Protein AF-0000000065805276 (afdb_homodimer)

Organism: Staphylococcus aureus (strain NCTC 8325 / PS 47) (NCBI:txid93061)

Foldseek 3Di:
DPPLVVVLVCCLVPPDDPPDPSVVVNVDDDFAWDFWFFQWTATPVGFIFREQCCLPQFAAGTGPDVVLVVLLVVLVVPPFADFPVVDADDLLVLLQVVCCVQDFVQWDGKDKDFAQLVLLVLVLLLLLLLQCLVPVVQQVQQREEEAEAQAARDQPQARLLRGRDVVSCVVCVVRHDHYHYFYDLADLPDPDPDSVVSLVVRLVVVLVCLVPPVSNHSAYEGAAQFRAQQFGRGHDPCSLVSVLVSCVVSVHFYEYEQANPACCQQLGRTSCVSNSHDGQKYKYWRNLLNNDHGMIMITGGPSSVVSQDDPDPPRSHDPDDDGRTSGSSSSSSSSVSSVVCVVVVLSVQLVVLQVLLQVLLVVCVPPQQFQDWDGGRQKIKTAGAPGNVVRHGDQQVLQVQLQVQLVVVRHHWDANRRITIGSGHSNDHSVSSVVSSVSSVVSCCVRPVPPD/DDPLVVVLVCCLVPPDDPPDPSVVVNVDDDFAWDFWFFQWTATPVGFIFREQCCLPQFAAGTGPDPVLVVLLVVLVVPPFADFPVVDADDLLVLLQVVCCVQDFVQWDDKDKDFAQLVLQVLVLLLLLLLQCLVPVVQLVQQREEEAEAQAARDQPQARLLRGRDVVSCVVCVVRHDHYHYFYDLADLPDPDPDSVVSLVVRLVVVLVCLVPPVSNHSAYEGAAQFRAQQFGRGHDPCSLVSVLVSCVVSVHFYEYEQANPACCQQLGRTSCVSNSHDGQKYKYWRNLLNNDHGMIMITGGPSSVVSQDDPDPVRSHDPDDDGRTNGSSSSSSSSVSSVVCVVVVLSVQLVVLQVLLQVLLVVCVPPQQFQDWDGGRQKIKTAGAPGNVVRHGDQQVLQVQLQVQLVVVRHHWDDNRRITIGSGHSNDHSVSSVVNSVSSVVSCCVRPVPPD

Secondary structure (DSSP, 8-state):
--HHHHHHHHHHHHB--TT--HHHHTTS---EEEEEEBTEEEETT--EEEETTHHHHT-SS-BT-HHHHHHHHHHHTT-S---SSS-EEHHHHHHHHHHHHHS-TTEEEEEEESSHHHHHHHHHHHHHHHHHHH-TTTTTT--EEEEETT----SSHHHHHT---HHHHHHTTTTS---EEE----STTS--SSHHHHHHHHHHHHHHHHHHSGGGEEEEEE-SSEE-TTT-EEPPTTHHHHHHHHHHHTT-EEEEE-TTTTTTTTSSSSGGGGGT---SEEEE-GGGGTSSS--EEEEEEHHHHHTT--SSTTSS------TTTT-HHHHHHHHHHHHHHHHTTHHHHHHHHHHHHHHHHHGGGGSTTEEEEEEETTEEEEEEEEETTTTEEPPHHHHHHHHHHHHHTTEE-EEETTEEEE---TT--HHHHHHHHHHHHHHHIIIIIS--/--HHHHHHHHHHHHB--TT--HHHHTTS---EEEEEEBTEEEETT--EEEETTHHHHT-SS-BT-HHHHHHHHHHHTT-S---SSS-EEHHHHHHHHHHHHHS-TTEEEEEEESSHHHHHHHHHHHHHHHHHHH-TTTTTT--EEEEETT----SSHHHHHT---HHHHHHTTTTSPP-EEE----STTS--SSHHHHHHHHHHHHHHHHHHSGGGEEEEEE-SSEE-TTT-EEPPTTHHHHHHHHHHHTT-EEEEE-TTTTTTTTSSSSGGGGGT---SEEEE-GGGGTSSS--EEEEEEHHHHHTT--SSTTSS------TTTT-HHHHHHHHHHHHHHHHTTHHHHHHHHHHHHHHHHHGGGGSTTEEEEEEETTEEEEEEEEETTTTEEPPHHHHHHHHHHHHHTTEE-EEETTEEEE---TT--HHHHHHHHHHHHHHHIIIIIS--

Solvent-accessible surface area (backbone atoms only — not comparable to full-atom values): 43911 Å² total; per-residue (Å²): 127,58,71,59,57,52,47,53,52,43,30,66,58,17,47,50,52,38,64,41,28,57,48,46,50,67,75,45,87,75,47,38,43,62,33,31,48,45,52,30,38,25,32,73,84,69,50,59,25,40,35,31,27,13,53,75,55,12,27,32,72,28,31,48,38,66,69,58,48,50,51,38,53,56,37,42,75,29,26,30,50,56,30,37,64,88,30,41,41,60,34,36,34,56,29,28,50,51,51,41,68,74,44,53,80,60,30,44,34,32,32,55,31,49,32,43,28,51,11,38,32,50,49,52,50,50,43,40,46,38,42,38,52,72,35,50,76,87,32,63,54,24,67,26,34,38,20,32,42,46,28,75,39,48,56,39,41,45,11,41,27,56,29,29,42,63,71,63,44,62,77,42,53,78,56,37,40,73,54,43,76,39,78,52,63,37,58,89,84,45,93,54,93,41,64,68,57,42,51,52,53,47,51,50,50,50,49,51,47,50,68,75,43,41,68,31,37,31,28,38,43,44,48,50,58,39,31,60,83,66,48,34,42,46,45,56,89,62,50,68,39,52,49,52,52,52,24,62,73,64,72,29,42,36,32,36,42,31,30,74,34,24,75,36,30,43,40,41,60,35,45,44,63,80,59,73,43,71,54,48,29,38,24,31,12,49,39,50,28,30,31,46,54,67,40,16,30,27,31,24,22,57,72,60,53,56,43,29,48,31,88,42,70,86,43,54,36,59,78,40,65,60,73,54,24,49,23,34,39,53,26,42,32,19,40,50,40,58,52,43,38,63,78,61,44,39,52,63,52,28,48,54,38,18,51,51,49,51,54,59,55,54,64,44,56,77,41,65,39,35,56,46,69,42,60,42,36,49,37,34,22,41,31,32,14,70,32,57,87,76,54,42,65,30,58,57,69,61,45,52,48,33,42,48,46,20,41,77,69,28,31,40,53,51,62,41,74,40,19,42,41,42,25,39,24,55,58,49,47,60,68,54,52,51,48,54,50,49,44,45,52,48,23,48,47,62,64,71,61,49,80,129,126,57,72,60,56,50,49,51,53,44,29,66,58,17,46,49,52,38,64,41,28,57,48,48,52,67,75,46,86,75,47,38,42,61,33,30,48,46,51,30,38,26,32,72,84,68,50,58,24,40,34,31,26,12,51,74,55,12,27,32,72,28,31,48,39,66,68,58,47,50,52,38,54,55,36,41,73,30,26,30,49,56,29,35,65,88,30,40,41,62,34,35,35,54,30,27,49,51,52,40,67,75,44,54,82,61,30,46,34,33,32,54,34,48,32,44,27,50,11,38,31,48,49,52,51,50,42,39,47,38,42,38,50,72,35,52,75,85,30,62,55,24,67,27,34,39,21,31,41,45,27,73,40,48,56,39,42,47,11,42,25,57,29,29,43,60,72,64,45,61,76,42,54,79,56,38,41,72,55,44,77,39,77,53,62,36,58,90,85,43,92,53,93,42,63,67,57,42,52,51,53,48,52,50,50,51,48,50,47,50,68,75,44,41,68,30,38,30,27,38,43,44,46,49,61,40,31,60,83,68,49,34,40,44,46,56,90,62,50,69,38,54,50,52,51,52,25,62,74,63,72,28,41,37,32,36,42,31,29,75,35,24,72,35,31,44,39,40,60,36,44,42,63,79,59,72,43,73,54,47,29,38,23,30,14,51,39,51,28,30,31,46,54,66,40,14,30,28,31,25,22,58,73,60,55,56,43,29,48,32,88,43,68,88,42,54,36,59,79,41,65,57,73,56,21,50,24,34,40,53,27,41,33,20,40,51,39,57,52,44,39,64,77,62,44,39,55,63,51,28,50,53,38,18,51,51,50,52,56,60,53,54,65,44,56,76,41,66,40,34,56,46,71,42,60,44,37,47,36,36,22,41,31,32,14,70,32,57,88,77,55,41,65,32,58,57,68,60,45,51,48,33,43,49,46,20,41,78,68,28,31,40,53,50,60,42,74,40,19,42,41,41,26,38,25,54,58,50,48,60,68,54,51,51,49,56,52,49,45,46,53,50,25,48,46,62,65,71,61,48,80,126

pLDDT: mean 96.79, std 4.72, range [42.28, 98.94]

Structure (mmCIF, N/CA/C/O backbone):
data_AF-0000000065805276-model_v1
#
loop_
_entity.id
_entity.type
_entity.pdbx_description
1 polymer 'Adenosylmethionine-8-amino-7-oxononanoate aminotransferase'
#
loop_
_atom_site.group_PDB
_atom_site.id
_atom_site.type_symbol
_atom_site.label_atom_id
_atom_site.label_alt_id
_atom_site.label_comp_id
_atom_site.label_asym_id
_atom_site.label_entity_id
_atom_site.label_seq_id
_atom_site.pdbx_PDB_ins_code
_atom_site.Cartn_x
_atom_site.Cartn_y
_atom_site.Cartn_z
_atom_site.occupancy
_atom_site.B_iso_or_equiv
_atom_site.auth_seq_id
_atom_site.auth_comp_id
_atom_site.auth_asym_id
_atom_site.auth_atom_id
_atom_site.pdbx_PDB_model_num
ATOM 1 N N . MET A 1 1 ? -32.656 13.883 -12.336 1 72.12 1 MET A N 1
ATOM 2 C CA . MET A 1 1 ? -31.547 14.117 -11.438 1 72.12 1 MET A CA 1
ATOM 3 C C . MET A 1 1 ? -30.312 14.594 -12.203 1 72.12 1 MET A C 1
ATOM 5 O O . MET A 1 1 ? -29.969 14.031 -13.242 1 72.12 1 MET A O 1
ATOM 9 N N . ASN A 1 2 ? -29.812 15.82 -11.875 1 89.25 2 ASN A N 1
ATOM 10 C CA . ASN A 1 2 ? -28.641 16.328 -12.586 1 89.25 2 ASN A CA 1
ATOM 11 C C . ASN A 1 2 ? -27.422 15.43 -12.359 1 89.25 2 ASN A C 1
ATOM 13 O O . ASN A 1 2 ? -27.453 14.539 -11.508 1 89.25 2 ASN A O 1
ATOM 17 N N . TYR A 1 3 ? -26.547 15.438 -13.258 1 92.25 3 TYR A N 1
ATOM 18 C CA . TYR A 1 3 ? -25.375 14.578 -13.297 1 92.25 3 TYR A CA 1
ATOM 19 C C . TYR A 1 3 ? -24.672 14.562 -11.945 1 92.25 3 TYR A C 1
ATOM 21 O O . TYR A 1 3 ? -24.297 13.492 -11.445 1 92.25 3 TYR A O 1
ATOM 29 N N . THR A 1 4 ? -24.547 15.648 -11.312 1 94.06 4 THR A N 1
ATOM 30 C CA . THR A 1 4 ? -23.891 15.773 -10.023 1 94.06 4 THR A CA 1
ATOM 31 C C . THR A 1 4 ? -24.672 15.031 -8.945 1 94.06 4 THR A C 1
ATOM 33 O O . THR A 1 4 ? -24.078 14.352 -8.102 1 94.06 4 THR A O 1
ATOM 36 N N . GLN A 1 5 ? -25.953 15.141 -8.961 1 94.12 5 GLN A N 1
ATOM 37 C CA . GLN A 1 5 ? -26.797 14.469 -7.98 1 94.12 5 GLN A CA 1
ATOM 38 C C . GLN A 1 5 ? -26.719 12.953 -8.133 1 94.12 5 GLN A C 1
ATOM 40 O O . GLN A 1 5 ? -26.719 12.227 -7.137 1 94.12 5 GLN A O 1
ATOM 45 N N . GLN A 1 6 ? -26.656 12.539 -9.383 1 96.25 6 GLN A N 1
ATOM 46 C CA . GLN A 1 6 ? -26.5 11.109 -9.633 1 96.25 6 GLN A CA 1
ATOM 47 C C . GLN A 1 6 ? -25.188 10.586 -9.07 1 96.25 6 GLN A C 1
ATOM 49 O O . GLN A 1 6 ? -25.141 9.516 -8.453 1 96.25 6 GLN A O 1
ATOM 54 N N . LEU A 1 7 ? -24.141 11.344 -9.258 1 97.06 7 LEU A N 1
ATOM 55 C CA . LEU A 1 7 ? -22.828 10.969 -8.75 1 97.06 7 LEU A CA 1
ATOM 56 C C . LEU A 1 7 ? -22.828 10.922 -7.227 1 97.06 7 LEU A C 1
ATOM 58 O O . LEU A 1 7 ? -22.234 10.016 -6.633 1 97.06 7 LEU A O 1
ATOM 62 N N . LYS A 1 8 ? -23.469 11.891 -6.613 1 95.44 8 LYS A N 1
ATOM 63 C CA . LYS A 1 8 ? -23.531 11.938 -5.156 1 95.44 8 LYS A CA 1
ATOM 64 C C . LYS A 1 8 ? -24.25 10.719 -4.598 1 95.44 8 LYS A C 1
ATOM 66 O O . LYS A 1 8 ? -23.844 10.164 -3.578 1 95.44 8 LYS A O 1
ATOM 71 N N . GLN A 1 9 ? -25.312 10.352 -5.258 1 95.5 9 GLN A N 1
ATOM 72 C CA . GLN A 1 9 ? -26.062 9.164 -4.844 1 95.5 9 GLN A CA 1
ATOM 73 C C . GLN A 1 9 ? -25.203 7.906 -4.969 1 95.5 9 GLN A C 1
ATOM 75 O O . GLN A 1 9 ? -25.188 7.07 -4.062 1 95.5 9 GLN A O 1
ATOM 80 N N . LYS A 1 10 ? -24.531 7.797 -6.07 1 97.31 10 LYS A N 1
ATOM 81 C CA . LYS A 1 10 ? -23.672 6.645 -6.293 1 97.31 10 LYS A CA 1
ATOM 82 C C . LYS A 1 10 ? -22.516 6.629 -5.301 1 97.31 10 LYS A C 1
ATOM 84 O O . LYS A 1 10 ? -22.125 5.566 -4.805 1 97.31 10 LYS A O 1
ATOM 89 N N . ASP A 1 11 ? -21.984 7.793 -5.082 1 97.38 11 ASP A N 1
ATOM 90 C CA . ASP A 1 11 ? -20.891 7.906 -4.109 1 97.38 11 ASP A CA 1
ATOM 91 C C . ASP A 1 11 ? -21.328 7.379 -2.744 1 97.38 11 ASP A C 1
ATOM 93 O O . ASP A 1 11 ? -20.625 6.559 -2.143 1 97.38 11 ASP A O 1
ATOM 97 N N . SER A 1 12 ? -22.469 7.844 -2.26 1 95.44 12 SER A N 1
ATOM 98 C CA . SER A 1 12 ? -23 7.426 -0.97 1 95.44 12 SER A CA 1
ATOM 99 C C . SER A 1 12 ? -23.328 5.938 -0.965 1 95.44 12 SER A C 1
ATOM 101 O O . SER A 1 12 ? -23.172 5.262 0.056 1 95.44 12 SER A O 1
ATOM 103 N N . GLU A 1 13 ? -23.719 5.449 -2.084 1 96.31 13 GLU A N 1
ATOM 104 C CA . GLU A 1 13 ? -24.188 4.07 -2.176 1 96.31 13 GLU A CA 1
ATOM 105 C C . GLU A 1 13 ? -23.016 3.092 -2.244 1 96.31 13 GLU A C 1
ATOM 107 O O . GLU A 1 13 ? -23.078 2.01 -1.655 1 96.31 13 GLU A O 1
ATOM 112 N N . TYR A 1 14 ? -21.922 3.49 -2.902 1 98.25 14 TYR A N 1
ATOM 113 C CA . TYR A 1 14 ? -20.969 2.449 -3.268 1 98.25 14 TYR A CA 1
ATOM 114 C C . TYR A 1 14 ? -19.609 2.691 -2.605 1 98.25 14 TYR A C 1
ATOM 116 O O . TYR A 1 14 ? -18.859 1.75 -2.365 1 98.25 14 TYR A O 1
ATOM 124 N N . VAL A 1 15 ? -19.266 3.934 -2.375 1 98.44 15 VAL A N 1
ATOM 125 C CA . VAL A 1 15 ? -17.906 4.254 -1.963 1 98.44 15 VAL A CA 1
ATOM 126 C C . VAL A 1 15 ? -17.844 4.387 -0.443 1 98.44 15 VAL A C 1
ATOM 128 O O . VAL A 1 15 ? -18.672 5.074 0.16 1 98.44 15 VAL A O 1
ATOM 131 N N . TRP A 1 16 ? -17.016 3.699 0.278 1 98.56 16 TRP A N 1
ATOM 132 C CA . TRP A 1 16 ? -16.641 3.912 1.672 1 98.56 16 TRP A CA 1
ATOM 133 C C . TRP A 1 16 ? -15.359 4.734 1.773 1 98.56 16 TRP A C 1
ATOM 135 O O . TRP A 1 16 ? -14.273 4.234 1.493 1 98.56 16 TRP A O 1
ATOM 145 N N . HIS A 1 17 ? -15.461 6.016 2.143 1 97.81 17 HIS A N 1
ATOM 146 C CA . HIS A 1 17 ? -14.367 6.984 2.135 1 97.81 17 HIS A CA 1
ATOM 147 C C . HIS A 1 17 ? -13.406 6.734 3.287 1 97.81 17 HIS A C 1
ATOM 149 O O . HIS A 1 17 ? -13.82 6.367 4.387 1 97.81 17 HIS A O 1
ATOM 155 N N . PRO A 1 18 ? -12.133 6.965 3.066 1 97.19 18 PRO A N 1
ATOM 156 C CA . PRO A 1 18 ? -11.133 6.805 4.125 1 97.19 18 PRO A CA 1
ATOM 157 C C . PRO A 1 18 ? -11.297 7.824 5.25 1 97.19 18 PRO A C 1
ATOM 159 O O . PRO A 1 18 ? -11.602 8.992 4.988 1 97.19 18 PRO A O 1
ATOM 162 N N . PHE A 1 19 ? -11.133 7.395 6.516 1 94.81 19 PHE A N 1
ATOM 163 C CA . PHE A 1 19 ? -11.148 8.242 7.699 1 94.81 19 PHE A CA 1
ATOM 164 C C . PHE A 1 19 ? -12.43 9.07 7.762 1 94.81 19 PHE A C 1
ATOM 166 O O . PHE A 1 19 ? -12.398 10.242 8.125 1 94.81 19 PHE A O 1
ATOM 173 N N . THR A 1 20 ? -13.5 8.5 7.312 1 95.06 20 THR A N 1
ATOM 174 C CA . THR A 1 20 ? -14.742 9.242 7.195 1 95.06 20 THR A CA 1
ATOM 175 C C . THR A 1 20 ? -15.883 8.5 7.895 1 95.06 20 THR A C 1
ATOM 177 O O . THR A 1 20 ? -16.094 7.316 7.648 1 95.06 20 THR A O 1
ATOM 180 N N . GLN A 1 21 ? -16.531 9.164 8.852 1 94.75 21 GLN A N 1
ATOM 181 C CA . GLN A 1 21 ? -17.797 8.641 9.367 1 94.75 21 GLN A CA 1
ATOM 182 C C . GLN A 1 21 ? -18.922 8.828 8.352 1 94.75 21 GLN A C 1
ATOM 184 O O . GLN A 1 21 ? -19.516 9.906 8.258 1 94.75 21 GLN A O 1
ATOM 189 N N . MET A 1 22 ? -19.234 7.785 7.695 1 95.44 22 MET A N 1
ATOM 190 C CA . MET A 1 22 ? -20.141 7.844 6.547 1 95.44 22 MET A CA 1
ATOM 191 C C . MET A 1 22 ? -21.547 8.227 6.98 1 95.44 22 MET A C 1
ATOM 193 O O . MET A 1 22 ? -22.328 8.742 6.18 1 95.44 22 MET A O 1
ATOM 197 N N . GLY A 1 23 ? -21.922 7.945 8.289 1 93.62 23 GLY A N 1
ATOM 198 C CA . GLY A 1 23 ? -23.188 8.414 8.812 1 93.62 23 GLY A CA 1
ATOM 199 C C . GLY A 1 23 ? -23.312 9.922 8.828 1 93.62 23 GLY A C 1
ATOM 200 O O . GLY A 1 23 ? -24.406 10.469 8.672 1 93.62 23 GLY A O 1
ATOM 201 N N . VAL A 1 24 ? -22.203 10.586 8.992 1 90.62 24 VAL A N 1
ATOM 202 C CA . VAL A 1 24 ? -22.141 12.047 8.984 1 90.62 24 VAL A CA 1
ATOM 203 C C . VAL A 1 24 ? -21.969 12.547 7.555 1 90.62 24 VAL A C 1
ATOM 205 O O . VAL A 1 24 ? -22.656 13.469 7.125 1 90.62 24 VAL A O 1
ATOM 208 N N . TYR A 1 25 ? -21.156 11.914 6.82 1 90.38 25 TYR A N 1
ATOM 209 C CA . TYR A 1 25 ? -20.797 12.289 5.457 1 90.38 25 TYR A CA 1
ATOM 210 C C . TYR A 1 25 ? -22.016 12.266 4.543 1 90.38 25 TYR A C 1
ATOM 212 O O . TYR A 1 25 ? -22.172 13.133 3.682 1 90.38 25 TYR A O 1
ATOM 220 N N . SER A 1 26 ? -22.875 11.328 4.758 1 87.75 26 SER A N 1
ATOM 221 C CA . SER A 1 26 ? -24.016 11.125 3.871 1 87.75 26 SER A CA 1
ATOM 222 C C . SER A 1 26 ? -25.062 12.219 4.047 1 87.75 26 SER A C 1
ATOM 224 O O . SER A 1 26 ? -25.938 12.398 3.193 1 87.75 26 SER A O 1
ATOM 226 N N . LYS A 1 27 ? -24.938 12.938 5.117 1 86.06 27 LYS A N 1
ATOM 227 C CA . LYS A 1 27 ? -25.891 14 5.402 1 86.06 27 LYS A CA 1
ATOM 228 C C . LYS A 1 27 ? -25.406 15.336 4.844 1 86.06 27 LYS A C 1
ATOM 230 O O . LYS A 1 27 ? -26.172 16.297 4.773 1 86.06 27 LYS A O 1
ATOM 235 N N . GLU A 1 28 ? -24.172 15.352 4.48 1 82.12 28 GLU A N 1
ATOM 236 C CA . GLU A 1 28 ? -23.578 16.578 3.965 1 82.12 28 GLU A CA 1
ATOM 237 C C . GLU A 1 28 ? -23.5 16.562 2.441 1 82.12 28 GLU A C 1
ATOM 239 O O . GLU A 1 28 ? -23.656 15.508 1.82 1 82.12 28 GLU A O 1
ATOM 244 N N . GLU A 1 29 ? -23.422 17.719 1.948 1 80.19 29 GLU A N 1
ATOM 245 C CA . GLU A 1 29 ? -23.203 17.797 0.507 1 80.19 29 GLU A CA 1
ATOM 246 C C . GLU A 1 29 ? -21.75 17.484 0.148 1 80.19 29 GLU A C 1
ATOM 248 O O . GLU A 1 29 ? -20.875 18.328 0.35 1 80.19 29 GLU A O 1
ATOM 253 N N . ALA A 1 30 ? -21.609 16.359 -0.383 1 84.5 30 ALA A N 1
ATOM 254 C CA . ALA A 1 30 ? -20.281 15.906 -0.749 1 84.5 30 ALA A CA 1
ATOM 255 C C . ALA A 1 30 ? -19.734 16.703 -1.938 1 84.5 30 ALA A C 1
ATOM 257 O O . ALA A 1 30 ? -20.469 16.984 -2.889 1 84.5 30 ALA A O 1
ATOM 258 N N . ILE A 1 31 ? -18.547 17.156 -1.872 1 95 31 ILE A N 1
ATOM 259 C CA . ILE A 1 31 ? -17.875 17.781 -3.002 1 95 31 ILE A CA 1
ATOM 260 C C . ILE A 1 31 ? -17.25 16.719 -3.902 1 95 31 ILE A C 1
ATOM 262 O O . ILE A 1 31 ? -16.594 15.797 -3.422 1 95 31 ILE A O 1
ATOM 266 N N . ILE A 1 32 ? -17.547 16.734 -5.164 1 98.12 32 ILE A N 1
ATOM 267 C CA . ILE A 1 32 ? -16.969 15.836 -6.148 1 98.12 32 ILE A CA 1
ATOM 268 C C . ILE A 1 32 ? -16.047 16.609 -7.082 1 98.12 32 ILE A C 1
ATOM 270 O O . ILE A 1 32 ? -16.5 17.422 -7.879 1 98.12 32 ILE A O 1
ATOM 274 N N . ILE A 1 33 ? -14.75 16.375 -7.012 1 98.62 33 ILE A N 1
ATOM 275 C CA . ILE A 1 33 ? -13.758 17.078 -7.805 1 98.62 33 ILE A CA 1
ATOM 276 C C . ILE A 1 33 ? -13.719 16.516 -9.219 1 98.62 33 ILE A C 1
ATOM 278 O O . ILE A 1 33 ? -13.641 15.297 -9.398 1 98.62 33 ILE A O 1
ATOM 282 N N . GLU A 1 34 ? -13.688 17.359 -10.18 1 98.25 34 GLU A N 1
ATOM 283 C CA . GLU A 1 34 ? -13.742 16.969 -11.586 1 98.25 34 GLU A CA 1
ATOM 284 C C . GLU A 1 34 ? -12.414 17.234 -12.281 1 98.25 34 GLU A C 1
ATOM 286 O O . GLU A 1 34 ? -11.977 16.453 -13.133 1 98.25 34 GLU A O 1
ATOM 291 N N . LYS A 1 35 ? -11.82 18.328 -11.977 1 98.44 35 LYS A N 1
ATOM 292 C CA . LYS A 1 35 ? -10.57 18.703 -12.641 1 98.44 35 LYS A CA 1
ATOM 293 C C . LYS A 1 35 ? -9.711 19.578 -11.734 1 98.44 35 LYS A C 1
ATOM 295 O O . LYS A 1 35 ? -10.156 20 -10.664 1 98.44 35 LYS A O 1
ATOM 300 N N . GLY A 1 36 ? -8.477 19.75 -12.055 1 98.62 36 GLY A N 1
ATOM 301 C CA . GLY A 1 36 ? -7.535 20.641 -11.383 1 98.62 36 GLY A CA 1
ATOM 302 C C . GLY A 1 36 ? -6.625 21.375 -12.344 1 98.62 36 GLY A C 1
ATOM 303 O O . GLY A 1 36 ? -6.371 20.906 -13.453 1 98.62 36 GLY A O 1
ATOM 304 N N . LYS A 1 37 ? -6.184 22.516 -12 1 98.56 37 LYS A N 1
ATOM 305 C CA . LYS A 1 37 ? -5.25 23.344 -12.773 1 98.56 37 LYS A CA 1
ATOM 306 C C . LYS A 1 37 ? -4.434 24.25 -11.859 1 98.56 37 LYS A C 1
ATOM 308 O O . LYS A 1 37 ? -4.996 25.031 -11.086 1 98.56 37 LYS A O 1
ATOM 313 N N . GLY A 1 38 ? -3.139 24.188 -12.047 1 98.38 38 GLY A N 1
ATOM 314 C CA . GLY A 1 38 ? -2.328 24.969 -11.125 1 98.38 38 GLY A CA 1
ATOM 315 C C . GLY A 1 38 ? -2.609 24.656 -9.664 1 98.38 38 GLY A C 1
ATOM 316 O O . GLY A 1 38 ? -2.607 23.5 -9.266 1 98.38 38 GLY A O 1
ATOM 317 N N . SER A 1 39 ? -2.877 25.688 -8.898 1 98.81 39 SER A N 1
ATOM 318 C CA . SER A 1 39 ? -3.131 25.484 -7.477 1 98.81 39 SER A CA 1
ATOM 319 C C . SER A 1 39 ? -4.621 25.328 -7.199 1 98.81 39 SER A C 1
ATOM 321 O O . SER A 1 39 ? -5.059 25.453 -6.051 1 98.81 39 SER A O 1
ATOM 323 N N . TYR A 1 40 ? -5.43 25 -8.242 1 98.88 40 TYR A N 1
ATOM 324 C CA . TYR A 1 40 ? -6.875 25.062 -8.047 1 98.88 40 TYR A CA 1
ATOM 325 C C . TYR A 1 40 ? -7.523 23.719 -8.375 1 98.88 40 TYR A C 1
ATOM 327 O O . TYR A 1 40 ? -7.07 23.016 -9.266 1 98.88 40 TYR A O 1
ATOM 335 N N . LEU A 1 41 ? -8.578 23.422 -7.66 1 98.75 41 LEU A N 1
ATOM 336 C CA . LEU A 1 41 ? -9.492 22.312 -7.898 1 98.75 41 LEU A CA 1
ATOM 337 C C . LEU A 1 41 ? -10.852 22.828 -8.352 1 98.75 41 LEU A C 1
ATOM 339 O O . LEU A 1 41 ? -11.281 23.906 -7.953 1 98.75 41 LEU A O 1
ATOM 343 N N . TYR A 1 42 ? -11.516 22.078 -9.141 1 98.69 42 TYR A N 1
ATOM 344 C CA . TYR A 1 42 ? -12.852 22.375 -9.641 1 98.69 42 TYR A CA 1
ATOM 345 C C . TYR A 1 42 ? -13.797 21.203 -9.414 1 98.69 42 TYR A C 1
ATOM 347 O O . TYR A 1 42 ? -13.469 20.062 -9.727 1 98.69 42 TYR A O 1
ATOM 355 N N . ASP A 1 43 ? -14.977 21.484 -8.844 1 98 43 ASP A N 1
ATOM 356 C CA . ASP A 1 43 ? -15.922 20.406 -8.586 1 98 43 ASP A CA 1
ATOM 357 C C . ASP A 1 43 ? -16.938 20.281 -9.719 1 98 43 ASP A C 1
ATOM 359 O O . ASP A 1 43 ? -16.859 21.016 -10.703 1 98 43 ASP A O 1
ATOM 363 N N . THR A 1 44 ? -17.812 19.375 -9.633 1 97.5 44 THR A N 1
ATOM 364 C CA . THR A 1 44 ? -18.766 19.031 -10.695 1 97.5 44 THR A CA 1
ATOM 365 C C . THR A 1 44 ? -19.844 20.109 -10.82 1 97.5 44 THR A C 1
ATOM 367 O O . THR A 1 44 ? -20.594 20.125 -11.797 1 97.5 44 THR A O 1
ATOM 370 N N . ASN A 1 45 ? -19.922 21.078 -9.898 1 95.62 45 ASN A N 1
ATOM 371 C CA . ASN A 1 45 ? -20.859 22.203 -9.969 1 95.62 45 ASN A CA 1
ATOM 372 C C . ASN A 1 45 ? -20.188 23.438 -10.555 1 95.62 45 ASN A C 1
ATOM 374 O O . ASN A 1 45 ? -20.828 24.484 -10.688 1 95.62 45 ASN A O 1
ATOM 378 N N . GLY A 1 46 ? -18.891 23.375 -10.789 1 96 46 GLY A N 1
ATOM 379 C CA . GLY A 1 46 ? -18.172 24.484 -11.391 1 96 46 GLY A CA 1
ATOM 380 C C . GLY A 1 46 ? -17.484 25.375 -10.367 1 96 46 GLY A C 1
ATOM 381 O O . GLY A 1 46 ? -16.859 26.375 -10.719 1 96 46 GLY A O 1
ATOM 382 N N . ASN A 1 47 ? -17.594 25.047 -9.094 1 97.44 47 ASN A N 1
ATOM 383 C CA . ASN A 1 47 ? -16.906 25.812 -8.062 1 97.44 47 ASN A CA 1
ATOM 384 C C . ASN A 1 47 ? -15.391 25.625 -8.148 1 97.44 47 ASN A C 1
ATOM 386 O O . ASN A 1 47 ? -14.914 24.531 -8.453 1 97.44 47 ASN A O 1
ATOM 390 N N . LYS A 1 48 ? -14.758 26.703 -7.871 1 98.31 48 LYS A N 1
ATOM 391 C CA . LYS A 1 48 ? -13.297 26.734 -7.887 1 98.31 48 LYS A CA 1
ATOM 392 C C . LYS A 1 48 ? -12.734 26.891 -6.477 1 98.31 48 LYS A C 1
ATOM 394 O O . LYS A 1 48 ? -13.188 27.75 -5.715 1 98.31 48 LYS A O 1
ATOM 399 N N . TYR A 1 49 ? -11.727 26.031 -6.105 1 98.56 49 TYR A N 1
ATOM 400 C CA . TYR A 1 49 ? -11.125 26.078 -4.777 1 98.56 49 TYR A CA 1
ATOM 401 C C . TYR A 1 49 ? -9.602 26.188 -4.875 1 98.56 49 TYR A C 1
ATOM 403 O O . TYR A 1 49 ? -8.961 25.391 -5.574 1 98.56 49 TYR A O 1
ATOM 411 N N . LEU A 1 50 ? -9.039 27.203 -4.234 1 98.88 50 LEU A N 1
ATOM 412 C CA . LEU A 1 50 ? -7.598 27.172 -3.99 1 98.88 50 LEU A CA 1
ATOM 413 C C . LEU A 1 50 ? -7.227 25.984 -3.115 1 98.88 50 LEU A C 1
ATOM 415 O O . LEU A 1 50 ? -7.793 25.797 -2.037 1 98.88 50 LEU A O 1
ATOM 419 N N . ASP A 1 51 ? -6.32 25.156 -3.578 1 98.69 51 ASP A N 1
ATOM 420 C CA . ASP A 1 51 ? -5.957 23.922 -2.891 1 98.69 51 ASP A CA 1
ATOM 421 C C . ASP A 1 51 ? -4.953 24.188 -1.772 1 98.69 51 ASP A C 1
ATOM 423 O O . ASP A 1 51 ? -3.748 23.984 -1.948 1 98.69 51 ASP A O 1
ATOM 427 N N . GLY A 1 52 ? -5.457 24.484 -0.624 1 98.69 52 GLY A N 1
ATOM 428 C CA . GLY A 1 52 ? -4.633 24.859 0.511 1 98.69 52 GLY A CA 1
ATOM 429 C C . GLY A 1 52 ? -4.121 23.672 1.306 1 98.69 52 GLY A C 1
ATOM 430 O O . GLY A 1 52 ? -3.385 23.844 2.279 1 98.69 52 GLY A O 1
ATOM 431 N N . TYR A 1 53 ? -4.453 22.5 0.921 1 97.69 53 TYR A N 1
ATOM 432 C CA . TYR A 1 53 ? -3.951 21.312 1.588 1 97.69 53 TYR A CA 1
ATOM 433 C C . TYR A 1 53 ? -3.334 20.344 0.583 1 97.69 53 TYR A C 1
ATOM 435 O O . TYR A 1 53 ? -3.059 19.188 0.911 1 97.69 53 TYR A O 1
ATOM 443 N N . ALA A 1 54 ? -3.189 20.75 -0.677 1 98.44 54 ALA A N 1
ATOM 444 C CA . ALA A 1 54 ? -2.451 20.062 -1.739 1 98.44 54 ALA A CA 1
ATOM 445 C C . ALA A 1 54 ? -2.977 18.656 -1.955 1 98.44 54 ALA A C 1
ATOM 447 O O . ALA A 1 54 ? -2.197 17.703 -2.086 1 98.44 54 ALA A O 1
ATOM 448 N N . SER A 1 55 ? -4.242 18.438 -1.995 1 97.81 55 SER A N 1
ATOM 449 C CA . SER A 1 55 ? -4.859 17.125 -2.182 1 97.81 55 SER A CA 1
ATOM 450 C C . SER A 1 55 ? -4.285 16.094 -1.211 1 97.81 55 SER A C 1
ATOM 452 O O . SER A 1 55 ? -3.883 15.008 -1.619 1 97.81 55 SER A O 1
ATOM 454 N N . LEU A 1 56 ? -4.199 16.484 0.031 1 97.19 56 LEU A N 1
ATOM 455 C CA . LEU A 1 56 ? -3.74 15.711 1.18 1 97.19 56 LEU A CA 1
ATOM 456 C C . LEU A 1 56 ? -2.219 15.633 1.206 1 97.19 56 LEU A C 1
ATOM 458 O O . LEU A 1 56 ? -1.654 14.531 1.265 1 97.19 56 LEU A O 1
ATOM 462 N N . TRP A 1 57 ? -1.583 16.766 0.996 1 98 57 TRP A N 1
ATOM 463 C CA . TRP A 1 57 ? -0.181 17.062 1.281 1 98 57 TRP A CA 1
ATOM 464 C C . TRP A 1 57 ? 0.726 16.469 0.208 1 98 57 TRP A C 1
ATOM 466 O O . TRP A 1 57 ? 1.888 16.156 0.473 1 98 57 TRP A O 1
ATOM 476 N N . VAL A 1 58 ? 0.231 16.328 -1.058 1 98.44 58 VAL A N 1
ATOM 477 C CA . VAL A 1 58 ? 1.045 15.547 -1.984 1 98.44 58 VAL A CA 1
ATOM 478 C C . VAL A 1 58 ? 1.448 16.422 -3.174 1 98.44 58 VAL A C 1
ATOM 480 O O . VAL A 1 58 ? 2.451 16.141 -3.838 1 98.44 58 VAL A O 1
ATOM 483 N N . ASN A 1 59 ? 0.686 17.484 -3.559 1 98.81 59 ASN A N 1
ATOM 484 C CA . ASN A 1 59 ? 0.872 18.156 -4.832 1 98.81 59 ASN A CA 1
ATOM 485 C C . ASN A 1 59 ? 2.064 19.109 -4.793 1 98.81 59 ASN A C 1
ATOM 487 O O . ASN A 1 59 ? 2.195 19.906 -3.861 1 98.81 59 ASN A O 1
ATOM 491 N N . VAL A 1 60 ? 2.904 19.016 -5.816 1 98.88 60 VAL A N 1
ATOM 492 C CA . VAL A 1 60 ? 4.172 19.734 -5.797 1 98.88 60 VAL A CA 1
ATOM 493 C C . VAL A 1 60 ? 4.133 20.875 -6.816 1 98.88 60 VAL A C 1
ATOM 495 O O . VAL A 1 60 ? 4.262 22.047 -6.453 1 98.88 60 VAL A O 1
ATOM 498 N N . HIS A 1 61 ? 3.832 20.516 -8.047 1 98.81 61 HIS A N 1
ATOM 499 C CA . HIS A 1 61 ? 4.027 21.453 -9.141 1 98.81 61 HIS A CA 1
ATOM 500 C C . HIS A 1 61 ? 2.691 21.984 -9.656 1 98.81 61 HIS A C 1
ATOM 502 O O . HIS A 1 61 ? 2.631 22.578 -10.734 1 98.81 61 HIS A O 1
ATOM 508 N N . GLY A 1 62 ? 1.622 21.734 -8.906 1 98.62 62 GLY A N 1
ATOM 509 C CA . GLY A 1 62 ? 0.292 22.109 -9.352 1 98.62 62 GLY A CA 1
ATOM 510 C C . GLY A 1 62 ? -0.422 21 -10.102 1 98.62 62 GLY A C 1
ATOM 511 O O . GLY A 1 62 ? 0.214 20.047 -10.578 1 98.62 62 GLY A O 1
ATOM 512 N N . HIS A 1 63 ? -1.716 21.125 -10.195 1 98.69 63 HIS A N 1
ATOM 513 C CA . HIS A 1 63 ? -2.543 20.156 -10.898 1 98.69 63 HIS A CA 1
ATOM 514 C C . HIS A 1 63 ? -2.402 20.297 -12.406 1 98.69 63 HIS A C 1
ATOM 516 O O . HIS A 1 63 ? -2.193 21.406 -12.914 1 98.69 63 HIS A O 1
ATOM 522 N N . ASN A 1 64 ? -2.512 19.109 -13.055 1 98.38 64 ASN A N 1
ATOM 523 C CA . ASN A 1 64 ? -2.518 19.078 -14.508 1 98.38 64 ASN A CA 1
ATOM 524 C C . ASN A 1 64 ? -1.262 19.719 -15.094 1 98.38 64 ASN A C 1
ATOM 526 O O . ASN A 1 64 ? -1.348 20.578 -15.969 1 98.38 64 ASN A O 1
ATOM 530 N N . ASN A 1 65 ? -0.115 19.359 -14.5 1 98.44 65 ASN A N 1
ATOM 531 C CA . ASN A 1 65 ? 1.168 19.844 -14.992 1 98.44 65 ASN A CA 1
ATOM 532 C C . ASN A 1 65 ? 1.497 19.281 -16.375 1 98.44 65 ASN A C 1
ATOM 534 O O . ASN A 1 65 ? 1.683 18.078 -16.516 1 98.44 65 ASN A O 1
ATOM 538 N N . LYS A 1 66 ? 1.671 20.125 -17.359 1 98.19 66 LYS A N 1
ATOM 539 C CA . LYS A 1 66 ? 1.819 19.719 -18.75 1 98.19 66 LYS A CA 1
ATOM 540 C C . LYS A 1 66 ? 3.064 18.859 -18.938 1 98.19 66 LYS A C 1
ATOM 542 O O . LYS A 1 66 ? 3.041 17.875 -19.688 1 98.19 66 LYS A O 1
ATOM 547 N N . TYR A 1 67 ? 4.133 19.219 -18.297 1 98.31 67 TYR A N 1
ATOM 548 C CA . TYR A 1 67 ? 5.391 18.5 -18.438 1 98.31 67 TYR A CA 1
ATOM 549 C C . TYR A 1 67 ? 5.266 17.078 -17.875 1 98.31 67 TYR A C 1
ATOM 551 O O . TYR A 1 67 ? 5.629 16.109 -18.547 1 98.31 67 TYR A O 1
ATOM 559 N N . LEU A 1 68 ? 4.734 16.891 -16.672 1 98.75 68 LEU A N 1
ATOM 560 C CA . LEU A 1 68 ? 4.602 15.578 -16.062 1 98.75 68 LEU A CA 1
ATOM 561 C C . LEU A 1 68 ? 3.605 14.711 -16.828 1 98.75 68 LEU A C 1
ATOM 563 O O . LEU A 1 68 ? 3.779 13.5 -16.922 1 98.75 68 LEU A O 1
ATOM 567 N N . ASN A 1 69 ? 2.498 15.359 -17.359 1 98.75 69 ASN A N 1
ATOM 568 C CA . ASN A 1 69 ? 1.577 14.633 -18.234 1 98.75 69 ASN A CA 1
ATOM 569 C C . ASN A 1 69 ? 2.295 14.047 -19.438 1 98.75 69 ASN A C 1
ATOM 571 O O . ASN A 1 69 ? 2.086 12.883 -19.797 1 98.75 69 ASN A O 1
ATOM 575 N N . LYS A 1 70 ? 3.127 14.836 -20.047 1 98.62 70 LYS A N 1
ATOM 576 C CA . LYS A 1 70 ? 3.857 14.406 -21.234 1 98.62 70 LYS A CA 1
ATOM 577 C C . LYS A 1 70 ? 4.793 13.242 -20.922 1 98.62 70 LYS A C 1
ATOM 579 O O . LYS A 1 70 ? 4.945 12.328 -21.719 1 98.62 70 LYS A O 1
ATOM 584 N N . VAL A 1 71 ? 5.395 13.305 -19.781 1 98.19 71 VAL A N 1
ATOM 585 C CA . VAL A 1 71 ? 6.348 12.273 -19.375 1 98.19 71 VAL A CA 1
ATOM 586 C C . VAL A 1 71 ? 5.621 10.945 -19.203 1 98.19 71 VAL A C 1
ATOM 588 O O . VAL A 1 71 ? 6.129 9.898 -19.609 1 98.19 71 VAL A O 1
ATOM 591 N N . ILE A 1 72 ? 4.473 10.938 -18.562 1 98.75 72 ILE A N 1
ATOM 592 C CA . ILE A 1 72 ? 3.68 9.727 -18.375 1 98.75 72 ILE A CA 1
ATOM 593 C C . ILE A 1 72 ? 3.244 9.18 -19.719 1 98.75 72 ILE A C 1
ATOM 595 O O . ILE A 1 72 ? 3.334 7.973 -19.969 1 98.75 72 ILE A O 1
ATOM 599 N N . LYS A 1 73 ? 2.77 10.102 -20.625 1 98.56 73 LYS A N 1
ATOM 600 C CA . LYS A 1 73 ? 2.32 9.688 -21.953 1 98.56 73 LYS A CA 1
ATOM 601 C C . LYS A 1 73 ? 3.445 9.016 -22.734 1 98.56 73 LYS A C 1
ATOM 603 O O . LYS A 1 73 ? 3.221 8.016 -23.422 1 98.56 73 LYS A O 1
ATOM 608 N N . LYS A 1 74 ? 4.664 9.523 -22.594 1 98.56 74 LYS A N 1
ATOM 609 C CA . LYS A 1 74 ? 5.816 8.945 -23.281 1 98.56 74 LYS A CA 1
ATOM 610 C C . LYS A 1 74 ? 6.113 7.539 -22.75 1 98.56 74 LYS A C 1
ATOM 612 O O . LYS A 1 74 ? 6.379 6.625 -23.531 1 98.56 74 LYS A O 1
ATOM 617 N N . GLN A 1 75 ? 6.09 7.34 -21.469 1 98.75 75 GLN A N 1
ATOM 618 C CA . GLN A 1 75 ? 6.355 6.035 -20.875 1 98.75 75 GLN A CA 1
ATOM 619 C C . GLN A 1 75 ? 5.285 5.02 -21.266 1 98.75 75 GLN A C 1
ATOM 621 O O . GLN A 1 75 ? 5.59 3.844 -21.484 1 98.75 75 GLN A O 1
ATOM 626 N N . LEU A 1 76 ? 4.027 5.488 -21.344 1 98.56 76 LEU A N 1
ATOM 627 C CA . LEU A 1 76 ? 2.916 4.621 -21.719 1 98.56 76 LEU A CA 1
ATOM 628 C C . LEU A 1 76 ? 3.156 3.986 -23.078 1 98.56 76 LEU A C 1
ATOM 630 O O . LEU A 1 76 ? 2.705 2.869 -23.344 1 98.56 76 LEU A O 1
ATOM 634 N N . ASN A 1 77 ? 3.906 4.672 -23.938 1 97.75 77 ASN A N 1
ATOM 635 C CA . ASN A 1 77 ? 4.172 4.18 -25.281 1 97.75 77 ASN A CA 1
ATOM 636 C C . ASN A 1 77 ? 5.223 3.074 -25.281 1 97.75 77 ASN A C 1
ATOM 638 O O . ASN A 1 77 ? 5.457 2.434 -26.312 1 97.75 77 ASN A O 1
ATOM 642 N N . LYS A 1 78 ? 5.844 2.805 -24.203 1 98.44 78 LYS A N 1
ATOM 643 C CA . LYS A 1 78 ? 6.828 1.732 -24.078 1 98.44 78 LYS A CA 1
ATOM 644 C C . LYS A 1 78 ? 6.25 0.538 -23.328 1 98.44 78 LYS A C 1
ATOM 646 O O . LYS A 1 78 ? 6.152 -0.561 -23.875 1 98.44 78 LYS A O 1
ATOM 651 N N . ILE A 1 79 ? 5.875 0.736 -22.109 1 98.62 79 ILE A N 1
ATOM 652 C CA . ILE A 1 79 ? 5.309 -0.302 -21.25 1 98.62 79 ILE A CA 1
ATOM 653 C C . ILE A 1 79 ? 4.773 0.324 -19.969 1 98.62 79 ILE A C 1
ATOM 655 O O . ILE A 1 79 ? 5.348 1.285 -19.453 1 98.62 79 ILE A O 1
ATOM 659 N N . ALA A 1 80 ? 3.717 -0.249 -19.484 1 98.56 80 ALA A N 1
ATOM 660 C CA . ALA A 1 80 ? 3.146 0.235 -18.219 1 98.56 80 ALA A CA 1
ATOM 661 C C . ALA A 1 80 ? 3.801 -0.449 -17.031 1 98.56 80 ALA A C 1
ATOM 663 O O . ALA A 1 80 ? 4.098 0.198 -16.016 1 98.56 80 ALA A O 1
ATOM 664 N N . HIS A 1 81 ? 4.004 -1.758 -17.156 1 98.56 81 HIS A N 1
ATOM 665 C CA . HIS A 1 81 ? 4.52 -2.477 -15.992 1 98.56 81 HIS A CA 1
ATOM 666 C C . HIS A 1 81 ? 5.215 -3.768 -16.406 1 98.56 81 HIS A C 1
ATOM 668 O O . HIS A 1 81 ? 4.719 -4.492 -17.281 1 98.56 81 HIS A O 1
ATOM 674 N N . SER A 1 82 ? 6.336 -3.988 -15.891 1 98.31 82 SER A N 1
ATOM 675 C CA . SER A 1 82 ? 7 -5.281 -15.742 1 98.31 82 SER A CA 1
ATOM 676 C C . SER A 1 82 ? 7.594 -5.445 -14.352 1 98.31 82 SER A C 1
ATOM 678 O O . SER A 1 82 ? 8.016 -4.469 -13.734 1 98.31 82 SER A O 1
ATOM 680 N N . THR A 1 83 ? 7.613 -6.566 -13.844 1 97.25 83 THR A N 1
ATOM 681 C CA . THR A 1 83 ? 7.887 -6.824 -12.438 1 97.25 83 THR A CA 1
ATOM 682 C C . THR A 1 83 ? 9.359 -6.566 -12.117 1 97.25 83 THR A C 1
ATOM 684 O O . THR A 1 83 ? 10.219 -6.695 -12.984 1 97.25 83 THR A O 1
ATOM 687 N N . LEU A 1 84 ? 9.617 -6.219 -10.844 1 97.19 84 LEU A N 1
ATOM 688 C CA . LEU A 1 84 ? 10.977 -6.125 -10.32 1 97.19 84 LEU A CA 1
ATOM 689 C C . LEU A 1 84 ? 11.398 -7.438 -9.664 1 97.19 84 LEU A C 1
ATOM 691 O O . LEU A 1 84 ? 12.523 -7.559 -9.18 1 97.19 84 LEU A O 1
ATOM 695 N N . LEU A 1 85 ? 10.5 -8.344 -9.656 1 93.94 85 LEU A N 1
ATOM 696 C CA . LEU A 1 85 ? 10.852 -9.664 -9.141 1 93.94 85 LEU A CA 1
ATOM 697 C C . LEU A 1 85 ? 11.492 -10.516 -10.227 1 93.94 85 LEU A C 1
ATOM 699 O O . LEU A 1 85 ? 10.797 -11.102 -11.062 1 93.94 85 LEU A O 1
ATOM 703 N N . GLY A 1 86 ? 12.766 -10.641 -10.258 1 88.19 86 GLY A N 1
ATOM 704 C CA . GLY A 1 86 ? 13.477 -11.461 -11.227 1 88.19 86 GLY A CA 1
ATOM 705 C C . GLY A 1 86 ? 13.953 -10.68 -12.438 1 88.19 86 GLY A C 1
ATOM 706 O O . GLY A 1 86 ? 14.656 -11.219 -13.297 1 88.19 86 GLY A O 1
ATOM 707 N N . SER A 1 87 ? 13.516 -9.461 -12.594 1 94.31 87 SER A N 1
ATOM 708 C CA . SER A 1 87 ? 13.938 -8.547 -13.648 1 94.31 87 SER A CA 1
ATOM 709 C C . SER A 1 87 ? 13.969 -7.105 -13.148 1 94.31 87 SER A C 1
ATOM 711 O O . SER A 1 87 ? 13.539 -6.82 -12.031 1 94.31 87 SER A O 1
ATOM 713 N N . SER A 1 88 ? 14.578 -6.289 -13.883 1 97.31 88 SER A N 1
ATOM 714 C CA . SER A 1 88 ? 14.609 -4.859 -13.594 1 97.31 88 SER A CA 1
ATOM 715 C C . SER A 1 88 ? 14.016 -4.047 -14.742 1 97.31 88 SER A C 1
ATOM 717 O O . SER A 1 88 ? 13.492 -4.613 -15.703 1 97.31 88 SER A O 1
ATOM 719 N N . ASN A 1 89 ? 13.867 -2.803 -14.57 1 98.44 89 ASN A N 1
ATOM 720 C CA . ASN A 1 89 ? 13.438 -1.89 -15.625 1 98.44 89 ASN A CA 1
ATOM 721 C C . ASN A 1 89 ? 14.148 -0.543 -15.523 1 98.44 89 ASN A C 1
ATOM 723 O O . ASN A 1 89 ? 14.727 -0.218 -14.484 1 98.44 89 ASN A O 1
ATOM 727 N N . ILE A 1 90 ? 14.109 0.211 -16.531 1 98.62 90 ILE A N 1
ATOM 728 C CA . ILE A 1 90 ? 14.945 1.396 -16.688 1 98.62 90 ILE A CA 1
ATOM 729 C C . ILE A 1 90 ? 14.492 2.486 -15.719 1 98.62 90 ILE A C 1
ATOM 731 O O . ILE A 1 90 ? 15.297 2.998 -14.938 1 98.62 90 ILE A O 1
ATOM 735 N N . PRO A 1 91 ? 13.203 2.812 -15.641 1 98.81 91 PRO A N 1
ATOM 736 C CA . PRO A 1 91 ? 12.781 3.906 -14.758 1 98.81 91 PRO A CA 1
ATOM 737 C C . PRO A 1 91 ? 13.07 3.623 -13.289 1 98.81 91 PRO A C 1
ATOM 739 O O . PRO A 1 91 ? 13.422 4.535 -12.531 1 98.81 91 PRO A O 1
ATOM 742 N N . SER A 1 92 ? 12.93 2.408 -12.828 1 98.81 92 SER A N 1
ATOM 743 C CA . SER A 1 92 ? 13.195 2.086 -11.43 1 98.81 92 SER A CA 1
ATOM 744 C C . SER A 1 92 ? 14.672 2.283 -11.094 1 98.81 92 SER A C 1
ATOM 746 O O . SER A 1 92 ? 15.008 2.764 -10.008 1 98.81 92 SER A O 1
ATOM 748 N N . ILE A 1 93 ? 15.539 1.96 -12.023 1 98.75 93 ILE A N 1
ATOM 749 C CA . ILE A 1 93 ? 16.984 2.102 -11.836 1 98.75 93 ILE A CA 1
ATOM 750 C C . ILE A 1 93 ? 17.344 3.582 -11.758 1 98.75 93 ILE A C 1
ATOM 752 O O . ILE A 1 93 ? 18.047 4.004 -10.836 1 98.75 93 ILE A O 1
ATOM 756 N N . GLU A 1 94 ? 16.828 4.328 -12.695 1 98.88 94 GLU A N 1
ATOM 757 C CA . GLU A 1 94 ? 17.156 5.75 -12.766 1 98.88 94 GLU A CA 1
ATOM 758 C C . GLU A 1 94 ? 16.609 6.508 -11.562 1 98.88 94 GLU A C 1
ATOM 760 O O . GLU A 1 94 ? 17.266 7.406 -11.031 1 98.88 94 GLU A O 1
ATOM 765 N N . LEU A 1 95 ? 15.43 6.16 -11.156 1 98.94 95 LEU A N 1
ATOM 766 C CA . LEU A 1 95 ? 14.859 6.801 -9.977 1 98.94 95 LEU A CA 1
ATOM 767 C C . LEU A 1 95 ? 15.664 6.469 -8.727 1 98.94 95 LEU A C 1
ATOM 769 O O . LEU A 1 95 ? 15.883 7.336 -7.879 1 98.94 95 LEU A O 1
ATOM 773 N N . ALA A 1 96 ? 16.047 5.203 -8.586 1 98.94 96 ALA A N 1
ATOM 774 C CA . ALA A 1 96 ? 16.844 4.816 -7.426 1 98.94 96 ALA A CA 1
ATOM 775 C C . ALA A 1 96 ? 18.125 5.633 -7.348 1 98.94 96 ALA A C 1
ATOM 777 O O . ALA A 1 96 ? 18.5 6.121 -6.273 1 98.94 96 ALA A O 1
ATOM 778 N N . GLU A 1 97 ? 18.781 5.762 -8.461 1 98.88 97 GLU A N 1
ATOM 779 C CA . GLU A 1 97 ? 20 6.574 -8.508 1 98.88 97 GLU A CA 1
ATOM 780 C C . GLU A 1 97 ? 19.719 8.008 -8.062 1 98.88 97 GLU A C 1
ATOM 782 O O . GLU A 1 97 ? 20.469 8.57 -7.266 1 98.88 97 GLU A O 1
ATOM 787 N N . LYS A 1 98 ? 18.672 8.578 -8.57 1 98.88 98 LYS A N 1
ATOM 788 C CA . LYS A 1 98 ? 18.328 9.953 -8.234 1 98.88 98 LYS A CA 1
ATOM 789 C C . LYS A 1 98 ? 18 10.102 -6.754 1 98.88 98 LYS A C 1
ATOM 791 O O . LYS A 1 98 ? 18.391 11.078 -6.113 1 98.88 98 LYS A O 1
ATOM 796 N N . LEU A 1 99 ? 17.25 9.172 -6.195 1 98.94 99 LEU A N 1
ATOM 797 C CA . LEU A 1 99 ? 16.906 9.203 -4.781 1 98.94 99 LEU A CA 1
ATOM 798 C C . LEU A 1 99 ? 18.156 9.141 -3.912 1 98.94 99 LEU A C 1
ATOM 800 O O . LEU A 1 99 ? 18.266 9.875 -2.93 1 98.94 99 LEU A O 1
ATOM 804 N N . ILE A 1 100 ? 19.062 8.281 -4.297 1 98.88 100 ILE A N 1
ATOM 805 C CA . ILE A 1 100 ? 20.312 8.156 -3.539 1 98.88 100 ILE A CA 1
ATOM 806 C C . ILE A 1 100 ? 21.078 9.469 -3.602 1 98.88 100 ILE A C 1
ATOM 808 O O . ILE A 1 100 ? 21.703 9.875 -2.621 1 98.88 100 ILE A O 1
ATOM 812 N N . GLU A 1 101 ? 21 10.109 -4.715 1 98.62 101 GLU A N 1
ATOM 813 C CA . GLU A 1 101 ? 21.703 11.367 -4.926 1 98.62 101 GLU A CA 1
ATOM 814 C C . GLU A 1 101 ? 21.172 12.461 -4.004 1 98.62 101 GLU A C 1
ATOM 816 O O . GLU A 1 101 ? 21.938 13.281 -3.498 1 98.62 101 GLU A O 1
ATOM 821 N N . ILE A 1 102 ? 19.906 12.469 -3.721 1 98.62 102 ILE A N 1
ATOM 822 C CA . ILE A 1 102 ? 19.312 13.656 -3.107 1 98.62 102 ILE A CA 1
ATOM 823 C C . ILE A 1 102 ? 19.047 13.391 -1.627 1 98.62 102 ILE A C 1
ATOM 825 O O . ILE A 1 102 ? 18.688 14.305 -0.884 1 98.62 102 ILE A O 1
ATOM 829 N N . THR A 1 103 ? 19.172 12.164 -1.155 1 98.69 103 THR A N 1
ATOM 830 C CA . THR A 1 103 ? 18.938 11.828 0.246 1 98.69 103 THR A CA 1
ATOM 831 C C . THR A 1 103 ? 20.266 11.812 1.018 1 98.69 103 THR A C 1
ATOM 833 O O . THR A 1 103 ? 21.328 11.961 0.428 1 98.69 103 THR A O 1
ATOM 836 N N . PRO A 1 104 ? 20.234 11.734 2.4 1 98.56 104 PRO A N 1
ATOM 837 C CA . PRO A 1 104 ? 21.469 11.719 3.188 1 98.56 104 PRO A CA 1
ATOM 838 C C . PRO A 1 104 ? 22.484 10.695 2.678 1 98.56 104 PRO A C 1
ATOM 840 O O . PRO A 1 104 ? 22.109 9.602 2.262 1 98.56 104 PRO A O 1
ATOM 843 N N . SER A 1 105 ? 23.75 10.969 2.734 1 98.12 105 SER A N 1
ATOM 844 C CA . SER A 1 105 ? 24.828 10.305 1.996 1 98.12 105 SER A CA 1
ATOM 845 C C . SER A 1 105 ? 25 8.867 2.463 1 98.12 105 SER A C 1
ATOM 847 O O . SER A 1 105 ? 25.5 8.023 1.715 1 98.12 105 SER A O 1
ATOM 849 N N . ASN A 1 106 ? 24.594 8.57 3.627 1 98.19 106 ASN A N 1
ATOM 850 C CA . ASN A 1 106 ? 24.797 7.215 4.125 1 98.19 106 ASN A CA 1
ATOM 851 C C . ASN A 1 106 ? 23.766 6.246 3.537 1 98.19 106 ASN A C 1
ATOM 853 O O . ASN A 1 106 ? 23.938 5.031 3.611 1 98.19 106 ASN A O 1
ATOM 857 N N . LEU A 1 107 ? 22.641 6.754 3.035 1 98.88 107 LEU A N 1
ATOM 858 C CA . LEU A 1 107 ? 21.641 5.91 2.385 1 98.88 107 LEU A CA 1
ATOM 859 C C . LEU A 1 107 ? 22.109 5.492 0.995 1 98.88 107 LEU A C 1
ATOM 861 O O . LEU A 1 107 ? 22.547 6.328 0.199 1 98.88 107 LEU A O 1
ATOM 865 N N . ARG A 1 108 ? 22.016 4.148 0.729 1 98.75 108 ARG A N 1
ATOM 866 C CA . ARG A 1 108 ? 22.719 3.666 -0.463 1 98.75 108 ARG A CA 1
ATOM 867 C C . ARG A 1 108 ? 21.844 2.688 -1.242 1 98.75 108 ARG A C 1
ATOM 869 O O . ARG A 1 108 ? 22.172 2.322 -2.373 1 98.75 108 ARG A O 1
ATOM 876 N N . LYS A 1 109 ? 20.75 2.232 -0.705 1 98.81 109 LYS A N 1
ATOM 877 C CA . LYS A 1 109 ? 19.875 1.273 -1.355 1 98.81 109 LYS A CA 1
ATOM 878 C C . LYS A 1 109 ? 18.422 1.74 -1.297 1 98.81 109 LYS A C 1
ATOM 880 O O . LYS A 1 109 ? 17.984 2.326 -0.301 1 98.81 109 LYS A O 1
ATOM 885 N N . VAL A 1 110 ? 17.703 1.469 -2.375 1 98.94 110 VAL A N 1
ATOM 886 C CA . VAL A 1 110 ? 16.297 1.858 -2.48 1 98.94 110 VAL A CA 1
ATOM 887 C C . VAL A 1 110 ? 15.43 0.612 -2.607 1 98.94 110 VAL A C 1
ATOM 889 O O . VAL A 1 110 ? 15.656 -0.227 -3.48 1 98.94 110 VAL A O 1
ATOM 892 N N . PHE A 1 111 ? 14.477 0.415 -1.757 1 98.94 111 PHE A N 1
ATOM 893 C CA . PHE A 1 111 ? 13.414 -0.584 -1.836 1 98.94 111 PHE A CA 1
ATOM 894 C C . PHE A 1 111 ? 12.062 0.075 -2.092 1 98.94 111 PHE A C 1
ATOM 896 O O . PHE A 1 111 ? 11.57 0.835 -1.256 1 98.94 111 PHE A O 1
ATOM 903 N N . TYR A 1 112 ? 11.43 -0.23 -3.23 1 98.81 112 TYR A N 1
ATOM 904 C CA . TYR A 1 112 ? 10.195 0.443 -3.629 1 98.81 112 TYR A CA 1
ATOM 905 C C . TYR A 1 112 ? 8.977 -0.228 -3 1 98.81 112 TYR A C 1
ATOM 907 O O . TYR A 1 112 ? 8.984 -1.438 -2.758 1 98.81 112 TYR A O 1
ATOM 915 N N . SER A 1 113 ? 7.98 0.561 -2.775 1 98.38 113 SER A N 1
ATOM 916 C CA . SER A 1 113 ? 6.645 0.117 -2.402 1 98.38 113 SER A CA 1
ATOM 917 C C . SER A 1 113 ? 5.578 1.067 -2.934 1 98.38 113 SER A C 1
ATOM 919 O O . SER A 1 113 ? 5.781 1.73 -3.953 1 98.38 113 SER A O 1
ATOM 921 N N . ASP A 1 114 ? 4.352 1.133 -2.277 1 97.38 114 ASP A N 1
ATOM 922 C CA . ASP A 1 114 ? 3.246 1.824 -2.938 1 97.38 114 ASP A CA 1
ATOM 923 C C . ASP A 1 114 ? 2.656 2.902 -2.031 1 97.38 114 ASP A C 1
ATOM 925 O O . ASP A 1 114 ? 1.963 3.807 -2.504 1 97.38 114 ASP A O 1
ATOM 929 N N . THR A 1 115 ? 2.887 2.801 -0.75 1 97.75 115 THR A N 1
ATOM 930 C CA . THR A 1 115 ? 2.289 3.76 0.174 1 97.75 115 THR A CA 1
ATOM 931 C C . THR A 1 115 ? 3.236 4.055 1.333 1 97.75 115 THR A C 1
ATOM 933 O O . THR A 1 115 ? 4.164 3.285 1.596 1 97.75 115 THR A O 1
ATOM 936 N N . GLY A 1 116 ? 2.971 5.195 1.998 1 98.25 116 GLY A N 1
ATOM 937 C CA . GLY A 1 116 ? 3.736 5.5 3.195 1 98.25 116 GLY A CA 1
ATOM 938 C C . GLY A 1 116 ? 3.666 4.41 4.246 1 98.25 116 GLY A C 1
ATOM 939 O O . GLY A 1 116 ? 4.68 4.059 4.855 1 98.25 116 GLY A O 1
ATOM 940 N N . SER A 1 117 ? 2.471 3.844 4.449 1 98.44 117 SER A N 1
ATOM 941 C CA . SER A 1 117 ? 2.316 2.732 5.383 1 98.44 117 SER A CA 1
ATOM 942 C C . SER A 1 117 ? 3.221 1.564 5.008 1 98.44 117 SER A C 1
ATOM 944 O O . SER A 1 117 ? 3.852 0.956 5.875 1 98.44 117 SER A O 1
ATOM 946 N N . ALA A 1 118 ? 3.27 1.279 3.74 1 98.5 118 ALA A N 1
ATOM 947 C CA . ALA A 1 118 ? 4.094 0.167 3.275 1 98.5 118 ALA A CA 1
ATOM 948 C C . ALA A 1 118 ? 5.578 0.46 3.48 1 98.5 118 ALA A C 1
ATOM 950 O O . ALA A 1 118 ? 6.352 -0.437 3.816 1 98.5 118 ALA A O 1
ATOM 951 N N . SER A 1 119 ? 6.004 1.681 3.234 1 98.81 119 SER A N 1
ATOM 952 C CA . SER A 1 119 ? 7.402 2.029 3.461 1 98.81 119 SER A CA 1
ATOM 953 C C . SER A 1 119 ? 7.785 1.856 4.926 1 98.81 119 SER A C 1
ATOM 955 O O . SER A 1 119 ? 8.898 1.424 5.238 1 98.81 119 SER A O 1
ATOM 957 N N . VAL A 1 120 ? 6.832 2.141 5.836 1 98.88 120 VAL A N 1
ATOM 958 C CA . VAL A 1 120 ? 7.062 1.978 7.27 1 98.88 120 VAL A CA 1
ATOM 959 C C . VAL A 1 120 ? 7.09 0.492 7.621 1 98.88 120 VAL A C 1
ATOM 961 O O . VAL A 1 120 ? 7.938 0.049 8.406 1 98.88 120 VAL A O 1
ATOM 964 N N . GLU A 1 121 ? 6.148 -0.297 7.027 1 98.69 121 GLU A N 1
ATOM 965 C CA . GLU A 1 121 ? 6.168 -1.748 7.188 1 98.69 121 GLU A CA 1
ATOM 966 C C . GLU A 1 121 ? 7.535 -2.324 6.828 1 98.69 121 GLU A C 1
ATOM 968 O O . GLU A 1 121 ? 8.062 -3.178 7.543 1 98.69 121 GLU A O 1
ATOM 973 N N . ILE A 1 122 ? 8.062 -1.874 5.742 1 98.88 122 ILE A N 1
ATOM 974 C CA . ILE A 1 122 ? 9.344 -2.346 5.234 1 98.88 122 ILE A CA 1
ATOM 975 C C . ILE A 1 122 ? 10.469 -1.922 6.18 1 98.88 122 ILE A C 1
ATOM 977 O O . ILE A 1 122 ? 11.344 -2.721 6.512 1 98.88 122 ILE A O 1
ATOM 981 N N . ALA A 1 123 ? 10.414 -0.682 6.664 1 98.94 123 ALA A N 1
ATOM 982 C CA . ALA A 1 123 ? 11.43 -0.165 7.578 1 98.94 123 ALA A CA 1
ATOM 983 C C . ALA A 1 123 ? 11.469 -0.974 8.867 1 98.94 123 ALA A C 1
ATOM 985 O O . ALA A 1 123 ? 12.539 -1.339 9.352 1 98.94 123 ALA A O 1
ATOM 986 N N . ILE A 1 124 ? 10.297 -1.308 9.43 1 98.69 124 ILE A N 1
ATOM 987 C CA . ILE A 1 124 ? 10.164 -2.064 10.664 1 98.69 124 ILE A CA 1
ATOM 988 C C . ILE A 1 124 ? 10.727 -3.473 10.469 1 98.69 124 ILE A C 1
ATOM 990 O O . ILE A 1 124 ? 11.508 -3.957 11.297 1 98.69 124 ILE A O 1
ATOM 994 N N . LYS A 1 125 ? 10.367 -4.055 9.398 1 98.56 125 LYS A N 1
ATOM 995 C CA . LYS A 1 125 ? 10.805 -5.418 9.133 1 98.56 125 LYS A CA 1
ATOM 996 C C . LYS A 1 125 ? 12.312 -5.473 8.859 1 98.56 125 LYS A C 1
ATOM 998 O O . LYS A 1 125 ? 12.992 -6.402 9.305 1 98.56 125 LYS A O 1
ATOM 1003 N N . MET A 1 126 ? 12.836 -4.488 8.094 1 98.75 126 MET A N 1
ATOM 1004 C CA . MET A 1 126 ? 14.266 -4.406 7.844 1 98.75 126 MET A CA 1
ATOM 1005 C C . MET A 1 126 ? 15.047 -4.262 9.148 1 98.75 126 MET A C 1
ATOM 1007 O O . MET A 1 126 ? 16.031 -4.973 9.375 1 98.75 126 MET A O 1
ATOM 1011 N N . ALA A 1 127 ? 14.555 -3.348 10.008 1 98.81 127 ALA A N 1
ATOM 1012 C CA . ALA A 1 127 ? 15.242 -3.092 11.273 1 98.81 127 ALA A CA 1
ATOM 1013 C C . ALA A 1 127 ? 15.242 -4.332 12.164 1 98.81 127 ALA A C 1
ATOM 1015 O O . ALA A 1 127 ? 16.281 -4.723 12.703 1 98.81 127 ALA A O 1
ATOM 1016 N N . TYR A 1 128 ? 14.094 -4.957 12.266 1 98.5 128 TYR A N 1
ATOM 1017 C CA . TYR A 1 128 ? 13.945 -6.164 13.07 1 98.5 128 TYR A CA 1
ATOM 1018 C C . TYR A 1 128 ? 14.844 -7.281 12.562 1 98.5 128 TYR A C 1
ATOM 1020 O O . TYR A 1 128 ? 15.617 -7.863 13.328 1 98.5 128 TYR A O 1
ATOM 1028 N N . GLN A 1 129 ? 14.766 -7.562 11.32 1 98.31 129 GLN A N 1
ATOM 1029 C CA . GLN A 1 129 ? 15.492 -8.68 10.727 1 98.31 129 GLN A CA 1
ATOM 1030 C C . GLN A 1 129 ? 16.984 -8.406 10.695 1 98.31 129 GLN A C 1
ATOM 1032 O O . GLN A 1 129 ? 17.797 -9.336 10.82 1 98.31 129 GLN A O 1
ATOM 1037 N N . TYR A 1 130 ? 17.391 -7.121 10.562 1 98.69 130 TYR A N 1
ATOM 1038 C CA . TYR A 1 130 ? 18.797 -6.742 10.602 1 98.69 130 TYR A CA 1
ATOM 1039 C C . TYR A 1 130 ? 19.484 -7.309 11.836 1 98.69 130 TYR A C 1
ATOM 1041 O O . TYR A 1 130 ? 20.516 -7.988 11.727 1 98.69 130 TYR A O 1
ATOM 1049 N N . TRP A 1 131 ? 18.875 -7.09 12.992 1 98.44 131 TRP A N 1
ATOM 1050 C CA . TRP A 1 131 ? 19.469 -7.535 14.242 1 98.44 131 TRP A CA 1
ATOM 1051 C C . TRP A 1 131 ? 19.547 -9.055 14.297 1 98.44 131 TRP A C 1
ATOM 1053 O O . TRP A 1 131 ? 20.547 -9.617 14.727 1 98.44 131 TRP A O 1
ATOM 1063 N N . LYS A 1 132 ? 18.5 -9.719 13.773 1 97.56 132 LYS A N 1
ATOM 1064 C CA . LYS A 1 132 ? 18.484 -11.18 13.758 1 97.56 132 LYS A CA 1
ATOM 1065 C C . LYS A 1 132 ? 19.562 -11.719 12.82 1 97.56 132 LYS A C 1
ATOM 1067 O O . LYS A 1 132 ? 20.156 -12.766 13.086 1 97.56 132 LYS A O 1
ATOM 1072 N N . ASN A 1 133 ? 19.75 -11.039 11.695 1 97.69 133 ASN A N 1
ATOM 1073 C CA . ASN A 1 133 ? 20.75 -11.469 10.727 1 97.69 133 ASN A CA 1
ATOM 1074 C C . ASN A 1 133 ? 22.156 -11.297 11.281 1 97.69 133 ASN A C 1
ATOM 1076 O O . ASN A 1 133 ? 23.062 -12.078 10.953 1 97.69 133 ASN A O 1
ATOM 1080 N N . ILE A 1 134 ? 22.438 -10.305 12.086 1 97.25 134 ILE A N 1
ATOM 1081 C CA . ILE A 1 134 ? 23.75 -10.023 12.664 1 97.25 134 ILE A CA 1
ATOM 1082 C C . ILE A 1 134 ? 24.094 -11.102 13.695 1 97.25 134 ILE A C 1
ATOM 1084 O O . ILE A 1 134 ? 25.172 -11.688 13.648 1 97.25 134 ILE A O 1
ATOM 1088 N N . ASP A 1 135 ? 23.234 -11.375 14.633 1 97.5 135 ASP A N 1
ATOM 1089 C CA . ASP A 1 135 ? 23.406 -12.398 15.664 1 97.5 135 ASP A CA 1
ATOM 1090 C C . ASP A 1 135 ? 22.062 -12.789 16.266 1 97.5 135 ASP A C 1
ATOM 1092 O O . ASP A 1 135 ? 21.547 -12.109 17.172 1 97.5 135 ASP A O 1
ATOM 1096 N N . ARG A 1 136 ? 21.562 -13.922 15.891 1 94.38 136 ARG A N 1
ATOM 1097 C CA . ARG A 1 136 ? 20.219 -14.359 16.234 1 94.38 136 ARG A CA 1
ATOM 1098 C C . ARG A 1 136 ? 20.062 -14.555 17.734 1 94.38 136 ARG A C 1
ATOM 1100 O O . ARG A 1 136 ? 18.984 -14.32 18.281 1 94.38 136 ARG A O 1
ATOM 1107 N N . GLU A 1 137 ? 21.047 -14.953 18.406 1 96.5 137 GLU A N 1
ATOM 1108 C CA . GLU A 1 137 ? 21 -15.227 19.828 1 96.5 137 GLU A CA 1
ATOM 1109 C C . GLU A 1 137 ? 21.188 -13.945 20.641 1 96.5 137 GLU A C 1
ATOM 1111 O O . GLU A 1 137 ? 20.375 -13.625 21.516 1 96.5 137 GLU A O 1
ATOM 1116 N N . LYS A 1 138 ? 22.219 -13.148 20.266 1 97.06 138 LYS A N 1
ATOM 1117 C CA . LYS A 1 138 ? 22.547 -11.93 21 1 97.06 138 LYS A CA 1
ATOM 1118 C C . LYS A 1 138 ? 21.406 -10.922 20.938 1 97.06 138 LYS A C 1
ATOM 1120 O O . LYS A 1 138 ? 21.125 -10.234 21.922 1 97.06 138 LYS A O 1
ATOM 1125 N N . TYR A 1 139 ? 20.766 -10.93 19.781 1 97.56 139 TYR A N 1
ATOM 1126 C CA . TYR A 1 139 ? 19.766 -9.883 19.578 1 97.56 139 TYR A CA 1
ATOM 1127 C C . TYR A 1 139 ? 18.359 -10.477 19.484 1 97.56 139 TYR A C 1
ATOM 1129 O O . TYR A 1 139 ? 17.469 -9.891 18.859 1 97.56 139 TYR A O 1
ATOM 1137 N N . ALA A 1 140 ? 18.125 -11.602 20.094 1 95.69 140 ALA A N 1
ATOM 1138 C CA . ALA A 1 140 ? 16.844 -12.305 20.062 1 95.69 140 ALA A CA 1
ATOM 1139 C C . ALA A 1 140 ? 15.727 -11.445 20.656 1 95.69 140 ALA A C 1
ATOM 1141 O O . ALA A 1 140 ? 14.578 -11.508 20.219 1 95.69 140 ALA A O 1
ATOM 1142 N N . LYS A 1 141 ? 16.078 -10.508 21.562 1 96.5 141 LYS A N 1
ATOM 1143 C CA . LYS A 1 141 ? 15.062 -9.766 22.297 1 96.5 141 LYS A CA 1
ATOM 1144 C C . LYS A 1 141 ? 14.836 -8.391 21.672 1 96.5 141 LYS A C 1
ATOM 1146 O O . LYS A 1 141 ? 13.914 -7.676 22.062 1 96.5 141 LYS A O 1
ATOM 1151 N N . LYS A 1 142 ? 15.641 -8.016 20.703 1 97.19 142 LYS A N 1
ATOM 1152 C CA . LYS A 1 142 ? 15.422 -6.738 20.031 1 97.19 142 LYS A CA 1
ATOM 1153 C C . LYS A 1 142 ? 14.18 -6.785 19.156 1 97.19 142 LYS A C 1
ATOM 1155 O O . LYS A 1 142 ? 14.273 -7.043 17.953 1 97.19 142 LYS A O 1
ATOM 1160 N N . ASN A 1 143 ? 13.078 -6.438 19.719 1 97.12 143 ASN A N 1
ATOM 1161 C CA . ASN A 1 143 ? 11.828 -6.621 18.984 1 97.12 143 ASN A CA 1
ATOM 1162 C C . ASN A 1 143 ? 10.867 -5.457 19.219 1 97.12 143 ASN A C 1
ATOM 1164 O O . ASN A 1 143 ? 9.688 -5.539 18.859 1 97.12 143 ASN A O 1
ATOM 1168 N N . LYS A 1 144 ? 11.305 -4.391 19.844 1 98.31 144 LYS A N 1
ATOM 1169 C CA . LYS A 1 144 ? 10.469 -3.223 20.109 1 98.31 144 LYS A CA 1
ATOM 1170 C C . LYS A 1 144 ? 11.039 -1.975 19.438 1 98.31 144 LYS A C 1
ATOM 1172 O O . LYS A 1 144 ? 12.203 -1.954 19.047 1 98.31 144 LYS A O 1
ATOM 1177 N N . PHE A 1 145 ? 10.195 -1.009 19.344 1 98.81 145 PHE A N 1
ATOM 1178 C CA . PHE A 1 145 ? 10.562 0.273 18.766 1 98.81 145 PHE A CA 1
ATOM 1179 C C . PHE A 1 145 ? 10.172 1.423 19.672 1 98.81 145 PHE A C 1
ATOM 1181 O O . PHE A 1 145 ? 9.109 1.396 20.297 1 98.81 145 PHE A O 1
ATOM 1188 N N . ILE A 1 146 ? 11.055 2.365 19.797 1 98.81 146 ILE A N 1
ATOM 1189 C CA . ILE A 1 146 ? 10.695 3.633 20.422 1 98.81 146 ILE A CA 1
ATOM 1190 C C . ILE A 1 146 ? 9.938 4.504 19.422 1 98.81 146 ILE A C 1
ATOM 1192 O O . ILE A 1 146 ? 10.297 4.578 18.25 1 98.81 146 ILE A O 1
ATOM 1196 N N . THR A 1 147 ? 8.859 5.129 19.844 1 98.38 147 THR A N 1
ATOM 1197 C CA . THR A 1 147 ? 8.078 6.062 19.031 1 98.38 147 THR A CA 1
ATOM 1198 C C . THR A 1 147 ? 7.648 7.266 19.875 1 98.38 147 THR A C 1
ATOM 1200 O O . THR A 1 147 ? 7.75 7.246 21.094 1 98.38 147 THR A O 1
ATOM 1203 N N . LEU A 1 148 ? 7.199 8.32 19.25 1 98.25 148 LEU A N 1
ATOM 1204 C CA . LEU A 1 148 ? 6.719 9.516 19.938 1 98.25 148 LEU A CA 1
ATOM 1205 C C . LEU A 1 148 ? 5.215 9.438 20.172 1 98.25 148 LEU A C 1
ATOM 1207 O O . LEU A 1 148 ? 4.469 8.969 19.312 1 98.25 148 LEU A O 1
ATOM 1211 N N . ASN A 1 149 ? 4.848 9.906 21.344 1 96.88 149 ASN A N 1
ATOM 1212 C CA . ASN A 1 149 ? 3.418 10.133 21.516 1 96.88 149 ASN A CA 1
ATOM 1213 C C . ASN A 1 149 ? 2.848 10.992 20.391 1 96.88 149 ASN A C 1
ATOM 1215 O O . ASN A 1 149 ? 3.508 11.914 19.906 1 96.88 149 ASN A O 1
ATOM 1219 N N . HIS A 1 150 ? 1.662 10.617 19.859 1 95.62 150 HIS A N 1
ATOM 1220 C CA . HIS A 1 150 ? 0.928 11.336 18.812 1 95.62 150 HIS A CA 1
ATOM 1221 C C . HIS A 1 150 ? 1.584 11.148 17.453 1 95.62 150 HIS A C 1
ATOM 1223 O O . HIS A 1 150 ? 1.224 11.836 16.484 1 95.62 150 HIS A O 1
ATOM 1229 N N . GLY A 1 151 ? 2.574 10.242 17.422 1 97 151 GLY A N 1
ATOM 1230 C CA . GLY A 1 151 ? 3.174 9.938 16.125 1 97 151 GLY A CA 1
ATOM 1231 C C . GLY A 1 151 ? 2.23 9.211 15.188 1 97 151 GLY A C 1
ATOM 1232 O O . GLY A 1 151 ? 1.418 8.391 15.625 1 97 151 GLY A O 1
ATOM 1233 N N . TYR A 1 152 ? 2.305 9.508 13.945 1 97.25 152 TYR A N 1
ATOM 1234 C CA . TYR A 1 152 ? 1.532 8.852 12.898 1 97.25 152 TYR A CA 1
ATOM 1235 C C . TYR A 1 152 ? 2.449 8.281 11.82 1 97.25 152 TYR A C 1
ATOM 1237 O O . TYR A 1 152 ? 3.156 9.023 11.133 1 97.25 152 TYR A O 1
ATOM 1245 N N . HIS A 1 153 ? 2.355 6.977 11.602 1 98.44 153 HIS A N 1
ATOM 1246 C CA . HIS A 1 153 ? 3.256 6.336 10.648 1 98.44 153 HIS A CA 1
ATOM 1247 C C . HIS A 1 153 ? 2.484 5.48 9.648 1 98.44 153 HIS A C 1
ATOM 1249 O O . HIS A 1 153 ? 3.064 4.617 8.984 1 98.44 153 HIS A O 1
ATOM 1255 N N . GLY A 1 154 ? 1.206 5.699 9.555 1 97.31 154 GLY A N 1
ATOM 1256 C CA . GLY A 1 154 ? 0.386 4.961 8.609 1 97.31 154 GLY A CA 1
ATOM 1257 C C . GLY A 1 154 ? -0.7 4.137 9.273 1 97.31 154 GLY A C 1
ATOM 1258 O O . GLY A 1 154 ? -0.925 4.258 10.484 1 97.31 154 GLY A O 1
ATOM 1259 N N . ASP A 1 155 ? -1.384 3.303 8.484 1 97.06 155 ASP A N 1
ATOM 1260 C CA . ASP A 1 155 ? -2.627 2.744 9.008 1 97.06 155 ASP A CA 1
ATOM 1261 C C . ASP A 1 155 ? -2.619 1.22 8.93 1 97.06 155 ASP A C 1
ATOM 1263 O O . ASP A 1 155 ? -3.529 0.562 9.438 1 97.06 155 ASP A O 1
ATOM 1267 N N . THR A 1 156 ? -1.615 0.574 8.312 1 97.94 156 THR A N 1
ATOM 1268 C CA . THR A 1 156 ? -1.486 -0.876 8.391 1 97.94 156 THR A CA 1
ATOM 1269 C C . THR A 1 156 ? -1.092 -1.306 9.805 1 97.94 156 THR A C 1
ATOM 1271 O O . THR A 1 156 ? -0.629 -0.486 10.602 1 97.94 156 THR A O 1
ATOM 1274 N N . ILE A 1 157 ? -1.261 -2.518 10.086 1 98.06 157 ILE A N 1
ATOM 1275 C CA . ILE A 1 157 ? -1.112 -3.008 11.453 1 98.06 157 ILE A CA 1
ATOM 1276 C C . ILE A 1 157 ? 0.311 -2.748 11.945 1 98.06 157 ILE A C 1
ATOM 1278 O O . ILE A 1 157 ? 0.512 -2.279 13.062 1 98.06 157 ILE A O 1
ATOM 1282 N N . GLY A 1 158 ? 1.303 -3.01 11.109 1 98.25 158 GLY A N 1
ATOM 1283 C CA . GLY A 1 158 ? 2.674 -2.699 11.484 1 98.25 158 GLY A CA 1
ATOM 1284 C C . GLY A 1 158 ? 2.914 -1.217 11.688 1 98.25 158 GLY A C 1
ATOM 1285 O O . GLY A 1 158 ? 3.551 -0.816 12.664 1 98.25 158 GLY A O 1
ATOM 1286 N N . ALA A 1 159 ? 2.373 -0.404 10.828 1 98.19 159 ALA A N 1
ATOM 1287 C CA . ALA A 1 159 ? 2.535 1.044 10.93 1 98.19 159 ALA A CA 1
ATOM 1288 C C . ALA A 1 159 ? 1.841 1.591 12.172 1 98.19 159 ALA A C 1
ATOM 1290 O O . ALA A 1 159 ? 2.391 2.445 12.875 1 98.19 159 ALA A O 1
ATOM 1291 N N . VAL A 1 160 ? 0.636 1.105 12.461 1 97.62 160 VAL A N 1
ATOM 1292 C CA . VAL A 1 160 ? -0.103 1.512 13.656 1 97.62 160 VAL A CA 1
ATOM 1293 C C . VAL A 1 160 ? 0.675 1.113 14.906 1 97.62 160 VAL A C 1
ATOM 1295 O O . VAL A 1 160 ? 0.696 1.852 15.891 1 97.62 160 VAL A O 1
ATOM 1298 N N . SER A 1 161 ? 1.332 -0.02 14.828 1 98 161 SER A N 1
ATOM 1299 C CA . SER A 1 161 ? 2.066 -0.546 15.977 1 98 161 SER A CA 1
ATOM 1300 C C . SER A 1 161 ? 3.178 0.405 16.406 1 98 161 SER A C 1
ATOM 1302 O O . SER A 1 161 ? 3.521 0.472 17.594 1 98 161 SER A O 1
ATOM 1304 N N . VAL A 1 162 ? 3.676 1.184 15.445 1 97.56 162 VAL A N 1
ATOM 1305 C CA . VAL A 1 162 ? 4.762 2.098 15.781 1 97.56 162 VAL A CA 1
ATOM 1306 C C . VAL A 1 162 ? 4.246 3.537 15.766 1 97.56 162 VAL A C 1
ATOM 1308 O O . VAL A 1 162 ? 5.035 4.484 15.688 1 97.56 162 VAL A O 1
ATOM 1311 N N . GLY A 1 163 ? 2.955 3.688 15.766 1 93.94 163 GLY A N 1
ATOM 1312 C CA . GLY A 1 163 ? 2.344 4.992 15.953 1 93.94 163 GLY A CA 1
ATOM 1313 C C . GLY A 1 163 ? 2.133 5.348 17.406 1 93.94 163 GLY A C 1
ATOM 1314 O O . GLY A 1 163 ? 2.428 4.543 18.297 1 93.94 163 GLY A O 1
ATOM 1315 N N . GLY A 1 164 ? 1.639 6.547 17.688 1 89.69 164 GLY A N 1
ATOM 1316 C CA . GLY A 1 164 ? 1.458 6.992 19.062 1 89.69 164 GLY A CA 1
ATOM 1317 C C . GLY A 1 164 ? 0.085 7.586 19.328 1 89.69 164 GLY A C 1
ATOM 1318 O O . GLY A 1 164 ? -0.114 8.297 20.312 1 89.69 164 GLY A O 1
ATOM 1319 N N . ILE A 1 165 ? -0.786 7.32 18.391 1 84.5 165 ILE A N 1
ATOM 1320 C CA . ILE A 1 165 ? -2.148 7.812 18.562 1 84.5 165 ILE A CA 1
ATOM 1321 C C . ILE A 1 165 ? -2.959 6.816 19.375 1 84.5 165 ILE A C 1
ATOM 1323 O O . ILE A 1 165 ? -3.215 5.695 18.938 1 84.5 165 ILE A O 1
ATOM 1327 N N . LYS A 1 166 ? -3.412 7.172 20.484 1 85.62 166 LYS A N 1
ATOM 1328 C CA . LYS A 1 166 ? -4.023 6.301 21.484 1 85.62 166 LYS A CA 1
ATOM 1329 C C . LYS A 1 166 ? -5.305 5.664 20.953 1 85.62 166 LYS A C 1
ATOM 1331 O O . LYS A 1 166 ? -5.547 4.477 21.172 1 85.62 166 LYS A O 1
ATOM 1336 N N . THR A 1 167 ? -6.074 6.43 20.266 1 82.5 167 THR A N 1
ATOM 1337 C CA . THR A 1 167 ? -7.348 5.934 19.75 1 82.5 167 THR A CA 1
ATOM 1338 C C . THR A 1 167 ? -7.129 4.762 18.797 1 82.5 167 THR A C 1
ATOM 1340 O O . THR A 1 167 ? -7.883 3.787 18.812 1 82.5 167 THR A O 1
ATOM 1343 N N . PHE A 1 168 ? -6.121 4.812 17.969 1 80.88 168 PHE A N 1
ATOM 1344 C CA . PHE A 1 168 ? -5.828 3.748 17.016 1 80.88 168 PHE A CA 1
ATOM 1345 C C . PHE A 1 168 ? -5.285 2.516 17.734 1 80.88 168 PHE A C 1
ATOM 1347 O O . PHE A 1 168 ? -5.652 1.387 17.406 1 80.88 168 PHE A O 1
ATOM 1354 N N . HIS A 1 169 ? -4.508 2.764 18.703 1 82.44 169 HIS A N 1
ATOM 1355 C CA . HIS A 1 169 ? -3.928 1.664 19.469 1 82.44 169 HIS A CA 1
ATOM 1356 C C . HIS A 1 169 ? -4.988 0.955 20.312 1 82.44 169 HIS A C 1
ATOM 1358 O O . HIS A 1 169 ? -4.965 -0.272 20.422 1 82.44 169 HIS A O 1
ATOM 1364 N N . LYS A 1 170 ? -5.852 1.71 20.812 1 86.81 170 LYS A N 1
ATOM 1365 C CA . LYS A 1 170 ? -6.871 1.14 21.672 1 86.81 170 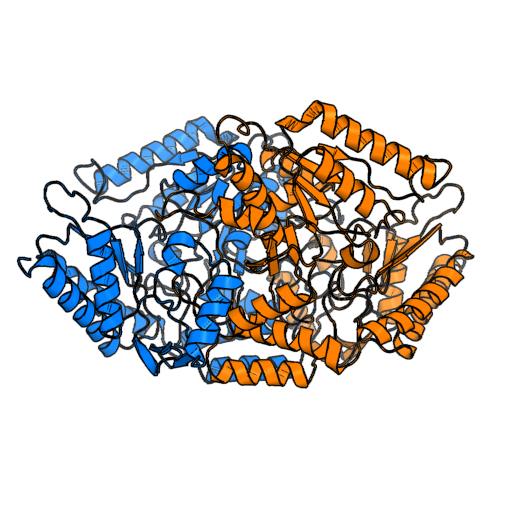LYS A CA 1
ATOM 1366 C C . LYS A 1 170 ? -7.785 0.188 20.906 1 86.81 170 LYS A C 1
ATOM 1368 O O . LYS A 1 170 ? -8.023 -0.938 21.344 1 86.81 170 LYS A O 1
ATOM 1373 N N . ILE A 1 171 ? -8.141 0.569 19.781 1 89.06 171 ILE A N 1
ATOM 1374 C CA . ILE A 1 171 ? -9.156 -0.21 19.078 1 89.06 171 ILE A CA 1
ATOM 1375 C C . ILE A 1 171 ? -8.516 -1.473 18.5 1 89.06 171 ILE A C 1
ATOM 1377 O O . ILE A 1 171 ? -9.164 -2.525 18.438 1 89.06 171 ILE A O 1
ATOM 1381 N N . PHE A 1 172 ? -7.234 -1.463 18.172 1 93.81 172 PHE A N 1
ATOM 1382 C CA . PHE A 1 172 ? -6.605 -2.607 17.531 1 93.81 172 PHE A CA 1
ATOM 1383 C C . PHE A 1 172 ? -5.59 -3.264 18.453 1 93.81 172 PHE A C 1
ATOM 1385 O O . PHE A 1 172 ? -4.633 -3.889 18 1 93.81 172 PHE A O 1
ATOM 1392 N N . LYS A 1 173 ? -5.773 -3.168 19.703 1 93.31 173 LYS A N 1
ATOM 1393 C CA . LYS A 1 173 ? -4.809 -3.557 20.734 1 93.31 173 LYS A CA 1
ATOM 1394 C C . LYS A 1 173 ? -4.387 -5.016 20.562 1 93.31 173 LYS A C 1
ATOM 1396 O O . LYS A 1 173 ? -3.24 -5.371 20.844 1 93.31 173 LYS A O 1
ATOM 1401 N N . ASP A 1 174 ? -5.266 -5.895 20.062 1 94.62 174 ASP A N 1
ATOM 1402 C CA . ASP A 1 174 ? -4.98 -7.324 19.984 1 94.62 174 ASP A CA 1
ATOM 1403 C C . ASP A 1 174 ? -4.176 -7.645 18.719 1 94.62 174 ASP A C 1
ATOM 1405 O O . ASP A 1 174 ? -3.609 -8.734 18.594 1 94.62 174 ASP A O 1
ATOM 1409 N N . LEU A 1 175 ? -4.137 -6.684 17.812 1 96.44 175 LEU A N 1
ATOM 1410 C CA . LEU A 1 175 ? -3.559 -6.961 16.5 1 96.44 175 LEU A CA 1
ATOM 1411 C C . LEU A 1 175 ? -2.178 -6.324 16.375 1 96.44 175 LEU A C 1
ATOM 1413 O O . LEU A 1 175 ? -1.418 -6.664 15.461 1 96.44 175 LEU A O 1
ATOM 1417 N N . ILE A 1 176 ? -1.822 -5.418 17.234 1 96.62 176 ILE A N 1
ATOM 1418 C CA . ILE A 1 176 ? -0.58 -4.672 17.062 1 96.62 176 ILE A CA 1
ATOM 1419 C C . ILE A 1 176 ? 0.466 -5.191 18.047 1 96.62 176 ILE A C 1
ATOM 1421 O O . ILE A 1 176 ? 0.125 -5.844 19.047 1 96.62 176 ILE A O 1
ATOM 1425 N N . PHE A 1 177 ? 1.777 -4.965 17.812 1 96.25 177 PHE A N 1
ATOM 1426 C CA . PHE A 1 177 ? 2.84 -5.332 18.75 1 96.25 177 PHE A CA 1
ATOM 1427 C C . PHE A 1 177 ? 3.205 -4.152 19.641 1 96.25 177 PHE A C 1
ATOM 1429 O O . PHE A 1 177 ? 2.859 -3.008 19.344 1 96.25 177 PHE A O 1
ATOM 1436 N N . GLU A 1 178 ? 3.854 -4.43 20.719 1 95.12 178 GLU A N 1
ATOM 1437 C CA . GLU A 1 178 ? 4.152 -3.434 21.75 1 95.12 178 GLU A CA 1
ATOM 1438 C C . GLU A 1 178 ? 5.281 -2.508 21.297 1 95.12 178 GLU A C 1
ATOM 1440 O O . GLU A 1 178 ? 6.266 -2.957 20.719 1 95.12 178 GLU A O 1
ATOM 1445 N N . ASN A 1 179 ? 5.055 -1.223 21.516 1 97.06 179 ASN A N 1
ATOM 1446 C CA . ASN A 1 179 ? 6.098 -0.221 21.312 1 97.06 179 ASN A CA 1
ATOM 1447 C C . ASN A 1 179 ? 6.434 0.519 22.594 1 97.06 179 ASN A C 1
ATOM 1449 O O . ASN A 1 179 ? 5.855 0.232 23.656 1 97.06 179 ASN A O 1
ATOM 1453 N N . ILE A 1 180 ? 7.473 1.26 22.625 1 98.19 180 ILE A N 1
ATOM 1454 C CA . ILE A 1 180 ? 7.875 2.119 23.734 1 98.19 180 ILE A CA 1
ATOM 1455 C C . ILE A 1 180 ? 7.629 3.58 23.359 1 98.19 180 ILE A C 1
ATOM 1457 O O . ILE A 1 180 ? 8.273 4.125 22.469 1 98.19 180 ILE A O 1
ATOM 1461 N N . GLN A 1 181 ? 6.734 4.227 24.062 1 97.44 181 GLN A N 1
ATOM 1462 C CA . GLN A 1 181 ? 6.344 5.59 23.719 1 97.44 181 GLN A CA 1
ATOM 1463 C C . GLN A 1 181 ? 7.074 6.609 24.578 1 97.44 181 GLN A C 1
ATOM 1465 O O . GLN A 1 181 ? 7.273 6.387 25.781 1 97.44 181 GLN A O 1
ATOM 1470 N N . VAL A 1 182 ? 7.504 7.602 23.953 1 98 182 VAL A N 1
ATOM 1471 C CA . VAL A 1 182 ? 8.109 8.742 24.625 1 98 182 VAL A CA 1
ATOM 1472 C C . VAL A 1 182 ? 7.312 10.008 24.328 1 98 182 VAL A C 1
ATOM 1474 O O . VAL A 1 182 ? 6.578 10.07 23.344 1 98 182 VAL A O 1
ATOM 1477 N N . GLU A 1 183 ? 7.457 10.961 25.172 1 97.62 183 GLU A N 1
ATOM 1478 C CA . GLU A 1 183 ? 6.711 12.211 25.062 1 97.62 183 GLU A CA 1
ATOM 1479 C C . GLU A 1 183 ? 7.066 12.961 23.766 1 97.62 183 GLU A C 1
ATOM 1481 O O . GLU A 1 183 ? 8.234 13.016 23.391 1 97.62 183 GLU A O 1
ATOM 1486 N N . SER A 1 184 ? 6.039 13.43 23.094 1 96.88 184 SER A N 1
ATOM 1487 C CA . SER A 1 184 ? 6.246 14.289 21.938 1 96.88 184 SER A CA 1
ATOM 1488 C C . SER A 1 184 ? 6.824 15.641 22.359 1 96.88 184 SER A C 1
ATOM 1490 O O . SER A 1 184 ? 6.34 16.266 23.297 1 96.88 184 SER A O 1
ATOM 1492 N N . PRO A 1 185 ? 7.844 16.141 21.672 1 96.38 185 PRO A N 1
ATOM 1493 C CA . PRO A 1 185 ? 8.445 17.422 22.031 1 96.38 185 PRO A CA 1
ATOM 1494 C C . PRO A 1 185 ? 7.688 18.609 21.453 1 96.38 185 PRO A C 1
ATOM 1496 O O . PRO A 1 185 ? 8.227 19.344 20.625 1 96.38 185 PRO A O 1
ATOM 1499 N N . SER A 1 186 ? 6.551 18.859 21.906 1 92.88 186 SER A N 1
ATOM 1500 C CA . SER A 1 186 ? 5.715 20 21.547 1 92.88 186 SER A CA 1
ATOM 1501 C C . SER A 1 186 ? 5.48 20.922 22.734 1 92.88 186 SER A C 1
ATOM 1503 O O . SER A 1 186 ? 4.773 20.547 23.672 1 92.88 186 SER A O 1
ATOM 1505 N N . PHE A 1 187 ? 5.93 22.156 22.672 1 95 187 PHE A N 1
ATOM 1506 C CA . PHE A 1 187 ? 6.066 23.016 23.828 1 95 187 PHE A CA 1
ATOM 1507 C C . PHE A 1 187 ? 4.715 23.594 24.25 1 95 187 PHE A C 1
ATOM 1509 O O . PHE A 1 187 ? 4.375 23.594 25.438 1 95 187 PHE A O 1
ATOM 1516 N N . TYR A 1 188 ? 3.869 24.031 23.281 1 94.06 188 TYR A N 1
ATOM 1517 C CA . TYR A 1 188 ? 2.654 24.781 23.562 1 94.06 188 TYR A CA 1
ATOM 1518 C C . TYR A 1 188 ? 1.738 24.016 24.516 1 94.06 188 TYR A C 1
ATOM 1520 O O . TYR A 1 188 ? 1.176 24.594 25.438 1 94.06 188 TYR A O 1
ATOM 1528 N N . ARG A 1 189 ? 1.641 22.734 24.359 1 90.69 189 ARG A N 1
ATOM 1529 C CA . ARG A 1 189 ? 0.724 21.938 25.172 1 90.69 189 ARG A CA 1
ATOM 1530 C C . ARG A 1 189 ? 1.467 21.219 26.297 1 90.69 189 ARG A C 1
ATOM 1532 O O . ARG A 1 189 ? 0.887 20.406 27 1 90.69 189 ARG A O 1
ATOM 1539 N N . SER A 1 190 ? 2.695 21.562 26.438 1 94 190 SER A N 1
ATOM 1540 C CA . SER A 1 190 ? 3.484 20.922 27.469 1 94 190 SER A CA 1
ATOM 1541 C C . SER A 1 190 ? 3.332 21.625 28.812 1 94 190 SER A C 1
ATOM 1543 O O . SER A 1 190 ? 2.734 22.703 28.891 1 94 190 SER A O 1
ATOM 1545 N N . ASN A 1 191 ? 3.883 20.969 29.859 1 94.19 191 ASN A N 1
ATOM 1546 C CA . ASN A 1 191 ? 3.834 21.547 31.203 1 94.19 191 ASN A CA 1
ATOM 1547 C C . ASN A 1 191 ? 5.184 22.125 31.625 1 94.19 191 ASN A C 1
ATOM 1549 O O . ASN A 1 191 ? 5.406 22.422 32.781 1 94.19 191 ASN A O 1
ATOM 1553 N N . TYR A 1 192 ? 6.008 22.281 30.641 1 97.12 192 TYR A N 1
ATOM 1554 C CA . TYR A 1 192 ? 7.34 22.797 30.953 1 97.12 192 TYR A CA 1
ATOM 1555 C C . TYR A 1 192 ? 7.367 24.312 30.906 1 97.12 192 TYR A C 1
ATOM 1557 O O . TYR A 1 192 ? 6.586 24.922 30.172 1 97.12 192 TYR A O 1
ATOM 1565 N N . ASP A 1 193 ? 8.336 24.875 31.641 1 97 193 ASP A N 1
ATOM 1566 C CA . ASP A 1 193 ? 8.453 26.328 31.703 1 97 193 ASP A CA 1
ATOM 1567 C C . ASP A 1 193 ? 9.125 26.875 30.438 1 97 193 ASP A C 1
ATOM 1569 O O . ASP A 1 193 ? 8.82 27.984 30 1 97 193 ASP A O 1
ATOM 1573 N N . THR A 1 194 ? 10.047 26.156 29.922 1 97.5 194 THR A N 1
ATOM 1574 C CA . THR A 1 194 ? 10.758 26.562 28.719 1 97.5 194 THR A CA 1
ATOM 1575 C C . THR A 1 194 ? 10.891 25.406 27.734 1 97.5 194 THR A C 1
ATOM 1577 O O . THR A 1 194 ? 10.828 24.234 28.141 1 97.5 194 THR A O 1
ATOM 1580 N N . GLU A 1 195 ? 11.039 25.75 26.5 1 97.44 195 GLU A N 1
ATOM 1581 C CA . GLU A 1 195 ? 11.258 24.75 25.469 1 97.44 195 GLU A CA 1
ATOM 1582 C C . GLU A 1 195 ? 12.531 23.953 25.734 1 97.44 195 GLU A C 1
ATOM 1584 O O . GLU A 1 195 ? 12.562 22.734 25.516 1 97.44 195 GLU A O 1
ATOM 1589 N N . ASN A 1 196 ? 13.547 24.609 26.234 1 97.69 196 ASN A N 1
ATOM 1590 C CA . ASN A 1 196 ? 14.812 23.953 26.547 1 97.69 196 ASN A CA 1
ATOM 1591 C C . ASN A 1 196 ? 14.648 22.922 27.656 1 97.69 196 ASN A C 1
ATOM 1593 O O . ASN A 1 196 ? 15.25 21.844 27.609 1 97.69 196 ASN A O 1
ATOM 1597 N N . GLU A 1 197 ? 13.898 23.281 28.688 1 98.19 197 GLU A N 1
ATOM 1598 C CA . GLU A 1 197 ? 13.617 22.344 29.766 1 98.19 197 GLU A CA 1
ATOM 1599 C C . GLU A 1 197 ? 12.867 21.109 29.25 1 98.19 197 GLU A C 1
ATOM 1601 O O . GLU A 1 197 ? 13.18 19.984 29.625 1 98.19 197 GLU A O 1
ATOM 1606 N N . MET A 1 198 ? 11.898 21.344 28.422 1 98.25 198 MET A N 1
ATOM 1607 C CA . MET A 1 198 ? 11.141 20.25 27.828 1 98.25 198 MET A CA 1
ATOM 1608 C C . MET A 1 198 ? 12.055 19.328 27.031 1 98.25 198 MET A C 1
ATOM 1610 O O . MET A 1 198 ? 12.031 18.109 27.234 1 98.25 198 MET A O 1
ATOM 1614 N N . MET A 1 199 ? 12.867 19.906 26.188 1 98 199 MET A N 1
ATOM 1615 C CA . MET A 1 199 ? 13.766 19.141 25.344 1 98 199 MET A CA 1
ATOM 1616 C C . MET A 1 199 ? 14.727 18.297 26.188 1 98 199 MET A C 1
ATOM 1618 O O . MET A 1 199 ? 14.914 17.109 25.938 1 98 199 MET A O 1
ATOM 1622 N N . THR A 1 200 ? 15.305 18.938 27.203 1 98.38 200 THR A N 1
ATOM 1623 C CA . THR A 1 200 ? 16.25 18.25 28.078 1 98.38 200 THR A CA 1
ATOM 1624 C C . THR A 1 200 ? 15.57 17.078 28.797 1 98.38 200 THR A C 1
ATOM 1626 O O . THR A 1 200 ? 16.125 15.992 28.875 1 98.38 200 THR A O 1
ATOM 1629 N N . ALA A 1 201 ? 14.383 17.328 29.297 1 98.62 201 ALA A N 1
ATOM 1630 C CA . ALA A 1 201 ? 13.648 16.297 30.016 1 98.62 201 ALA A CA 1
ATOM 1631 C C . ALA A 1 201 ? 13.328 15.109 29.125 1 98.62 201 ALA A C 1
ATOM 1633 O O . ALA A 1 201 ? 13.492 13.961 29.531 1 98.62 201 ALA A O 1
ATOM 1634 N N . ILE A 1 202 ? 12.891 15.383 27.953 1 98.69 202 ILE A N 1
ATOM 1635 C CA . ILE A 1 202 ? 12.5 14.336 27.016 1 98.69 202 ILE A CA 1
ATOM 1636 C C . ILE A 1 202 ? 13.727 13.539 26.578 1 98.69 202 ILE A C 1
ATOM 1638 O O . ILE A 1 202 ? 13.703 12.312 26.531 1 98.69 202 ILE A O 1
ATOM 1642 N N . LEU A 1 203 ? 14.812 14.227 26.281 1 98.81 203 LEU A N 1
ATOM 1643 C CA . LEU A 1 203 ? 16.031 13.562 25.859 1 98.81 203 LEU A CA 1
ATOM 1644 C C . LEU A 1 203 ? 16.609 12.711 26.984 1 98.81 203 LEU A C 1
ATOM 1646 O O . LEU A 1 203 ? 17.141 11.625 26.75 1 98.81 203 LEU A O 1
ATOM 1650 N N . THR A 1 204 ? 16.516 13.227 28.188 1 98.81 204 THR A N 1
ATOM 1651 C CA . THR A 1 204 ? 16.969 12.461 29.344 1 98.81 204 THR A CA 1
ATOM 1652 C C . THR A 1 204 ? 16.141 11.188 29.5 1 98.81 204 THR A C 1
ATOM 1654 O O . THR A 1 204 ? 16.688 10.117 29.781 1 98.81 204 THR A O 1
ATOM 1657 N N . ASN A 1 205 ? 14.891 11.336 29.344 1 98.81 205 ASN A N 1
ATOM 1658 C CA . ASN A 1 205 ? 14.008 10.172 29.422 1 98.81 205 ASN A CA 1
ATOM 1659 C C . ASN A 1 205 ? 14.344 9.148 28.328 1 98.81 205 ASN A C 1
ATOM 1661 O O . ASN A 1 205 ? 14.391 7.949 28.594 1 98.81 205 ASN A O 1
ATOM 1665 N N . ILE A 1 206 ? 14.562 9.594 27.109 1 98.88 206 ILE A N 1
ATOM 1666 C CA . ILE A 1 206 ? 14.93 8.719 26.016 1 98.88 206 ILE A CA 1
ATOM 1667 C C . ILE A 1 206 ? 16.219 7.98 26.344 1 98.88 206 ILE A C 1
ATOM 1669 O O . ILE A 1 206 ? 16.312 6.762 26.172 1 98.88 206 ILE A O 1
ATOM 1673 N N . GLU A 1 207 ? 17.156 8.703 26.828 1 98.88 207 GLU A N 1
ATOM 1674 C CA . GLU A 1 207 ? 18.422 8.07 27.156 1 98.88 207 GLU A CA 1
ATOM 1675 C C . GLU A 1 207 ? 18.266 7.035 28.266 1 98.88 207 GLU A C 1
ATOM 1677 O O . GLU A 1 207 ? 18.875 5.969 28.219 1 98.88 207 GLU A O 1
ATOM 1682 N N . GLN A 1 208 ? 17.469 7.352 29.266 1 98.81 208 GLN A N 1
ATOM 1683 C CA . GLN A 1 208 ? 17.203 6.402 30.344 1 98.81 208 GLN A CA 1
ATOM 1684 C C . GLN A 1 208 ? 16.594 5.113 29.797 1 98.81 208 GLN A C 1
ATOM 1686 O O . GLN A 1 208 ? 16.953 4.016 30.234 1 98.81 208 GLN A O 1
ATOM 1691 N N . ILE A 1 209 ? 15.672 5.254 28.891 1 98.81 209 ILE A N 1
ATOM 1692 C CA . ILE A 1 209 ? 15.039 4.094 28.266 1 98.81 209 ILE A CA 1
ATOM 1693 C C . ILE A 1 209 ? 16.094 3.293 27.5 1 98.81 209 ILE A C 1
ATOM 1695 O O . ILE A 1 209 ? 16.125 2.062 27.578 1 98.81 209 ILE A O 1
ATOM 1699 N N . LEU A 1 210 ? 16.953 3.994 26.766 1 98.69 210 LEU A N 1
ATOM 1700 C CA . LEU A 1 210 ? 17.984 3.338 25.984 1 98.69 210 LEU A CA 1
ATOM 1701 C C . LEU A 1 210 ? 18.969 2.602 26.875 1 98.69 210 LEU A C 1
ATOM 1703 O O . LEU A 1 210 ? 19.484 1.543 26.516 1 98.69 210 LEU A O 1
ATOM 1707 N N . ILE A 1 211 ? 19.219 3.168 28.047 1 98.38 211 ILE A N 1
ATOM 1708 C CA . ILE A 1 211 ? 20.109 2.537 29 1 98.38 211 ILE A CA 1
ATOM 1709 C C . ILE A 1 211 ? 19.453 1.299 29.594 1 98.38 211 ILE A C 1
ATOM 1711 O O . ILE A 1 211 ? 20.047 0.222 29.641 1 98.38 211 ILE A O 1
ATOM 1715 N N . GLU A 1 212 ? 18.203 1.377 29.938 1 98.38 212 GLU A N 1
ATOM 1716 C CA . GLU A 1 212 ? 17.516 0.356 30.719 1 98.38 212 GLU A CA 1
ATOM 1717 C C . GLU A 1 212 ? 17 -0.774 29.828 1 98.38 212 GLU A C 1
ATOM 1719 O O . GLU A 1 212 ? 16.938 -1.926 30.266 1 98.38 212 GLU A O 1
ATOM 1724 N N . ARG A 1 213 ? 16.672 -0.414 28.594 1 98.06 213 ARG A N 1
ATOM 1725 C CA . ARG A 1 213 ? 15.953 -1.378 27.766 1 98.06 213 ARG A CA 1
ATOM 1726 C C . ARG A 1 213 ? 16.641 -1.583 26.422 1 98.06 213 ARG A C 1
ATOM 1728 O O . ARG A 1 213 ? 16 -1.988 25.453 1 98.06 213 ARG A O 1
ATOM 1735 N N . ASN A 1 214 ? 17.859 -1.377 26.375 1 97.38 214 ASN A N 1
ATOM 1736 C CA . ASN A 1 214 ? 18.625 -1.425 25.125 1 97.38 214 ASN A CA 1
ATOM 1737 C C . ASN A 1 214 ? 18.484 -2.779 24.438 1 97.38 214 ASN A C 1
ATOM 1739 O O . ASN A 1 214 ? 18.375 -2.848 23.203 1 97.38 214 ASN A O 1
ATOM 1743 N N . ASP A 1 215 ? 18.438 -3.826 25.125 1 97.06 215 ASP A N 1
ATOM 1744 C CA . ASP A 1 215 ? 18.438 -5.184 24.594 1 97.06 215 ASP A CA 1
ATOM 1745 C C . ASP A 1 215 ? 17.109 -5.504 23.922 1 97.06 215 ASP A C 1
ATOM 1747 O O . ASP A 1 215 ? 17 -6.488 23.188 1 97.06 215 ASP A O 1
ATOM 1751 N N . GLU A 1 216 ? 16.109 -4.605 24.016 1 97.75 216 GLU A N 1
ATOM 1752 C CA . GLU A 1 216 ? 14.789 -4.852 23.453 1 97.75 216 GLU A CA 1
ATOM 1753 C C . GLU A 1 216 ? 14.523 -3.947 22.25 1 97.75 216 GLU A C 1
ATOM 1755 O O . GLU A 1 216 ? 13.602 -4.191 21.484 1 97.75 216 GLU A O 1
ATOM 1760 N N . ILE A 1 217 ? 15.367 -2.943 22.094 1 98.69 217 ILE A N 1
ATOM 1761 C CA . ILE A 1 217 ? 15.008 -1.866 21.188 1 98.69 217 ILE A CA 1
ATOM 1762 C C . ILE A 1 217 ? 15.727 -2.064 19.844 1 98.69 217 ILE A C 1
ATOM 1764 O O . ILE A 1 217 ? 16.953 -1.959 19.781 1 98.69 217 ILE A O 1
ATOM 1768 N N . ALA A 1 218 ? 14.914 -2.301 18.797 1 98.44 218 ALA A N 1
ATOM 1769 C CA . ALA A 1 218 ? 15.445 -2.506 17.453 1 98.44 218 ALA A CA 1
ATOM 1770 C C . ALA A 1 218 ? 15.703 -1.173 16.75 1 98.44 218 ALA A C 1
ATOM 1772 O O . ALA A 1 218 ? 16.641 -1.052 15.961 1 98.44 218 ALA A O 1
ATOM 1773 N N . GLY A 1 219 ? 14.859 -0.236 17.047 1 98.75 219 GLY A N 1
ATOM 1774 C CA . GLY A 1 219 ? 14.984 1.048 16.375 1 98.75 219 GLY A CA 1
ATOM 1775 C C . GLY A 1 219 ? 14.125 2.133 17 1 98.75 219 GLY A C 1
ATOM 1776 O O . GLY A 1 219 ? 13.312 1.855 17.875 1 98.75 219 GLY A O 1
ATOM 1777 N N . PHE A 1 220 ? 14.398 3.371 16.703 1 98.88 220 PHE A N 1
ATOM 1778 C CA . PHE A 1 220 ? 13.633 4.566 17.016 1 98.88 220 PHE A CA 1
ATOM 1779 C C . PHE A 1 220 ? 13.055 5.195 15.758 1 98.88 220 PHE A C 1
ATOM 1781 O O . PHE A 1 220 ? 13.797 5.645 14.883 1 98.88 220 PHE A O 1
ATOM 1788 N N . ILE A 1 221 ? 11.719 5.18 15.656 1 98.94 221 ILE A N 1
ATOM 1789 C CA . ILE A 1 221 ? 11.07 5.762 14.484 1 98.94 221 ILE A CA 1
ATOM 1790 C C . ILE A 1 221 ? 10.352 7.051 14.875 1 98.94 221 ILE A C 1
ATOM 1792 O O . ILE A 1 221 ? 9.719 7.121 15.93 1 98.94 221 ILE A O 1
ATOM 1796 N N . LEU A 1 222 ? 10.453 8.07 14.062 1 98.75 222 LEU A N 1
ATOM 1797 C CA . LEU A 1 222 ? 9.758 9.328 14.312 1 98.75 222 LEU A CA 1
ATOM 1798 C C . LEU A 1 222 ? 9.57 10.109 13.016 1 98.75 222 LEU A C 1
ATOM 1800 O O . LEU A 1 222 ? 10.219 9.812 12.008 1 98.75 222 LEU A O 1
ATOM 1804 N N . GLU A 1 223 ? 8.641 10.992 12.945 1 98.75 223 GLU A N 1
ATOM 1805 C CA . GLU A 1 223 ? 8.531 12.031 11.922 1 98.75 223 GLU A CA 1
ATOM 1806 C C . GLU A 1 223 ? 9.523 13.164 12.18 1 98.75 223 GLU A C 1
ATOM 1808 O O . GLU A 1 223 ? 9.383 13.906 13.148 1 98.75 223 GLU A O 1
ATOM 1813 N N . PRO A 1 224 ? 10.469 13.344 11.273 1 98.62 224 PRO A N 1
ATOM 1814 C CA . PRO A 1 224 ? 11.469 14.375 11.555 1 98.62 224 PRO A CA 1
ATOM 1815 C C . PRO A 1 224 ? 10.883 15.781 11.555 1 98.62 224 PRO A C 1
ATOM 1817 O O . PRO A 1 224 ? 10.172 16.156 10.617 1 98.62 224 PRO A O 1
ATOM 1820 N N . LEU A 1 225 ? 11.07 16.562 12.625 1 98.25 225 LEU A N 1
ATOM 1821 C CA . LEU A 1 225 ? 10.836 18 12.797 1 98.25 225 LEU A CA 1
ATOM 1822 C C . LEU A 1 225 ? 9.367 18.281 13.086 1 98.25 225 LEU A C 1
ATOM 1824 O O . LEU A 1 225 ? 9.039 19.156 13.883 1 98.25 225 LEU A O 1
ATOM 1828 N N . ILE A 1 226 ? 8.461 17.547 12.375 1 98.38 226 ILE A N 1
ATOM 1829 C CA . ILE A 1 226 ? 7.043 17.875 12.539 1 98.38 226 ILE A CA 1
ATOM 1830 C C . ILE A 1 226 ? 6.227 16.578 12.586 1 98.38 226 ILE A C 1
ATOM 1832 O O . ILE A 1 226 ? 6.348 15.734 11.695 1 98.38 226 ILE A O 1
ATOM 1836 N N . GLN A 1 227 ? 5.469 16.391 13.664 1 97.69 227 GLN A N 1
ATOM 1837 C CA . GLN A 1 227 ? 4.43 15.367 13.68 1 97.69 227 GLN A CA 1
ATOM 1838 C C . GLN A 1 227 ? 3.146 15.875 13.031 1 97.69 227 GLN A C 1
ATOM 1840 O O . GLN A 1 227 ? 2.441 16.703 13.609 1 97.69 227 GLN A O 1
ATOM 1845 N N . GLY A 1 228 ? 2.764 15.359 11.898 1 95.69 228 GLY A N 1
ATOM 1846 C CA . GLY A 1 228 ? 1.766 15.945 11.016 1 95.69 228 GLY A CA 1
ATOM 1847 C C . GLY A 1 228 ? 0.342 15.664 11.453 1 95.69 228 GLY A C 1
ATOM 1848 O O . GLY A 1 228 ? -0.377 16.578 11.859 1 95.69 228 GLY A O 1
ATOM 1849 N N . ALA A 1 229 ? -0.135 14.469 11.594 1 91 229 ALA A N 1
ATOM 1850 C CA . ALA A 1 229 ? -1.525 14.023 11.648 1 91 229 ALA A CA 1
ATOM 1851 C C . ALA A 1 229 ? -2.178 14.406 12.969 1 91 229 ALA A C 1
ATOM 1853 O O . ALA A 1 229 ? -3.406 14.43 13.078 1 91 229 ALA A O 1
ATOM 1854 N N . THR A 1 230 ? -1.462 14.789 14.023 1 87.38 230 THR A N 1
ATOM 1855 C CA . THR A 1 230 ? -2.082 15.031 15.32 1 87.38 230 THR A CA 1
ATOM 1856 C C . THR A 1 230 ? -2.061 16.516 15.664 1 87.38 230 THR A C 1
ATOM 1858 O O . THR A 1 230 ? -2.594 16.938 16.703 1 87.38 230 THR A O 1
ATOM 1861 N N . GLY A 1 231 ? -1.571 17.312 14.781 1 91.69 231 GLY A N 1
ATOM 1862 C CA . GLY A 1 231 ? -1.664 18.734 15.102 1 91.69 231 GLY A CA 1
ATOM 1863 C C . GLY A 1 231 ? -0.448 19.531 14.664 1 91.69 231 GLY A C 1
ATOM 1864 O O . GLY A 1 231 ? -0.198 20.625 15.172 1 91.69 231 GLY A O 1
ATOM 1865 N N . LEU A 1 232 ? 0.347 18.922 13.828 1 97.12 232 LEU A N 1
ATOM 1866 C CA . LEU A 1 232 ? 1.558 19.562 13.312 1 97.12 232 LEU A CA 1
ATOM 1867 C C . LEU A 1 232 ? 2.461 20 14.461 1 97.12 232 LEU A C 1
ATOM 1869 O O . LEU A 1 232 ? 2.869 21.172 14.516 1 97.12 232 LEU A O 1
ATOM 1873 N N . PHE A 1 233 ? 2.762 19.062 15.359 1 97 233 PHE A N 1
ATOM 1874 C CA . PHE A 1 233 ? 3.66 19.344 16.469 1 97 233 PHE A CA 1
ATOM 1875 C C . PHE A 1 233 ? 5.09 19.531 15.984 1 97 233 PHE A C 1
ATOM 1877 O O . PHE A 1 233 ? 5.699 18.609 15.445 1 97 233 PHE A O 1
ATOM 1884 N N . VAL A 1 234 ? 5.621 20.75 16.188 1 97.38 234 VAL A N 1
ATOM 1885 C CA . VAL A 1 234 ? 6.961 21.078 15.719 1 97.38 234 VAL A CA 1
ATOM 1886 C C . VAL A 1 234 ? 7.984 20.781 16.812 1 97.38 234 VAL A C 1
ATOM 1888 O O . VAL A 1 234 ? 7.832 21.219 17.953 1 97.38 234 VAL A O 1
ATOM 1891 N N . HIS A 1 235 ? 9.016 20.031 16.438 1 97.38 235 HIS A N 1
ATOM 1892 C CA . HIS A 1 235 ? 10.094 19.703 17.359 1 97.38 235 HIS A CA 1
ATOM 1893 C C . HIS A 1 235 ? 11.023 20.891 17.562 1 97.38 235 HIS A C 1
ATOM 1895 O O . HIS A 1 235 ? 11.242 21.688 16.641 1 97.38 235 HIS A O 1
ATOM 1901 N N . PRO A 1 236 ? 11.57 20.984 18.812 1 97.56 236 PRO A N 1
ATOM 1902 C CA . PRO A 1 236 ? 12.578 22.031 19.016 1 97.56 236 PRO A CA 1
ATOM 1903 C C . PRO A 1 236 ? 13.812 21.828 18.141 1 97.56 236 PRO A C 1
ATOM 1905 O O . PRO A 1 236 ? 14.203 20.703 17.859 1 97.56 236 PRO A O 1
ATOM 1908 N N . LYS A 1 237 ? 14.406 23.016 17.797 1 97.5 237 LYS A N 1
ATOM 1909 C CA . LYS A 1 237 ? 15.656 22.953 17.031 1 97.5 237 LYS A CA 1
ATOM 1910 C C . LYS A 1 237 ? 16.703 22.094 17.734 1 97.5 237 LYS A C 1
ATOM 1912 O O . LYS A 1 237 ? 16.906 22.234 18.953 1 97.5 237 LYS A O 1
ATOM 1917 N N . GLY A 1 238 ? 17.266 21.172 17.047 1 98.38 238 GLY A N 1
ATOM 1918 C CA . GLY A 1 238 ? 18.344 20.359 17.594 1 98.38 238 GLY A CA 1
ATOM 1919 C C . GLY A 1 238 ? 17.875 19.016 18.141 1 98.38 238 GLY A C 1
ATOM 1920 O O . GLY A 1 238 ? 18.672 18.109 18.359 1 98.38 238 GLY A O 1
ATOM 1921 N N . PHE A 1 239 ? 16.578 18.844 18.391 1 98.56 239 PHE A N 1
ATOM 1922 C CA . PHE A 1 239 ? 16.031 17.625 18.969 1 98.56 239 PHE A CA 1
ATOM 1923 C C . PHE A 1 239 ? 16.391 16.406 18.125 1 98.56 239 PHE A C 1
ATOM 1925 O O . PHE A 1 239 ? 16.844 15.391 18.641 1 98.56 239 PHE A O 1
ATOM 1932 N N . LEU A 1 240 ? 16.188 16.5 16.781 1 98.81 240 LEU A N 1
ATOM 1933 C CA . LEU A 1 240 ? 16.422 15.375 15.875 1 98.81 240 LEU A CA 1
ATOM 1934 C C . LEU A 1 240 ? 17.891 14.969 15.891 1 98.81 240 LEU A C 1
ATOM 1936 O O . LEU A 1 240 ? 18.219 13.773 15.875 1 98.81 240 LEU A O 1
ATOM 1940 N N . LYS A 1 241 ? 18.734 15.969 15.898 1 98.88 241 LYS A N 1
ATOM 1941 C CA . LYS A 1 241 ? 20.172 15.688 15.945 1 98.88 241 LYS A CA 1
ATOM 1942 C C . LYS A 1 241 ? 20.547 14.969 17.234 1 98.88 241 LYS A C 1
ATOM 1944 O O . LYS A 1 241 ? 21.359 14.047 17.219 1 98.88 241 LYS A O 1
ATOM 1949 N N . GLU A 1 242 ? 20 15.414 18.359 1 98.88 242 GLU A N 1
ATOM 1950 C CA . GLU A 1 242 ? 20.281 14.766 19.641 1 98.88 242 GLU A CA 1
ATOM 1951 C C . GLU A 1 242 ? 19.766 13.328 19.656 1 98.88 242 GLU A C 1
ATOM 1953 O O . GLU A 1 242 ? 20.406 12.438 20.219 1 98.88 242 GLU A O 1
ATOM 1958 N N . VAL A 1 243 ? 18.609 13.078 19.031 1 98.88 243 VAL A N 1
ATOM 1959 C CA . VAL A 1 243 ? 18.078 11.727 18.922 1 98.88 243 VAL A CA 1
ATOM 1960 C C . VAL A 1 243 ? 19.031 10.852 18.109 1 98.88 243 VAL A C 1
ATOM 1962 O O . VAL A 1 243 ? 19.281 9.695 18.469 1 98.88 243 VAL A O 1
ATOM 1965 N N . GLU A 1 244 ? 19.547 11.414 16.984 1 98.88 244 GLU A N 1
ATOM 1966 C CA . GLU A 1 244 ? 20.516 10.688 16.188 1 98.88 244 GLU A CA 1
ATOM 1967 C C . GLU A 1 244 ? 21.719 10.266 17.016 1 98.88 244 GLU A C 1
ATOM 1969 O O . GLU A 1 244 ? 22.172 9.117 16.938 1 98.88 244 GLU A O 1
ATOM 1974 N N . LYS A 1 245 ? 22.234 11.227 17.828 1 98.88 245 LYS A N 1
ATOM 1975 C CA . LYS A 1 245 ? 23.406 10.953 18.672 1 98.88 245 LYS A CA 1
ATOM 1976 C C . LYS A 1 245 ? 23.109 9.836 19.672 1 98.88 245 LYS A C 1
ATOM 1978 O O . LYS A 1 245 ? 23.953 8.953 19.875 1 98.88 245 LYS A O 1
ATOM 1983 N N . LEU A 1 246 ? 21.953 9.883 20.297 1 98.88 246 LEU A N 1
ATOM 1984 C CA . LEU A 1 246 ? 21.562 8.875 21.281 1 98.88 246 LEU A CA 1
ATOM 1985 C C . LEU A 1 246 ? 21.422 7.504 20.625 1 98.88 246 LEU A C 1
ATOM 1987 O O . LEU A 1 246 ? 21.875 6.5 21.188 1 98.88 246 LEU A O 1
ATOM 1991 N N . CYS A 1 247 ? 20.797 7.484 19.422 1 98.75 247 CYS A N 1
ATOM 1992 C CA . CYS A 1 247 ? 20.656 6.219 18.719 1 98.75 247 CYS A CA 1
ATOM 1993 C C . CYS A 1 247 ? 22.016 5.625 18.391 1 98.75 247 CYS A C 1
ATOM 1995 O O . CYS A 1 247 ? 22.234 4.422 18.547 1 98.75 247 CYS A O 1
ATOM 1997 N N . LYS A 1 248 ? 22.953 6.453 17.938 1 98.31 248 LYS A N 1
ATOM 1998 C CA . LYS A 1 248 ? 24.312 6.008 17.609 1 98.31 248 LYS A CA 1
ATOM 1999 C C . LYS A 1 248 ? 25.031 5.504 18.859 1 98.31 248 LYS A C 1
ATOM 2001 O O . LYS A 1 248 ? 25.672 4.449 18.844 1 98.31 248 LYS A O 1
ATOM 2006 N N . LYS A 1 249 ? 24.859 6.262 19.922 1 98.56 249 LYS A N 1
ATOM 2007 C CA . LYS A 1 249 ? 25.547 5.945 21.172 1 98.56 249 LYS A CA 1
ATOM 2008 C C . LYS A 1 249 ? 25.109 4.582 21.703 1 98.56 249 LYS A C 1
ATOM 2010 O O . LYS A 1 249 ? 25.922 3.83 22.25 1 98.56 249 LYS A O 1
ATOM 2015 N N . TYR A 1 250 ? 23.875 4.207 21.547 1 98.31 250 TYR A N 1
ATOM 2016 C CA . TYR A 1 250 ? 23.344 3.02 22.203 1 98.31 250 TYR A CA 1
ATOM 2017 C C . TYR A 1 250 ? 23.031 1.926 21.188 1 98.31 250 TYR A C 1
ATOM 2019 O O . TYR A 1 250 ? 22.375 0.938 21.516 1 98.31 250 TYR A O 1
ATOM 2027 N N . ASP A 1 251 ? 23.438 2.023 19.969 1 96.75 251 ASP A N 1
ATOM 2028 C CA . ASP A 1 251 ? 23.312 1.036 18.891 1 96.75 251 ASP A CA 1
ATOM 2029 C C . ASP A 1 251 ? 21.859 0.67 18.641 1 96.75 251 ASP A C 1
ATOM 2031 O O . ASP A 1 251 ? 21.484 -0.506 18.688 1 96.75 251 ASP A O 1
ATOM 2035 N N . VAL A 1 252 ? 21.109 1.638 18.438 1 98.19 252 VAL A N 1
ATOM 2036 C CA . VAL A 1 252 ? 19.719 1.554 18.016 1 98.19 252 VAL A CA 1
ATOM 2037 C C . VAL A 1 252 ? 19.531 2.211 16.656 1 98.19 252 VAL A C 1
ATOM 2039 O O . VAL A 1 252 ? 20.141 3.254 16.375 1 98.19 252 VAL A O 1
ATOM 2042 N N . LEU A 1 253 ? 18.797 1.555 15.758 1 98.88 253 LEU A N 1
ATOM 2043 C CA . LEU A 1 253 ? 18.656 2.09 14.406 1 98.88 253 LEU A CA 1
ATOM 2044 C C . LEU A 1 253 ? 17.703 3.287 14.406 1 98.88 253 LEU A C 1
ATOM 2046 O O . LEU A 1 253 ? 16.641 3.246 15.023 1 98.88 253 LEU A O 1
ATOM 2050 N N . LEU A 1 254 ? 18.094 4.359 13.773 1 98.94 254 LEU A N 1
ATOM 2051 C CA . LEU A 1 254 ? 17.234 5.523 13.602 1 98.94 254 LEU A CA 1
ATOM 2052 C C . LEU A 1 254 ? 16.438 5.43 12.297 1 98.94 254 LEU A C 1
ATOM 2054 O O . LEU A 1 254 ? 17.031 5.328 11.219 1 98.94 254 LEU A O 1
ATOM 2058 N N . ILE A 1 255 ? 15.141 5.414 12.375 1 98.94 255 ILE A N 1
ATOM 2059 C CA . ILE A 1 255 ? 14.242 5.41 11.227 1 98.94 255 ILE A CA 1
ATOM 2060 C C . ILE A 1 255 ? 13.539 6.762 11.117 1 98.94 255 ILE A C 1
ATOM 2062 O O . ILE A 1 255 ? 12.758 7.137 11.992 1 98.94 255 ILE A O 1
ATOM 2066 N N . CYS A 1 256 ? 13.797 7.48 10.047 1 98.94 256 CYS A N 1
ATOM 2067 C CA . CYS A 1 256 ? 13.133 8.758 9.805 1 98.94 256 CYS A CA 1
ATOM 2068 C C . CYS A 1 256 ? 11.992 8.609 8.805 1 98.94 256 CYS A C 1
ATOM 2070 O O . CYS A 1 256 ? 12.227 8.258 7.645 1 98.94 256 CYS A O 1
ATOM 2072 N N . ASP A 1 257 ? 10.836 8.844 9.266 1 98.88 257 ASP A N 1
ATOM 2073 C CA . ASP A 1 257 ? 9.641 8.852 8.43 1 98.88 257 ASP A CA 1
ATOM 2074 C C . ASP A 1 257 ? 9.461 10.203 7.746 1 98.88 257 ASP A C 1
ATOM 2076 O O . ASP A 1 257 ? 8.82 11.102 8.297 1 98.88 257 ASP A O 1
ATOM 2080 N N . GLU A 1 258 ? 9.945 10.336 6.547 1 98.88 258 GLU A N 1
ATOM 2081 C CA . GLU A 1 258 ? 9.945 11.57 5.773 1 98.88 258 GLU A CA 1
ATOM 2082 C C . GLU A 1 258 ? 8.734 11.633 4.84 1 98.88 258 GLU A C 1
ATOM 2084 O O . GLU A 1 258 ? 8.672 12.5 3.965 1 98.88 258 GLU A O 1
ATOM 2089 N N . VAL A 1 259 ? 7.75 10.773 5.051 1 98.88 259 VAL A N 1
ATOM 2090 C CA . VAL A 1 259 ? 6.629 10.617 4.129 1 98.88 259 VAL A CA 1
ATOM 2091 C C . VAL A 1 259 ? 5.891 11.953 3.99 1 98.88 259 VAL A C 1
ATOM 2093 O O . VAL A 1 259 ? 5.645 12.422 2.877 1 98.88 259 VAL A O 1
ATOM 2096 N N . ALA A 1 260 ? 5.574 12.594 5.062 1 98.44 260 ALA A N 1
ATOM 2097 C CA . ALA A 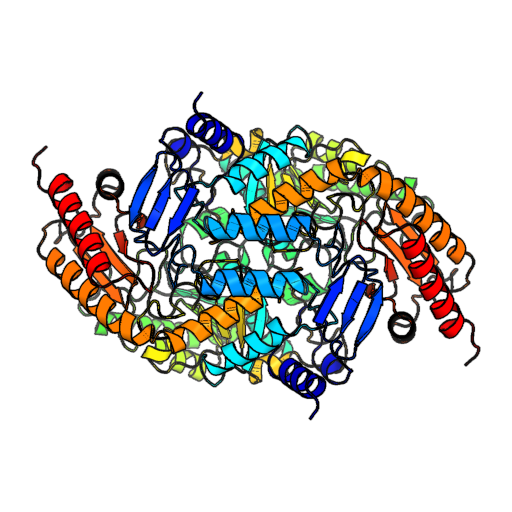1 260 ? 4.766 13.805 5.012 1 98.44 260 ALA A CA 1
ATOM 2098 C C . ALA A 1 260 ? 5.645 15.055 4.957 1 98.44 260 ALA A C 1
ATOM 2100 O O . ALA A 1 260 ? 5.254 16.078 4.383 1 98.44 260 ALA A O 1
ATOM 2101 N N . VAL A 1 261 ? 6.871 14.984 5.508 1 98.62 261 VAL A N 1
ATOM 2102 C CA . VAL A 1 261 ? 7.633 16.203 5.781 1 98.62 261 VAL A CA 1
ATOM 2103 C C . VAL A 1 261 ? 8.727 16.359 4.73 1 98.62 261 VAL A C 1
ATOM 2105 O O . VAL A 1 261 ? 9.375 17.422 4.66 1 98.62 261 VAL A O 1
ATOM 2108 N N . GLY A 1 262 ? 8.906 15.352 3.863 1 98.62 262 GLY A N 1
ATOM 2109 C CA . GLY A 1 262 ? 9.984 15.398 2.885 1 98.62 262 GLY A CA 1
ATOM 2110 C C . GLY A 1 262 ? 9.602 16.125 1.61 1 98.62 262 GLY A C 1
ATOM 2111 O O . GLY A 1 262 ? 8.539 16.75 1.537 1 98.62 262 GLY A O 1
ATOM 2112 N N . PHE A 1 263 ? 10.562 16.203 0.726 1 98.81 263 PHE A N 1
ATOM 2113 C CA . PHE A 1 263 ? 10.43 16.734 -0.626 1 98.81 263 PHE A CA 1
ATOM 2114 C C . PHE A 1 263 ? 10.023 18.203 -0.594 1 98.81 263 PHE A C 1
ATOM 2116 O O . PHE A 1 263 ? 9.078 18.609 -1.273 1 98.81 263 PHE A O 1
ATOM 2123 N N . GLY A 1 264 ? 10.617 18.953 0.25 1 98.75 264 GLY A N 1
ATOM 2124 C CA . GLY A 1 264 ? 10.484 20.406 0.215 1 98.75 264 GLY A CA 1
ATOM 2125 C C . GLY A 1 264 ? 9.453 20.938 1.187 1 98.75 264 GLY A C 1
ATOM 2126 O O . GLY A 1 264 ? 9.359 22.141 1.41 1 98.75 264 GLY A O 1
ATOM 2127 N N . ARG A 1 265 ? 8.703 20.078 1.822 1 98.75 265 ARG A N 1
ATOM 2128 C CA . ARG A 1 265 ? 7.562 20.484 2.635 1 98.75 265 ARG A CA 1
ATOM 2129 C C . ARG A 1 265 ? 8 21.359 3.809 1 98.75 265 ARG A C 1
ATOM 2131 O O . ARG A 1 265 ? 7.34 22.344 4.137 1 98.75 265 ARG A O 1
ATOM 2138 N N . THR A 1 266 ? 9.172 21.047 4.387 1 98.56 266 THR A N 1
ATOM 2139 C CA . THR A 1 266 ? 9.641 21.781 5.559 1 98.56 266 THR A CA 1
ATOM 2140 C C . THR A 1 266 ? 10.617 22.875 5.152 1 98.56 266 THR A C 1
ATOM 2142 O O . THR A 1 266 ? 11.195 23.547 6.008 1 98.56 266 THR A O 1
ATOM 2145 N N . GLY A 1 267 ? 10.828 23.062 3.879 1 98.25 267 GLY A N 1
ATOM 2146 C CA . GLY A 1 267 ? 11.688 24.141 3.406 1 98.25 267 GLY A CA 1
ATOM 2147 C C . GLY A 1 267 ? 12.984 23.641 2.787 1 98.25 267 GLY A C 1
ATOM 2148 O O . GLY A 1 267 ? 13.594 24.344 1.972 1 98.25 267 GLY A O 1
ATOM 2149 N N . LYS A 1 268 ? 13.453 22.516 3.215 1 98.31 268 LYS A N 1
ATOM 2150 C CA . LYS A 1 268 ? 14.562 21.797 2.59 1 98.31 268 LYS A CA 1
ATOM 2151 C C . LYS A 1 268 ? 14.078 20.531 1.902 1 98.31 268 LYS A C 1
ATOM 2153 O O . LYS A 1 268 ? 12.93 20.109 2.098 1 98.31 268 LYS A O 1
ATOM 2158 N N . MET A 1 269 ? 14.906 19.922 1.083 1 98.69 269 MET A N 1
ATOM 2159 C CA . MET A 1 269 ? 14.477 18.719 0.365 1 98.69 269 MET A CA 1
ATOM 2160 C C . MET A 1 269 ? 13.953 17.672 1.331 1 98.69 269 MET A C 1
ATOM 2162 O O . MET A 1 269 ? 12.898 17.062 1.092 1 98.69 269 MET A O 1
ATOM 2166 N N . PHE A 1 270 ? 14.711 17.469 2.396 1 98.88 270 PHE A N 1
ATOM 2167 C CA . PHE A 1 270 ? 14.258 16.578 3.451 1 98.88 270 PHE A CA 1
ATOM 2168 C C . PHE A 1 270 ? 14.438 17.219 4.82 1 98.88 270 PHE A C 1
ATOM 2170 O O . PHE A 1 270 ? 15.344 18.031 5.02 1 98.88 270 PHE A O 1
ATOM 2177 N N . ALA A 1 271 ? 13.547 16.859 5.766 1 98.75 271 ALA A N 1
ATOM 2178 C CA . ALA A 1 271 ? 13.57 17.391 7.129 1 98.75 271 ALA A CA 1
ATOM 2179 C C . ALA A 1 271 ? 14.898 17.094 7.812 1 98.75 271 ALA A C 1
ATOM 2181 O O . ALA A 1 271 ? 15.43 17.922 8.555 1 98.75 271 ALA A O 1
ATOM 2182 N N . CYS A 1 272 ? 15.484 15.984 7.539 1 98.56 272 CYS A N 1
ATOM 2183 C CA . CYS A 1 272 ? 16.766 15.57 8.117 1 98.56 272 CYS A CA 1
ATOM 2184 C C . CYS A 1 272 ? 17.859 16.562 7.773 1 98.56 272 CYS A C 1
ATOM 2186 O O . CYS A 1 272 ? 18.797 16.75 8.547 1 98.56 272 CYS A O 1
ATOM 2188 N N . ASN A 1 273 ? 17.703 17.234 6.594 1 98.56 273 ASN A N 1
ATOM 2189 C CA . ASN A 1 273 ? 18.734 18.141 6.125 1 98.56 273 ASN A CA 1
ATOM 2190 C C . ASN A 1 273 ? 18.859 19.359 7.035 1 98.56 273 ASN A C 1
ATOM 2192 O O . ASN A 1 273 ? 19.922 20 7.102 1 98.56 273 ASN A O 1
ATOM 2196 N N . HIS A 1 274 ? 17.812 19.719 7.723 1 98.62 274 HIS A N 1
ATOM 2197 C CA . HIS A 1 274 ? 17.828 20.891 8.586 1 98.62 274 HIS A CA 1
ATOM 2198 C C . HIS A 1 274 ? 18.844 20.734 9.719 1 98.62 274 HIS A C 1
ATOM 2200 O O . HIS A 1 274 ? 19.406 21.719 10.195 1 98.62 274 HIS A O 1
ATOM 2206 N N . GLU A 1 275 ? 19.078 19.516 10.164 1 98.62 275 GLU A N 1
ATOM 2207 C CA . GLU A 1 275 ? 19.953 19.297 11.305 1 98.62 275 GLU A CA 1
ATOM 2208 C C . GLU A 1 275 ? 21.094 18.328 10.961 1 98.62 275 GLU A C 1
ATOM 2210 O O . GLU A 1 275 ? 21.688 17.719 11.859 1 98.62 275 GLU A O 1
ATOM 2215 N N . ASP A 1 276 ? 21.312 18.078 9.664 1 98.44 276 ASP A N 1
ATOM 2216 C CA . ASP A 1 276 ? 22.391 17.219 9.164 1 98.44 276 ASP A CA 1
ATOM 2217 C C . ASP A 1 276 ? 22.328 15.836 9.789 1 98.44 276 ASP A C 1
ATOM 2219 O O . ASP A 1 276 ? 23.328 15.336 10.312 1 98.44 276 ASP A O 1
ATOM 2223 N N . VAL A 1 277 ? 21.172 15.32 9.812 1 98.81 277 VAL A N 1
ATOM 2224 C CA . VAL A 1 277 ? 20.938 14 10.383 1 98.81 277 VAL A CA 1
ATOM 2225 C C . VAL A 1 277 ? 21.062 12.93 9.297 1 98.81 277 VAL A C 1
ATOM 2227 O O . VAL A 1 277 ? 20.594 13.125 8.172 1 98.81 277 VAL A O 1
ATOM 2230 N N . GLN A 1 278 ? 21.734 11.859 9.594 1 98.56 278 GLN A N 1
ATOM 2231 C CA . GLN A 1 278 ? 21.891 10.68 8.742 1 98.56 278 GLN A CA 1
ATOM 2232 C C . GLN A 1 278 ? 21.141 9.477 9.328 1 98.56 278 GLN A C 1
ATOM 2234 O O . GLN A 1 278 ? 21.703 8.719 10.117 1 98.56 278 GLN A O 1
ATOM 2239 N N . PRO A 1 279 ? 19.922 9.258 8.914 1 98.88 279 PRO A N 1
ATOM 2240 C CA . PRO A 1 279 ? 19.188 8.109 9.461 1 98.88 279 PRO A CA 1
ATOM 2241 C C . PRO A 1 279 ? 19.688 6.773 8.914 1 98.88 279 PRO A C 1
ATOM 2243 O O . PRO A 1 279 ? 20.297 6.73 7.844 1 98.88 279 PRO A O 1
ATOM 2246 N N . ASP A 1 280 ? 19.453 5.672 9.633 1 98.94 280 ASP A N 1
ATOM 2247 C CA . ASP A 1 280 ? 19.766 4.332 9.148 1 98.94 280 ASP A CA 1
ATOM 2248 C C . ASP A 1 280 ? 18.781 3.885 8.078 1 98.94 280 ASP A C 1
ATOM 2250 O O . ASP A 1 280 ? 19.141 3.127 7.172 1 98.94 280 ASP A O 1
ATOM 2254 N N . ILE A 1 281 ? 17.578 4.223 8.25 1 98.94 281 ILE A N 1
ATOM 2255 C CA . ILE A 1 281 ? 16.484 3.945 7.316 1 98.94 281 ILE A CA 1
ATOM 2256 C C . ILE A 1 281 ? 15.625 5.195 7.141 1 98.94 281 ILE A C 1
ATOM 2258 O O . ILE A 1 281 ? 15.344 5.902 8.109 1 98.94 281 ILE A O 1
ATOM 2262 N N . MET A 1 282 ? 15.234 5.488 5.938 1 98.94 282 MET A N 1
ATOM 2263 C CA . MET A 1 282 ? 14.367 6.621 5.621 1 98.94 282 MET A CA 1
ATOM 2264 C C . MET A 1 282 ? 13.164 6.18 4.797 1 98.94 282 MET A C 1
ATOM 2266 O O . MET A 1 282 ? 13.312 5.445 3.818 1 98.94 282 MET A O 1
ATOM 2270 N N . CYS A 1 283 ? 12.008 6.559 5.223 1 98.94 283 CYS A N 1
ATOM 2271 C CA . CYS A 1 283 ? 10.773 6.27 4.504 1 98.94 283 CYS A CA 1
ATOM 2272 C C . CYS A 1 283 ? 10.312 7.477 3.697 1 98.94 283 CYS A C 1
ATOM 2274 O O . CYS A 1 283 ? 10.305 8.602 4.203 1 98.94 283 CYS A O 1
ATOM 2276 N N . LEU A 1 284 ? 9.977 7.273 2.445 1 98.94 284 LEU A N 1
ATOM 2277 C CA . LEU A 1 284 ? 9.5 8.32 1.553 1 98.94 284 LEU A CA 1
ATOM 2278 C C . LEU A 1 284 ? 8.125 7.969 0.988 1 98.94 284 LEU A C 1
ATOM 2280 O O . LEU A 1 284 ? 7.754 6.793 0.938 1 98.94 284 LEU A O 1
ATOM 2284 N N . GLY A 1 285 ? 7.398 8.898 0.522 1 98.56 285 GLY A N 1
ATOM 2285 C CA . GLY A 1 285 ? 6.098 8.758 -0.114 1 98.56 285 GLY A CA 1
ATOM 2286 C C . GLY A 1 285 ? 5.473 10.086 -0.501 1 98.56 285 GLY A C 1
ATOM 2287 O O . GLY A 1 285 ? 6.176 11 -0.944 1 98.56 285 GLY A O 1
ATOM 2288 N N . LYS A 1 286 ? 4.234 10.18 -0.539 1 98.25 286 LYS A N 1
ATOM 2289 C CA . LYS A 1 286 ? 3.404 11.359 -0.759 1 98.25 286 LYS A CA 1
ATOM 2290 C C . LYS A 1 286 ? 3.924 12.188 -1.93 1 98.25 286 LYS A C 1
ATOM 2292 O O . LYS A 1 286 ? 3.652 11.867 -3.09 1 98.25 286 LYS A O 1
ATOM 2297 N N . ALA A 1 287 ? 4.746 13.172 -1.754 1 98.69 287 ALA A N 1
ATOM 2298 C CA . ALA A 1 287 ? 5.168 14.148 -2.754 1 98.69 287 ALA A CA 1
ATOM 2299 C C . ALA A 1 287 ? 6.141 13.531 -3.75 1 98.69 287 ALA A C 1
ATOM 2301 O O . ALA A 1 287 ? 6.453 14.125 -4.781 1 98.69 287 ALA A O 1
ATOM 2302 N N . ILE A 1 288 ? 6.535 12.297 -3.576 1 98.75 288 ILE A N 1
ATOM 2303 C CA . ILE A 1 288 ? 7.59 11.648 -4.348 1 98.75 288 ILE A CA 1
ATOM 2304 C C . ILE A 1 288 ? 7.199 11.602 -5.824 1 98.75 288 ILE A C 1
ATOM 2306 O O . ILE A 1 288 ? 8.062 11.664 -6.703 1 98.75 288 ILE A O 1
ATOM 2310 N N . THR A 1 289 ? 5.922 11.555 -6.129 1 98.62 289 THR A N 1
ATOM 2311 C CA . THR A 1 289 ? 5.477 11.516 -7.52 1 98.62 289 THR A CA 1
ATOM 2312 C C . THR A 1 289 ? 4.875 12.852 -7.934 1 98.62 289 THR A C 1
ATOM 2314 O O . THR A 1 289 ? 4.23 12.953 -8.977 1 98.62 289 THR A O 1
ATOM 2317 N N . GLY A 1 290 ? 4.93 13.859 -7.059 1 98.56 290 GLY A N 1
ATOM 2318 C CA . GLY A 1 290 ? 4.418 15.18 -7.367 1 98.56 290 GLY A CA 1
ATOM 2319 C C . GLY A 1 290 ? 2.906 15.273 -7.254 1 98.56 290 GLY A C 1
ATOM 2320 O O . GLY A 1 290 ? 2.287 16.156 -7.867 1 98.56 290 GLY A O 1
ATOM 2321 N N . GLY A 1 291 ? 2.287 14.336 -6.547 1 98.38 291 GLY A N 1
ATOM 2322 C CA . GLY A 1 291 ? 0.843 14.32 -6.383 1 98.38 291 GLY A CA 1
ATOM 2323 C C . GLY A 1 291 ? 0.119 13.594 -7.496 1 98.38 291 GLY A C 1
ATOM 2324 O O . GLY A 1 291 ? -1.063 13.844 -7.742 1 98.38 291 GLY A O 1
ATOM 2325 N N . TYR A 1 292 ? 0.805 12.695 -8.172 1 98.69 292 TYR A N 1
ATOM 2326 C CA . TYR A 1 292 ? 0.198 12.078 -9.352 1 98.69 292 TYR A CA 1
ATOM 2327 C C . TYR A 1 292 ? -0.29 10.672 -9.039 1 98.69 292 TYR A C 1
ATOM 2329 O O . TYR A 1 292 ? -1.459 10.352 -9.266 1 98.69 292 TYR A O 1
ATOM 2337 N N . LEU A 1 293 ? 0.664 9.844 -8.492 1 98.75 293 LEU A N 1
ATOM 2338 C CA . LEU A 1 293 ? 0.396 8.406 -8.406 1 98.75 293 LEU A CA 1
ATOM 2339 C C . LEU A 1 293 ? 0.978 7.824 -7.125 1 98.75 293 LEU A C 1
ATOM 2341 O O . LEU A 1 293 ? 1.883 8.414 -6.527 1 98.75 293 LEU A O 1
ATOM 2345 N N . PRO A 1 294 ? 0.456 6.652 -6.691 1 98.06 294 PRO A N 1
ATOM 2346 C CA . PRO A 1 294 ? 0.996 6.031 -5.48 1 98.06 294 PRO A CA 1
ATOM 2347 C C . PRO A 1 294 ? 2.398 5.465 -5.684 1 98.06 294 PRO A C 1
ATOM 2349 O O . PRO A 1 294 ? 2.617 4.656 -6.586 1 98.06 294 PRO A O 1
ATOM 2352 N N . LEU A 1 295 ? 3.34 5.867 -4.879 1 98.56 295 LEU A N 1
ATOM 2353 C CA . LEU A 1 295 ? 4.707 5.367 -4.801 1 98.56 295 LEU A CA 1
ATOM 2354 C C . LEU A 1 295 ? 5.309 5.648 -3.426 1 98.56 295 LEU A C 1
ATOM 2356 O O . LEU A 1 295 ? 5.059 6.703 -2.838 1 98.56 295 LEU A O 1
ATOM 2360 N N . ALA A 1 296 ? 6.035 4.707 -2.936 1 98.81 296 ALA A N 1
ATOM 2361 C CA . ALA A 1 296 ? 6.867 4.934 -1.758 1 98.81 296 ALA A CA 1
ATOM 2362 C C . ALA A 1 296 ? 8.227 4.25 -1.906 1 98.81 296 ALA A C 1
ATOM 2364 O O . ALA A 1 296 ? 8.43 3.459 -2.83 1 98.81 296 ALA A O 1
ATOM 2365 N N . ALA A 1 297 ? 9.125 4.637 -1.128 1 98.94 297 ALA A N 1
ATOM 2366 C CA . ALA A 1 297 ? 10.453 4.047 -1.095 1 98.94 297 ALA A CA 1
ATOM 2367 C C . ALA A 1 297 ? 11 3.994 0.33 1 98.94 297 ALA A C 1
ATOM 2369 O O . ALA A 1 297 ? 10.695 4.863 1.15 1 98.94 297 ALA A O 1
ATOM 2370 N N . THR A 1 298 ? 11.656 2.977 0.634 1 98.94 298 THR A N 1
ATOM 2371 C CA . THR A 1 298 ? 12.438 2.82 1.852 1 98.94 298 THR A CA 1
ATOM 2372 C C . THR A 1 298 ? 13.93 2.732 1.525 1 98.94 298 THR A C 1
ATOM 2374 O O . THR A 1 298 ? 14.359 1.83 0.806 1 98.94 298 THR A O 1
ATOM 2377 N N . LEU A 1 299 ? 14.648 3.729 1.948 1 98.94 299 LEU A N 1
ATOM 2378 C CA . LEU A 1 299 ? 16.094 3.756 1.713 1 98.94 299 LEU A CA 1
ATOM 2379 C C . LEU A 1 299 ? 16.844 3.316 2.957 1 98.94 299 LEU A C 1
ATOM 2381 O O . LEU A 1 299 ? 16.422 3.586 4.082 1 98.94 299 LEU A O 1
ATOM 2385 N N . THR A 1 300 ? 17.969 2.686 2.736 1 98.94 300 THR A N 1
ATOM 2386 C CA . THR A 1 300 ? 18.75 2.248 3.879 1 98.94 300 THR A CA 1
ATOM 2387 C C . THR A 1 300 ? 20.25 2.283 3.549 1 98.94 300 THR A C 1
ATOM 2389 O O . THR A 1 300 ? 20.625 2.578 2.414 1 98.94 300 THR A O 1
ATOM 2392 N N . SER A 1 301 ? 21.078 2.09 4.535 1 98.69 301 SER A N 1
ATOM 2393 C CA . SER A 1 301 ? 22.531 2.141 4.418 1 98.69 301 SER A CA 1
ATOM 2394 C C . SER A 1 301 ? 23.094 0.819 3.898 1 98.69 301 SER A C 1
ATOM 2396 O O . SER A 1 301 ? 22.422 -0.208 3.945 1 98.69 301 SER A O 1
ATOM 2398 N N . LYS A 1 302 ? 24.344 0.87 3.43 1 98 302 LYS A N 1
ATOM 2399 C CA . LYS A 1 302 ? 25.047 -0.338 3.018 1 98 302 LYS A CA 1
ATOM 2400 C C . LYS A 1 302 ? 25.219 -1.302 4.191 1 98 302 LYS A C 1
ATOM 2402 O O . LYS A 1 302 ? 25.172 -2.52 4.008 1 98 302 LYS A O 1
ATOM 2407 N N . LYS A 1 303 ? 25.422 -0.71 5.344 1 98.12 303 LYS A N 1
ATOM 2408 C CA . LYS A 1 303 ? 25.578 -1.525 6.547 1 98.12 303 LYS A CA 1
ATOM 2409 C C . LYS A 1 303 ? 24.359 -2.432 6.754 1 98.12 303 LYS A C 1
ATOM 2411 O O . LYS A 1 303 ? 24.516 -3.641 6.945 1 98.12 303 LYS A O 1
ATOM 2416 N N . ILE A 1 304 ? 23.219 -1.881 6.695 1 98.75 304 ILE A N 1
ATOM 2417 C CA . ILE A 1 304 ? 21.984 -2.648 6.898 1 98.75 304 ILE A CA 1
ATOM 2418 C C . ILE A 1 304 ? 21.781 -3.613 5.73 1 98.75 304 ILE A C 1
ATOM 2420 O O . ILE A 1 304 ? 21.531 -4.801 5.938 1 98.75 304 ILE A O 1
ATOM 2424 N N . TYR A 1 305 ? 21.984 -3.125 4.555 1 98.69 305 TYR A N 1
ATOM 2425 C CA . TYR A 1 305 ? 21.797 -3.922 3.344 1 98.69 305 TYR A CA 1
ATOM 2426 C C . TYR A 1 305 ? 22.703 -5.148 3.357 1 98.69 305 TYR A C 1
ATOM 2428 O O . TYR A 1 305 ? 22.266 -6.254 3.035 1 98.69 305 TYR A O 1
ATOM 2436 N N . ASN A 1 306 ? 23.906 -5.016 3.76 1 98.44 306 ASN A N 1
ATOM 2437 C CA . ASN A 1 306 ? 24.906 -6.09 3.746 1 98.44 306 ASN A CA 1
ATOM 2438 C C . ASN A 1 306 ? 24.5 -7.234 4.672 1 98.44 306 ASN A C 1
ATOM 2440 O O . ASN A 1 306 ? 24.828 -8.391 4.414 1 98.44 306 ASN A O 1
ATOM 2444 N N . ALA A 1 307 ? 23.766 -6.934 5.688 1 98.56 307 ALA A N 1
ATOM 2445 C CA . ALA A 1 307 ? 23.344 -7.949 6.645 1 98.56 307 ALA A CA 1
ATOM 2446 C C . ALA A 1 307 ? 22.344 -8.914 6.012 1 98.56 307 ALA A C 1
ATOM 2448 O O . ALA A 1 307 ? 22.078 -9.992 6.551 1 98.56 307 ALA A O 1
ATOM 2449 N N . PHE A 1 308 ? 21.797 -8.562 4.887 1 98.44 308 PHE A N 1
ATOM 2450 C CA . PHE A 1 308 ? 20.781 -9.375 4.234 1 98.44 308 PHE A CA 1
ATOM 2451 C C . PHE A 1 308 ? 21.391 -10.195 3.104 1 98.44 308 PHE A C 1
ATOM 2453 O O . PHE A 1 308 ? 20.703 -11 2.477 1 98.44 308 PHE A O 1
ATOM 2460 N N . LEU A 1 309 ? 22.625 -10.047 2.781 1 97.56 309 LEU A N 1
ATOM 2461 C CA . LEU A 1 309 ? 23.281 -10.719 1.66 1 97.56 309 LEU A CA 1
ATOM 2462 C C . LEU A 1 309 ? 23.703 -12.133 2.047 1 97.56 309 LEU A C 1
ATOM 2464 O O . LEU A 1 309 ? 24.109 -12.367 3.184 1 97.56 309 LEU A O 1
ATOM 2468 N N . SER A 1 310 ? 23.516 -13.008 1.194 1 96.5 310 SER A N 1
ATOM 2469 C CA . SER A 1 310 ? 23.984 -14.391 1.29 1 96.5 310 SER A CA 1
ATOM 2470 C C . SER A 1 310 ? 24.219 -14.992 -0.092 1 96.5 310 SER A C 1
ATOM 2472 O O . SER A 1 310 ? 23.828 -14.398 -1.104 1 96.5 310 SER A O 1
ATOM 2474 N N . ASP A 1 311 ? 24.844 -16.172 -0.148 1 93.62 311 ASP A N 1
ATOM 2475 C CA . ASP A 1 311 ? 25.062 -16.875 -1.405 1 93.62 311 ASP A CA 1
ATOM 2476 C C . ASP A 1 311 ? 23.984 -17.938 -1.63 1 93.62 311 ASP A C 1
ATOM 2478 O O . ASP A 1 311 ? 24.062 -18.719 -2.578 1 93.62 311 ASP A O 1
ATOM 2482 N N . SER A 1 312 ? 23.031 -17.922 -0.721 1 90.88 312 SER A N 1
ATOM 2483 C CA . SER A 1 312 ? 21.922 -18.875 -0.799 1 90.88 312 SER A CA 1
ATOM 2484 C C . SER A 1 312 ? 20.578 -18.156 -0.73 1 90.88 312 SER A C 1
ATOM 2486 O O . SER A 1 312 ? 20.359 -17.328 0.148 1 90.88 312 SER A O 1
ATOM 2488 N N . HIS A 1 313 ? 19.656 -18.516 -1.601 1 85.88 313 HIS A N 1
ATOM 2489 C CA . HIS A 1 313 ? 18.391 -17.812 -1.78 1 85.88 313 HIS A CA 1
ATOM 2490 C C . HIS A 1 313 ? 17.625 -17.734 -0.469 1 85.88 313 HIS A C 1
ATOM 2492 O O . HIS A 1 313 ? 17.016 -16.703 -0.158 1 85.88 313 HIS A O 1
ATOM 2498 N N . GLY A 1 314 ? 17.625 -18.688 0.354 1 86.94 314 GLY A N 1
ATOM 2499 C CA . GLY A 1 314 ? 16.75 -18.766 1.511 1 86.94 314 GLY A CA 1
ATOM 2500 C C . GLY A 1 314 ? 17.406 -18.266 2.785 1 86.94 314 GLY A C 1
ATOM 2501 O O . GLY A 1 314 ? 16.766 -18.234 3.844 1 86.94 314 GLY A O 1
ATOM 2502 N N . VAL A 1 315 ? 18.672 -17.75 2.613 1 92.56 315 VAL A N 1
ATOM 2503 C CA . VAL A 1 315 ? 19.406 -17.359 3.811 1 92.56 315 VAL A CA 1
ATOM 2504 C C . VAL A 1 315 ? 19.453 -15.836 3.902 1 92.56 315 VAL A C 1
ATOM 2506 O O . VAL A 1 315 ? 19.906 -15.164 2.973 1 92.56 315 VAL A O 1
ATOM 2509 N N . ASN A 1 316 ? 18.969 -15.234 4.949 1 95.5 316 ASN A N 1
ATOM 2510 C CA . ASN A 1 316 ? 19.031 -13.82 5.316 1 95.5 316 ASN A CA 1
ATOM 2511 C C . ASN A 1 316 ? 18.203 -12.961 4.371 1 95.5 316 ASN A C 1
ATOM 2513 O O . ASN A 1 316 ? 18.078 -11.75 4.57 1 95.5 316 ASN A O 1
ATOM 2517 N N . THR A 1 317 ? 17.562 -13.578 3.371 1 95.81 317 THR A N 1
ATOM 2518 C CA . THR A 1 317 ? 16.844 -12.852 2.326 1 95.81 317 THR A CA 1
ATOM 2519 C C . THR A 1 317 ? 15.703 -12.039 2.922 1 95.81 317 THR A C 1
ATOM 2521 O O . THR A 1 317 ? 15 -12.508 3.814 1 95.81 317 THR A O 1
ATOM 2524 N N . PHE A 1 318 ? 15.562 -10.797 2.488 1 97.25 318 PHE A N 1
ATOM 2525 C CA . PHE A 1 318 ? 14.406 -9.992 2.859 1 97.25 318 PHE A CA 1
ATOM 2526 C C . PHE A 1 318 ? 13.195 -10.367 2.016 1 97.25 318 PHE A C 1
ATOM 2528 O O . PHE A 1 318 ? 13 -9.82 0.925 1 97.25 318 PHE A O 1
ATOM 2535 N N . PHE A 1 319 ? 12.344 -11.219 2.545 1 95 319 PHE A N 1
ATOM 2536 C CA . PHE A 1 319 ? 11.148 -11.656 1.833 1 95 319 PHE A CA 1
ATOM 2537 C C . PHE A 1 319 ? 10.016 -10.648 2.006 1 95 319 PHE A C 1
ATOM 2539 O O . PHE A 1 319 ? 9.172 -10.805 2.895 1 95 319 PHE A O 1
ATOM 2546 N N . HIS A 1 320 ? 9.984 -9.719 1.142 1 96.88 320 HIS A N 1
ATOM 2547 C CA . HIS A 1 320 ? 8.961 -8.68 1.086 1 96.88 320 HIS A CA 1
ATOM 2548 C C . HIS A 1 320 ? 8.82 -8.117 -0.325 1 96.88 320 HIS A C 1
ATOM 2550 O O . HIS A 1 320 ? 9.805 -8.039 -1.066 1 96.88 320 HIS A O 1
ATOM 2556 N N . GLY A 1 321 ? 7.645 -7.867 -0.702 1 95.94 321 GLY A N 1
ATOM 2557 C CA . GLY A 1 321 ? 7.453 -7.227 -1.992 1 95.94 321 GLY A CA 1
ATOM 2558 C C . GLY A 1 321 ? 5.996 -7.105 -2.389 1 95.94 321 GLY A C 1
ATOM 2559 O O . GLY A 1 321 ? 5.191 -7.988 -2.082 1 95.94 321 GLY A O 1
ATOM 2560 N N . HIS A 1 322 ? 5.707 -6.039 -3.123 1 95.88 322 HIS A N 1
ATOM 2561 C CA . HIS A 1 322 ? 4.383 -5.859 -3.711 1 95.88 322 HIS A CA 1
ATOM 2562 C C . HIS A 1 322 ? 4.438 -5.961 -5.23 1 95.88 322 HIS A C 1
ATOM 2564 O O . HIS A 1 322 ? 5.484 -5.719 -5.836 1 95.88 322 HIS A O 1
ATOM 2570 N N . THR A 1 323 ? 3.35 -6.246 -5.785 1 96.19 323 THR A N 1
ATOM 2571 C CA . THR A 1 323 ? 3.256 -6.633 -7.188 1 96.19 323 THR A CA 1
ATOM 2572 C C . THR A 1 323 ? 3.746 -5.508 -8.094 1 96.19 323 THR A C 1
ATOM 2574 O O . THR A 1 323 ? 4.539 -5.738 -9.008 1 96.19 323 THR A O 1
ATOM 2577 N N . TYR A 1 324 ? 3.443 -4.305 -7.848 1 97.88 324 TYR A N 1
ATOM 2578 C CA . TYR A 1 324 ? 3.674 -3.203 -8.773 1 97.88 324 TYR A CA 1
ATOM 2579 C C . TYR A 1 324 ? 4.879 -2.375 -8.344 1 97.88 324 TYR A C 1
ATOM 2581 O O . TYR A 1 324 ? 5.078 -1.259 -8.828 1 97.88 324 TYR A O 1
ATOM 2589 N N . THR A 1 325 ? 5.664 -2.893 -7.352 1 97.5 325 THR A N 1
ATOM 2590 C CA . THR A 1 325 ? 6.824 -2.109 -6.934 1 97.5 325 THR A CA 1
ATOM 2591 C C . THR A 1 325 ? 7.738 -1.829 -8.125 1 97.5 325 THR A C 1
ATOM 2593 O O . THR A 1 325 ? 7.945 -2.697 -8.977 1 97.5 325 THR A O 1
ATOM 2596 N N . GLY A 1 326 ? 8.25 -0.644 -8.188 1 98 326 GLY A N 1
ATOM 2597 C CA . GLY A 1 326 ? 9.109 -0.258 -9.289 1 98 326 GLY A CA 1
ATOM 2598 C C . GLY A 1 326 ? 8.375 -0.095 -10.602 1 98 326 GLY A C 1
ATOM 2599 O O . GLY A 1 326 ? 8.961 -0.229 -11.68 1 98 326 GLY A O 1
ATOM 2600 N N . ASN A 1 327 ? 7.074 0.156 -10.594 1 98.69 327 ASN A N 1
ATOM 2601 C CA . ASN A 1 327 ? 6.254 0.362 -11.781 1 98.69 327 ASN A CA 1
ATOM 2602 C C . ASN A 1 327 ? 6.852 1.424 -12.695 1 98.69 327 ASN A C 1
ATOM 2604 O O . ASN A 1 327 ? 7.234 2.502 -12.242 1 98.69 327 ASN A O 1
ATOM 2608 N N . GLN A 1 328 ? 6.934 1.156 -13.953 1 98.81 328 GLN A N 1
ATOM 2609 C CA . GLN A 1 328 ? 7.641 1.998 -14.906 1 98.81 328 GLN A CA 1
ATOM 2610 C C . GLN A 1 328 ? 6.988 3.373 -15.023 1 98.81 328 GLN A C 1
ATOM 2612 O O . GLN A 1 328 ? 7.68 4.395 -15.039 1 98.81 328 GLN A O 1
ATOM 2617 N N . ILE A 1 329 ? 5.672 3.443 -15.047 1 98.88 329 ILE A N 1
ATOM 2618 C CA . ILE A 1 329 ? 4.965 4.715 -15.172 1 98.88 329 ILE A CA 1
ATOM 2619 C C . ILE A 1 329 ? 5.215 5.566 -13.93 1 98.88 329 ILE A C 1
ATOM 2621 O O . ILE A 1 329 ? 5.551 6.75 -14.039 1 98.88 329 ILE A O 1
ATOM 2625 N N . VAL A 1 330 ? 5.098 4.953 -12.797 1 98.88 330 VAL A N 1
ATOM 2626 C CA . VAL A 1 330 ? 5.16 5.652 -11.516 1 98.88 330 VAL A CA 1
ATOM 2627 C C . VAL A 1 330 ? 6.586 6.133 -11.258 1 98.88 330 VAL A C 1
ATOM 2629 O O . VAL A 1 330 ? 6.801 7.273 -10.836 1 98.88 330 VAL A O 1
ATOM 2632 N N . CYS A 1 331 ? 7.559 5.285 -11.523 1 98.94 331 CYS A N 1
ATOM 2633 C CA . CYS A 1 331 ? 8.953 5.668 -11.32 1 98.94 331 CYS A CA 1
ATOM 2634 C C . CYS A 1 331 ? 9.359 6.781 -12.281 1 98.94 331 CYS A C 1
ATOM 2636 O O . CYS A 1 331 ? 10.141 7.66 -11.922 1 98.94 331 CYS A O 1
ATOM 2638 N N . THR A 1 332 ? 8.82 6.73 -13.492 1 98.88 332 THR A N 1
ATOM 2639 C CA . THR A 1 332 ? 9.125 7.762 -14.477 1 98.88 332 THR A CA 1
ATOM 2640 C C . THR A 1 332 ? 8.625 9.125 -14.008 1 98.88 332 THR A C 1
ATOM 2642 O O . THR A 1 332 ? 9.367 10.109 -14.062 1 98.88 332 THR A O 1
ATOM 2645 N N . VAL A 1 333 ? 7.371 9.172 -13.539 1 98.88 333 VAL A N 1
ATOM 2646 C CA . VAL A 1 333 ? 6.828 10.461 -13.125 1 98.88 333 VAL A CA 1
ATOM 2647 C C . VAL A 1 333 ? 7.531 10.93 -11.852 1 98.88 333 VAL A C 1
ATOM 2649 O O . VAL A 1 333 ? 7.727 12.133 -11.656 1 98.88 333 VAL A O 1
ATOM 2652 N N . ALA A 1 334 ? 7.918 10.023 -10.969 1 98.94 334 ALA A N 1
ATOM 2653 C CA . ALA A 1 334 ? 8.664 10.383 -9.766 1 98.94 334 ALA A CA 1
ATOM 2654 C C . ALA A 1 334 ? 10.008 11.008 -10.117 1 98.94 334 ALA A C 1
ATOM 2656 O O . ALA A 1 334 ? 10.391 12.031 -9.555 1 98.94 334 ALA A O 1
ATOM 2657 N N . LEU A 1 335 ? 10.727 10.359 -11.062 1 98.94 335 LEU A N 1
ATOM 2658 C CA . LEU A 1 335 ? 12.023 10.852 -11.492 1 98.94 335 LEU A CA 1
ATOM 2659 C C . LEU A 1 335 ? 11.914 12.266 -12.062 1 98.94 335 LEU A C 1
ATOM 2661 O O . LEU A 1 335 ? 12.688 13.148 -11.688 1 98.94 335 LEU A O 1
ATOM 2665 N N . GLU A 1 336 ? 10.953 12.453 -12.906 1 98.88 336 GLU A N 1
ATOM 2666 C CA . GLU A 1 336 ? 10.812 13.734 -13.586 1 98.88 336 GLU A CA 1
ATOM 2667 C C . GLU A 1 336 ? 10.258 14.797 -12.648 1 98.88 336 GLU A C 1
ATOM 2669 O O . GLU A 1 336 ? 10.594 15.977 -12.766 1 98.88 336 GLU A O 1
ATOM 2674 N N . ASN A 1 337 ? 9.398 14.367 -11.68 1 98.81 337 ASN A N 1
ATOM 2675 C CA . ASN A 1 337 ? 9.016 15.258 -10.586 1 98.81 337 ASN A CA 1
ATOM 2676 C C . ASN A 1 337 ? 10.234 15.836 -9.875 1 98.81 337 ASN A C 1
ATOM 2678 O O . ASN A 1 337 ? 10.328 17.047 -9.68 1 98.81 337 ASN A O 1
ATOM 2682 N N . ILE A 1 338 ? 11.188 15 -9.5 1 98.75 338 ILE A N 1
ATOM 2683 C CA . ILE A 1 338 ? 12.375 15.406 -8.758 1 98.75 338 ILE A CA 1
ATOM 2684 C C . ILE A 1 338 ? 13.25 16.297 -9.641 1 98.75 338 ILE A C 1
ATOM 2686 O O . ILE A 1 338 ? 13.797 17.297 -9.18 1 98.75 338 ILE A O 1
ATOM 2690 N N . ARG A 1 339 ? 13.367 15.961 -10.914 1 98.5 339 ARG A N 1
ATOM 2691 C CA . ARG A 1 339 ? 14.156 16.781 -11.836 1 98.5 339 ARG A CA 1
ATOM 2692 C C . ARG A 1 339 ? 13.555 18.172 -11.977 1 98.5 339 ARG A C 1
ATOM 2694 O O . ARG A 1 339 ? 14.289 19.156 -12.125 1 98.5 339 ARG A O 1
ATOM 2701 N N . LEU A 1 340 ? 12.25 18.219 -11.922 1 98.25 340 LEU A N 1
ATOM 2702 C CA . LEU A 1 340 ? 11.547 19.484 -12.086 1 98.25 340 LEU A CA 1
ATOM 2703 C C . LEU A 1 340 ? 11.812 20.406 -10.898 1 98.25 340 LEU A C 1
ATOM 2705 O O . LEU A 1 340 ? 11.766 21.625 -11.039 1 98.25 340 LEU A O 1
ATOM 2709 N N . TYR A 1 341 ? 12.141 19.859 -9.68 1 98.25 341 TYR A N 1
ATOM 2710 C CA . TYR A 1 341 ? 12.539 20.688 -8.539 1 98.25 341 TYR A CA 1
ATOM 2711 C C . TYR A 1 341 ? 13.703 21.594 -8.898 1 98.25 341 TYR A C 1
ATOM 2713 O O . TYR A 1 341 ? 13.695 22.781 -8.578 1 98.25 341 TYR A O 1
ATOM 2721 N N . GLU A 1 342 ? 14.641 20.969 -9.539 1 96.12 342 GLU A N 1
ATOM 2722 C CA . GLU A 1 342 ? 15.852 21.688 -9.906 1 96.12 342 GLU A CA 1
ATOM 2723 C C . GLU A 1 342 ? 15.586 22.672 -11.039 1 96.12 342 GLU A C 1
ATOM 2725 O O . GLU A 1 342 ? 15.977 23.844 -10.969 1 96.12 342 GLU A O 1
ATOM 2730 N N . LYS A 1 343 ? 14.922 22.188 -12.07 1 97.19 343 LYS A N 1
ATOM 2731 C CA . LYS A 1 343 ? 14.656 23 -13.25 1 97.19 343 LYS A CA 1
ATOM 2732 C C . LYS A 1 343 ? 13.883 24.266 -12.891 1 97.19 343 LYS A C 1
ATOM 2734 O O . LYS A 1 343 ? 14.102 25.312 -13.484 1 97.19 343 LYS A O 1
ATOM 2739 N N . ARG A 1 344 ? 13.023 24.141 -11.859 1 97.69 344 ARG A N 1
ATOM 2740 C CA . ARG A 1 344 ? 12.148 25.25 -11.508 1 97.69 344 ARG A CA 1
ATOM 2741 C C . ARG A 1 344 ? 12.664 26 -10.289 1 97.69 344 ARG A C 1
ATOM 2743 O O . ARG A 1 344 ? 12.023 26.938 -9.805 1 97.69 344 ARG A O 1
ATOM 2750 N N . LYS A 1 345 ? 13.773 25.625 -9.789 1 98.06 345 LYS A N 1
ATOM 2751 C CA . LYS A 1 345 ? 14.297 26.203 -8.555 1 98.06 345 LYS A CA 1
ATOM 2752 C C . LYS A 1 345 ? 13.219 26.25 -7.477 1 98.06 345 LYS A C 1
ATOM 2754 O O . LYS A 1 345 ? 12.992 27.312 -6.879 1 98.06 345 LYS A O 1
ATOM 2759 N N . LEU A 1 346 ? 12.578 25.188 -7.32 1 98.69 346 LEU A N 1
ATOM 2760 C CA . LEU A 1 346 ? 11.383 25.109 -6.484 1 98.69 346 LEU A CA 1
ATOM 2761 C C . LEU A 1 346 ? 11.727 25.375 -5.02 1 98.69 346 LEU A C 1
ATOM 2763 O O . LEU A 1 346 ? 10.945 26 -4.297 1 98.69 346 LEU A O 1
ATOM 2767 N N . LEU A 1 347 ? 12.852 24.906 -4.512 1 98.56 347 LEU A N 1
ATOM 2768 C CA . LEU A 1 347 ? 13.219 25.094 -3.111 1 98.56 347 LEU A CA 1
ATOM 2769 C C . LEU A 1 347 ? 13.406 26.562 -2.791 1 98.56 347 LEU A C 1
ATOM 2771 O O . LEU A 1 347 ? 13.031 27.016 -1.705 1 98.56 347 LEU A O 1
ATOM 2775 N N . SER A 1 348 ? 13.984 27.281 -3.723 1 98.5 348 SER A N 1
ATOM 2776 C CA . SER A 1 348 ? 14.102 28.719 -3.545 1 98.5 348 SER A CA 1
ATOM 2777 C C . SER A 1 348 ? 12.734 29.391 -3.496 1 98.5 348 SER A C 1
ATOM 2779 O O . SER A 1 348 ? 12.5 30.281 -2.68 1 98.5 348 SER A O 1
ATOM 2781 N N . HIS A 1 349 ? 11.891 28.984 -4.379 1 98.69 349 HIS A N 1
ATOM 2782 C CA . HIS A 1 349 ? 10.523 29.484 -4.387 1 98.69 349 HIS A CA 1
ATOM 2783 C C . HIS A 1 349 ? 9.828 29.203 -3.061 1 98.69 349 HIS A C 1
ATOM 2785 O O . HIS A 1 349 ? 9.156 30.062 -2.508 1 98.69 349 HIS A O 1
ATOM 2791 N N . ILE A 1 350 ? 10 28 -2.508 1 98.69 350 ILE A N 1
ATOM 2792 C CA . ILE A 1 350 ? 9.391 27.578 -1.249 1 98.69 350 ILE A CA 1
ATOM 2793 C C . ILE A 1 350 ? 9.898 28.469 -0.112 1 98.69 350 ILE A C 1
ATOM 2795 O O . ILE A 1 350 ? 9.148 28.812 0.797 1 98.69 350 ILE A O 1
ATOM 2799 N N . GLU A 1 351 ? 11.156 28.828 -0.138 1 98.19 351 GLU A N 1
ATOM 2800 C CA . GLU A 1 351 ? 11.719 29.719 0.875 1 98.19 351 GLU A CA 1
ATOM 2801 C C . GLU A 1 351 ? 10.953 31.031 0.93 1 98.19 351 GLU A C 1
ATOM 2803 O O . GLU A 1 351 ? 10.625 31.516 2.014 1 98.19 351 GLU A O 1
ATOM 2808 N N . THR A 1 352 ? 10.648 31.531 -0.207 1 98.38 352 THR A N 1
ATOM 2809 C CA . THR A 1 352 ? 9.945 32.812 -0.301 1 98.38 352 THR A CA 1
ATOM 2810 C C . THR A 1 352 ? 8.5 32.656 0.181 1 98.38 352 THR A C 1
ATOM 2812 O O . THR A 1 352 ? 8.039 33.469 1.004 1 98.38 352 THR A O 1
ATOM 2815 N N . THR A 1 353 ? 7.828 31.703 -0.359 1 98.75 353 THR A N 1
ATOM 2816 C CA . THR A 1 353 ? 6.414 31.531 -0.029 1 98.75 353 THR A CA 1
ATOM 2817 C C . THR A 1 353 ? 6.25 31.094 1.426 1 98.75 353 THR A C 1
ATOM 2819 O O . THR A 1 353 ? 5.266 31.453 2.076 1 98.75 353 THR A O 1
ATOM 2822 N N . SER A 1 354 ? 7.215 30.328 1.935 1 98.56 354 SER A N 1
ATOM 2823 C CA . SER A 1 354 ? 7.18 29.922 3.336 1 98.56 354 SER A CA 1
ATOM 2824 C C . SER A 1 354 ? 7.297 31.125 4.266 1 98.56 354 SER A C 1
ATOM 2826 O O . SER A 1 354 ? 6.637 31.172 5.305 1 98.56 354 SER A O 1
ATOM 2828 N N . SER A 1 355 ? 8.172 32.031 3.928 1 98.56 355 SER A N 1
ATOM 2829 C CA . SER A 1 355 ? 8.328 33.25 4.711 1 98.56 355 SER A CA 1
ATOM 2830 C C . SER A 1 355 ? 7.039 34.062 4.738 1 98.56 355 SER A C 1
ATOM 2832 O O . SER A 1 355 ? 6.637 34.562 5.785 1 98.56 355 SER A O 1
ATOM 2834 N N . THR A 1 356 ? 6.402 34.156 3.607 1 98.69 356 THR A N 1
ATOM 2835 C CA . THR A 1 356 ? 5.133 34.875 3.504 1 98.69 356 THR A CA 1
ATOM 2836 C C . THR A 1 356 ? 4.066 34.188 4.363 1 98.69 356 THR A C 1
ATOM 2838 O O . THR A 1 356 ? 3.352 34.844 5.113 1 98.69 356 THR A O 1
ATOM 2841 N N . LEU A 1 357 ? 3.953 32.906 4.25 1 98.81 357 LEU A N 1
ATOM 2842 C CA . LEU A 1 357 ? 2.959 32.156 5.004 1 98.81 357 LEU A CA 1
ATOM 2843 C C . LEU A 1 357 ? 3.164 32.344 6.504 1 98.81 357 LEU A C 1
ATOM 2845 O O . LEU A 1 357 ? 2.211 32.625 7.234 1 98.81 357 LEU A O 1
ATOM 2849 N N . GLU A 1 358 ? 4.402 32.125 6.914 1 98.56 358 GLU A N 1
ATOM 2850 C CA . GLU A 1 358 ? 4.75 32.25 8.328 1 98.56 358 GLU A CA 1
ATOM 2851 C C . GLU A 1 358 ? 4.391 33.656 8.859 1 98.56 358 GLU A C 1
ATOM 2853 O O . GLU A 1 358 ? 3.746 33.75 9.906 1 98.56 358 GLU A O 1
ATOM 2858 N N . LYS A 1 359 ? 4.797 34.688 8.148 1 98.31 359 LYS A N 1
ATOM 2859 C CA . LYS A 1 359 ? 4.539 36.062 8.562 1 98.31 359 LYS A CA 1
ATOM 2860 C C . LYS A 1 359 ? 3.041 36.312 8.656 1 98.31 359 LYS A C 1
ATOM 2862 O O . LYS A 1 359 ? 2.57 36.875 9.648 1 98.31 359 LYS A O 1
ATOM 2867 N N . GLN A 1 360 ? 2.309 35.906 7.684 1 98.06 360 GLN A N 1
ATOM 2868 C CA . GLN A 1 360 ? 0.875 36.188 7.629 1 98.06 360 GLN A CA 1
ATOM 2869 C C . GLN A 1 360 ? 0.132 35.406 8.727 1 98.06 360 GLN A C 1
ATOM 2871 O O . GLN A 1 360 ? -0.774 35.969 9.359 1 98.06 360 GLN A O 1
ATOM 2876 N N . LEU A 1 361 ? 0.48 34.156 8.977 1 98.44 361 LEU A N 1
ATOM 2877 C CA . LEU A 1 361 ? -0.204 33.375 9.992 1 98.44 361 LEU A CA 1
ATOM 2878 C C . LEU A 1 361 ? 0.154 33.875 11.391 1 98.44 361 LEU A C 1
ATOM 2880 O O . LEU A 1 361 ? -0.689 33.844 12.289 1 98.44 361 LEU A O 1
ATOM 2884 N N . HIS A 1 362 ? 1.417 34.281 11.602 1 97.62 362 HIS A N 1
ATOM 2885 C CA . HIS A 1 362 ? 1.849 34.781 12.906 1 97.62 362 HIS A CA 1
ATOM 2886 C C . HIS A 1 362 ? 1.132 36.062 13.281 1 97.62 362 HIS A C 1
ATOM 2888 O O . HIS A 1 362 ? 0.96 36.375 14.469 1 97.62 362 HIS A O 1
ATOM 2894 N N . ALA A 1 363 ? 0.705 36.781 12.281 1 96.62 363 ALA A N 1
ATOM 2895 C CA . ALA A 1 363 ? -0.055 38 12.539 1 96.62 363 ALA A CA 1
ATOM 2896 C C . ALA A 1 363 ? -1.384 37.688 13.219 1 96.62 363 ALA A C 1
ATOM 2898 O O . ALA A 1 363 ? -1.97 38.562 13.875 1 96.62 363 ALA A O 1
ATOM 2899 N N . LEU A 1 364 ? -1.83 36.469 13.141 1 96.12 364 LEU A N 1
ATOM 2900 C CA . LEU A 1 364 ? -3.104 36.062 13.719 1 96.12 364 LEU A CA 1
ATOM 2901 C C . LEU A 1 364 ? -2.957 35.781 15.211 1 96.12 364 LEU A C 1
ATOM 2903 O O . LEU A 1 364 ? -3.953 35.656 15.922 1 96.12 364 LEU A O 1
ATOM 2907 N N . LYS A 1 365 ? -1.729 35.719 15.703 1 95.06 365 LYS A N 1
ATOM 2908 C CA . LYS A 1 365 ? -1.477 35.406 17.094 1 95.06 365 LYS A CA 1
ATOM 2909 C C . LYS A 1 365 ? -2.133 36.406 18.031 1 95.06 365 LYS A C 1
ATOM 2911 O O . LYS A 1 365 ? -2.408 36.094 19.188 1 95.06 365 LYS A O 1
ATOM 2916 N N . ARG A 1 366 ? -2.475 37.562 17.516 1 93.69 366 ARG A N 1
ATOM 2917 C CA . ARG A 1 366 ? -3.082 38.594 18.328 1 93.69 366 ARG A CA 1
ATOM 2918 C C . ARG A 1 366 ? -4.566 38.344 18.547 1 93.69 366 ARG A C 1
ATOM 2920 O O . ARG A 1 366 ? -5.172 38.906 19.469 1 93.69 366 ARG A O 1
ATOM 2927 N N . HIS A 1 367 ? -5.109 37.531 17.734 1 95.31 367 HIS A N 1
ATOM 2928 C CA . HIS A 1 367 ? -6.523 37.219 17.875 1 95.31 367 HIS A CA 1
ATOM 2929 C C . HIS A 1 367 ? -6.766 36.375 19.141 1 95.31 367 HIS A C 1
ATOM 2931 O O . HIS A 1 367 ? -6.027 35.438 19.422 1 95.31 367 HIS A O 1
ATOM 2937 N N . ARG A 1 368 ? -7.785 36.625 19.875 1 95.31 368 ARG A N 1
ATOM 2938 C CA . ARG A 1 368 ? -8.039 36.062 21.203 1 95.31 368 ARG A CA 1
ATOM 2939 C C . ARG A 1 368 ? -8.266 34.531 21.109 1 95.31 368 ARG A C 1
ATOM 2941 O O . ARG A 1 368 ? -7.984 33.812 22.062 1 95.31 368 ARG A O 1
ATOM 2948 N N . ASN A 1 369 ? -8.703 34.062 19.906 1 97.5 369 ASN A N 1
ATOM 2949 C CA . ASN A 1 369 ? -9.031 32.625 19.781 1 97.5 369 ASN A CA 1
ATOM 2950 C C . ASN A 1 369 ? -7.898 31.859 19.125 1 97.5 369 ASN A C 1
ATOM 2952 O O . ASN A 1 369 ? -8.031 30.656 18.859 1 97.5 369 ASN A O 1
ATOM 2956 N N . VAL A 1 370 ? -6.809 32.562 18.828 1 97.81 370 VAL A N 1
ATOM 2957 C CA . VAL A 1 370 ? -5.645 31.859 18.266 1 97.81 370 VAL A CA 1
ATOM 2958 C C . VAL A 1 370 ? -4.648 31.562 19.391 1 97.81 370 VAL A C 1
ATOM 2960 O O . VAL A 1 370 ? -3.941 32.469 19.859 1 97.81 370 VAL A O 1
ATOM 2963 N N . GLY A 1 371 ? -4.598 30.312 19.766 1 97.5 371 GLY A N 1
ATOM 2964 C CA . GLY A 1 371 ? -3.721 29.891 20.844 1 97.5 371 GLY A CA 1
ATOM 2965 C C . GLY A 1 371 ? -2.268 29.781 20.422 1 97.5 371 GLY A C 1
ATOM 2966 O O . GLY A 1 371 ? -1.37 30.219 21.141 1 97.5 371 GLY A O 1
ATOM 2967 N N . ASP A 1 372 ? -2.02 29.156 19.266 1 97.25 372 ASP A N 1
ATOM 2968 C CA . ASP A 1 372 ? -0.663 28.922 18.781 1 97.25 372 ASP A CA 1
ATOM 2969 C C . ASP A 1 372 ? -0.618 28.859 17.266 1 97.25 372 ASP A C 1
ATOM 2971 O O . ASP A 1 372 ? -1.614 28.516 16.625 1 97.25 372 ASP A O 1
ATOM 2975 N N . VAL A 1 373 ? 0.4 29.359 16.703 1 98 373 VAL A N 1
ATOM 2976 C CA . VAL A 1 373 ? 0.766 29.203 15.305 1 98 373 VAL A CA 1
ATOM 2977 C C . VAL A 1 373 ? 2.135 28.531 15.195 1 98 373 VAL A C 1
ATOM 2979 O O . VAL A 1 373 ? 3.125 29.047 15.727 1 98 373 VAL A O 1
ATOM 2982 N N . ARG A 1 374 ? 2.168 27.344 14.609 1 97.75 374 ARG A N 1
ATOM 2983 C CA . ARG A 1 374 ? 3.424 26.609 14.539 1 97.75 374 ARG A CA 1
ATOM 2984 C C . ARG A 1 374 ? 3.59 25.938 13.18 1 97.75 374 ARG A C 1
ATOM 2986 O O . ARG A 1 374 ? 2.604 25.594 12.523 1 97.75 374 ARG A O 1
ATOM 2993 N N . GLY A 1 375 ? 4.848 25.797 12.75 1 97.44 375 GLY A N 1
ATOM 2994 C CA . GLY A 1 375 ? 5.121 25.109 11.492 1 97.44 375 GLY A CA 1
ATOM 2995 C C . GLY A 1 375 ? 6.527 25.359 10.977 1 97.44 375 GLY A C 1
ATOM 2996 O O . GLY A 1 375 ? 7.344 25.984 11.656 1 97.44 375 GLY A O 1
ATOM 2997 N N . ARG A 1 376 ? 6.852 24.75 9.938 1 97.44 376 ARG A N 1
ATOM 2998 C CA . ARG A 1 376 ? 8.07 24.922 9.148 1 97.44 376 ARG A CA 1
ATOM 2999 C C . ARG A 1 376 ? 7.777 24.812 7.656 1 97.44 376 ARG A C 1
ATOM 3001 O O . ARG A 1 376 ? 6.957 24 7.234 1 97.44 376 ARG A O 1
ATOM 3008 N N . GLY A 1 377 ? 8.492 25.656 6.84 1 98.44 377 GLY A N 1
ATOM 3009 C CA . GLY A 1 377 ? 8.234 25.609 5.41 1 98.44 377 GLY A CA 1
ATOM 3010 C C . GLY A 1 377 ? 6.781 25.859 5.055 1 98.44 377 GLY A C 1
ATOM 3011 O O . GLY A 1 377 ? 6.184 26.828 5.496 1 98.44 377 GLY A O 1
ATOM 3012 N N . LEU A 1 378 ? 6.199 24.984 4.238 1 98.81 378 LEU A N 1
ATOM 3013 C CA . LEU A 1 378 ? 4.809 25.078 3.816 1 98.81 378 LEU A CA 1
ATOM 3014 C C . LEU A 1 378 ? 3.957 24.016 4.5 1 98.81 378 LEU A C 1
ATOM 3016 O O . LEU A 1 378 ? 3.186 23.312 3.844 1 98.81 378 LEU A O 1
ATOM 3020 N N . MET A 1 379 ? 4.195 23.938 5.793 1 98.5 379 MET A N 1
ATOM 3021 C CA . MET A 1 379 ? 3.436 23.078 6.695 1 98.5 379 MET A CA 1
ATOM 3022 C C . MET A 1 379 ? 3.195 23.766 8.031 1 98.5 379 MET A C 1
ATOM 3024 O O . MET A 1 379 ? 4.062 23.75 8.906 1 98.5 379 MET A O 1
ATOM 3028 N N . PHE A 1 380 ? 1.983 24.344 8.211 1 98.56 380 PHE A N 1
ATOM 3029 C CA . PHE A 1 380 ? 1.691 25.156 9.391 1 98.56 380 PHE A CA 1
ATOM 3030 C C . PHE A 1 380 ? 0.334 24.781 9.977 1 98.56 380 PHE A C 1
ATOM 3032 O O . PHE A 1 380 ? -0.547 24.312 9.258 1 98.56 380 PHE A O 1
ATOM 3039 N N . GLY A 1 381 ? 0.18 24.922 11.234 1 98 381 GLY A N 1
ATOM 3040 C CA . GLY A 1 381 ? -1.072 24.766 11.961 1 98 381 GLY A CA 1
ATOM 3041 C C . GLY A 1 381 ? -1.428 25.969 12.805 1 98 381 GLY A C 1
ATOM 3042 O O . GLY A 1 381 ? -0.547 26.609 13.383 1 98 381 GLY A O 1
ATOM 3043 N N . VAL A 1 382 ? -2.627 26.391 12.781 1 98.5 382 VAL A N 1
ATOM 3044 C CA . VAL A 1 382 ? -3.188 27.406 13.672 1 98.5 382 VAL A CA 1
ATOM 3045 C C . VAL A 1 382 ? -4.133 26.734 14.672 1 98.5 382 VAL A C 1
ATOM 3047 O O . VAL A 1 382 ? -5.203 26.25 14.297 1 98.5 382 VAL A O 1
ATOM 3050 N N . GLU A 1 383 ? -3.703 26.672 15.883 1 98.25 383 GLU A N 1
ATOM 3051 C CA . GLU A 1 383 ? -4.52 26.062 16.938 1 98.25 383 GLU A CA 1
ATOM 3052 C C . GLU A 1 383 ? -5.504 27.062 17.516 1 98.25 383 GLU A C 1
ATOM 3054 O O . GLU A 1 383 ? -5.102 28.109 18.047 1 98.25 383 GLU A O 1
ATOM 3059 N N . LEU A 1 384 ? -6.766 26.734 17.469 1 98.31 384 LEU A N 1
ATOM 3060 C CA . LEU A 1 384 ? -7.832 27.625 17.922 1 98.31 384 LEU A CA 1
ATOM 3061 C C . LEU A 1 384 ? -8.289 27.234 19.328 1 98.31 384 LEU A C 1
ATOM 3063 O O . LEU A 1 384 ? -8.477 26.062 19.625 1 98.31 384 LEU A O 1
ATOM 3067 N N . VAL A 1 385 ? -8.438 28.234 20.156 1 97.88 385 VAL A N 1
ATOM 3068 C CA . VAL A 1 385 ? -8.82 28.047 21.547 1 97.88 385 VAL A CA 1
ATOM 3069 C C . VAL A 1 385 ? -9.945 29.016 21.906 1 97.88 385 VAL A C 1
ATOM 3071 O O . VAL A 1 385 ? -10.172 30 21.219 1 97.88 385 VAL A O 1
ATOM 3074 N N . THR A 1 386 ? -10.695 28.656 22.969 1 96.56 386 THR A N 1
ATOM 3075 C CA . THR A 1 386 ? -11.719 29.547 23.484 1 96.56 386 THR A CA 1
ATOM 3076 C C . THR A 1 386 ? -11.086 30.719 24.234 1 96.56 386 THR A C 1
ATOM 3078 O O . THR A 1 386 ? -11.602 31.828 24.203 1 96.56 386 THR A O 1
ATOM 3081 N N . ASP A 1 387 ? -10.016 30.297 24.891 1 93.12 387 ASP A N 1
ATOM 3082 C CA . ASP A 1 387 ? -9.266 31.25 25.703 1 93.12 387 ASP A CA 1
ATOM 3083 C C . ASP A 1 387 ? -7.773 30.922 25.703 1 93.12 387 ASP A C 1
ATOM 3085 O O . ASP A 1 387 ? -7.391 29.75 25.859 1 93.12 387 ASP A O 1
ATOM 3089 N N . LYS A 1 388 ? -6.93 31.938 25.547 1 93.44 388 LYS A N 1
ATOM 3090 C CA . LYS A 1 388 ? -5.492 31.719 25.422 1 93.44 388 LYS A CA 1
ATOM 3091 C C . LYS A 1 388 ? -4.883 31.25 26.734 1 93.44 388 LYS A C 1
ATOM 3093 O O . LYS A 1 388 ? -3.928 30.469 26.734 1 93.44 388 LYS A O 1
ATOM 3098 N N . ASP A 1 389 ? -5.43 31.766 27.859 1 91.69 389 ASP A N 1
ATOM 3099 C CA . ASP A 1 389 ? -4.879 31.438 29.172 1 91.69 389 ASP A CA 1
ATOM 3100 C C . ASP A 1 389 ? -5.188 29.984 29.547 1 91.69 389 ASP A C 1
ATOM 3102 O O . ASP A 1 389 ? -4.293 29.234 29.953 1 91.69 389 ASP A O 1
ATOM 3106 N N . SER A 1 390 ? -6.391 29.594 29.344 1 94.38 390 SER A N 1
ATOM 3107 C CA . SER A 1 390 ? -6.801 28.234 29.688 1 94.38 390 SER A CA 1
ATOM 3108 C C . SER A 1 390 ? -6.414 27.234 28.594 1 94.38 390 SER A C 1
ATOM 3110 O O . SER A 1 390 ? -6.379 26.031 28.828 1 94.38 390 SER A O 1
ATOM 3112 N N . LYS A 1 391 ? -6.203 27.766 27.406 1 95.69 391 LYS A N 1
ATOM 3113 C CA . LYS A 1 391 ? -5.852 26.969 26.234 1 95.69 391 LYS A CA 1
ATOM 3114 C C . LYS A 1 391 ? -6.941 25.938 25.906 1 95.69 391 LYS A C 1
ATOM 3116 O O . LYS A 1 391 ? -6.676 24.906 25.297 1 95.69 391 LYS A O 1
ATOM 3121 N N . THR A 1 392 ? -8.156 26.188 26.406 1 97.25 392 THR A N 1
ATOM 3122 C CA . THR A 1 392 ? -9.266 25.281 26.109 1 97.25 392 THR A CA 1
ATOM 3123 C C . THR A 1 392 ? -9.531 25.234 24.609 1 97.25 392 THR A C 1
ATOM 3125 O O . THR A 1 392 ? -9.734 26.266 23.969 1 97.25 392 THR A O 1
ATOM 3128 N N . PRO A 1 393 ? -9.484 24.062 24 1 97.44 393 PRO A N 1
ATOM 3129 C CA . PRO A 1 393 ? -9.719 23.969 22.562 1 97.44 393 PRO A CA 1
ATOM 3130 C C . PRO A 1 393 ? -11.055 24.562 22.125 1 97.44 393 PRO A C 1
ATOM 3132 O O . PRO A 1 393 ? -12.055 24.406 22.828 1 97.44 393 PRO A O 1
ATOM 3135 N N . LEU A 1 394 ? -11.031 25.25 21.031 1 97.75 394 LEU A N 1
ATOM 3136 C CA . LEU A 1 394 ? -12.281 25.734 20.469 1 97.75 394 LEU A CA 1
ATOM 3137 C C . LEU A 1 394 ? -13.195 24.578 20.094 1 97.75 394 LEU A C 1
ATOM 3139 O O . LEU A 1 394 ? -12.727 23.531 19.656 1 97.75 394 LEU A O 1
ATOM 3143 N N . GLU A 1 395 ? -14.484 24.75 20.266 1 95.75 395 GLU A N 1
ATOM 3144 C CA . GLU A 1 395 ? -15.461 23.719 19.938 1 95.75 395 GLU A CA 1
ATOM 3145 C C . GLU A 1 395 ? -15.312 23.281 18.484 1 95.75 395 GLU A C 1
ATOM 3147 O O . GLU A 1 395 ? -15.203 24.125 17.578 1 95.75 395 GLU A O 1
ATOM 3152 N N . ILE A 1 396 ? -15.391 22 18.25 1 94.25 396 ILE A N 1
ATOM 3153 C CA . ILE A 1 396 ? -15.133 21.406 16.938 1 94.25 396 ILE A CA 1
ATOM 3154 C C . ILE A 1 396 ? -16.125 21.953 15.93 1 94.25 396 ILE A C 1
ATOM 3156 O O . ILE A 1 396 ? -15.797 22.141 14.758 1 94.25 396 ILE A O 1
ATOM 3160 N N . GLU A 1 397 ? -17.312 22.188 16.312 1 93.06 397 GLU A N 1
ATOM 3161 C CA . GLU A 1 397 ? -18.344 22.688 15.406 1 93.06 397 GLU A CA 1
ATOM 3162 C C . GLU A 1 397 ? -17.969 24.062 14.844 1 93.06 397 GLU A C 1
ATOM 3164 O O . GLU A 1 397 ? -18.219 24.344 13.672 1 93.06 397 GLU A O 1
ATOM 3169 N N . LYS A 1 398 ? -17.391 24.938 15.711 1 96.44 398 LYS A N 1
ATOM 3170 C CA . LYS A 1 398 ? -16.938 26.25 15.266 1 96.44 398 LYS A CA 1
ATOM 3171 C C . LYS A 1 398 ? -15.758 26.141 14.312 1 96.44 398 LYS A C 1
ATOM 3173 O O . LYS A 1 398 ? -15.672 26.875 13.328 1 96.44 398 LYS A O 1
ATOM 3178 N N . VAL A 1 399 ? -14.852 25.234 14.641 1 97.38 399 VAL A N 1
ATOM 3179 C CA . VAL A 1 399 ? -13.695 25 13.781 1 97.38 399 VAL A CA 1
ATOM 3180 C C . VAL A 1 399 ? -14.164 24.562 12.398 1 97.38 399 VAL A C 1
ATOM 3182 O O . VAL A 1 399 ? -13.695 25.094 11.383 1 97.38 399 VAL A O 1
ATOM 3185 N N . GLU A 1 400 ? -15.109 23.625 12.367 1 93.56 400 GLU A N 1
ATOM 3186 C CA . GLU A 1 400 ? -15.633 23.109 11.109 1 93.56 400 GLU A CA 1
ATOM 3187 C C . GLU A 1 400 ? -16.391 24.172 10.336 1 93.56 400 GLU A C 1
ATOM 3189 O O . GLU A 1 400 ? -16.375 24.188 9.102 1 93.56 400 GLU A O 1
ATOM 3194 N N . ARG A 1 401 ? -17.078 25.047 11.039 1 96.12 401 ARG A N 1
ATOM 3195 C CA . ARG A 1 401 ? -17.75 26.172 10.391 1 96.12 401 ARG A CA 1
ATOM 3196 C C . ARG A 1 401 ? -16.75 27.094 9.703 1 96.12 401 ARG A C 1
ATOM 3198 O O . ARG A 1 401 ? -17.016 27.625 8.633 1 96.12 401 ARG A O 1
ATOM 3205 N N . ILE A 1 402 ? -15.609 27.281 10.367 1 98.12 402 ILE A N 1
ATOM 3206 C CA . ILE A 1 402 ? -14.555 28.094 9.773 1 98.12 402 ILE A CA 1
ATOM 3207 C C . ILE A 1 402 ? -14.062 27.438 8.484 1 98.12 402 ILE A C 1
ATOM 3209 O O . ILE A 1 402 ? -13.922 28.109 7.457 1 98.12 402 ILE A O 1
ATOM 3213 N N . VAL A 1 403 ? -13.812 26.172 8.523 1 96.75 403 VAL A N 1
ATOM 3214 C CA . VAL A 1 403 ? -13.336 25.438 7.359 1 96.75 403 VAL A CA 1
ATOM 3215 C C . VAL A 1 403 ? -14.375 25.5 6.242 1 96.75 403 VAL A C 1
ATOM 3217 O O . VAL A 1 403 ? -14.023 25.703 5.074 1 96.75 403 VAL A O 1
ATOM 3220 N N . ARG A 1 404 ? -15.656 25.344 6.594 1 95.12 404 ARG A N 1
ATOM 3221 C CA . ARG A 1 404 ? -16.734 25.438 5.617 1 95.12 404 ARG A CA 1
ATOM 3222 C C . ARG A 1 404 ? -16.797 26.812 4.992 1 95.12 404 ARG A C 1
ATOM 3224 O O . ARG A 1 404 ? -17.031 26.953 3.787 1 95.12 404 ARG A O 1
ATOM 3231 N N . ASN A 1 405 ? -16.672 27.844 5.836 1 97.75 405 ASN A N 1
ATOM 3232 C CA . ASN A 1 405 ? -16.672 29.203 5.32 1 97.75 405 ASN A CA 1
ATOM 3233 C C . ASN A 1 405 ? -15.523 29.453 4.352 1 97.75 405 ASN A C 1
ATOM 3235 O O . ASN A 1 405 ? -15.688 30.141 3.348 1 97.75 405 ASN A O 1
ATOM 3239 N N . CYS A 1 406 ? -14.328 28.891 4.668 1 98.38 406 CYS A N 1
ATOM 3240 C CA . CYS A 1 406 ? -13.203 28.969 3.74 1 98.38 406 CYS A CA 1
ATOM 3241 C C . CYS A 1 406 ? -13.555 28.328 2.402 1 98.38 406 CYS A C 1
ATOM 3243 O O . CYS A 1 406 ? -13.281 28.906 1.346 1 98.38 406 CYS A O 1
ATOM 3245 N N . LYS A 1 407 ? -14.164 27.188 2.48 1 96.69 407 LYS A N 1
ATOM 3246 C CA . LYS A 1 407 ? -14.562 26.469 1.276 1 96.69 407 LYS A CA 1
ATOM 3247 C C . LYS A 1 407 ? -15.562 27.281 0.46 1 96.69 407 LYS A C 1
ATOM 3249 O O . LYS A 1 407 ? -15.461 27.359 -0.766 1 96.69 407 LYS A O 1
ATOM 3254 N N . GLU A 1 408 ? -16.531 27.844 1.089 1 96.62 408 GLU A N 1
ATOM 3255 C CA . GLU A 1 408 ? -17.547 28.672 0.441 1 96.62 408 GLU A CA 1
ATOM 3256 C C . GLU A 1 408 ? -16.922 29.875 -0.247 1 96.62 408 GLU A C 1
ATOM 3258 O O . GLU A 1 408 ? -17.5 30.438 -1.184 1 96.62 408 GLU A O 1
ATOM 3263 N N . ASN A 1 409 ? -15.766 30.219 0.264 1 98.25 409 ASN A N 1
ATOM 3264 C CA . ASN A 1 409 ? -15.078 31.359 -0.304 1 98.25 409 ASN A CA 1
ATOM 3265 C C . ASN A 1 409 ? -13.898 30.938 -1.181 1 98.25 409 ASN A C 1
ATOM 3267 O O . ASN A 1 409 ? -12.992 31.734 -1.43 1 98.25 409 ASN A O 1
ATOM 3271 N N . GLY A 1 410 ? -13.82 29.688 -1.54 1 98.19 410 GLY A N 1
ATOM 3272 C CA . GLY A 1 410 ? -12.938 29.234 -2.605 1 98.19 410 GLY A CA 1
ATOM 3273 C C . GLY A 1 410 ? -11.617 28.688 -2.094 1 98.19 410 GLY A C 1
ATOM 3274 O O . GLY A 1 410 ? -10.625 28.656 -2.83 1 98.19 410 GLY A O 1
ATOM 3275 N N . LEU A 1 411 ? -11.57 28.328 -0.828 1 98.75 411 LEU A N 1
ATOM 3276 C CA . LEU A 1 411 ? -10.352 27.766 -0.256 1 98.75 411 LEU A CA 1
ATOM 3277 C C . LEU A 1 411 ? -10.617 26.391 0.357 1 98.75 411 LEU A C 1
ATOM 3279 O O . LEU A 1 411 ? -11.5 26.25 1.208 1 98.75 411 LEU A O 1
ATOM 3283 N N . MET A 1 412 ? -9.875 25.422 -0.118 1 97.81 412 MET A N 1
ATOM 3284 C CA . MET A 1 412 ? -9.938 24.094 0.493 1 97.81 412 MET A CA 1
ATOM 3285 C C . MET A 1 412 ? -8.812 23.906 1.503 1 97.81 412 MET A C 1
ATOM 3287 O O . MET A 1 412 ? -7.637 23.922 1.135 1 97.81 412 MET A O 1
ATOM 3291 N N . ILE A 1 413 ? -9.133 23.781 2.725 1 97.25 413 ILE A N 1
ATOM 3292 C CA . ILE A 1 413 ? -8.227 23.453 3.82 1 97.25 413 ILE A CA 1
ATOM 3293 C C . ILE A 1 413 ? -8.914 22.5 4.789 1 97.25 413 ILE A C 1
ATOM 3295 O O . ILE A 1 413 ? -10.094 22.172 4.625 1 97.25 413 ILE A O 1
ATOM 3299 N N . ARG A 1 414 ? -8.125 21.969 5.715 1 95.44 414 ARG A N 1
ATOM 3300 C CA . ARG A 1 414 ? -8.711 21.016 6.648 1 95.44 414 ARG A CA 1
ATOM 3301 C C . ARG A 1 414 ? -8.188 21.25 8.062 1 95.44 414 ARG A C 1
ATOM 3303 O O . ARG A 1 414 ? -7.156 21.906 8.25 1 95.44 414 ARG A O 1
ATOM 3310 N N . ASN A 1 415 ? -8.977 20.781 8.984 1 95.75 415 ASN A N 1
ATOM 3311 C CA . ASN A 1 415 ? -8.562 20.844 10.375 1 95.75 415 ASN A CA 1
ATOM 3312 C C . ASN A 1 415 ? -8.156 19.469 10.898 1 95.75 415 ASN A C 1
ATOM 3314 O O . ASN A 1 415 ? -8.562 18.438 10.352 1 95.75 415 ASN A O 1
ATOM 3318 N N . LEU A 1 416 ? -7.277 19.406 11.781 1 95.38 416 LEU A N 1
ATOM 3319 C CA . LEU A 1 416 ? -7.035 18.344 12.742 1 95.38 416 LEU A CA 1
ATOM 3320 C C . LEU A 1 416 ? -7.578 18.719 14.117 1 95.38 416 LEU A C 1
ATOM 3322 O O . LEU A 1 416 ? -6.895 19.375 14.898 1 95.38 416 LEU A O 1
ATOM 3326 N N . GLU A 1 417 ? -8.789 18.266 14.328 1 93.12 417 GLU A N 1
ATOM 3327 C CA . GLU A 1 417 ? -9.508 18.734 15.516 1 93.12 417 GLU A CA 1
ATOM 3328 C C . GLU A 1 417 ? -9.578 20.25 15.547 1 93.12 417 GLU A C 1
ATOM 3330 O O . GLU A 1 417 ? -10.047 20.891 14.594 1 93.12 417 GLU A O 1
ATOM 3335 N N . ASN A 1 418 ? -8.984 20.859 16.578 1 96.88 418 ASN A N 1
ATOM 3336 C CA . ASN A 1 418 ? -9.086 22.297 16.719 1 96.88 418 ASN A CA 1
ATOM 3337 C C . ASN A 1 418 ? -7.898 23.016 16.078 1 96.88 418 ASN A C 1
ATOM 3339 O O . ASN A 1 418 ? -7.668 24.203 16.328 1 96.88 418 ASN A O 1
ATOM 3343 N N . VAL A 1 419 ? -7.133 22.328 15.211 1 97.94 419 VAL A N 1
ATOM 3344 C CA . VAL A 1 419 ? -5.98 22.906 14.523 1 97.94 419 VAL A CA 1
ATOM 3345 C C . VAL A 1 419 ? -6.266 23.016 13.031 1 97.94 419 VAL A C 1
ATOM 3347 O O . VAL A 1 419 ? -6.465 22.016 12.352 1 97.94 419 VAL A O 1
ATOM 3350 N N . ILE A 1 420 ? -6.293 24.25 12.523 1 98.38 420 ILE A N 1
ATOM 3351 C CA . ILE A 1 420 ? -6.422 24.469 11.086 1 98.38 420 ILE A CA 1
ATOM 3352 C C . ILE A 1 420 ? -5.062 24.312 10.414 1 98.38 420 ILE A C 1
ATOM 3354 O O . ILE A 1 420 ? -4.074 24.906 10.852 1 98.38 420 ILE A O 1
ATOM 3358 N N . THR A 1 421 ? -5.031 23.562 9.383 1 98.44 421 THR A N 1
ATOM 3359 C CA . THR A 1 421 ? -3.744 23.25 8.773 1 98.44 421 THR A CA 1
ATOM 3360 C C . THR A 1 421 ? -3.572 23.984 7.449 1 98.44 421 THR A C 1
ATOM 3362 O O . THR A 1 421 ? -4.535 24.156 6.703 1 98.44 421 THR A O 1
ATOM 3365 N N . PHE A 1 422 ? -2.367 24.422 7.18 1 98.62 422 PHE A N 1
ATOM 3366 C CA . PHE A 1 422 ? -1.932 25 5.918 1 98.62 422 PHE A CA 1
ATOM 3367 C C . PHE A 1 422 ? -0.776 24.219 5.32 1 98.62 422 PHE A C 1
ATOM 3369 O O . PHE A 1 422 ? 0.375 24.375 5.73 1 98.62 422 PHE A O 1
ATOM 3376 N N . VAL A 1 423 ? -1.062 23.359 4.387 1 98.62 423 VAL A N 1
ATOM 3377 C CA . VAL A 1 423 ? -0.101 22.547 3.658 1 98.62 423 VAL A CA 1
ATOM 3378 C C . VAL A 1 423 ? -0.352 22.656 2.158 1 98.62 423 VAL A C 1
ATOM 3380 O O . VAL A 1 423 ? -0.729 21.672 1.507 1 98.62 423 VAL A O 1
ATOM 3383 N N . PRO A 1 424 ? -0.153 23.828 1.59 1 98.75 424 PRO A N 1
ATOM 3384 C CA . PRO A 1 424 ? -0.564 24.125 0.216 1 98.75 424 PRO A CA 1
ATOM 3385 C C . PRO A 1 424 ? 0.309 23.438 -0.826 1 98.75 424 PRO A C 1
ATOM 3387 O O . PRO A 1 424 ? 1.343 22.844 -0.484 1 98.75 424 PRO A O 1
ATOM 3390 N N . VAL A 1 425 ? -0.154 23.484 -2.061 1 98.81 425 VAL A N 1
ATOM 3391 C CA . VAL A 1 425 ? 0.666 23.094 -3.199 1 98.81 425 VAL A CA 1
ATOM 3392 C C . VAL A 1 425 ? 2.041 23.75 -3.102 1 98.81 425 VAL A C 1
ATOM 3394 O O . VAL A 1 425 ? 2.145 24.938 -2.812 1 98.81 425 VAL A O 1
ATOM 3397 N N . LEU A 1 426 ? 3.1 23.016 -3.328 1 98.88 426 LEU A N 1
ATOM 3398 C CA . LEU A 1 426 ? 4.441 23.516 -3.07 1 98.88 426 LEU A CA 1
ATOM 3399 C C . LEU A 1 426 ? 4.785 24.656 -4.031 1 98.88 426 LEU A C 1
ATOM 3401 O O . LEU A 1 426 ? 5.508 25.578 -3.666 1 98.88 426 LEU A O 1
ATOM 3405 N N . SER A 1 427 ? 4.242 24.625 -5.219 1 98.81 427 SER A N 1
ATOM 3406 C CA . SER A 1 427 ? 4.566 25.625 -6.227 1 98.81 427 SER A CA 1
ATOM 3407 C C . SER A 1 427 ? 3.578 26.781 -6.191 1 98.81 427 SER A C 1
ATOM 3409 O O . SER A 1 427 ? 3.605 27.656 -7.062 1 98.81 427 SER A O 1
ATOM 3411 N N . MET A 1 428 ? 2.668 26.75 -5.234 1 98.75 428 MET A N 1
ATOM 3412 C CA . MET A 1 428 ? 1.693 27.828 -5.113 1 98.75 428 MET A CA 1
ATOM 3413 C C . MET A 1 428 ? 2.381 29.188 -5.137 1 98.75 428 MET A C 1
ATOM 3415 O O . MET A 1 428 ? 3.436 29.375 -4.527 1 98.75 428 MET A O 1
ATOM 3419 N N . SER A 1 429 ? 1.818 30.172 -5.852 1 98.69 429 SER A N 1
ATOM 3420 C CA . SER A 1 429 ? 2.439 31.5 -5.957 1 98.69 429 SER A CA 1
ATOM 3421 C C . SER A 1 429 ? 2.326 32.281 -4.648 1 98.69 429 SER A C 1
ATOM 3423 O O . SER A 1 429 ? 1.459 31.984 -3.822 1 98.69 429 SER A O 1
ATOM 3425 N N . ASN A 1 430 ? 3.248 33.219 -4.551 1 98.56 430 ASN A N 1
ATOM 3426 C CA . ASN A 1 430 ? 3.211 34.062 -3.373 1 98.56 430 ASN A CA 1
ATOM 3427 C C . ASN A 1 430 ? 1.871 34.781 -3.242 1 98.56 430 ASN A C 1
ATOM 3429 O O . ASN A 1 430 ? 1.349 34.938 -2.137 1 98.56 430 ASN A O 1
ATOM 3433 N N . LYS A 1 431 ? 1.325 35.219 -4.352 1 98.69 431 LYS A N 1
ATOM 3434 C CA . LYS A 1 431 ? 0.018 35.875 -4.371 1 98.69 431 LYS A CA 1
ATOM 3435 C C . LYS A 1 431 ? -1.076 34.938 -3.893 1 98.69 431 LYS A C 1
ATOM 3437 O O . LYS A 1 431 ? -1.961 35.312 -3.131 1 98.69 431 LYS A O 1
ATOM 3442 N N . GLU A 1 432 ? -1.028 33.719 -4.316 1 98.88 432 GLU A N 1
ATOM 3443 C CA . GLU A 1 432 ? -2.014 32.719 -3.922 1 98.88 432 GLU A CA 1
ATOM 3444 C C . GLU A 1 432 ? -1.888 32.375 -2.441 1 98.88 432 GLU A C 1
ATOM 3446 O O . GLU A 1 432 ? -2.891 32.125 -1.766 1 98.88 432 GLU A O 1
ATOM 3451 N N . VAL A 1 433 ? -0.67 32.344 -1.922 1 98.88 433 VAL A N 1
ATOM 3452 C CA . VAL A 1 433 ? -0.453 32.094 -0.497 1 98.88 433 VAL A CA 1
ATOM 3453 C C . VAL A 1 433 ? -1.121 33.219 0.311 1 98.88 433 VAL A C 1
ATOM 3455 O O . VAL A 1 433 ? -1.8 32.938 1.305 1 98.88 433 VAL A O 1
ATOM 3458 N N . LYS A 1 434 ? -0.969 34.469 -0.127 1 98.75 434 LYS A N 1
ATOM 3459 C CA . LYS A 1 434 ? -1.611 35.594 0.54 1 98.75 434 LYS A CA 1
ATOM 3460 C C . LYS A 1 434 ? -3.131 35.5 0.47 1 98.75 434 LYS A C 1
ATOM 3462 O O . LYS A 1 434 ? -3.826 35.781 1.447 1 98.75 434 LYS A O 1
ATOM 3467 N N . THR A 1 435 ? -3.588 35.031 -0.682 1 98.81 435 THR A N 1
ATOM 3468 C CA . THR A 1 435 ? -5.0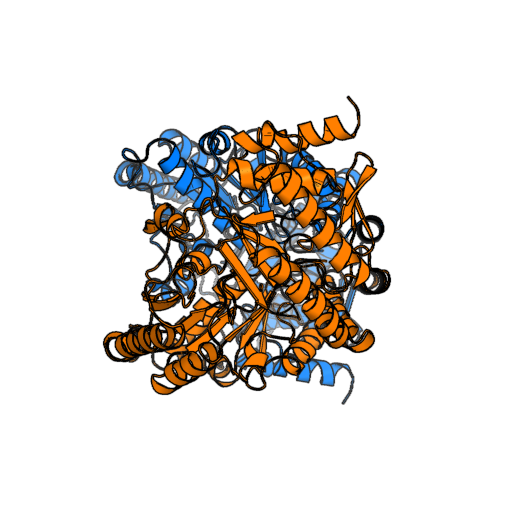23 34.875 -0.867 1 98.81 435 THR A CA 1
ATOM 3469 C C . THR A 1 435 ? -5.562 33.781 0.084 1 98.81 435 THR A C 1
ATOM 3471 O O . THR A 1 435 ? -6.617 33.969 0.696 1 98.81 435 THR A O 1
ATOM 3474 N N . MET A 1 436 ? -4.84 32.688 0.22 1 98.75 436 MET A N 1
ATOM 3475 C CA . MET A 1 436 ? -5.215 31.594 1.113 1 98.75 436 MET A CA 1
ATOM 3476 C C . MET A 1 436 ? -5.363 32.094 2.547 1 98.75 436 MET A C 1
ATOM 3478 O O . MET A 1 436 ? -6.383 31.844 3.195 1 98.75 436 MET A O 1
ATOM 3482 N N . VAL A 1 437 ? -4.402 32.875 3 1 98.69 437 VAL A N 1
ATOM 3483 C CA . VAL A 1 437 ? -4.41 33.344 4.379 1 98.69 437 VAL A CA 1
ATOM 3484 C C . VAL A 1 437 ? -5.5 34.406 4.559 1 98.69 437 VAL A C 1
ATOM 3486 O O . VAL A 1 437 ? -6.156 34.438 5.602 1 98.69 437 VAL A O 1
ATOM 3489 N N . ARG A 1 438 ? -5.695 35.25 3.547 1 98.5 438 ARG A N 1
ATOM 3490 C CA . ARG A 1 438 ? -6.734 36.25 3.605 1 98.5 438 ARG A CA 1
ATOM 3491 C C . ARG A 1 438 ? -8.117 35.625 3.764 1 98.5 438 ARG A C 1
ATOM 3493 O O . ARG A 1 438 ? -8.922 36.094 4.57 1 98.5 438 ARG A O 1
ATOM 3500 N N . ILE A 1 439 ? -8.383 34.594 2.992 1 98.75 439 ILE A N 1
ATOM 3501 C CA . ILE A 1 439 ? -9.672 33.906 3.072 1 98.75 439 ILE A CA 1
ATOM 3502 C C . ILE A 1 439 ? -9.859 33.312 4.473 1 98.75 439 ILE A C 1
ATOM 3504 O O . ILE A 1 439 ? -10.938 33.438 5.059 1 98.75 439 ILE A O 1
ATOM 3508 N N . PHE A 1 440 ? -8.828 32.781 5.02 1 98.62 440 PHE A N 1
ATOM 3509 C CA . PHE A 1 440 ? -8.883 32.188 6.352 1 98.62 440 PHE A CA 1
ATOM 3510 C C . PHE A 1 440 ? -9.125 33.281 7.41 1 98.62 440 PHE A C 1
ATOM 3512 O O . PHE A 1 440 ? -9.984 33.094 8.281 1 98.62 440 PHE A O 1
ATOM 3519 N N . LYS A 1 441 ? -8.375 34.344 7.312 1 97.81 441 LYS A N 1
ATOM 3520 C CA . LYS A 1 441 ? -8.539 35.469 8.266 1 97.81 441 LYS A CA 1
ATOM 3521 C C . LYS A 1 441 ? -9.969 35.969 8.258 1 97.81 441 LYS A C 1
ATOM 3523 O O . LYS A 1 441 ? -10.547 36.219 9.32 1 97.81 441 LYS A O 1
ATOM 3528 N N . LYS A 1 442 ? -10.492 36.094 7.102 1 97.75 442 LYS A N 1
ATOM 3529 C CA . LYS A 1 442 ? -11.867 36.562 6.977 1 97.75 442 LYS A CA 1
ATOM 3530 C C . LYS A 1 442 ? -12.844 35.594 7.629 1 97.75 442 LYS A C 1
ATOM 3532 O O . LYS A 1 442 ? -13.789 36 8.297 1 97.75 442 LYS A O 1
ATOM 3537 N N . ALA A 1 443 ? -12.609 34.312 7.391 1 98.06 443 ALA A N 1
ATOM 3538 C CA . ALA A 1 443 ? -13.469 33.281 7.98 1 98.06 443 ALA A CA 1
ATOM 3539 C C . ALA A 1 443 ? -13.414 33.312 9.508 1 98.06 443 ALA A C 1
ATOM 3541 O O . ALA A 1 443 ? -14.438 33.219 10.172 1 98.06 443 ALA A O 1
ATOM 3542 N N . VAL A 1 444 ? -12.219 33.5 10.07 1 97.19 444 VAL A N 1
ATOM 3543 C CA . VAL A 1 444 ? -12.016 33.562 11.516 1 97.19 444 VAL A CA 1
ATOM 3544 C C . VAL A 1 444 ? -12.781 34.781 12.078 1 97.19 444 VAL A C 1
ATOM 3546 O O . VAL A 1 444 ? -13.5 34.656 13.07 1 97.19 444 VAL A O 1
ATOM 3549 N N . HIS A 1 445 ? -12.695 35.875 11.438 1 95.38 445 HIS A N 1
ATOM 3550 C CA . HIS A 1 445 ? -13.367 37.094 11.898 1 95.38 445 HIS A CA 1
ATOM 3551 C C . HIS A 1 445 ? -14.883 36.938 11.781 1 95.38 445 HIS A C 1
ATOM 3553 O O . HIS A 1 445 ? -15.609 37.344 12.695 1 95.38 445 HIS A O 1
ATOM 3559 N N . ASN A 1 446 ? -15.32 36.375 10.695 1 95.38 446 ASN A N 1
ATOM 3560 C CA . ASN A 1 446 ? -16.75 36.219 10.453 1 95.38 446 ASN A CA 1
ATOM 3561 C C . ASN A 1 446 ? -17.391 35.281 11.492 1 95.38 446 ASN A C 1
ATOM 3563 O O . ASN A 1 446 ? -18.531 35.531 11.898 1 95.38 446 ASN A O 1
ATOM 3567 N N . ILE A 1 447 ? -16.672 34.281 11.922 1 96 447 ILE A N 1
ATOM 3568 C CA . ILE A 1 447 ? -17.281 33.25 12.734 1 96 447 ILE A CA 1
ATOM 3569 C C . ILE A 1 447 ? -17.016 33.5 14.211 1 96 447 ILE A C 1
ATOM 3571 O O . ILE A 1 447 ? -17.875 33.25 15.062 1 96 447 ILE A O 1
ATOM 3575 N N . LEU A 1 448 ? -15.906 34.062 14.555 1 94.25 448 LEU A N 1
ATOM 3576 C CA . LEU A 1 448 ? -15.516 34.125 15.953 1 94.25 448 LEU A CA 1
ATOM 3577 C C . LEU A 1 448 ? -15.719 35.531 16.516 1 94.25 448 LEU A C 1
ATOM 3579 O O . LEU A 1 448 ? -15.781 35.719 17.734 1 94.25 448 LEU A O 1
ATOM 3583 N N . ASP A 1 449 ? -15.688 36.562 15.719 1 87.31 449 ASP A N 1
ATOM 3584 C CA . ASP A 1 449 ? -15.875 37.938 16.219 1 87.31 449 ASP A CA 1
ATOM 3585 C C . ASP A 1 449 ? -17.344 38.344 16.156 1 87.31 449 ASP A C 1
ATOM 3587 O O . ASP A 1 449 ? -17.766 39.281 16.844 1 87.31 449 ASP A O 1
ATOM 3591 N N . ARG A 1 450 ? -18.031 37.906 15.148 1 67.25 450 ARG A N 1
ATOM 3592 C CA . ARG A 1 450 ? -19.438 38.281 15.055 1 67.25 450 ARG A CA 1
ATOM 3593 C C . ARG A 1 450 ? -20.25 37.719 16.203 1 67.25 450 ARG A C 1
ATOM 3595 O O . ARG A 1 450 ? -20.094 36.562 16.562 1 67.25 450 ARG A O 1
ATOM 3602 N N . LYS A 1 451 ? -20.359 38.625 17.359 1 55.94 451 LYS A N 1
ATOM 3603 C CA . LYS A 1 451 ? -21.359 38.344 18.375 1 55.94 451 LYS A CA 1
ATOM 3604 C C . LYS A 1 451 ? -22.594 37.688 17.781 1 55.94 451 LYS A C 1
ATOM 3606 O O . LYS A 1 451 ? -23.172 38.188 16.828 1 55.94 451 LYS A O 1
ATOM 3611 N N . CYS A 1 452 ? -22.734 36.219 17.828 1 42.28 452 CYS A N 1
ATOM 3612 C CA . CYS A 1 452 ? -24.062 35.688 17.5 1 42.28 452 CYS A CA 1
ATOM 3613 C C . CYS A 1 452 ? -25.141 36.406 18.266 1 42.28 452 CYS A C 1
ATOM 3615 O O . CYS A 1 452 ? -24.984 36.719 19.453 1 42.28 452 CYS A O 1
ATOM 3617 N N . MET B 1 1 ? 31.5 1.432 -21.453 1 72.19 1 MET B N 1
ATOM 3618 C CA . MET B 1 1 ? 30.438 0.551 -20.984 1 72.19 1 MET B CA 1
ATOM 3619 C C . MET B 1 1 ? 29.141 0.816 -21.734 1 72.19 1 MET B C 1
ATOM 3621 O O . MET B 1 1 ? 28.75 1.97 -21.922 1 72.19 1 MET B O 1
ATOM 3625 N N . ASN B 1 2 ? 28.594 -0.227 -22.438 1 89.19 2 ASN B N 1
ATOM 3626 C CA . ASN B 1 2 ? 27.359 -0.018 -23.172 1 89.19 2 ASN B CA 1
ATOM 3627 C C . ASN B 1 2 ? 26.203 0.318 -22.25 1 89.19 2 ASN B C 1
ATOM 3629 O O . ASN B 1 2 ? 26.328 0.224 -21.031 1 89.19 2 ASN B O 1
ATOM 3633 N N . TYR B 1 3 ? 25.25 0.961 -22.766 1 92.12 3 TYR B N 1
ATOM 3634 C CA . TYR B 1 3 ? 24.109 1.484 -22.031 1 92.12 3 TYR B CA 1
ATOM 3635 C C . TYR B 1 3 ? 23.516 0.424 -21.109 1 92.12 3 TYR B C 1
ATOM 3637 O O . TYR B 1 3 ? 23.234 0.696 -19.938 1 92.12 3 TYR B O 1
ATOM 3645 N N . THR B 1 4 ? 23.406 -0.765 -21.547 1 94 4 THR B N 1
ATOM 3646 C CA . THR B 1 4 ? 22.859 -1.866 -20.766 1 94 4 THR B CA 1
ATOM 3647 C C . THR B 1 4 ? 23.75 -2.197 -19.578 1 94 4 THR B C 1
ATOM 3649 O O . THR B 1 4 ? 23.266 -2.443 -18.469 1 94 4 THR B O 1
ATOM 3652 N N . GLN B 1 5 ? 25.016 -2.203 -19.781 1 94.06 5 GLN B N 1
ATOM 3653 C CA . GLN B 1 5 ? 25.969 -2.506 -18.719 1 94.06 5 GLN B CA 1
ATOM 3654 C C . GLN B 1 5 ? 25.938 -1.431 -17.641 1 94.06 5 GLN B C 1
ATOM 3656 O O . GLN B 1 5 ? 26.062 -1.736 -16.453 1 94.06 5 GLN B O 1
ATOM 3661 N N . GLN B 1 6 ? 25.797 -0.204 -18.094 1 96.25 6 GLN B N 1
ATOM 3662 C CA . GLN B 1 6 ? 25.688 0.892 -17.141 1 96.25 6 GLN B CA 1
ATOM 3663 C C . GLN B 1 6 ? 24.438 0.737 -16.266 1 96.25 6 GLN B C 1
ATOM 3665 O O . GLN B 1 6 ? 24.5 0.943 -15.055 1 96.25 6 GLN B O 1
ATOM 3670 N N . LEU B 1 7 ? 23.359 0.364 -16.891 1 97.06 7 LEU B N 1
ATOM 3671 C CA . LEU B 1 7 ? 22.109 0.161 -16.172 1 97.06 7 LEU B CA 1
ATOM 3672 C C . LEU B 1 7 ? 22.234 -0.983 -15.164 1 97.06 7 LEU B C 1
ATOM 3674 O O . LEU B 1 7 ? 21.719 -0.893 -14.047 1 97.06 7 LEU B O 1
ATOM 3678 N N . LYS B 1 8 ? 22.875 -2.051 -15.578 1 95.44 8 LYS B N 1
ATOM 3679 C CA . LYS B 1 8 ? 23.047 -3.205 -14.703 1 95.44 8 LYS B CA 1
ATOM 3680 C C . LYS B 1 8 ? 23.875 -2.834 -13.469 1 95.44 8 LYS B C 1
ATOM 3682 O O . LYS B 1 8 ? 23.578 -3.281 -12.359 1 95.44 8 LYS B O 1
ATOM 3687 N N . GLN B 1 9 ? 24.891 -2.049 -13.695 1 95.5 9 GLN B N 1
ATOM 3688 C CA . GLN B 1 9 ? 25.719 -1.589 -12.586 1 95.5 9 GLN B CA 1
ATOM 3689 C C . GLN B 1 9 ? 24.906 -0.726 -11.617 1 95.5 9 GLN B C 1
ATOM 3691 O O . GLN B 1 9 ? 24.984 -0.898 -10.406 1 95.5 9 GLN B O 1
ATOM 3696 N N . LYS B 1 10 ? 24.141 0.17 -12.172 1 97.31 10 LYS B N 1
ATOM 3697 C CA . LYS B 1 10 ? 23.312 1.042 -11.352 1 97.31 10 LYS B CA 1
ATOM 3698 C C . LYS B 1 10 ? 22.234 0.243 -10.609 1 97.31 10 LYS B C 1
ATOM 3700 O O . LYS B 1 10 ? 21.938 0.518 -9.445 1 97.31 10 LYS B O 1
ATOM 3705 N N . ASP B 1 11 ? 21.688 -0.686 -11.328 1 97.38 11 ASP B N 1
ATOM 3706 C CA . ASP B 1 11 ? 20.688 -1.553 -10.719 1 97.38 11 ASP B CA 1
ATOM 3707 C C . ASP B 1 11 ? 21.25 -2.254 -9.484 1 97.38 11 ASP B C 1
ATOM 3709 O O . ASP B 1 11 ? 20.625 -2.225 -8.414 1 97.38 11 ASP B O 1
ATOM 3713 N N . SER B 1 12 ? 22.391 -2.875 -9.633 1 95.44 12 SER B N 1
ATOM 3714 C CA . SER B 1 12 ? 23.062 -3.584 -8.539 1 95.44 12 SER B CA 1
ATOM 3715 C C . SER B 1 12 ? 23.438 -2.631 -7.414 1 95.44 12 SER B C 1
ATOM 3717 O O . SER B 1 12 ? 23.406 -3 -6.238 1 95.44 12 SER B O 1
ATOM 3719 N N . GLU B 1 13 ? 23.734 -1.445 -7.777 1 96.38 13 GLU B N 1
ATOM 3720 C CA . GLU B 1 13 ? 24.266 -0.482 -6.809 1 96.38 13 GLU B CA 1
ATOM 3721 C C . GLU B 1 13 ? 23.125 0.148 -6 1 96.38 13 GLU B C 1
ATOM 3723 O O . GLU B 1 13 ? 23.266 0.38 -4.801 1 96.38 13 GLU B O 1
ATOM 3728 N N . TYR B 1 14 ? 21.969 0.36 -6.633 1 98.25 14 TYR B N 1
ATOM 3729 C CA . TYR B 1 14 ? 21.031 1.266 -5.98 1 98.25 14 TYR B CA 1
ATOM 3730 C C . TYR B 1 14 ? 19.734 0.547 -5.637 1 98.25 14 TYR B C 1
ATOM 3732 O O . TYR B 1 14 ? 19.031 0.929 -4.691 1 98.25 14 TYR B O 1
ATOM 3740 N N . VAL B 1 15 ? 19.359 -0.433 -6.414 1 98.44 15 VAL B N 1
ATOM 3741 C CA . VAL B 1 15 ? 18.031 -1.008 -6.285 1 98.44 15 VAL B CA 1
ATOM 3742 C C . VAL B 1 15 ? 18.094 -2.271 -5.43 1 98.44 15 VAL B C 1
ATOM 3744 O O . VAL B 1 15 ? 18.938 -3.143 -5.656 1 98.44 15 VAL B O 1
ATOM 3747 N N . TRP B 1 16 ? 17.344 -2.422 -4.375 1 98.56 16 TRP B N 1
ATOM 3748 C CA . TRP B 1 16 ? 17.078 -3.65 -3.631 1 98.56 16 TRP B CA 1
ATOM 3749 C C . TRP B 1 16 ? 15.789 -4.301 -4.098 1 98.56 16 TRP B C 1
ATOM 3751 O O . TRP B 1 16 ? 14.695 -3.812 -3.791 1 98.56 16 TRP B O 1
ATOM 3761 N N . HIS B 1 17 ? 15.867 -5.395 -4.859 1 97.81 17 HIS B N 1
ATOM 3762 C CA . HIS B 1 17 ? 14.734 -6.043 -5.52 1 97.81 17 HIS B CA 1
ATOM 3763 C C . HIS B 1 17 ? 13.883 -6.816 -4.523 1 97.81 17 HIS B C 1
ATOM 3765 O O . HIS B 1 17 ? 14.414 -7.422 -3.588 1 97.81 17 HIS B O 1
ATOM 3771 N N . PRO B 1 18 ? 12.594 -6.848 -4.73 1 97.19 18 PRO B N 1
ATOM 3772 C CA . PRO B 1 18 ? 11.695 -7.602 -3.852 1 97.19 18 PRO B CA 1
ATOM 3773 C C . PRO B 1 18 ? 11.906 -9.109 -3.949 1 97.19 18 PRO B C 1
ATOM 3775 O O . PRO B 1 18 ? 12.148 -9.633 -5.039 1 97.19 18 PRO B O 1
ATOM 3778 N N . PHE B 1 19 ? 11.875 -9.82 -2.803 1 94.81 19 PHE B N 1
ATOM 3779 C CA . PHE B 1 19 ? 11.953 -11.273 -2.713 1 94.81 19 PHE B CA 1
ATOM 3780 C C . PHE B 1 19 ? 13.203 -11.789 -3.42 1 94.81 19 PHE B C 1
ATOM 3782 O O . PHE B 1 19 ? 13.156 -12.812 -4.098 1 94.81 19 PHE B O 1
ATOM 3789 N N . THR B 1 20 ? 14.242 -11.039 -3.352 1 95.06 20 THR B N 1
ATOM 3790 C CA . THR B 1 20 ? 15.445 -11.367 -4.109 1 95.06 20 THR B CA 1
ATOM 3791 C C . THR B 1 20 ? 16.672 -11.391 -3.193 1 95.06 20 THR B C 1
ATOM 3793 O O . THR B 1 20 ? 16.906 -10.445 -2.443 1 95.06 20 THR B O 1
ATOM 3796 N N . GLN B 1 21 ? 17.375 -12.523 -3.162 1 94.75 21 GLN B N 1
ATOM 3797 C CA . GLN B 1 21 ? 18.703 -12.531 -2.543 1 94.75 21 GLN B CA 1
ATOM 3798 C C . GLN B 1 21 ? 19.719 -11.82 -3.422 1 94.75 21 GLN B C 1
ATOM 3800 O O . GLN B 1 21 ? 20.266 -12.414 -4.359 1 94.75 21 GLN B O 1
ATOM 3805 N N . MET B 1 22 ? 20.031 -10.641 -3.053 1 95.44 22 MET B N 1
ATOM 3806 C CA . MET B 1 22 ? 20.812 -9.758 -3.9 1 95.44 22 MET B CA 1
ATOM 3807 C C . MET B 1 22 ? 22.25 -10.273 -4.039 1 95.44 22 MET B C 1
ATOM 3809 O O . MET B 1 22 ? 22.938 -9.953 -5.012 1 95.44 22 MET B O 1
ATOM 3813 N N . GLY B 1 23 ? 22.734 -11.102 -3.025 1 93.62 23 GLY B N 1
ATOM 3814 C CA . GLY B 1 23 ? 24.031 -11.742 -3.16 1 93.62 23 GLY B CA 1
ATOM 3815 C C . GLY B 1 23 ? 24.094 -12.711 -4.324 1 93.62 23 GLY B C 1
ATOM 3816 O O . GLY B 1 23 ? 25.156 -12.891 -4.93 1 93.62 23 GLY B O 1
ATOM 3817 N N . VAL B 1 24 ? 22.969 -13.305 -4.645 1 90.56 24 VAL B N 1
ATOM 3818 C CA . VAL B 1 24 ? 22.859 -14.227 -5.77 1 90.56 24 VAL B CA 1
ATOM 3819 C C . VAL B 1 24 ? 22.547 -13.445 -7.047 1 90.56 24 VAL B C 1
ATOM 3821 O O . VAL B 1 24 ? 23.172 -13.672 -8.086 1 90.56 24 VAL B O 1
ATOM 3824 N N . TYR B 1 25 ? 21.688 -12.516 -6.961 1 90.25 25 TYR B N 1
ATOM 3825 C CA . TYR B 1 25 ? 21.203 -11.719 -8.078 1 90.25 25 TYR B CA 1
ATOM 3826 C C . TYR B 1 25 ? 22.344 -10.945 -8.742 1 90.25 25 TYR B C 1
ATOM 3828 O O . TYR B 1 25 ? 22.391 -10.82 -9.969 1 90.25 25 TYR B O 1
ATOM 3836 N N . SER B 1 26 ? 23.25 -10.492 -7.949 1 87.62 26 SER B N 1
ATOM 3837 C CA . SER B 1 26 ? 24.328 -9.625 -8.445 1 87.62 26 SER B CA 1
ATOM 3838 C C . SER B 1 26 ? 25.328 -10.414 -9.273 1 87.62 26 SER B C 1
ATOM 3840 O O . SER B 1 26 ? 26.109 -9.836 -10.031 1 87.62 26 SER B O 1
ATOM 3842 N N . LYS B 1 27 ? 25.281 -11.695 -9.148 1 85.75 27 LYS B N 1
ATOM 3843 C CA . LYS B 1 27 ? 26.219 -12.555 -9.875 1 85.75 27 LYS B CA 1
ATOM 3844 C C . LYS B 1 27 ? 25.625 -12.992 -11.211 1 85.75 27 LYS B C 1
ATOM 3846 O O . LYS B 1 27 ? 26.344 -13.516 -12.07 1 85.75 27 LYS B O 1
ATOM 3851 N N . GLU B 1 28 ? 24.359 -12.781 -11.344 1 82.06 28 GLU B N 1
ATOM 3852 C CA . GLU B 1 28 ? 23.672 -13.188 -12.562 1 82.06 28 GLU B CA 1
ATOM 3853 C C . GLU B 1 28 ? 23.469 -12.008 -13.5 1 82.06 28 GLU B C 1
ATOM 3855 O O . GLU B 1 28 ? 23.625 -10.852 -13.102 1 82.06 28 GLU B O 1
ATOM 3860 N N . GLU B 1 29 ? 23.297 -12.367 -14.703 1 80.25 29 GLU B N 1
ATOM 3861 C CA . GLU B 1 29 ? 22.969 -11.312 -15.656 1 80.25 29 GLU B CA 1
ATOM 3862 C C . GLU B 1 29 ? 21.5 -10.891 -15.523 1 80.25 29 GLU B C 1
ATOM 3864 O O . GLU B 1 29 ? 20.594 -11.602 -15.977 1 80.25 29 GLU B O 1
ATOM 3869 N N . ALA B 1 30 ? 21.375 -9.773 -14.953 1 84.81 30 ALA B N 1
ATOM 3870 C CA . ALA B 1 30 ? 20.031 -9.25 -14.727 1 84.81 30 ALA B CA 1
ATOM 3871 C C . ALA B 1 30 ? 19.359 -8.852 -16.031 1 84.81 30 ALA B C 1
ATOM 3873 O O . ALA B 1 30 ? 20 -8.266 -16.906 1 84.81 30 ALA B O 1
ATOM 3874 N N . ILE B 1 31 ? 18.156 -9.234 -16.234 1 95 31 ILE B N 1
ATOM 3875 C CA . ILE B 1 31 ? 17.359 -8.789 -17.375 1 95 31 ILE B CA 1
ATOM 3876 C C . ILE B 1 31 ? 16.719 -7.441 -17.078 1 95 31 ILE B C 1
ATOM 3878 O O . ILE B 1 31 ? 16.141 -7.254 -16 1 95 31 ILE B O 1
ATOM 3882 N N . ILE B 1 32 ? 16.906 -6.477 -17.922 1 98.12 32 ILE B N 1
ATOM 3883 C CA . ILE B 1 32 ? 16.281 -5.164 -17.781 1 98.12 32 ILE B CA 1
ATOM 3884 C C . ILE B 1 32 ? 15.25 -4.969 -18.891 1 98.12 32 ILE B C 1
ATOM 3886 O O . ILE B 1 32 ? 15.609 -4.855 -20.078 1 98.12 32 ILE B O 1
ATOM 3890 N N . ILE B 1 33 ? 13.984 -4.926 -18.562 1 98.69 33 ILE B N 1
ATOM 3891 C CA . ILE B 1 33 ? 12.898 -4.809 -19.531 1 98.69 33 ILE B CA 1
ATOM 3892 C C . ILE B 1 33 ? 12.766 -3.355 -19.984 1 98.69 33 ILE B C 1
ATOM 3894 O O . ILE B 1 33 ? 12.727 -2.443 -19.156 1 98.69 33 ILE B O 1
ATOM 3898 N N . GLU B 1 34 ? 12.617 -3.158 -21.234 1 98.25 34 GLU B N 1
ATOM 3899 C CA . GLU B 1 34 ? 12.562 -1.82 -21.828 1 98.25 34 GLU B CA 1
ATOM 3900 C C . GLU B 1 34 ? 11.172 -1.51 -22.375 1 98.25 34 GLU B C 1
ATOM 3902 O O . GLU B 1 34 ? 10.703 -0.377 -22.266 1 98.25 34 GLU B O 1
ATOM 3907 N N . LYS B 1 35 ? 10.57 -2.465 -22.969 1 98.38 35 LYS B N 1
ATOM 3908 C CA . LYS B 1 35 ? 9.258 -2.244 -23.578 1 98.38 35 LYS B CA 1
ATOM 3909 C C . LYS B 1 35 ? 8.445 -3.533 -23.609 1 98.38 35 LYS B C 1
ATOM 3911 O O . LYS B 1 35 ? 8.953 -4.605 -23.266 1 98.38 35 LYS B O 1
ATOM 3916 N N . GLY B 1 36 ? 7.172 -3.439 -23.844 1 98.62 36 GLY B N 1
ATOM 3917 C CA . GLY B 1 36 ? 6.258 -4.555 -24.016 1 98.62 36 GLY B CA 1
ATOM 3918 C C . GLY B 1 36 ? 5.242 -4.324 -25.125 1 98.62 36 GLY B C 1
ATOM 3919 O O . GLY B 1 36 ? 4.914 -3.182 -25.453 1 98.62 36 GLY B O 1
ATOM 3920 N N . LYS B 1 37 ? 4.789 -5.332 -25.75 1 98.56 37 LYS B N 1
ATOM 3921 C CA . LYS B 1 37 ? 3.764 -5.297 -26.797 1 98.56 37 LYS B CA 1
ATOM 3922 C C . LYS B 1 37 ? 2.992 -6.609 -26.844 1 98.56 37 LYS B C 1
ATOM 3924 O O . LYS B 1 37 ? 3.586 -7.68 -27 1 98.56 37 LYS B O 1
ATOM 3929 N N . GLY B 1 38 ? 1.69 -6.48 -26.812 1 98.38 38 GLY B N 1
ATOM 3930 C CA . GLY B 1 38 ? 0.928 -7.719 -26.766 1 98.38 38 GLY B CA 1
ATOM 3931 C C . GLY B 1 38 ? 1.342 -8.633 -25.625 1 98.38 38 GLY B C 1
ATOM 3932 O O . GLY B 1 38 ? 1.418 -8.203 -24.484 1 98.38 38 GLY B O 1
ATOM 3933 N N . SER B 1 39 ? 1.625 -9.859 -25.953 1 98.81 39 SER B N 1
ATOM 3934 C CA . SER B 1 39 ? 2.002 -10.828 -24.938 1 98.81 39 SER B CA 1
ATOM 3935 C C . SER B 1 39 ? 3.516 -10.883 -24.75 1 98.81 39 SER B C 1
ATOM 3937 O O . SER B 1 39 ? 4.043 -11.82 -24.156 1 98.81 39 SER B O 1
ATOM 3939 N N . TYR B 1 40 ? 4.25 -9.836 -25.234 1 98.88 40 TYR B N 1
ATOM 3940 C CA . TYR B 1 40 ? 5.703 -9.977 -25.266 1 98.88 40 TYR B CA 1
ATOM 3941 C C . TYR B 1 40 ? 6.375 -8.844 -24.5 1 98.88 40 TYR B C 1
ATOM 3943 O O . TYR B 1 40 ? 5.875 -7.715 -24.469 1 98.88 40 TYR B O 1
ATOM 3951 N N . LEU B 1 41 ? 7.496 -9.156 -23.906 1 98.75 41 LEU B N 1
ATOM 3952 C CA . LEU B 1 41 ? 8.43 -8.234 -23.281 1 98.75 41 LEU B CA 1
ATOM 3953 C C . LEU B 1 41 ? 9.727 -8.148 -24.078 1 98.75 41 LEU B C 1
ATOM 3955 O O . LEU B 1 41 ? 10.148 -9.125 -24.688 1 98.75 41 LEU B O 1
ATOM 3959 N N . TYR B 1 42 ? 10.359 -7.035 -24.031 1 98.69 42 TYR B N 1
ATOM 3960 C CA . TYR B 1 42 ? 11.633 -6.797 -24.703 1 98.69 42 TYR B CA 1
ATOM 3961 C C . TYR B 1 42 ? 12.641 -6.188 -23.734 1 98.69 42 TYR B C 1
ATOM 3963 O O . TYR B 1 42 ? 12.328 -5.23 -23.016 1 98.69 42 TYR B O 1
ATOM 3971 N N . ASP B 1 43 ? 13.859 -6.766 -23.703 1 98 43 ASP B N 1
ATOM 3972 C CA . ASP B 1 43 ? 14.859 -6.242 -22.781 1 98 43 ASP B CA 1
ATOM 3973 C C . ASP B 1 43 ? 15.781 -5.246 -23.484 1 98 43 ASP B C 1
ATOM 3975 O O . ASP B 1 43 ? 15.602 -4.953 -24.656 1 98 43 ASP B O 1
ATOM 3979 N N . THR B 1 44 ? 16.688 -4.695 -22.797 1 97.5 44 THR B N 1
ATOM 3980 C CA . THR B 1 44 ? 17.562 -3.623 -23.281 1 97.5 44 THR B CA 1
ATOM 3981 C C . THR B 1 44 ? 18.578 -4.164 -24.281 1 97.5 44 THR B C 1
ATOM 3983 O O . THR B 1 44 ? 19.234 -3.393 -24.984 1 97.5 44 THR B O 1
ATOM 3986 N N . ASN B 1 45 ? 18.703 -5.488 -24.453 1 95.62 45 ASN B N 1
ATOM 3987 C CA . ASN B 1 45 ? 19.578 -6.109 -25.438 1 95.62 45 ASN B CA 1
ATOM 3988 C C . ASN B 1 45 ? 18.828 -6.477 -26.703 1 95.62 45 ASN B C 1
ATOM 3990 O O . ASN B 1 45 ? 19.422 -7.004 -27.656 1 95.62 45 ASN B O 1
ATOM 3994 N N . GLY B 1 46 ? 17.516 -6.301 -26.703 1 95.94 46 GLY B N 1
ATOM 3995 C CA . GLY B 1 46 ? 16.703 -6.574 -27.875 1 95.94 46 GLY B CA 1
ATOM 3996 C C . GLY B 1 46 ? 16.078 -7.957 -27.859 1 95.94 46 GLY B C 1
ATOM 3997 O O . GLY B 1 46 ? 15.391 -8.344 -28.812 1 95.94 46 GLY B O 1
ATOM 3998 N N . ASN B 1 47 ? 16.297 -8.727 -26.812 1 97.44 47 ASN B N 1
ATOM 3999 C CA . ASN B 1 47 ? 15.664 -10.031 -26.688 1 97.44 47 ASN B CA 1
ATOM 4000 C C . ASN B 1 47 ? 14.156 -9.906 -26.469 1 97.44 47 ASN B C 1
ATOM 4002 O O . ASN B 1 47 ? 13.703 -9 -25.781 1 97.44 47 ASN B O 1
ATOM 4006 N N . LYS B 1 48 ? 13.508 -10.828 -27.078 1 98.31 48 LYS B N 1
ATOM 4007 C CA . LYS B 1 48 ? 12.047 -10.898 -27 1 98.31 48 LYS B CA 1
ATOM 4008 C C . LYS B 1 48 ? 11.602 -12.109 -26.172 1 98.31 48 LYS B C 1
ATOM 4010 O O . LYS B 1 48 ? 12.086 -13.219 -26.391 1 98.31 48 LYS B O 1
ATOM 4015 N N . TYR B 1 49 ? 10.656 -11.891 -25.203 1 98.56 49 TYR B N 1
ATOM 4016 C CA . TYR B 1 49 ? 10.164 -12.969 -24.344 1 98.56 49 TYR B CA 1
ATOM 4017 C C . TYR B 1 49 ? 8.641 -13.023 -24.359 1 98.56 49 TYR B C 1
ATOM 4019 O O . TYR B 1 49 ? 7.977 -12.008 -24.141 1 98.56 49 TYR B O 1
ATOM 4027 N N . LEU B 1 50 ? 8.086 -14.188 -24.703 1 98.88 50 LEU B N 1
ATOM 4028 C CA . LEU B 1 50 ? 6.68 -14.406 -24.391 1 98.88 50 LEU B CA 1
ATOM 4029 C C . LEU B 1 50 ? 6.426 -14.344 -22.891 1 98.88 50 LEU B C 1
ATOM 4031 O O . LEU B 1 50 ? 7.09 -15.039 -22.125 1 98.88 50 LEU B O 1
ATOM 4035 N N . ASP B 1 51 ? 5.527 -13.492 -22.469 1 98.69 51 ASP B N 1
ATOM 4036 C CA . ASP B 1 51 ? 5.27 -13.258 -21.062 1 98.69 51 ASP B CA 1
ATOM 4037 C C . ASP B 1 51 ? 4.352 -14.328 -20.484 1 98.69 51 ASP B C 1
ATOM 4039 O O . ASP B 1 51 ? 3.145 -14.117 -20.328 1 98.69 51 ASP B O 1
ATOM 4043 N N . GLY B 1 52 ? 4.938 -15.383 -20.016 1 98.69 52 GLY B N 1
ATOM 4044 C CA . GLY B 1 52 ? 4.195 -16.531 -19.531 1 98.69 52 GLY B CA 1
ATOM 4045 C C . GLY B 1 52 ? 3.803 -16.406 -18.062 1 98.69 52 GLY B C 1
ATOM 4046 O O . GLY B 1 52 ? 3.156 -17.312 -17.516 1 98.69 52 GLY B O 1
ATOM 4047 N N . TYR B 1 53 ? 4.137 -15.359 -17.438 1 97.75 53 TYR B N 1
ATOM 4048 C CA . TYR B 1 53 ? 3.74 -15.133 -16.047 1 97.75 53 TYR B CA 1
ATOM 4049 C C . TYR B 1 53 ? 3.08 -13.773 -15.883 1 97.75 53 TYR B C 1
ATOM 4051 O O . TYR B 1 53 ? 2.885 -13.305 -14.758 1 97.75 53 TYR B O 1
ATOM 4059 N N . ALA B 1 54 ? 2.818 -13.062 -16.984 1 98.44 54 ALA B N 1
ATOM 4060 C CA . ALA B 1 54 ? 2.021 -11.844 -17.062 1 98.44 54 ALA B CA 1
ATOM 4061 C C . ALA B 1 54 ? 2.584 -10.758 -16.156 1 98.44 54 ALA B C 1
ATOM 4063 O O . ALA B 1 54 ? 1.836 -10.094 -15.43 1 98.44 54 ALA B O 1
ATOM 4064 N N . SER B 1 55 ? 3.852 -10.539 -16.109 1 97.81 55 SER B N 1
ATOM 4065 C CA . SER B 1 55 ? 4.504 -9.539 -15.273 1 97.81 55 SER B CA 1
ATOM 4066 C C . SER B 1 55 ? 4.051 -9.656 -13.82 1 97.81 55 SER B C 1
ATOM 4068 O O . SER B 1 55 ? 3.662 -8.664 -13.203 1 97.81 55 SER B O 1
ATOM 4070 N N . LEU B 1 56 ? 4.055 -10.859 -13.336 1 97.19 56 LEU B N 1
ATOM 4071 C CA . LEU B 1 56 ? 3.723 -11.273 -11.977 1 97.19 56 LEU B CA 1
ATOM 4072 C C . LEU B 1 56 ? 2.211 -11.297 -11.766 1 97.19 56 LEU B C 1
ATOM 4074 O O . LEU B 1 56 ? 1.697 -10.664 -10.844 1 97.19 56 LEU B O 1
ATOM 4078 N N . TRP B 1 57 ? 1.519 -11.883 -12.727 1 98 57 TRP B N 1
ATOM 4079 C CA . TRP B 1 57 ? 0.136 -12.344 -12.656 1 98 57 TRP B CA 1
ATOM 4080 C C . TRP B 1 57 ? -0.834 -11.172 -12.805 1 98 57 TRP B C 1
ATOM 4082 O O . TRP B 1 57 ? -1.957 -11.219 -12.297 1 98 57 TRP B O 1
ATOM 4092 N N . VAL B 1 58 ? -0.442 -10.086 -13.531 1 98.44 58 VAL B N 1
ATOM 4093 C CA . VAL B 1 58 ? -1.3 -8.914 -13.445 1 98.44 58 VAL B CA 1
ATOM 4094 C C . VAL B 1 58 ? -1.834 -8.562 -14.836 1 98.44 58 VAL B C 1
ATOM 4096 O O . VAL B 1 58 ? -2.879 -7.922 -14.961 1 98.44 58 VAL B O 1
ATOM 4099 N N . ASN B 1 59 ? -1.151 -8.914 -15.961 1 98.81 59 ASN B N 1
ATOM 4100 C CA . ASN B 1 59 ? -1.47 -8.375 -17.281 1 98.81 59 ASN B CA 1
ATOM 4101 C C . ASN B 1 59 ? -2.695 -9.055 -17.875 1 98.81 59 ASN B C 1
ATOM 4103 O O . ASN B 1 59 ? -2.787 -10.281 -17.891 1 98.81 59 ASN B O 1
ATOM 4107 N N . VAL B 1 60 ? -3.602 -8.227 -18.391 1 98.88 60 VAL B N 1
ATOM 4108 C CA . VAL B 1 60 ? -4.891 -8.75 -18.828 1 98.88 60 VAL B CA 1
ATOM 4109 C C . VAL B 1 60 ? -4.984 -8.68 -20.359 1 98.88 60 VAL B C 1
ATOM 4111 O O . VAL B 1 60 ? -5.137 -9.711 -21.016 1 98.88 60 VAL B O 1
ATOM 4114 N N . HIS B 1 61 ? -4.773 -7.5 -20.875 1 98.81 61 HIS B N 1
ATOM 4115 C CA . HIS B 1 61 ? -5.098 -7.258 -22.281 1 98.81 61 HIS B CA 1
ATOM 4116 C C . HIS B 1 61 ? -3.832 -7.137 -23.125 1 98.81 61 HIS B C 1
ATOM 4118 O O . HIS B 1 61 ? -3.883 -6.668 -24.266 1 98.81 61 HIS B O 1
ATOM 4124 N N . GLY B 1 62 ? -2.688 -7.52 -22.547 1 98.62 62 GLY B N 1
ATOM 4125 C CA . GLY B 1 62 ? -1.413 -7.359 -23.219 1 98.62 62 GLY B CA 1
ATOM 4126 C C . GLY B 1 62 ? -0.722 -6.051 -22.891 1 98.62 62 GLY B C 1
ATOM 4127 O O . GLY B 1 62 ? -1.357 -5.109 -22.422 1 98.62 62 GLY B O 1
ATOM 4128 N N . HIS B 1 63 ? 0.551 -6.016 -23.172 1 98.69 63 HIS B N 1
ATOM 4129 C CA . HIS B 1 63 ? 1.356 -4.824 -22.922 1 98.69 63 HIS B CA 1
ATOM 4130 C C . HIS B 1 63 ? 1.086 -3.754 -23.984 1 98.69 63 HIS B C 1
ATOM 4132 O O . HIS B 1 63 ? 0.792 -4.07 -25.141 1 98.69 63 HIS B O 1
ATOM 4138 N N . ASN B 1 64 ? 1.188 -2.494 -23.484 1 98.38 64 ASN B N 1
ATOM 4139 C CA . ASN B 1 64 ? 1.072 -1.342 -24.375 1 98.38 64 ASN B CA 1
ATOM 4140 C C . ASN B 1 64 ? -0.254 -1.348 -25.125 1 98.38 64 ASN B C 1
ATOM 4142 O O . ASN B 1 64 ? -0.276 -1.215 -26.359 1 98.38 64 ASN B O 1
ATOM 4146 N N . ASN B 1 65 ? -1.329 -1.636 -24.391 1 98.44 65 ASN B N 1
ATOM 4147 C CA . ASN B 1 65 ? -2.668 -1.623 -24.969 1 98.44 65 ASN B CA 1
ATOM 4148 C C . ASN B 1 65 ? -3.092 -0.213 -25.375 1 98.44 65 ASN B C 1
ATOM 4150 O O . ASN B 1 65 ? -3.236 0.663 -24.516 1 98.44 65 ASN B O 1
ATOM 4154 N N . LYS B 1 66 ? -3.381 0.01 -26.625 1 98.19 66 LYS B N 1
ATOM 4155 C CA . LYS B 1 66 ? -3.631 1.34 -27.172 1 98.19 66 LYS B CA 1
ATOM 4156 C C . LYS B 1 66 ? -4.852 1.983 -26.516 1 98.19 66 LYS B C 1
ATOM 4158 O O . LYS B 1 66 ? -4.852 3.184 -26.25 1 98.19 66 LYS B O 1
ATOM 4163 N N . TYR B 1 67 ? -5.871 1.228 -26.312 1 98.31 67 TYR B N 1
ATOM 4164 C CA . TYR B 1 67 ? -7.105 1.737 -25.734 1 98.31 67 TYR B CA 1
ATOM 4165 C C . TYR B 1 67 ? -6.875 2.213 -24.297 1 98.31 67 TYR B C 1
ATOM 4167 O O . TYR B 1 67 ? -7.258 3.328 -23.938 1 98.31 67 TYR B O 1
ATOM 4175 N N . LEU B 1 68 ? -6.246 1.418 -23.438 1 98.75 68 LEU B N 1
ATOM 4176 C CA . LEU B 1 68 ? -6.008 1.781 -22.047 1 98.75 68 LEU B CA 1
ATOM 4177 C C . LEU B 1 68 ? -5.043 2.957 -21.938 1 98.75 68 LEU B C 1
ATOM 4179 O O . LEU B 1 68 ? -5.172 3.803 -21.062 1 98.75 68 LEU B O 1
ATOM 4183 N N . ASN B 1 69 ? -4.012 3.004 -22.875 1 98.75 69 ASN B N 1
ATOM 4184 C CA . ASN B 1 69 ? -3.137 4.168 -22.938 1 98.75 69 ASN B CA 1
ATOM 4185 C C . ASN B 1 69 ? -3.928 5.449 -23.188 1 98.75 69 ASN B C 1
ATOM 4187 O O . ASN B 1 69 ? -3.701 6.465 -22.531 1 98.75 69 ASN B O 1
ATOM 4191 N N . LYS B 1 70 ? -4.836 5.383 -24.109 1 98.62 70 LYS B N 1
ATOM 4192 C CA . LYS B 1 70 ? -5.648 6.543 -24.469 1 98.62 70 LYS B CA 1
ATOM 4193 C C . LYS B 1 70 ? -6.504 6.996 -23.281 1 98.62 70 LYS B C 1
ATOM 4195 O O . LYS B 1 70 ? -6.691 8.195 -23.078 1 98.62 70 LYS B O 1
ATOM 4200 N N . VAL B 1 71 ? -7.012 6.062 -22.562 1 98.19 71 VAL B N 1
ATOM 4201 C CA . VAL B 1 71 ? -7.879 6.352 -21.422 1 98.19 71 VAL B CA 1
ATOM 4202 C C . VAL B 1 71 ? -7.094 7.094 -20.359 1 98.19 71 VAL B C 1
ATOM 4204 O O . VAL B 1 71 ? -7.59 8.062 -19.766 1 98.19 71 VAL B O 1
ATOM 4207 N N . ILE B 1 72 ? -5.887 6.656 -20.047 1 98.75 72 ILE B N 1
ATOM 4208 C CA . ILE B 1 72 ? -5.035 7.305 -19.062 1 98.75 72 ILE B CA 1
ATOM 4209 C C . ILE B 1 72 ? -4.688 8.719 -19.531 1 98.75 72 ILE B C 1
ATOM 4211 O O . ILE B 1 72 ? -4.754 9.672 -18.75 1 98.75 72 ILE B O 1
ATOM 4215 N N . LYS B 1 73 ? -4.332 8.844 -20.844 1 98.62 73 LYS B N 1
ATOM 4216 C CA . LYS B 1 73 ? -3.975 10.148 -21.406 1 98.62 73 LYS B CA 1
ATOM 4217 C C . LYS B 1 73 ? -5.133 11.133 -21.281 1 98.62 73 LYS B C 1
ATOM 4219 O O . LYS B 1 73 ? -4.926 12.305 -20.969 1 98.62 73 LYS B O 1
ATOM 4224 N N . LYS B 1 74 ? -6.352 10.656 -21.484 1 98.62 74 LYS B N 1
ATOM 4225 C CA . LYS B 1 74 ? -7.535 11.508 -21.375 1 98.62 74 LYS B CA 1
ATOM 4226 C C . LYS B 1 74 ? -7.734 11.984 -19.938 1 98.62 74 LYS B C 1
ATOM 4228 O O . LYS B 1 74 ? -8.031 13.156 -19.703 1 98.62 74 LYS B O 1
ATOM 4233 N N . GLN B 1 75 ? -7.609 11.125 -18.969 1 98.75 75 GLN B N 1
ATOM 4234 C CA . GLN B 1 75 ? -7.777 11.477 -17.562 1 98.75 75 GLN B CA 1
ATOM 4235 C C . GLN B 1 75 ? -6.707 12.469 -17.109 1 98.75 75 GLN B C 1
ATOM 4237 O O . GLN B 1 75 ? -6.984 13.367 -16.312 1 98.75 75 GLN B O 1
ATOM 4242 N N . LEU B 1 76 ? -5.473 12.289 -17.641 1 98.56 76 LEU B N 1
ATOM 4243 C CA . LEU B 1 76 ? -4.363 13.172 -17.297 1 98.56 76 LEU B CA 1
ATOM 4244 C C . LEU B 1 76 ? -4.695 14.617 -17.641 1 98.56 76 LEU B C 1
ATOM 4246 O O . LEU B 1 76 ? -4.219 15.539 -16.984 1 98.56 76 LEU B O 1
ATOM 4250 N N . ASN B 1 77 ? -5.539 14.82 -18.641 1 97.81 77 ASN B N 1
ATOM 4251 C CA . ASN B 1 77 ? -5.895 16.156 -19.094 1 97.81 77 ASN B CA 1
ATOM 4252 C C . ASN B 1 77 ? -6.898 16.812 -18.156 1 97.81 77 ASN B C 1
ATOM 4254 O O . ASN B 1 77 ? -7.191 18.016 -18.281 1 97.81 77 ASN B O 1
ATOM 4258 N N . LYS B 1 78 ? -7.414 16.125 -17.203 1 98.44 78 LYS B N 1
ATOM 4259 C CA . LYS B 1 78 ? -8.344 16.672 -16.219 1 98.44 78 LYS B CA 1
ATOM 4260 C C . LYS B 1 78 ? -7.656 16.875 -14.875 1 98.44 78 LYS B C 1
ATOM 4262 O O . LYS B 1 78 ? -7.566 18 -14.383 1 98.44 78 LYS B O 1
ATOM 4267 N N . ILE B 1 79 ? -7.191 15.828 -14.289 1 98.62 79 ILE B N 1
ATOM 4268 C CA . ILE B 1 79 ? -6.516 15.844 -13 1 98.62 79 ILE B CA 1
ATOM 4269 C C . ILE B 1 79 ? -5.898 14.477 -12.719 1 98.62 79 ILE B C 1
ATOM 4271 O O . ILE B 1 79 ? -6.461 13.445 -13.102 1 98.62 79 ILE B O 1
ATOM 4275 N N . ALA B 1 80 ? -4.785 14.508 -12.055 1 98.56 80 ALA B N 1
ATOM 4276 C CA . ALA B 1 80 ? -4.133 13.25 -11.68 1 98.56 80 ALA B CA 1
ATOM 4277 C C . ALA B 1 80 ? -4.66 12.734 -10.344 1 98.56 80 ALA B C 1
ATOM 4279 O O . ALA B 1 80 ? -4.898 11.539 -10.188 1 98.56 80 ALA B O 1
ATOM 4280 N N . HIS B 1 81 ? -4.824 13.648 -9.391 1 98.5 81 HIS B N 1
ATOM 4281 C CA . HIS B 1 81 ? -5.219 13.188 -8.07 1 98.5 81 HIS B CA 1
ATOM 4282 C C . HIS B 1 81 ? -5.891 14.305 -7.273 1 98.5 81 HIS B C 1
ATOM 4284 O O . HIS B 1 81 ? -5.438 15.453 -7.301 1 98.5 81 HIS B O 1
ATOM 4290 N N . SER B 1 82 ? -6.961 14.008 -6.684 1 98.31 82 SER B N 1
ATOM 4291 C CA . SER B 1 82 ? -7.559 14.695 -5.543 1 98.31 82 SER B CA 1
ATOM 4292 C C . SER B 1 82 ? -8.031 13.703 -4.484 1 98.31 82 SER B C 1
ATOM 4294 O O . SER B 1 82 ? -8.453 12.594 -4.812 1 98.31 82 SER B O 1
ATOM 4296 N N . THR B 1 83 ? -7.945 14.016 -3.301 1 97.25 83 THR B N 1
ATOM 4297 C CA . THR B 1 83 ? -8.094 13.086 -2.189 1 97.25 83 THR B CA 1
ATOM 4298 C C . THR B 1 83 ? -9.539 12.625 -2.057 1 97.25 83 THR B C 1
ATOM 4300 O O . THR B 1 83 ? -10.469 13.352 -2.422 1 97.25 83 THR B O 1
ATOM 4303 N N . LEU B 1 84 ? -9.711 11.414 -1.506 1 97.19 84 LEU B N 1
ATOM 4304 C CA . LEU B 1 84 ? -11.023 10.898 -1.132 1 97.19 84 LEU B CA 1
ATOM 4305 C C . LEU B 1 84 ? -11.336 11.211 0.328 1 97.19 84 LEU B C 1
ATOM 4307 O O . LEU B 1 84 ? -12.414 10.875 0.823 1 97.19 84 LEU B O 1
ATOM 4311 N N . LEU B 1 85 ? -10.406 11.812 0.962 1 94 85 LEU B N 1
ATOM 4312 C CA . LEU B 1 85 ? -10.656 12.242 2.334 1 94 85 LEU B CA 1
ATOM 4313 C C . LEU B 1 85 ? -11.352 13.594 2.359 1 94 85 LEU B C 1
ATOM 4315 O O . LEU B 1 85 ? -10.703 14.641 2.262 1 94 85 LEU B O 1
ATOM 4319 N N . GLY B 1 86 ? -12.617 13.641 2.52 1 88.12 86 GLY B N 1
ATOM 4320 C CA . GLY B 1 86 ? -13.375 14.883 2.6 1 88.12 86 GLY B CA 1
ATOM 4321 C C . GLY B 1 86 ? -13.984 15.289 1.274 1 88.12 86 GLY B C 1
ATOM 4322 O O . GLY B 1 86 ? -14.758 16.25 1.213 1 88.12 86 GLY B O 1
ATOM 4323 N N . SER B 1 87 ? -13.586 14.68 0.193 1 94.31 87 SER B N 1
ATOM 4324 C CA . SER B 1 87 ? -14.141 14.891 -1.141 1 94.31 87 SER B CA 1
ATOM 4325 C C . SER B 1 87 ? -14.188 13.586 -1.931 1 94.31 87 SER B C 1
ATOM 4327 O O . SER B 1 87 ? -13.672 12.562 -1.479 1 94.31 87 SER B O 1
ATOM 4329 N N . SER B 1 88 ? -14.906 13.609 -2.959 1 97.31 88 SER B N 1
ATOM 4330 C CA . SER B 1 88 ? -14.969 12.469 -3.877 1 97.31 88 SER B CA 1
ATOM 4331 C C . SER B 1 88 ? -14.508 12.867 -5.273 1 97.31 88 SER B C 1
ATOM 4333 O O . SER B 1 88 ? -14.039 13.984 -5.488 1 97.31 88 SER B O 1
ATOM 4335 N N . ASN B 1 89 ? -14.391 11.953 -6.137 1 98.44 89 ASN B N 1
ATOM 4336 C CA . ASN B 1 89 ? -14.086 12.203 -7.543 1 98.44 89 ASN B CA 1
ATOM 4337 C C . ASN B 1 89 ? -14.836 11.25 -8.461 1 98.44 89 ASN B C 1
ATOM 4339 O O . ASN B 1 89 ? -15.344 10.219 -8.008 1 98.44 89 ASN B O 1
ATOM 4343 N N . ILE B 1 90 ? -14.914 11.531 -9.68 1 98.62 90 ILE B N 1
ATOM 4344 C CA . ILE B 1 90 ? -15.805 10.875 -10.633 1 98.62 90 ILE B CA 1
ATOM 4345 C C . ILE B 1 90 ? -15.32 9.453 -10.898 1 98.62 90 ILE B C 1
ATOM 4347 O O . ILE B 1 90 ? -16.062 8.492 -10.734 1 98.62 90 ILE B O 1
ATOM 4351 N N . PRO B 1 91 ? -14.039 9.234 -11.203 1 98.81 91 PRO B N 1
ATOM 4352 C CA . PRO B 1 91 ? -13.586 7.879 -11.531 1 98.81 91 PRO B CA 1
ATOM 4353 C C . PRO B 1 91 ? -13.734 6.91 -10.359 1 98.81 91 PRO B C 1
ATOM 4355 O O . PRO B 1 91 ? -14.062 5.738 -10.562 1 98.81 91 PRO B O 1
ATOM 4358 N N . SER B 1 92 ? -13.508 7.332 -9.141 1 98.81 92 SER B N 1
ATOM 4359 C CA . SER B 1 92 ? -13.641 6.445 -7.992 1 98.81 92 SER B CA 1
ATOM 4360 C C . SER B 1 92 ? -15.094 6.004 -7.805 1 98.81 92 SER B C 1
ATOM 4362 O O . SER B 1 92 ? -15.352 4.848 -7.461 1 98.81 92 SER B O 1
ATOM 4364 N N . ILE B 1 93 ? -16.031 6.895 -8.062 1 98.75 93 ILE B N 1
ATOM 4365 C CA . ILE B 1 93 ? -17.453 6.602 -7.938 1 98.75 93 ILE B CA 1
ATOM 4366 C C . ILE B 1 93 ? -17.859 5.586 -9 1 98.75 93 ILE B C 1
ATOM 4368 O O . ILE B 1 93 ? -18.5 4.578 -8.688 1 98.75 93 ILE B O 1
ATOM 4372 N N . GLU B 1 94 ? -17.453 5.855 -10.211 1 98.88 94 GLU B N 1
ATOM 4373 C CA . GLU B 1 94 ? -17.844 5 -11.32 1 98.88 94 GLU B CA 1
ATOM 4374 C C . GLU B 1 94 ? -17.234 3.609 -11.195 1 98.88 94 GLU B C 1
ATOM 4376 O O . GLU B 1 94 ? -17.875 2.605 -11.5 1 98.88 94 GLU B O 1
ATOM 4381 N N . LEU B 1 95 ? -16.016 3.559 -10.773 1 98.94 95 LEU B N 1
ATOM 4382 C CA . LEU B 1 95 ? -15.367 2.266 -10.578 1 98.94 95 LEU B CA 1
ATOM 4383 C C . LEU B 1 95 ? -16.047 1.478 -9.461 1 98.94 95 LEU B C 1
ATOM 4385 O O . LEU B 1 95 ? -16.234 0.264 -9.578 1 98.94 95 LEU B O 1
ATOM 4389 N N . ALA B 1 96 ? -16.375 2.162 -8.367 1 98.94 96 ALA B N 1
ATOM 4390 C CA . ALA B 1 96 ? -17.047 1.476 -7.266 1 98.94 96 ALA B CA 1
ATOM 4391 C C . ALA B 1 96 ? -18.359 0.846 -7.738 1 98.94 96 ALA B C 1
ATOM 4393 O O . ALA B 1 96 ? -18.641 -0.306 -7.414 1 98.94 96 ALA B O 1
ATOM 4394 N N . GLU B 1 97 ? -19.109 1.598 -8.484 1 98.88 97 GLU B N 1
ATOM 4395 C CA . GLU B 1 97 ? -20.344 1.072 -9.039 1 98.88 97 GLU B CA 1
ATOM 4396 C C . GLU B 1 97 ? -20.094 -0.168 -9.891 1 98.88 97 GLU B C 1
ATOM 4398 O O . GLU B 1 97 ? -20.797 -1.172 -9.766 1 98.88 97 GLU B O 1
ATOM 4403 N N . LYS B 1 98 ? -19.125 -0.098 -10.742 1 98.88 98 LYS B N 1
ATOM 4404 C CA . LYS B 1 98 ? -18.812 -1.214 -11.625 1 98.88 98 LYS B CA 1
ATOM 4405 C C . LYS B 1 98 ? -18.359 -2.436 -10.828 1 98.88 98 LYS B C 1
ATOM 4407 O O . LYS B 1 98 ? -18.734 -3.564 -11.148 1 98.88 98 LYS B O 1
ATOM 4412 N N . LEU B 1 99 ? -17.531 -2.248 -9.828 1 98.94 99 LEU B N 1
ATOM 4413 C CA . LEU B 1 99 ? -17.062 -3.352 -8.992 1 98.94 99 LEU B CA 1
ATOM 4414 C C . LEU B 1 99 ? -18.234 -4.031 -8.297 1 98.94 99 LEU B C 1
ATOM 4416 O O . LEU B 1 99 ? -18.297 -5.262 -8.234 1 98.94 99 LEU B O 1
ATOM 4420 N N . ILE B 1 100 ? -19.141 -3.221 -7.785 1 98.88 100 ILE B N 1
ATOM 4421 C CA . ILE B 1 100 ? -20.312 -3.777 -7.113 1 98.88 100 ILE B CA 1
ATOM 4422 C C . ILE B 1 100 ? -21.141 -4.594 -8.109 1 98.88 100 ILE B C 1
ATOM 4424 O O . ILE B 1 100 ? -21.703 -5.633 -7.75 1 98.88 100 ILE B O 1
ATOM 4428 N N . GLU B 1 101 ? -21.172 -4.145 -9.305 1 98.62 101 GLU B N 1
ATOM 4429 C CA . GLU B 1 101 ? -21.938 -4.809 -10.352 1 98.62 101 GLU B CA 1
ATOM 4430 C C . GLU B 1 101 ? -21.375 -6.191 -10.656 1 98.62 101 GLU B C 1
ATOM 4432 O O . GLU B 1 101 ? -22.125 -7.137 -10.914 1 98.62 101 GLU B O 1
ATOM 4437 N N . ILE B 1 102 ? -20.078 -6.359 -10.594 1 98.62 102 ILE B N 1
ATOM 4438 C CA . ILE B 1 102 ? -19.5 -7.562 -11.172 1 98.62 102 ILE B CA 1
ATOM 4439 C C . ILE B 1 102 ? -19.094 -8.531 -10.062 1 98.62 102 ILE B C 1
ATOM 4441 O O . ILE B 1 102 ? -18.703 -9.664 -10.328 1 98.62 102 ILE B O 1
ATOM 4445 N N . THR B 1 103 ? -19.125 -8.117 -8.805 1 98.69 103 THR B N 1
ATOM 4446 C CA . THR B 1 103 ? -18.766 -8.977 -7.676 1 98.69 103 THR B CA 1
ATOM 4447 C C . THR B 1 103 ? -20.016 -9.617 -7.07 1 98.69 103 THR B C 1
ATOM 4449 O O . THR B 1 103 ? -21.141 -9.297 -7.465 1 98.69 103 THR B O 1
ATOM 4452 N N . PRO B 1 104 ? -19.875 -10.633 -6.145 1 98.56 104 PRO B N 1
ATOM 4453 C CA . PRO B 1 104 ? -21.031 -11.281 -5.531 1 98.56 104 PRO B CA 1
ATOM 4454 C C . PRO B 1 104 ? -22.047 -10.281 -4.98 1 98.56 104 PRO B C 1
ATOM 4456 O O . PRO B 1 104 ? -21.656 -9.242 -4.43 1 98.56 104 PRO B O 1
ATOM 4459 N N . SER B 1 105 ? -23.312 -10.547 -5.051 1 98.12 105 SER B N 1
ATOM 4460 C CA . SER B 1 105 ? -24.422 -9.602 -4.914 1 98.12 105 SER B CA 1
ATOM 4461 C C . SER B 1 105 ? -24.5 -9.055 -3.494 1 98.12 105 SER B C 1
ATOM 4463 O O . SER B 1 105 ? -25.031 -7.961 -3.273 1 98.12 105 SER B O 1
ATOM 4465 N N . ASN B 1 106 ? -24 -9.742 -2.566 1 98.19 106 ASN B N 1
ATOM 4466 C CA . ASN B 1 106 ? -24.094 -9.273 -1.188 1 98.19 106 ASN B CA 1
ATOM 4467 C C . ASN B 1 106 ? -23.078 -8.164 -0.897 1 98.19 106 ASN B C 1
ATOM 4469 O O . ASN B 1 106 ? -23.203 -7.457 0.105 1 98.19 106 ASN B O 1
ATOM 4473 N N . LEU B 1 107 ? -22.016 -8.062 -1.691 1 98.88 107 LEU B N 1
ATOM 4474 C CA . LEU B 1 107 ? -21.047 -6.984 -1.535 1 98.88 107 LEU B CA 1
ATOM 4475 C C . LEU B 1 107 ? -21.609 -5.664 -2.049 1 98.88 107 LEU B C 1
ATOM 4477 O O . LEU B 1 107 ? -22.125 -5.598 -3.168 1 98.88 107 LEU B O 1
ATOM 4481 N N . ARG B 1 108 ? -21.5 -4.598 -1.186 1 98.75 108 ARG B N 1
ATOM 4482 C CA . ARG B 1 108 ? -22.266 -3.398 -1.51 1 98.75 108 ARG B CA 1
ATOM 4483 C C . ARG B 1 108 ? -21.422 -2.141 -1.313 1 98.75 108 ARG B C 1
ATOM 4485 O O . ARG B 1 108 ? -21.844 -1.047 -1.707 1 98.75 108 ARG B O 1
ATOM 4492 N N . LYS B 1 109 ? -20.281 -2.227 -0.721 1 98.81 109 LYS B N 1
ATOM 4493 C CA . LYS B 1 109 ? -19.406 -1.08 -0.465 1 98.81 109 LYS B CA 1
ATOM 4494 C C . LYS B 1 109 ? -17.984 -1.364 -0.91 1 98.81 109 LYS B C 1
ATOM 4496 O O . LYS B 1 109 ? -17.5 -2.488 -0.774 1 98.81 109 LYS B O 1
ATOM 4501 N N . VAL B 1 110 ? -17.359 -0.336 -1.431 1 98.94 110 VAL B N 1
ATOM 4502 C CA . VAL B 1 110 ? -15.984 -0.447 -1.915 1 98.94 110 VAL B CA 1
ATOM 4503 C C . VAL B 1 110 ? -15.07 0.476 -1.107 1 98.94 110 VAL B C 1
ATOM 4505 O O . VAL B 1 110 ? -15.336 1.674 -0.991 1 98.94 110 VAL B O 1
ATOM 4508 N N . PHE B 1 111 ? -14.031 -0.017 -0.505 1 98.94 111 PHE B N 1
ATOM 4509 C CA . PHE B 1 111 ? -12.945 0.72 0.13 1 98.94 111 PHE B CA 1
ATOM 4510 C C . PHE B 1 111 ? -11.648 0.55 -0.651 1 98.94 111 PHE B C 1
ATOM 4512 O O . PHE B 1 111 ? -11.125 -0.56 -0.754 1 98.94 111 PHE B O 1
ATOM 4519 N N . TYR B 1 112 ? -11.094 1.652 -1.186 1 98.81 112 TYR B N 1
ATOM 4520 C CA . TYR B 1 112 ? -9.93 1.579 -2.059 1 98.81 112 TYR B CA 1
ATOM 4521 C C . TYR B 1 112 ? -8.641 1.568 -1.249 1 98.81 112 TYR B C 1
ATOM 4523 O O . TYR B 1 112 ? -8.578 2.148 -0.163 1 98.81 112 TYR B O 1
ATOM 4531 N N . SER B 1 113 ? -7.66 0.935 -1.801 1 98.38 113 SER B N 1
ATOM 4532 C CA . SER B 1 113 ? -6.277 0.98 -1.333 1 98.38 113 SER B CA 1
ATOM 4533 C C . SER B 1 113 ? -5.297 0.829 -2.492 1 98.38 113 SER B C 1
ATOM 4535 O O . SER B 1 113 ? -5.609 1.19 -3.627 1 98.38 113 SER B O 1
ATOM 4537 N N . ASP B 1 114 ? -4.027 0.328 -2.238 1 97.38 114 ASP B N 1
ATOM 4538 C CA . ASP B 1 114 ? -3.01 0.44 -3.279 1 97.38 114 ASP B CA 1
ATOM 4539 C C . ASP B 1 114 ? -2.383 -0.918 -3.582 1 97.38 114 ASP B C 1
ATOM 4541 O O . ASP B 1 114 ? -1.756 -1.099 -4.629 1 97.38 114 ASP B O 1
ATOM 4545 N N . THR B 1 115 ? -2.51 -1.854 -2.684 1 97.69 115 THR B N 1
ATOM 4546 C CA . THR B 1 115 ? -1.877 -3.154 -2.887 1 97.69 115 THR B CA 1
ATOM 4547 C C . THR B 1 115 ? -2.738 -4.273 -2.307 1 97.69 115 THR B C 1
ATOM 4549 O O . THR B 1 115 ? -3.605 -4.023 -1.467 1 97.69 115 THR B O 1
ATOM 4552 N N . GLY B 1 116 ? -2.463 -5.5 -2.783 1 98.25 116 GLY B N 1
ATOM 4553 C CA . GLY B 1 116 ? -3.141 -6.648 -2.201 1 98.25 116 GLY B CA 1
ATOM 4554 C C . GLY B 1 116 ? -2.941 -6.762 -0.702 1 98.25 116 GLY B C 1
ATOM 4555 O O . GLY B 1 116 ? -3.887 -7.047 0.036 1 98.25 116 GLY B O 1
ATOM 4556 N N . SER B 1 117 ? -1.715 -6.52 -0.236 1 98.44 117 SER B N 1
ATOM 4557 C CA . SER B 1 117 ? -1.439 -6.531 1.197 1 98.44 117 SER B CA 1
ATOM 4558 C C . SER B 1 117 ? -2.324 -5.535 1.938 1 98.44 117 SER B C 1
ATOM 4560 O O . SER B 1 117 ? -2.857 -5.844 3.008 1 98.44 117 SER B O 1
ATOM 4562 N N . ALA B 1 118 ? -2.465 -4.371 1.372 1 98.5 118 ALA B N 1
ATOM 4563 C CA . ALA B 1 118 ? -3.281 -3.342 2.008 1 98.5 118 ALA B CA 1
ATOM 4564 C C . ALA B 1 118 ? -4.754 -3.744 2.031 1 98.5 118 ALA B C 1
ATOM 4566 O O . ALA B 1 118 ? -5.465 -3.467 3 1 98.5 118 ALA B O 1
ATOM 4567 N N . SER B 1 119 ? -5.246 -4.34 0.967 1 98.81 119 SER B N 1
ATOM 4568 C CA . SER B 1 119 ? -6.637 -4.793 0.956 1 98.81 119 SER B CA 1
ATOM 4569 C C . SER B 1 119 ? -6.891 -5.832 2.043 1 98.81 119 SER B C 1
ATOM 4571 O O . SER B 1 119 ? -7.953 -5.84 2.662 1 98.81 119 SER B O 1
ATOM 4573 N N . VAL B 1 120 ? -5.875 -6.676 2.32 1 98.88 120 VAL B N 1
ATOM 4574 C CA . VAL B 1 120 ? -5.98 -7.688 3.367 1 98.88 120 VAL B CA 1
ATOM 4575 C C . VAL B 1 120 ? -5.918 -7.02 4.738 1 98.88 120 VAL B C 1
ATOM 4577 O O . VAL B 1 120 ? -6.68 -7.375 5.645 1 98.88 120 VAL B O 1
ATOM 4580 N N . GLU B 1 121 ? -4.996 -6.023 4.898 1 98.69 121 GLU B N 1
ATOM 4581 C CA . GLU B 1 121 ? -4.945 -5.23 6.121 1 98.69 121 GLU B CA 1
ATOM 4582 C C . GLU B 1 121 ? -6.312 -4.637 6.453 1 98.69 121 GLU B C 1
ATOM 4584 O O . GLU B 1 121 ? -6.746 -4.668 7.605 1 98.69 121 GLU B O 1
ATOM 4589 N N . ILE B 1 122 ? -6.945 -4.105 5.469 1 98.81 122 ILE B N 1
ATOM 4590 C CA . ILE B 1 122 ? -8.25 -3.459 5.617 1 98.81 122 ILE B CA 1
ATOM 4591 C C . ILE B 1 122 ? -9.305 -4.5 5.977 1 98.81 122 ILE B C 1
ATOM 4593 O O . ILE B 1 122 ? -10.117 -4.281 6.875 1 98.81 122 ILE B O 1
ATOM 4597 N N . ALA B 1 123 ? -9.258 -5.656 5.316 1 98.94 123 ALA B N 1
ATOM 4598 C CA . ALA B 1 123 ? -10.219 -6.727 5.578 1 98.94 123 ALA B CA 1
ATOM 4599 C C . ALA B 1 123 ? -10.117 -7.215 7.02 1 98.94 123 ALA B C 1
ATOM 4601 O O . ALA B 1 123 ? -11.133 -7.395 7.695 1 98.94 123 ALA B O 1
ATOM 4602 N N . ILE B 1 124 ? -8.898 -7.391 7.531 1 98.69 124 ILE B N 1
ATOM 4603 C CA . ILE B 1 124 ? -8.633 -7.863 8.883 1 98.69 124 ILE B CA 1
ATOM 4604 C C . ILE B 1 124 ? -9.148 -6.844 9.898 1 98.69 124 ILE B C 1
ATOM 4606 O O . ILE B 1 124 ? -9.836 -7.203 10.859 1 98.69 124 ILE B O 1
ATOM 4610 N N . LYS B 1 125 ? -8.859 -5.633 9.641 1 98.56 125 LYS B N 1
ATOM 4611 C CA . LYS B 1 125 ? -9.258 -4.574 10.562 1 98.56 125 LYS B CA 1
ATOM 4612 C C . LYS B 1 125 ? -10.773 -4.391 10.562 1 98.56 125 LYS B C 1
ATOM 4614 O O . LYS B 1 125 ? -11.383 -4.164 11.609 1 98.56 125 LYS B O 1
ATOM 4619 N N . MET B 1 126 ? -11.398 -4.449 9.359 1 98.75 126 MET B N 1
ATOM 4620 C CA . MET B 1 126 ? -12.852 -4.363 9.25 1 98.75 126 MET B CA 1
ATOM 4621 C C . MET B 1 126 ? -13.523 -5.488 10.031 1 98.75 126 MET B C 1
ATOM 4623 O O . MET B 1 126 ? -14.453 -5.25 10.805 1 98.75 126 MET B O 1
ATOM 4627 N N . ALA B 1 127 ? -13.008 -6.715 9.82 1 98.81 127 ALA B N 1
ATOM 4628 C CA . ALA B 1 127 ? -13.602 -7.879 10.477 1 98.81 127 ALA B CA 1
ATOM 4629 C C . ALA B 1 127 ? -13.477 -7.777 11.992 1 98.81 127 ALA B C 1
ATOM 4631 O O . ALA B 1 127 ? -14.445 -7.992 12.719 1 98.81 127 ALA B O 1
ATOM 4632 N N . TYR B 1 128 ? -12.305 -7.41 12.445 1 98.5 128 TYR B N 1
ATOM 4633 C CA . TYR B 1 128 ? -12.039 -7.266 13.867 1 98.5 128 TYR B CA 1
ATOM 4634 C C . TYR B 1 128 ? -12.938 -6.195 14.484 1 98.5 128 TYR B C 1
ATOM 4636 O O . TYR B 1 128 ? -13.617 -6.445 15.477 1 98.5 128 TYR B O 1
ATOM 4644 N N . GLN B 1 129 ? -12.938 -5.051 13.93 1 98.31 129 GLN B N 1
ATOM 4645 C CA . GLN B 1 129 ? -13.672 -3.91 14.477 1 98.31 129 GLN B CA 1
ATOM 4646 C C . GLN B 1 129 ? -15.18 -4.117 14.367 1 98.31 129 GLN B C 1
ATOM 4648 O O . GLN B 1 129 ? -15.938 -3.662 15.227 1 98.31 129 GLN B O 1
ATOM 4653 N N . TYR B 1 130 ? -15.641 -4.855 13.328 1 98.69 130 TYR B N 1
ATOM 4654 C CA . TYR B 1 130 ? -17.047 -5.18 13.172 1 98.69 130 TYR B CA 1
ATOM 4655 C C . TYR B 1 130 ? -17.609 -5.801 14.445 1 98.69 130 TYR B C 1
ATOM 4657 O O . TYR B 1 130 ? -18.609 -5.328 14.984 1 98.69 130 TYR B O 1
ATOM 4665 N N . TRP B 1 131 ? -16.906 -6.805 14.945 1 98.44 131 TRP B N 1
ATOM 4666 C CA . TRP B 1 131 ? -17.391 -7.512 16.125 1 98.44 131 TRP B CA 1
ATOM 4667 C C . TRP B 1 131 ? -17.406 -6.594 17.344 1 98.44 131 TRP B C 1
ATOM 4669 O O . TRP B 1 131 ? -18.359 -6.602 18.125 1 98.44 131 TRP B O 1
ATOM 4679 N N . LYS B 1 132 ? -16.375 -5.734 17.438 1 97.56 132 LYS B N 1
ATOM 4680 C CA . LYS B 1 132 ? -16.312 -4.797 18.562 1 97.56 132 LYS B CA 1
ATOM 4681 C C . LYS B 1 132 ? -17.438 -3.768 18.469 1 97.56 132 LYS B C 1
ATOM 4683 O O . LYS B 1 132 ? -17.969 -3.334 19.5 1 97.56 132 LYS B O 1
ATOM 4688 N N . ASN B 1 133 ? -17.734 -3.332 17.266 1 97.75 133 ASN B N 1
ATOM 4689 C CA . ASN B 1 133 ? -18.797 -2.354 17.062 1 97.75 133 ASN B CA 1
ATOM 4690 C C . ASN B 1 133 ? -20.172 -2.943 17.391 1 97.75 133 ASN B C 1
ATOM 4692 O O . ASN B 1 133 ? -21.062 -2.232 17.859 1 97.75 133 ASN B O 1
ATOM 4696 N N . ILE B 1 134 ? -20.406 -4.207 17.156 1 97.25 134 ILE B N 1
ATOM 4697 C CA . ILE B 1 134 ? -21.672 -4.879 17.422 1 97.25 134 ILE B CA 1
ATOM 4698 C C . ILE B 1 134 ? -21.891 -5.008 18.922 1 97.25 134 ILE B C 1
ATOM 4700 O O . ILE B 1 134 ? -22.953 -4.648 19.438 1 97.25 134 ILE B O 1
ATOM 4704 N N . ASP B 1 135 ? -20.953 -5.531 19.656 1 97.56 135 ASP B N 1
ATOM 4705 C CA . ASP B 1 135 ? -21 -5.691 21.094 1 97.56 135 ASP B CA 1
ATOM 4706 C C . ASP B 1 135 ? -19.594 -5.855 21.672 1 97.56 135 ASP B C 1
ATOM 4708 O O . ASP B 1 135 ? -19.047 -6.961 21.688 1 97.56 135 ASP B O 1
ATOM 4712 N N . ARG B 1 136 ? -19.078 -4.832 22.281 1 94.38 136 ARG B N 1
ATOM 4713 C CA . ARG B 1 136 ? -17.688 -4.762 22.719 1 94.38 136 ARG B CA 1
ATOM 4714 C C . ARG B 1 136 ? -17.406 -5.789 23.797 1 94.38 136 ARG B C 1
ATOM 4716 O O . ARG B 1 136 ? -16.297 -6.32 23.891 1 94.38 136 ARG B O 1
ATOM 4723 N N . GLU B 1 137 ? -18.328 -6.082 24.609 1 96.5 137 GLU B N 1
ATOM 4724 C CA . GLU B 1 137 ? -18.156 -7.016 25.719 1 96.5 137 GLU B CA 1
ATOM 4725 C C . GLU B 1 137 ? -18.328 -8.461 25.266 1 96.5 137 GLU B C 1
ATOM 4727 O O . GLU B 1 137 ? -17.453 -9.297 25.484 1 96.5 137 GLU B O 1
ATOM 4732 N N . LYS B 1 138 ? -19.406 -8.703 24.484 1 97.06 138 LYS B N 1
ATOM 4733 C CA . LYS B 1 138 ? -19.719 -10.055 24.031 1 97.06 138 LYS B CA 1
ATOM 4734 C C . LYS B 1 138 ? -18.625 -10.602 23.125 1 97.06 138 LYS B C 1
ATOM 4736 O O . LYS B 1 138 ? -18.297 -11.781 23.188 1 97.06 138 LYS B O 1
ATOM 4741 N N . TYR B 1 139 ? -18.062 -9.688 22.344 1 97.56 139 TYR B N 1
ATOM 4742 C CA . TYR B 1 139 ? -17.141 -10.148 21.328 1 97.56 139 TYR B CA 1
ATOM 4743 C C . TYR B 1 139 ? -15.727 -9.648 21.609 1 97.56 139 TYR B C 1
ATOM 4745 O O . TYR B 1 139 ? -14.914 -9.508 20.703 1 97.56 139 TYR B O 1
ATOM 4753 N N . ALA B 1 140 ? -15.398 -9.391 22.859 1 95.69 140 ALA B N 1
ATOM 4754 C CA . ALA B 1 140 ? -14.102 -8.875 23.281 1 95.69 140 ALA B CA 1
ATOM 4755 C C . ALA B 1 140 ? -12.977 -9.836 22.891 1 95.69 140 ALA B C 1
ATOM 4757 O O . ALA B 1 140 ? -11.859 -9.398 22.578 1 95.69 140 ALA B O 1
ATOM 4758 N N . LYS B 1 141 ? -13.297 -11.141 22.766 1 96.5 141 LYS B N 1
ATOM 4759 C CA . LYS B 1 141 ? -12.25 -12.141 22.562 1 96.5 141 LYS B CA 1
ATOM 4760 C C . LYS B 1 141 ? -12.125 -12.523 21.094 1 96.5 141 LYS B C 1
ATOM 4762 O O . LYS B 1 141 ? -11.195 -13.242 20.719 1 96.5 141 LYS B O 1
ATOM 4767 N N . LYS B 1 142 ? -13.016 -12.039 20.266 1 97.19 142 LYS B N 1
ATOM 4768 C CA . LYS B 1 142 ? -12.898 -12.328 18.844 1 97.19 142 LYS B CA 1
ATOM 4769 C C . LYS B 1 142 ? -11.734 -11.562 18.219 1 97.19 142 LYS B C 1
ATOM 4771 O O . LYS B 1 142 ? -11.922 -10.469 17.672 1 97.19 142 LYS B O 1
ATOM 4776 N N . ASN B 1 143 ? -10.609 -12.18 18.203 1 97.12 143 ASN B N 1
ATOM 4777 C CA . ASN B 1 143 ? -9.414 -11.453 17.781 1 97.12 143 ASN B CA 1
ATOM 4778 C C . ASN B 1 143 ? -8.484 -12.336 16.953 1 97.12 143 ASN B C 1
ATOM 4780 O O . ASN B 1 143 ? -7.336 -11.969 16.703 1 97.12 143 ASN B O 1
ATOM 4784 N N . LYS B 1 144 ? -8.914 -13.516 16.547 1 98.25 144 LYS B N 1
ATOM 4785 C CA . LYS B 1 144 ? -8.102 -14.422 15.742 1 98.25 144 LYS B CA 1
ATOM 4786 C C . LYS B 1 144 ? -8.773 -14.719 14.406 1 98.25 144 LYS B C 1
ATOM 4788 O O . LYS B 1 144 ? -9.969 -14.477 14.234 1 98.25 144 LYS B O 1
ATOM 4793 N N . PHE B 1 145 ? -7.988 -15.227 13.531 1 98.81 145 PHE B N 1
ATOM 4794 C CA . PHE B 1 145 ? -8.453 -15.602 12.203 1 98.81 145 PHE B CA 1
ATOM 4795 C C . PHE B 1 145 ? -8.039 -17.031 11.867 1 98.81 145 PHE B C 1
ATOM 4797 O O . PHE B 1 145 ? -6.922 -17.453 12.188 1 98.81 145 PHE B O 1
ATOM 4804 N N . ILE B 1 146 ? -8.938 -17.75 11.289 1 98.81 146 ILE B N 1
ATOM 4805 C CA . ILE B 1 146 ? -8.578 -19.016 10.68 1 98.81 146 ILE B CA 1
ATOM 4806 C C . ILE B 1 146 ? -7.938 -18.781 9.32 1 98.81 146 ILE B C 1
ATOM 4808 O O . ILE B 1 146 ? -8.398 -17.938 8.547 1 98.81 146 ILE B O 1
ATOM 4812 N N . THR B 1 147 ? -6.867 -19.469 9.008 1 98.38 147 THR B N 1
ATOM 4813 C CA . THR B 1 147 ? -6.188 -19.406 7.723 1 98.38 147 THR B CA 1
ATOM 4814 C C . THR B 1 147 ? -5.742 -20.797 7.281 1 98.38 147 THR B C 1
ATOM 4816 O O . THR B 1 147 ? -5.75 -21.734 8.078 1 98.38 147 THR B O 1
ATOM 4819 N N . LEU B 1 148 ? -5.387 -20.953 6.043 1 98.31 148 LEU B N 1
ATOM 4820 C CA . LEU B 1 148 ? -4.898 -22.234 5.516 1 98.31 148 LEU B CA 1
ATOM 4821 C C . LEU B 1 148 ? -3.377 -22.297 5.598 1 98.31 148 LEU B C 1
ATOM 4823 O O . LEU B 1 148 ? -2.691 -21.312 5.348 1 98.31 148 LEU B O 1
ATOM 4827 N N . ASN B 1 149 ? -2.936 -23.484 5.934 1 96.88 149 ASN B N 1
ATOM 4828 C CA . ASN B 1 149 ? -1.505 -23.703 5.746 1 96.88 149 ASN B CA 1
ATOM 4829 C C . ASN B 1 149 ? -1.066 -23.359 4.328 1 96.88 149 ASN B C 1
ATOM 4831 O O . ASN B 1 149 ? -1.802 -23.594 3.367 1 96.88 149 ASN B O 1
ATOM 4835 N N . HIS B 1 150 ? 0.091 -22.672 4.176 1 95.62 150 HIS B N 1
ATOM 4836 C CA . HIS B 1 150 ? 0.707 -22.297 2.908 1 95.62 150 HIS B CA 1
ATOM 4837 C C . HIS B 1 150 ? -0.05 -21.156 2.242 1 95.62 150 HIS B C 1
ATOM 4839 O O . HIS B 1 150 ? 0.206 -20.828 1.081 1 95.62 150 HIS B O 1
ATOM 4845 N N . GLY B 1 151 ? -1.002 -20.594 2.996 1 97 151 GLY B N 1
ATOM 4846 C CA . GLY B 1 151 ? -1.691 -19.422 2.469 1 97 151 GLY B CA 1
ATOM 4847 C C . GLY B 1 151 ? -0.801 -18.203 2.363 1 97 151 GLY B C 1
ATOM 4848 O O . GLY B 1 151 ? 0.077 -17.984 3.203 1 97 151 GLY B O 1
ATOM 4849 N N . TYR B 1 152 ? -0.988 -17.422 1.356 1 97.25 152 TYR B N 1
ATOM 4850 C CA . TYR B 1 152 ? -0.279 -16.172 1.139 1 97.25 152 TYR B CA 1
ATOM 4851 C C . TYR B 1 152 ? -1.256 -15.016 0.988 1 97.25 152 TYR B C 1
ATOM 4853 O O . TYR B 1 152 ? -2.051 -14.984 0.046 1 97.25 152 TYR B O 1
ATOM 4861 N N . HIS B 1 153 ? -1.133 -14.008 1.838 1 98.44 153 HIS B N 1
ATOM 4862 C CA . HIS B 1 153 ? -2.082 -12.898 1.812 1 98.44 153 HIS B CA 1
ATOM 4863 C C . HIS B 1 153 ? -1.36 -11.555 1.782 1 98.44 153 HIS B C 1
ATOM 4865 O O . HIS B 1 153 ? -1.956 -10.523 2.086 1 98.44 153 HIS B O 1
ATOM 4871 N N . GLY B 1 154 ? -0.099 -11.578 1.445 1 97.25 154 GLY B N 1
ATOM 4872 C CA . GLY B 1 154 ? 0.669 -10.344 1.353 1 97.25 154 GLY B CA 1
ATOM 4873 C C . GLY B 1 154 ? 1.841 -10.297 2.316 1 97.25 154 GLY B C 1
ATOM 4874 O O . GLY B 1 154 ? 2.168 -11.305 2.953 1 97.25 154 GLY B O 1
ATOM 4875 N N . ASP B 1 155 ? 2.482 -9.117 2.414 1 96.94 155 ASP B N 1
ATOM 4876 C CA . ASP B 1 155 ? 3.787 -9.125 3.068 1 96.94 155 ASP B CA 1
ATOM 4877 C C . ASP B 1 155 ? 3.838 -8.102 4.199 1 96.94 155 ASP B C 1
ATOM 4879 O O . ASP B 1 155 ? 4.812 -8.047 4.953 1 96.94 155 ASP B O 1
ATOM 4883 N N . THR B 1 156 ? 2.811 -7.25 4.387 1 97.94 156 THR B N 1
ATOM 4884 C CA . THR B 1 156 ? 2.748 -6.398 5.57 1 97.94 156 THR B CA 1
ATOM 4885 C C . THR B 1 156 ? 2.49 -7.23 6.82 1 97.94 156 THR B C 1
ATOM 4887 O O . THR B 1 156 ? 2.066 -8.383 6.73 1 97.94 156 THR B O 1
ATOM 4890 N N . ILE B 1 157 ? 2.736 -6.68 7.926 1 98.12 157 ILE B N 1
ATOM 4891 C CA . ILE B 1 157 ? 2.723 -7.43 9.18 1 98.12 157 ILE B CA 1
ATOM 4892 C C . ILE B 1 157 ? 1.336 -8.031 9.398 1 98.12 157 ILE B C 1
ATOM 4894 O O . ILE B 1 157 ? 1.212 -9.203 9.766 1 98.12 157 ILE B O 1
ATOM 4898 N N . GLY B 1 158 ? 0.287 -7.258 9.156 1 98.25 158 GLY B N 1
ATOM 4899 C CA . GLY B 1 158 ? -1.06 -7.797 9.266 1 98.25 158 GLY B CA 1
ATOM 4900 C C . GLY B 1 158 ? -1.341 -8.906 8.273 1 98.25 158 GLY B C 1
ATOM 4901 O O . GLY B 1 158 ? -1.906 -9.945 8.633 1 98.25 158 GLY B O 1
ATOM 4902 N N . ALA B 1 159 ? -0.908 -8.742 7.059 1 98.19 159 ALA B N 1
ATOM 4903 C CA . ALA B 1 159 ? -1.121 -9.742 6.016 1 98.19 159 ALA B CA 1
ATOM 4904 C C . ALA B 1 159 ? -0.349 -11.023 6.316 1 98.19 159 ALA B C 1
ATOM 4906 O O . ALA B 1 159 ? -0.872 -12.125 6.145 1 98.19 159 ALA B O 1
ATOM 4907 N N . VAL B 1 160 ? 0.898 -10.891 6.773 1 97.62 160 VAL B N 1
ATOM 4908 C CA . VAL B 1 160 ? 1.716 -12.039 7.148 1 97.62 160 VAL B CA 1
ATOM 4909 C C . VAL B 1 160 ? 1.062 -12.781 8.305 1 97.62 160 VAL B C 1
ATOM 4911 O O . VAL B 1 160 ? 1.096 -14.016 8.359 1 97.62 160 VAL B O 1
ATOM 4914 N N . SER B 1 161 ? 0.44 -12.031 9.195 1 98 161 SER B N 1
ATOM 4915 C CA . SER B 1 161 ? -0.172 -12.609 10.383 1 98 161 SER B CA 1
ATOM 4916 C C . SER B 1 161 ? -1.286 -13.586 10.016 1 98 161 SER B C 1
ATOM 4918 O O . SER B 1 161 ? -1.542 -14.547 10.742 1 98 161 SER B O 1
ATOM 4920 N N . VAL B 1 162 ? -1.89 -13.359 8.844 1 97.5 162 VAL B N 1
ATOM 4921 C CA . VAL B 1 162 ? -2.98 -14.242 8.438 1 97.5 162 VAL B CA 1
ATOM 4922 C C . VAL B 1 162 ? -2.529 -15.125 7.277 1 97.5 162 VAL B C 1
ATOM 4924 O O . VAL B 1 162 ? -3.357 -15.695 6.566 1 97.5 162 VAL B O 1
ATOM 4927 N N . GLY B 1 163 ? -1.252 -15.164 7.043 1 94 163 GLY B N 1
ATOM 4928 C CA . GLY B 1 163 ? -0.683 -16.109 6.105 1 94 163 GLY B CA 1
ATOM 4929 C C . GLY B 1 163 ? -0.362 -17.453 6.738 1 94 163 GLY B C 1
ATOM 4930 O O . GLY B 1 163 ? -0.539 -17.641 7.945 1 94 163 GLY B O 1
ATOM 4931 N N . GLY B 1 164 ? 0.096 -18.422 5.945 1 89.75 164 GLY B N 1
ATOM 4932 C CA . GLY B 1 164 ? 0.375 -19.75 6.453 1 89.75 164 GLY B CA 1
ATOM 4933 C C . GLY B 1 164 ? 1.74 -20.266 6.043 1 89.75 164 GLY B C 1
ATOM 4934 O O . GLY B 1 164 ? 1.991 -21.469 6.098 1 89.75 164 GLY B O 1
ATOM 4935 N N . ILE B 1 165 ? 2.539 -19.344 5.59 1 84.75 165 ILE B N 1
ATOM 4936 C CA . ILE B 1 165 ? 3.891 -19.734 5.207 1 84.75 165 ILE B CA 1
ATOM 4937 C C . ILE B 1 165 ? 4.805 -19.703 6.43 1 84.75 165 ILE B C 1
ATOM 4939 O O . ILE B 1 165 ? 5.051 -18.641 7.004 1 84.75 165 ILE B O 1
ATOM 4943 N N . LYS B 1 166 ? 5.344 -20.75 6.805 1 85.88 166 LYS B N 1
ATOM 4944 C CA . LYS B 1 166 ? 6.074 -20.953 8.055 1 85.88 166 LYS B CA 1
ATOM 4945 C C . LYS B 1 166 ? 7.324 -20.078 8.102 1 85.88 166 LYS B C 1
ATOM 4947 O O . LYS B 1 166 ? 7.633 -19.484 9.141 1 85.88 166 LYS B O 1
ATOM 4952 N N . THR B 1 167 ? 8 -19.984 7.008 1 82.75 167 THR B N 1
ATOM 4953 C CA . THR B 1 167 ? 9.242 -19.234 6.965 1 82.75 167 THR B CA 1
ATOM 4954 C C . THR B 1 167 ? 8.992 -17.766 7.289 1 82.75 167 THR B C 1
ATOM 4956 O O . THR B 1 167 ? 9.781 -17.125 7.988 1 82.75 167 THR B O 1
ATOM 4959 N N . PHE B 1 168 ? 7.898 -17.188 6.828 1 80.75 168 PHE B N 1
ATOM 4960 C CA . PHE B 1 168 ? 7.559 -15.797 7.082 1 80.75 168 PHE B CA 1
ATOM 4961 C C . PHE B 1 168 ? 7.129 -15.594 8.531 1 80.75 168 PHE B C 1
ATOM 4963 O O . PHE B 1 168 ? 7.504 -14.609 9.164 1 80.75 168 PHE B O 1
ATOM 4970 N N . HIS B 1 169 ? 6.453 -16.547 9.023 1 82.38 169 HIS B N 1
ATOM 4971 C CA . HIS B 1 169 ? 5.988 -16.469 10.406 1 82.38 169 HIS B CA 1
ATOM 4972 C C . HIS B 1 169 ? 7.148 -16.641 11.383 1 82.38 169 HIS B C 1
ATOM 4974 O O . HIS B 1 169 ? 7.199 -15.953 12.406 1 82.38 169 HIS B O 1
ATOM 4980 N N . LYS B 1 170 ? 8.016 -17.453 11.039 1 87.31 170 LYS B N 1
ATOM 4981 C CA . LYS B 1 170 ? 9.133 -17.734 11.93 1 87.31 170 LYS B CA 1
ATOM 4982 C C . LYS B 1 170 ? 10.016 -16.5 12.117 1 87.31 170 LYS B C 1
ATOM 4984 O O . LYS B 1 170 ? 10.336 -16.125 13.242 1 87.31 170 LYS B O 1
ATOM 4989 N N . ILE B 1 171 ? 10.258 -15.867 11.078 1 89.31 171 ILE B N 1
ATOM 4990 C CA . ILE B 1 171 ? 11.242 -14.789 11.156 1 89.31 171 ILE B CA 1
ATOM 4991 C C . ILE B 1 171 ? 10.609 -13.562 11.82 1 89.31 171 ILE B C 1
ATOM 4993 O O . ILE B 1 171 ? 11.281 -12.82 12.531 1 89.31 171 ILE B O 1
ATOM 4997 N N . PHE B 1 172 ? 9.305 -13.367 11.711 1 93.75 172 PHE B N 1
ATOM 4998 C CA . PHE B 1 172 ? 8.664 -12.164 12.242 1 93.75 172 PHE B CA 1
ATOM 4999 C C . PHE B 1 172 ? 7.762 -12.508 13.422 1 93.75 172 PHE B C 1
ATOM 5001 O O . PHE B 1 172 ? 6.797 -11.789 13.695 1 93.75 172 PHE B O 1
ATOM 5008 N N . LYS B 1 173 ? 8.039 -13.523 14.117 1 93.25 173 LYS B N 1
ATOM 5009 C CA . LYS B 1 173 ? 7.18 -14.109 15.141 1 93.25 173 LYS B CA 1
ATOM 5010 C C . LYS B 1 173 ? 6.805 -13.07 16.203 1 93.25 173 LYS B C 1
ATOM 5012 O O . LYS B 1 173 ? 5.699 -13.102 16.75 1 93.25 173 LYS B O 1
ATOM 5017 N N . ASP B 1 174 ? 7.68 -12.086 16.5 1 94.75 174 ASP B N 1
ATOM 5018 C CA . ASP B 1 174 ? 7.445 -11.125 17.562 1 94.75 174 ASP B CA 1
ATOM 5019 C C . ASP B 1 174 ? 6.547 -9.984 17.094 1 94.75 174 ASP B C 1
ATOM 5021 O O . ASP B 1 174 ? 6.016 -9.227 17.906 1 94.75 174 ASP B O 1
ATOM 5025 N N . LEU B 1 175 ? 6.395 -9.891 15.781 1 96.56 175 LEU B N 1
ATOM 5026 C CA . LEU B 1 175 ? 5.723 -8.727 15.219 1 96.56 175 LEU B CA 1
ATOM 5027 C C . LEU B 1 175 ? 4.312 -9.078 14.758 1 96.56 175 LEU B C 1
ATOM 5029 O O . LEU B 1 175 ? 3.492 -8.188 14.516 1 96.56 175 LEU B O 1
ATOM 5033 N N . ILE B 1 176 ? 3.998 -10.328 14.617 1 96.75 176 ILE B N 1
ATOM 5034 C CA . ILE B 1 176 ? 2.719 -10.727 14.039 1 96.75 176 ILE B CA 1
ATOM 5035 C C . ILE B 1 176 ? 1.778 -11.195 15.148 1 96.75 176 ILE B C 1
ATOM 5037 O O . ILE B 1 176 ? 2.223 -11.539 16.25 1 96.75 176 ILE B O 1
ATOM 5041 N N . PHE B 1 177 ? 0.439 -11.211 14.922 1 96.31 177 PHE B N 1
ATOM 5042 C CA . PHE B 1 177 ? -0.529 -11.742 15.875 1 96.31 177 PHE B CA 1
ATOM 5043 C C . PHE B 1 177 ? -0.862 -13.195 15.555 1 96.31 177 PHE B C 1
ATOM 5045 O O . PHE B 1 177 ? -0.591 -13.672 14.453 1 96.31 177 PHE B O 1
ATOM 5052 N N . GLU B 1 178 ? -1.414 -13.875 16.5 1 95.06 178 GLU B N 1
ATOM 5053 C CA . GLU B 1 178 ? -1.663 -15.305 16.391 1 95.06 178 GLU B CA 1
ATOM 5054 C C . GLU B 1 178 ? -2.865 -15.602 15.5 1 95.06 178 GLU B C 1
ATOM 5056 O O . GLU B 1 178 ? -3.879 -14.898 15.57 1 95.06 178 GLU B O 1
ATOM 5061 N N . ASN B 1 179 ? -2.668 -16.578 14.625 1 97.06 179 ASN B N 1
ATOM 5062 C CA . ASN B 1 179 ? -3.762 -17.094 13.805 1 97.06 179 ASN B CA 1
ATOM 5063 C C . ASN B 1 179 ? -4.016 -18.562 14.078 1 97.06 179 ASN B C 1
ATOM 5065 O O . ASN B 1 179 ? -3.332 -19.172 14.906 1 97.06 179 ASN B O 1
ATOM 5069 N N . ILE B 1 180 ? -5.086 -19.078 13.625 1 98.12 180 ILE B N 1
ATOM 5070 C CA . ILE B 1 180 ? -5.43 -20.5 13.703 1 98.12 180 ILE B CA 1
ATOM 5071 C C . ILE B 1 180 ? -5.273 -21.141 12.32 1 98.12 180 ILE B C 1
ATOM 5073 O O . ILE B 1 180 ? -6.02 -20.828 11.398 1 98.12 180 ILE B O 1
ATOM 5077 N N . GLN B 1 181 ? -4.344 -22.062 12.195 1 97.44 181 GLN B N 1
ATOM 5078 C CA . GLN B 1 181 ? -4.043 -22.641 10.891 1 97.44 181 GLN B CA 1
ATOM 5079 C C . GLN B 1 181 ? -4.746 -23.984 10.719 1 97.44 181 GLN B C 1
ATOM 5081 O O . GLN B 1 181 ? -4.84 -24.766 11.664 1 97.44 181 GLN B O 1
ATOM 5086 N N . VAL B 1 182 ? -5.262 -24.141 9.578 1 98.06 182 VAL B N 1
ATOM 5087 C CA . VAL B 1 182 ? -5.855 -25.406 9.18 1 98.06 182 VAL B CA 1
ATOM 5088 C C . VAL B 1 182 ? -5.137 -25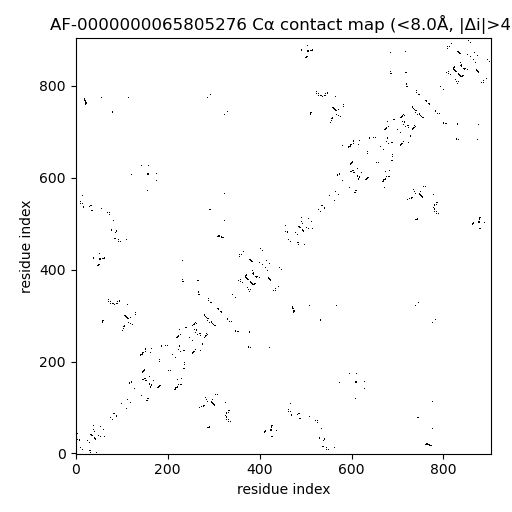.953 7.949 1 98.06 182 VAL B C 1
ATOM 5090 O O . VAL B 1 182 ? -4.492 -25.203 7.215 1 98.06 182 VAL B O 1
ATOM 5093 N N . GLU B 1 183 ? -5.262 -27.219 7.746 1 97.69 183 GLU B N 1
ATOM 5094 C CA . GLU B 1 183 ? -4.574 -27.906 6.652 1 97.69 183 GLU B CA 1
ATOM 5095 C C . GLU B 1 183 ? -5.059 -27.391 5.297 1 97.69 183 GLU B C 1
ATOM 5097 O O . GLU B 1 183 ? -6.258 -27.172 5.105 1 97.69 183 GLU B O 1
ATOM 5102 N N . SER B 1 184 ? -4.113 -27.125 4.426 1 96.94 184 SER B N 1
ATOM 5103 C CA . SER B 1 184 ? -4.445 -26.781 3.047 1 96.94 184 SER B CA 1
ATOM 5104 C C . SER B 1 184 ? -5.039 -27.984 2.311 1 96.94 184 SER B C 1
ATOM 5106 O O . SER B 1 184 ? -4.5 -29.094 2.381 1 96.94 184 SER B O 1
ATOM 5108 N N . PRO B 1 185 ? -6.125 -27.812 1.587 1 96.38 185 PRO B N 1
ATOM 5109 C CA . PRO B 1 185 ? -6.746 -28.938 0.871 1 96.38 185 PRO B CA 1
ATOM 5110 C C . PRO B 1 185 ? -6.086 -29.219 -0.475 1 96.38 185 PRO B C 1
ATOM 5112 O O . PRO B 1 185 ? -6.715 -29.047 -1.523 1 96.38 185 PRO B O 1
ATOM 5115 N N . SER B 1 186 ? -4.93 -29.672 -0.47 1 92.94 186 SER B N 1
ATOM 5116 C CA . SER B 1 186 ? -4.168 -30.078 -1.648 1 92.94 186 SER B CA 1
ATOM 5117 C C . SER B 1 186 ? -3.879 -31.578 -1.63 1 92.94 186 SER B C 1
ATOM 5119 O O . SER B 1 186 ? -3.082 -32.062 -0.818 1 92.94 186 SER B O 1
ATOM 5121 N N . PHE B 1 187 ? -4.375 -32.312 -2.586 1 95.12 187 PHE B N 1
ATOM 5122 C CA . PHE B 1 187 ? -4.453 -33.781 -2.518 1 95.12 187 PHE B CA 1
ATOM 5123 C C . PHE B 1 187 ? -3.096 -34.406 -2.814 1 95.12 187 PHE B C 1
ATOM 5125 O O . PHE B 1 187 ? -2.662 -35.312 -2.107 1 95.12 187 PHE B O 1
ATOM 5132 N N . TYR B 1 188 ? -2.363 -33.906 -3.834 1 94.12 188 TYR B N 1
ATOM 5133 C CA . TYR B 1 188 ? -1.158 -34.562 -4.34 1 94.12 188 TYR B CA 1
ATOM 5134 C C . TYR B 1 188 ? -0.141 -34.75 -3.225 1 94.12 188 TYR B C 1
ATOM 5136 O O . TYR B 1 188 ? 0.478 -35.812 -3.129 1 94.12 188 TYR B O 1
ATOM 5144 N N . ARG B 1 189 ? 0.009 -33.844 -2.328 1 90.69 189 ARG B N 1
ATOM 5145 C CA . ARG B 1 189 ? 1.019 -33.938 -1.277 1 90.69 189 ARG B CA 1
ATOM 5146 C C . ARG B 1 189 ? 0.396 -34.375 0.044 1 90.69 189 ARG B C 1
ATOM 5148 O O . ARG B 1 189 ? 1.058 -34.344 1.084 1 90.69 189 ARG B O 1
ATOM 5155 N N . SER B 1 190 ? -0.833 -34.75 -0.044 1 94.06 190 SER B N 1
ATOM 5156 C CA . SER B 1 190 ? -1.509 -35.156 1.182 1 94.06 190 SER B CA 1
ATOM 5157 C C . SER B 1 190 ? -1.27 -36.656 1.472 1 94.06 190 SER B C 1
ATOM 5159 O O . SER B 1 190 ? -0.696 -37.344 0.647 1 94.06 190 SER B O 1
ATOM 5161 N N . ASN B 1 191 ? -1.697 -37.062 2.684 1 94.25 191 ASN B N 1
ATOM 5162 C CA . ASN B 1 191 ? -1.559 -38.438 3.092 1 94.25 191 ASN B CA 1
ATOM 5163 C C . ASN B 1 191 ? -2.891 -39.188 3.023 1 94.25 191 ASN B C 1
ATOM 5165 O O . ASN B 1 191 ? -3.025 -40.281 3.564 1 94.25 191 ASN B O 1
ATOM 5169 N N . TYR B 1 192 ? -3.805 -38.562 2.352 1 97.19 192 TYR B N 1
ATOM 5170 C CA . TYR B 1 192 ? -5.121 -39.188 2.27 1 97.19 192 TYR B CA 1
ATOM 5171 C C . TYR B 1 192 ? -5.215 -40.125 1.062 1 97.19 192 TYR B C 1
ATOM 5173 O O . TYR B 1 192 ? -4.527 -39.906 0.059 1 97.19 192 TYR B O 1
ATOM 5181 N N . ASP B 1 193 ? -6.141 -41.062 1.18 1 97 193 ASP B N 1
ATOM 5182 C CA . ASP B 1 193 ? -6.309 -42.062 0.107 1 97 193 ASP B CA 1
ATOM 5183 C C . ASP B 1 193 ? -7.105 -41.469 -1.055 1 97 193 ASP B C 1
ATOM 5185 O O . ASP B 1 193 ? -6.883 -41.812 -2.213 1 97 193 ASP B O 1
ATOM 5189 N N . THR B 1 194 ? -8.039 -40.625 -0.752 1 97.56 194 THR B N 1
ATOM 5190 C CA . THR B 1 194 ? -8.867 -40 -1.775 1 97.56 194 THR B CA 1
ATOM 5191 C C . THR B 1 194 ? -9.039 -38.5 -1.483 1 97.56 194 THR B C 1
ATOM 5193 O O . THR B 1 194 ? -8.898 -38.062 -0.338 1 97.56 194 THR B O 1
ATOM 5196 N N . GLU B 1 195 ? -9.297 -37.781 -2.523 1 97.5 195 GLU B N 1
ATOM 5197 C CA . GLU B 1 195 ? -9.562 -36.344 -2.385 1 97.5 195 GLU B CA 1
ATOM 5198 C C . GLU B 1 195 ? -10.781 -36.094 -1.49 1 97.5 195 GLU B C 1
ATOM 5200 O O . GLU B 1 195 ? -10.781 -35.156 -0.689 1 97.5 195 GLU B O 1
ATOM 5205 N N . ASN B 1 196 ? -11.773 -36.938 -1.609 1 97.75 196 ASN B N 1
ATOM 5206 C CA . ASN B 1 196 ? -12.977 -36.812 -0.799 1 97.75 196 ASN B CA 1
ATOM 5207 C C . ASN B 1 196 ? -12.68 -37.031 0.684 1 97.75 196 ASN B C 1
ATOM 5209 O O . ASN B 1 196 ? -13.242 -36.312 1.533 1 97.75 196 ASN B O 1
ATOM 5213 N N . GLU B 1 197 ? -11.867 -38 0.992 1 98.25 197 GLU B N 1
ATOM 5214 C CA . GLU B 1 197 ? -11.461 -38.219 2.377 1 98.25 197 GLU B CA 1
ATOM 5215 C C . GLU B 1 197 ? -10.711 -37.031 2.938 1 98.25 197 GLU B C 1
ATOM 5217 O O . GLU B 1 197 ? -10.953 -36.625 4.074 1 98.25 197 GLU B O 1
ATOM 5222 N N . MET B 1 198 ? -9.82 -36.5 2.158 1 98.25 198 MET B N 1
ATOM 5223 C CA . MET B 1 198 ? -9.07 -35.312 2.555 1 98.25 198 MET B CA 1
ATOM 5224 C C . MET B 1 198 ? -10.008 -34.156 2.854 1 98.25 198 MET B C 1
ATOM 5226 O O . MET B 1 198 ? -9.922 -33.531 3.916 1 98.25 198 MET B O 1
ATOM 5230 N N . MET B 1 199 ? -10.906 -33.906 1.935 1 98.06 199 MET B N 1
ATOM 5231 C CA . MET B 1 199 ? -11.844 -32.781 2.074 1 98.06 199 MET B CA 1
ATOM 5232 C C . MET B 1 199 ? -12.703 -32.938 3.324 1 98.06 199 MET B C 1
ATOM 5234 O O . MET B 1 199 ? -12.859 -32 4.098 1 98.06 199 MET B O 1
ATOM 5238 N N . THR B 1 200 ? -13.211 -34.156 3.525 1 98.38 200 THR B N 1
ATOM 5239 C CA . THR B 1 200 ? -14.047 -34.438 4.684 1 98.38 200 THR B CA 1
ATOM 5240 C C . THR B 1 200 ? -13.273 -34.219 5.98 1 98.38 200 THR B C 1
ATOM 5242 O O . THR B 1 200 ? -13.781 -33.594 6.926 1 98.38 200 THR B O 1
ATOM 5245 N N . ALA B 1 201 ? -12.07 -34.719 6.008 1 98.62 201 ALA B N 1
ATOM 5246 C CA . ALA B 1 201 ? -11.234 -34.594 7.199 1 98.62 201 ALA B CA 1
ATOM 5247 C C . ALA B 1 201 ? -10.945 -33.125 7.523 1 98.62 201 ALA B C 1
ATOM 5249 O O . ALA B 1 201 ? -11.031 -32.719 8.688 1 98.62 201 ALA B O 1
ATOM 5250 N N . ILE B 1 202 ? -10.609 -32.375 6.547 1 98.69 202 ILE B N 1
ATOM 5251 C CA . ILE B 1 202 ? -10.25 -30.969 6.734 1 98.69 202 ILE B CA 1
ATOM 5252 C C . ILE B 1 202 ? -11.484 -30.188 7.164 1 98.69 202 ILE B C 1
ATOM 5254 O O . ILE B 1 202 ? -11.414 -29.375 8.086 1 98.69 202 ILE B O 1
ATOM 5258 N N . LEU B 1 203 ? -12.617 -30.438 6.535 1 98.81 203 LEU B N 1
ATOM 5259 C CA . LEU B 1 203 ? -13.844 -29.734 6.883 1 98.81 203 LEU B CA 1
ATOM 5260 C C . LEU B 1 203 ? -14.289 -30.078 8.297 1 98.81 203 LEU B C 1
ATOM 5262 O O . LEU B 1 203 ? -14.797 -29.234 9.023 1 98.81 203 LEU B O 1
ATOM 5266 N N . THR B 1 204 ? -14.117 -31.328 8.648 1 98.81 204 THR B N 1
ATOM 5267 C CA . THR B 1 204 ? -14.438 -31.75 10.008 1 98.81 204 THR B CA 1
ATOM 5268 C C . THR B 1 204 ? -13.547 -31.031 11.023 1 98.81 204 THR B C 1
ATOM 5270 O O . THR B 1 204 ? -14.023 -30.594 12.07 1 98.81 204 THR B O 1
ATOM 5273 N N . ASN B 1 205 ? -12.32 -30.953 10.711 1 98.81 205 ASN B N 1
ATOM 5274 C CA . ASN B 1 205 ? -11.398 -30.234 11.586 1 98.81 205 ASN B CA 1
ATOM 5275 C C . ASN B 1 205 ? -11.781 -28.766 11.711 1 98.81 205 ASN B C 1
ATOM 5277 O O . ASN B 1 205 ? -11.758 -28.219 12.812 1 98.81 205 ASN B O 1
ATOM 5281 N N . ILE B 1 206 ? -12.109 -28.125 10.609 1 98.88 206 ILE B N 1
ATOM 5282 C CA . ILE B 1 206 ? -12.539 -26.734 10.617 1 98.88 206 ILE B CA 1
ATOM 5283 C C . ILE B 1 206 ? -13.766 -26.578 11.516 1 98.88 206 ILE B C 1
ATOM 5285 O O . ILE B 1 206 ? -13.82 -25.672 12.352 1 98.88 206 ILE B O 1
ATOM 5289 N N . GLU B 1 207 ? -14.68 -27.438 11.344 1 98.81 207 GLU B N 1
ATOM 5290 C CA . GLU B 1 207 ? -15.891 -27.344 12.141 1 98.81 207 GLU B CA 1
ATOM 5291 C C . GLU B 1 207 ? -15.594 -27.531 13.625 1 98.81 207 GLU B C 1
ATOM 5293 O O . GLU B 1 207 ? -16.172 -26.844 14.477 1 98.81 207 GLU B O 1
ATOM 5298 N N . GLN B 1 208 ? -14.727 -28.469 13.938 1 98.81 208 GLN B N 1
ATOM 5299 C CA . GLN B 1 208 ? -14.344 -28.688 15.328 1 98.81 208 GLN B CA 1
ATOM 5300 C C . GLN B 1 208 ? -13.727 -27.438 15.938 1 98.81 208 GLN B C 1
ATOM 5302 O O . GLN B 1 208 ? -14.008 -27.078 17.078 1 98.81 208 GLN B O 1
ATOM 5307 N N . ILE B 1 209 ? -12.898 -26.781 15.18 1 98.81 209 ILE B N 1
ATOM 5308 C CA . ILE B 1 209 ? -12.273 -25.531 15.625 1 98.81 209 ILE B CA 1
ATOM 5309 C C . ILE B 1 209 ? -13.352 -24.469 15.844 1 98.81 209 ILE B C 1
ATOM 5311 O O . ILE B 1 209 ? -13.328 -23.75 16.844 1 98.81 209 ILE B O 1
ATOM 5315 N N . LEU B 1 210 ? -14.297 -24.391 14.922 1 98.69 210 LEU B N 1
ATOM 5316 C CA . LEU B 1 210 ? -15.367 -23.422 15.016 1 98.69 210 LEU B CA 1
ATOM 5317 C C . LEU B 1 210 ? -16.25 -23.688 16.234 1 98.69 210 LEU B C 1
ATOM 5319 O O . LEU B 1 210 ? -16.75 -22.75 16.859 1 98.69 210 LEU B O 1
ATOM 5323 N N . ILE B 1 211 ? -16.422 -24.953 16.547 1 98.31 211 ILE B N 1
ATOM 5324 C CA . ILE B 1 211 ? -17.203 -25.328 17.719 1 98.31 211 ILE B CA 1
ATOM 5325 C C . ILE B 1 211 ? -16.438 -24.969 18.984 1 98.31 211 ILE B C 1
ATOM 5327 O O . ILE B 1 211 ? -17 -24.344 19.891 1 98.31 211 ILE B O 1
ATOM 5331 N N . GLU B 1 212 ? -15.172 -25.234 19.031 1 98.38 212 GLU B N 1
ATOM 5332 C CA . GLU B 1 212 ? -14.391 -25.156 20.266 1 98.38 212 GLU B CA 1
ATOM 5333 C C . GLU B 1 212 ? -13.898 -23.734 20.531 1 98.38 212 GLU B C 1
ATOM 5335 O O . GLU B 1 212 ? -13.742 -23.344 21.688 1 98.38 212 GLU B O 1
ATOM 5340 N N . ARG B 1 213 ? -13.695 -23 19.453 1 98 213 ARG B N 1
ATOM 5341 C CA . ARG B 1 213 ? -13 -21.734 19.609 1 98 213 ARG B CA 1
ATOM 5342 C C . ARG B 1 213 ? -13.789 -20.594 18.984 1 98 213 ARG B C 1
ATOM 5344 O O . ARG B 1 213 ? -13.211 -19.562 18.609 1 98 213 ARG B O 1
ATOM 5351 N N . ASN B 1 214 ? -15.031 -20.719 18.891 1 97.31 214 ASN B N 1
ATOM 5352 C CA . ASN B 1 214 ? -15.883 -19.75 18.203 1 97.31 214 ASN B CA 1
ATOM 5353 C C . ASN B 1 214 ? -15.742 -18.359 18.812 1 97.31 214 ASN B C 1
ATOM 5355 O O . ASN B 1 214 ? -15.742 -17.359 18.078 1 97.31 214 ASN B O 1
ATOM 5359 N N . ASP B 1 215 ? -15.609 -18.234 20.062 1 96.94 215 ASP B N 1
ATOM 5360 C CA . ASP B 1 215 ? -15.594 -16.953 20.766 1 96.94 215 ASP B CA 1
ATOM 5361 C C . ASP B 1 215 ? -14.312 -16.172 20.469 1 96.94 215 ASP B C 1
ATOM 5363 O O . ASP B 1 215 ? -14.227 -14.984 20.766 1 96.94 215 ASP B O 1
ATOM 5367 N N . GLU B 1 216 ? -13.344 -16.781 19.766 1 97.75 216 GLU B N 1
ATOM 5368 C CA . GLU B 1 216 ? -12.07 -16.141 19.484 1 97.75 216 GLU B CA 1
ATOM 5369 C C . GLU B 1 216 ? -11.945 -15.773 18.016 1 97.75 216 GLU B C 1
ATOM 5371 O O . GLU B 1 216 ? -11.07 -14.984 17.625 1 97.75 216 GLU B O 1
ATOM 5376 N N . ILE B 1 217 ? -12.836 -16.328 17.203 1 98.69 217 ILE B N 1
ATOM 5377 C CA . ILE B 1 217 ? -12.602 -16.297 15.773 1 98.69 217 ILE B CA 1
ATOM 5378 C C . ILE B 1 217 ? -13.422 -15.172 15.141 1 98.69 217 ILE B C 1
ATOM 5380 O O . ILE B 1 217 ? -14.648 -15.227 15.117 1 98.69 217 ILE B O 1
ATOM 5384 N N . ALA B 1 218 ? -12.688 -14.172 14.594 1 98.44 218 ALA B N 1
ATOM 5385 C CA . ALA B 1 218 ? -13.32 -13.023 13.945 1 98.44 218 ALA B CA 1
ATOM 5386 C C . ALA B 1 218 ? -13.68 -13.344 12.5 1 98.44 218 ALA B C 1
ATOM 5388 O O . ALA B 1 218 ? -14.68 -12.836 11.977 1 98.44 218 ALA B O 1
ATOM 5389 N N . GLY B 1 219 ? -12.852 -14.125 11.891 1 98.75 219 GLY B N 1
ATOM 5390 C CA . GLY B 1 219 ? -13.078 -14.422 10.484 1 98.75 219 GLY B CA 1
ATOM 5391 C C . GLY B 1 219 ? -12.219 -15.562 9.969 1 98.75 219 GLY B C 1
ATOM 5392 O O . GLY B 1 219 ? -11.32 -16.031 10.672 1 98.75 219 GLY B O 1
ATOM 5393 N N . PHE B 1 220 ? -12.555 -16.125 8.852 1 98.88 220 PHE B N 1
ATOM 5394 C CA . PHE B 1 220 ? -11.805 -17.109 8.062 1 98.88 220 PHE B CA 1
ATOM 5395 C C . PHE B 1 220 ? -11.359 -16.516 6.734 1 98.88 220 PHE B C 1
ATOM 5397 O O . PHE B 1 220 ? -12.195 -16.156 5.902 1 98.88 220 PHE B O 1
ATOM 5404 N N . ILE B 1 221 ? -10.055 -16.375 6.566 1 98.94 221 ILE B N 1
ATOM 5405 C CA . ILE B 1 221 ? -9.531 -15.812 5.328 1 98.94 221 ILE B CA 1
ATOM 5406 C C . ILE B 1 221 ? -8.844 -16.906 4.52 1 98.94 221 ILE B C 1
ATOM 5408 O O . ILE B 1 221 ? -8.117 -17.734 5.074 1 98.94 221 ILE B O 1
ATOM 5412 N N . LEU B 1 222 ? -9.039 -16.922 3.236 1 98.75 222 LEU B N 1
ATOM 5413 C CA . LEU B 1 222 ? -8.375 -17.891 2.363 1 98.75 222 LEU B CA 1
ATOM 5414 C C . LEU B 1 222 ? -8.328 -17.375 0.926 1 98.75 222 LEU B C 1
ATOM 5416 O O . LEU B 1 222 ? -9.047 -16.438 0.574 1 98.75 222 LEU B O 1
ATOM 5420 N N . GLU B 1 223 ? -7.441 -17.844 0.127 1 98.75 223 GLU B N 1
ATOM 5421 C CA . GLU B 1 223 ? -7.461 -17.703 -1.327 1 98.75 223 GLU B CA 1
ATOM 5422 C C . GLU B 1 223 ? -8.469 -18.656 -1.954 1 98.75 223 GLU B C 1
ATOM 5424 O O . GLU B 1 223 ? -8.281 -19.875 -1.935 1 98.75 223 GLU B O 1
ATOM 5429 N N . PRO B 1 224 ? -9.5 -18.125 -2.592 1 98.69 224 PRO B N 1
ATOM 5430 C CA . PRO B 1 224 ? -10.516 -19.031 -3.123 1 98.69 224 PRO B CA 1
ATOM 5431 C C . PRO B 1 224 ? -9.984 -19.906 -4.266 1 98.69 224 PRO B C 1
ATOM 5433 O O . PRO B 1 224 ? -9.375 -19.375 -5.203 1 98.69 224 PRO B O 1
ATOM 5436 N N . LEU B 1 225 ? -10.117 -21.219 -4.184 1 98.31 225 LEU B N 1
ATOM 5437 C CA . LEU B 1 225 ? -9.93 -22.25 -5.195 1 98.31 225 LEU B CA 1
ATOM 5438 C C . LEU B 1 225 ? -8.453 -22.594 -5.355 1 98.31 225 LEU B C 1
ATOM 5440 O O . LEU B 1 225 ? -8.094 -23.766 -5.566 1 98.31 225 LEU B O 1
ATOM 5444 N N . ILE B 1 226 ? -7.574 -21.562 -5.312 1 98.38 226 ILE B N 1
ATOM 5445 C CA . ILE B 1 226 ? -6.168 -21.844 -5.57 1 98.38 226 ILE B CA 1
ATOM 5446 C C . ILE B 1 226 ? -5.297 -21.016 -4.617 1 98.38 226 ILE B C 1
ATOM 5448 O O . ILE B 1 226 ? -5.457 -19.797 -4.512 1 98.38 226 ILE B O 1
ATOM 5452 N N . GLN B 1 227 ? -4.441 -21.703 -3.85 1 97.75 227 GLN B N 1
ATOM 5453 C CA . GLN B 1 227 ? -3.365 -21.016 -3.137 1 97.75 227 GLN B CA 1
ATOM 5454 C C . GLN B 1 227 ? -2.158 -20.797 -4.043 1 97.75 227 GLN B C 1
ATOM 5456 O O . GLN B 1 227 ? -1.451 -21.75 -4.391 1 97.75 227 GLN B O 1
ATOM 5461 N N . GLY B 1 228 ? -1.84 -19.578 -4.391 1 95.75 228 GLY B N 1
ATOM 5462 C CA . GLY B 1 228 ? -0.943 -19.234 -5.484 1 95.75 228 GLY B CA 1
ATOM 5463 C C . GLY B 1 228 ? 0.523 -19.344 -5.109 1 95.75 228 GLY B C 1
ATOM 5464 O O . GLY B 1 228 ? 1.232 -20.219 -5.613 1 95.75 228 GLY B O 1
ATOM 5465 N N . ALA B 1 229 ? 1.059 -18.672 -4.141 1 91.12 229 ALA B N 1
ATOM 5466 C CA . ALA B 1 229 ? 2.463 -18.359 -3.881 1 91.12 229 ALA B CA 1
ATOM 5467 C C . ALA B 1 229 ? 3.215 -19.609 -3.404 1 91.12 229 ALA B C 1
ATOM 5469 O O . ALA B 1 229 ? 4.445 -19.641 -3.447 1 91.12 229 ALA B O 1
ATOM 5470 N N . THR B 1 230 ? 2.586 -20.688 -2.975 1 87.69 230 THR B N 1
ATOM 5471 C CA . THR B 1 230 ? 3.309 -21.812 -2.398 1 87.69 230 THR B CA 1
ATOM 5472 C C . THR B 1 230 ? 3.26 -23.031 -3.332 1 87.69 230 THR B C 1
ATOM 5474 O O . THR B 1 230 ? 3.891 -24.047 -3.064 1 87.69 230 THR B O 1
ATOM 5477 N N . GLY B 1 231 ? 2.623 -22.891 -4.441 1 91.94 231 GLY B N 1
ATOM 5478 C CA . GLY B 1 231 ? 2.686 -24.031 -5.332 1 91.94 231 GLY B CA 1
ATOM 5479 C C . GLY B 1 231 ? 1.408 -24.234 -6.125 1 91.94 231 GLY B C 1
ATOM 5480 O O . GLY B 1 231 ? 1.157 -25.344 -6.629 1 91.94 231 GLY B O 1
ATOM 5481 N N . LEU B 1 232 ? 0.571 -23.234 -6.133 1 97.19 232 LEU B N 1
ATOM 5482 C CA . LEU B 1 232 ? -0.702 -23.297 -6.84 1 97.19 232 LEU B CA 1
ATOM 5483 C C . LEU B 1 232 ? -1.524 -24.5 -6.387 1 97.19 232 LEU B C 1
ATOM 5485 O O . LEU B 1 232 ? -1.97 -25.297 -7.211 1 97.19 232 LEU B O 1
ATOM 5489 N N . PHE B 1 233 ? -1.721 -24.594 -5.074 1 97.06 233 PHE B N 1
ATOM 5490 C CA . PHE B 1 233 ? -2.531 -25.672 -4.504 1 97.06 233 PHE B CA 1
ATOM 5491 C C . PHE B 1 233 ? -4.004 -25.469 -4.84 1 97.06 233 PHE B C 1
ATOM 5493 O O . PHE B 1 233 ? -4.621 -24.484 -4.41 1 97.06 233 PHE B O 1
ATOM 5500 N N . VAL B 1 234 ? -4.562 -26.422 -5.609 1 97.38 234 VAL B N 1
ATOM 5501 C CA . VAL B 1 234 ? -5.949 -26.328 -6.059 1 97.38 234 VAL B CA 1
ATOM 5502 C C . VAL B 1 234 ? -6.867 -27.016 -5.051 1 97.38 234 VAL B C 1
ATOM 5504 O O . VAL B 1 234 ? -6.637 -28.172 -4.684 1 97.38 234 VAL B O 1
ATOM 5507 N N . HIS B 1 235 ? -7.891 -26.297 -4.625 1 97.44 235 HIS B N 1
ATOM 5508 C CA . HIS B 1 235 ? -8.875 -26.844 -3.697 1 97.44 235 HIS B CA 1
ATOM 5509 C C . HIS B 1 235 ? -9.828 -27.797 -4.406 1 97.44 235 HIS B C 1
ATOM 5511 O O . HIS B 1 235 ? -10.156 -27.594 -5.578 1 97.44 235 HIS B O 1
ATOM 5517 N N . PRO B 1 236 ? -10.266 -28.828 -3.656 1 97.62 236 PRO B N 1
ATOM 5518 C CA . PRO B 1 236 ? -11.297 -29.703 -4.234 1 97.62 236 PRO B CA 1
ATOM 5519 C C . PRO B 1 236 ? -12.594 -28.953 -4.539 1 97.62 236 PRO B C 1
ATOM 5521 O O . PRO B 1 236 ? -12.961 -28.016 -3.811 1 97.62 236 PRO B O 1
ATOM 5524 N N . LYS B 1 237 ? -13.258 -29.453 -5.617 1 97.56 237 LYS B N 1
ATOM 5525 C CA . LYS B 1 237 ? -14.562 -28.875 -5.953 1 97.56 237 LYS B CA 1
ATOM 5526 C C . LYS B 1 237 ? -15.508 -28.922 -4.758 1 97.56 237 LYS B C 1
ATOM 5528 O O . LYS B 1 237 ? -15.609 -29.953 -4.082 1 97.56 237 LYS B O 1
ATOM 5533 N N . GLY B 1 238 ? -16.094 -27.812 -4.43 1 98.38 238 GLY B N 1
ATOM 5534 C CA . GLY B 1 238 ? -17.094 -27.75 -3.373 1 98.38 238 GLY B CA 1
ATOM 5535 C C . GLY B 1 238 ? -16.516 -27.312 -2.041 1 98.38 238 GLY B C 1
ATOM 5536 O O . GLY B 1 238 ? -17.266 -26.938 -1.134 1 98.38 238 GLY B O 1
ATOM 5537 N N . PHE B 1 239 ? -15.211 -27.344 -1.848 1 98.56 239 PHE B N 1
ATOM 5538 C CA . PHE B 1 239 ? -14.57 -27 -0.587 1 98.56 239 PHE B CA 1
ATOM 5539 C C . PHE B 1 239 ? -14.945 -25.594 -0.161 1 98.56 239 PHE B C 1
ATOM 5541 O O . PHE B 1 239 ? -15.32 -25.359 0.992 1 98.56 239 PHE B O 1
ATOM 5548 N N . LEU B 1 240 ? -14.859 -24.594 -1.085 1 98.81 240 LEU B N 1
ATOM 5549 C CA . LEU B 1 240 ? -15.133 -23.188 -0.778 1 98.81 240 LEU B CA 1
ATOM 5550 C C . LEU B 1 240 ? -16.578 -23 -0.328 1 98.81 240 LEU B C 1
ATOM 5552 O O . LEU B 1 240 ? -16.844 -22.25 0.613 1 98.81 240 LEU B O 1
ATOM 5556 N N . LYS B 1 241 ? -17.453 -23.688 -1.018 1 98.88 241 LYS B N 1
ATOM 5557 C CA . LYS B 1 241 ? -18.859 -23.594 -0.654 1 98.88 241 LYS B CA 1
ATOM 5558 C C . LYS B 1 241 ? -19.109 -24.156 0.747 1 98.88 241 LYS B C 1
ATOM 5560 O O . LYS B 1 241 ? -19.891 -23.578 1.519 1 98.88 241 LYS B O 1
ATOM 5565 N N . GLU B 1 242 ? -18.484 -25.281 1.064 1 98.88 242 GLU B N 1
ATOM 5566 C CA . GLU B 1 242 ? -18.641 -25.859 2.393 1 98.88 242 GLU B CA 1
ATOM 5567 C C . GLU B 1 242 ? -18.062 -24.938 3.469 1 98.88 242 GLU B C 1
ATOM 5569 O O . GLU B 1 242 ? -18.625 -24.844 4.566 1 98.88 242 GLU B O 1
ATOM 5574 N N . VAL B 1 243 ? -16.953 -24.266 3.184 1 98.88 243 VAL B N 1
ATOM 5575 C CA . VAL B 1 243 ? -16.375 -23.312 4.113 1 98.88 243 VAL B CA 1
ATOM 5576 C C . VAL B 1 243 ? -17.359 -22.156 4.352 1 98.88 243 VAL B C 1
ATOM 5578 O O . VAL B 1 243 ? -17.531 -21.719 5.488 1 98.88 243 VAL B O 1
ATOM 5581 N N . GLU B 1 244 ? -17.984 -21.656 3.246 1 98.88 244 GLU B N 1
ATOM 5582 C CA . GLU B 1 244 ? -18.984 -20.609 3.385 1 98.88 244 GLU B CA 1
ATOM 5583 C C . GLU B 1 244 ? -20.094 -21.047 4.336 1 98.88 244 GLU B C 1
ATOM 5585 O O . GLU B 1 244 ? -20.516 -20.266 5.207 1 98.88 244 GLU B O 1
ATOM 5590 N N . LYS B 1 245 ? -20.594 -22.297 4.152 1 98.88 245 LYS B N 1
ATOM 5591 C CA . LYS B 1 245 ? -21.672 -22.812 4.988 1 98.88 245 LYS B CA 1
ATOM 5592 C C . LYS B 1 245 ? -21.25 -22.859 6.453 1 98.88 245 LYS B C 1
ATOM 5594 O O . LYS B 1 245 ? -22.031 -22.5 7.34 1 98.88 245 LYS B O 1
ATOM 5599 N N . LEU B 1 246 ? -20.047 -23.344 6.715 1 98.88 246 LEU B N 1
ATOM 5600 C CA . LEU B 1 246 ? -19.531 -23.453 8.078 1 98.88 246 LEU B CA 1
ATOM 5601 C C . LEU B 1 246 ? -19.406 -22.062 8.719 1 98.88 246 LEU B C 1
ATOM 5603 O O . LEU B 1 246 ? -19.766 -21.875 9.883 1 98.88 246 LEU B O 1
ATOM 5607 N N . CYS B 1 247 ? -18.859 -21.109 7.926 1 98.75 247 CYS B N 1
ATOM 5608 C CA . CYS B 1 247 ? -18.734 -19.75 8.445 1 98.75 247 CYS B CA 1
ATOM 5609 C C . CYS B 1 247 ? -20.094 -19.172 8.805 1 98.75 247 CYS B C 1
ATOM 5611 O O . CYS B 1 247 ? -20.25 -18.531 9.859 1 98.75 247 CYS B O 1
ATOM 5613 N N . LYS B 1 248 ? -21.109 -19.375 7.961 1 98.31 248 LYS B N 1
ATOM 5614 C CA . LYS B 1 248 ? -22.453 -18.891 8.219 1 98.31 248 LYS B CA 1
ATOM 5615 C C . LYS B 1 248 ? -23.047 -19.578 9.453 1 98.31 248 LYS B C 1
ATOM 5617 O O . LYS B 1 248 ? -23.656 -18.906 10.305 1 98.31 248 LYS B O 1
ATOM 5622 N N . LYS B 1 249 ? -22.828 -20.859 9.523 1 98.56 249 LYS B N 1
ATOM 5623 C CA . LYS B 1 249 ? -23.391 -21.656 10.609 1 98.56 249 LYS B CA 1
ATOM 5624 C C . LYS B 1 249 ? -22.859 -21.188 11.961 1 98.56 249 LYS B C 1
ATOM 5626 O O . LYS B 1 249 ? -23.594 -21.156 12.945 1 98.56 249 LYS B O 1
ATOM 5631 N N . TYR B 1 250 ? -21.641 -20.781 12.047 1 98.25 250 TYR B N 1
ATOM 5632 C CA . TYR B 1 250 ? -21 -20.516 13.336 1 98.25 250 TYR B CA 1
ATOM 5633 C C . TYR B 1 250 ? -20.734 -19.031 13.516 1 98.25 250 TYR B C 1
ATOM 5635 O O . TYR B 1 250 ? -20 -18.625 14.43 1 98.25 250 TYR B O 1
ATOM 5643 N N . ASP B 1 251 ? -21.234 -18.156 12.703 1 96.69 251 ASP B N 1
ATOM 5644 C CA . ASP B 1 251 ? -21.156 -16.688 12.789 1 96.69 251 ASP B CA 1
ATOM 5645 C C . ASP B 1 251 ? -19.719 -16.219 12.789 1 96.69 251 ASP B C 1
ATOM 5647 O O . ASP B 1 251 ? -19.297 -15.5 13.695 1 96.69 251 ASP B O 1
ATOM 5651 N N . VAL B 1 252 ? -19.031 -16.641 11.844 1 98.19 252 VAL B N 1
ATOM 5652 C CA . VAL B 1 252 ? -17.672 -16.219 11.523 1 98.19 252 VAL B CA 1
ATOM 5653 C C . VAL B 1 252 ? -17.641 -15.57 10.141 1 98.19 252 VAL B C 1
ATOM 5655 O O . VAL B 1 252 ? -18.297 -16.047 9.211 1 98.19 252 VAL B O 1
ATOM 5658 N N . LEU B 1 253 ? -16.969 -14.43 10.016 1 98.88 253 LEU B N 1
ATOM 5659 C CA . LEU B 1 253 ? -16.938 -13.719 8.734 1 98.88 253 LEU B CA 1
ATOM 5660 C C . LEU B 1 253 ? -16.047 -14.438 7.734 1 98.88 253 LEU B C 1
ATOM 5662 O O . LEU B 1 253 ? -14.93 -14.852 8.07 1 98.88 253 LEU B O 1
ATOM 5666 N N . LEU B 1 254 ? -16.516 -14.648 6.539 1 98.94 254 LEU B N 1
ATOM 5667 C CA . LEU B 1 254 ? -15.727 -15.219 5.465 1 98.94 254 LEU B CA 1
ATOM 5668 C C . LEU B 1 254 ? -15.039 -14.125 4.648 1 98.94 254 LEU B C 1
ATOM 5670 O O . LEU B 1 254 ? -15.711 -13.25 4.094 1 98.94 254 LEU B O 1
ATOM 5674 N N . ILE B 1 255 ? -13.75 -14.125 4.598 1 98.94 255 ILE B N 1
ATOM 5675 C CA . ILE B 1 255 ? -12.945 -13.203 3.807 1 98.94 255 ILE B CA 1
ATOM 5676 C C . ILE B 1 255 ? -12.305 -13.945 2.633 1 98.94 255 ILE B C 1
ATOM 5678 O O . ILE B 1 255 ? -11.477 -14.836 2.832 1 98.94 255 ILE B O 1
ATOM 5682 N N . CYS B 1 256 ? -12.672 -13.578 1.43 1 98.94 256 CYS B N 1
ATOM 5683 C CA . CYS B 1 256 ? -12.078 -14.18 0.238 1 98.94 256 CYS B CA 1
ATOM 5684 C C . CYS B 1 256 ? -11.023 -13.266 -0.369 1 98.94 256 CYS B C 1
ATOM 5686 O O . CYS B 1 256 ? -11.336 -12.156 -0.804 1 98.94 256 CYS B O 1
ATOM 5688 N N . ASP B 1 257 ? -9.836 -13.734 -0.353 1 98.88 257 ASP B N 1
ATOM 5689 C CA . ASP B 1 257 ? -8.719 -13.047 -0.988 1 98.88 257 ASP B CA 1
ATOM 5690 C C . ASP B 1 257 ? -8.648 -13.375 -2.479 1 98.88 257 ASP B C 1
ATOM 5692 O O . ASP B 1 257 ? -8.008 -14.344 -2.879 1 98.88 257 ASP B O 1
ATOM 5696 N N . GLU B 1 258 ? -9.234 -12.539 -3.301 1 98.88 258 GLU B N 1
ATOM 5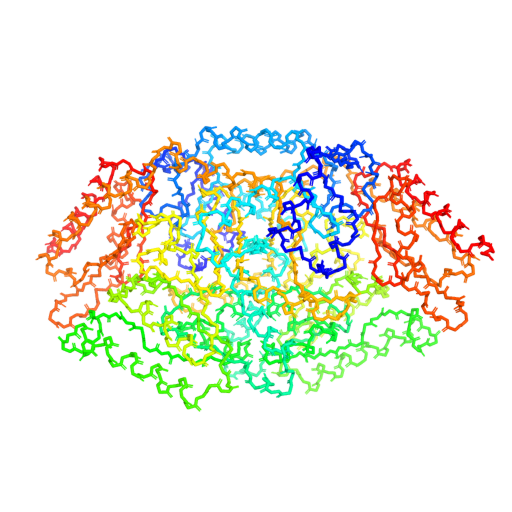697 C CA . GLU B 1 258 ? -9.344 -12.727 -4.742 1 98.88 258 GLU B CA 1
ATOM 5698 C C . GLU B 1 258 ? -8.219 -12 -5.48 1 98.88 258 GLU B C 1
ATOM 5700 O O . GLU B 1 258 ? -8.258 -11.875 -6.707 1 98.88 258 GLU B O 1
ATOM 5705 N N . VAL B 1 259 ? -7.188 -11.578 -4.766 1 98.88 259 VAL B N 1
ATOM 5706 C CA . VAL B 1 259 ? -6.141 -10.727 -5.324 1 98.88 259 VAL B CA 1
ATOM 5707 C C . VAL B 1 259 ? -5.469 -11.438 -6.496 1 98.88 259 VAL B C 1
ATOM 5709 O O . VAL B 1 259 ? -5.344 -10.867 -7.582 1 98.88 259 VAL B O 1
ATOM 5712 N N . ALA B 1 260 ? -5.098 -12.656 -6.34 1 98.44 260 ALA B N 1
ATOM 5713 C CA . ALA B 1 260 ? -4.34 -13.359 -7.375 1 98.44 260 ALA B CA 1
ATOM 5714 C C . ALA B 1 260 ? -5.27 -14.141 -8.297 1 98.44 260 ALA B C 1
ATOM 5716 O O . ALA B 1 260 ? -4.965 -14.328 -9.477 1 98.44 260 ALA B O 1
ATOM 5717 N N . VAL B 1 261 ? -6.445 -14.57 -7.797 1 98.62 261 VAL B N 1
ATOM 5718 C CA . VAL B 1 261 ? -7.23 -15.578 -8.492 1 98.62 261 VAL B CA 1
ATOM 5719 C C . VAL B 1 261 ? -8.414 -14.922 -9.203 1 98.62 261 VAL B C 1
ATOM 5721 O O . VAL B 1 261 ? -9.109 -15.562 -9.992 1 98.62 261 VAL B O 1
ATOM 5724 N N . GLY B 1 262 ? -8.625 -13.609 -8.961 1 98.62 262 GLY B N 1
ATOM 5725 C CA . GLY B 1 262 ? -9.781 -12.922 -9.516 1 98.62 262 GLY B CA 1
ATOM 5726 C C . GLY B 1 262 ? -9.539 -12.391 -10.914 1 98.62 262 GLY B C 1
ATOM 5727 O O . GLY B 1 262 ? -8.508 -12.68 -11.523 1 98.62 262 GLY B O 1
ATOM 5728 N N . PHE B 1 263 ? -10.57 -11.805 -11.445 1 98.81 263 PHE B N 1
ATOM 5729 C CA . PHE B 1 263 ? -10.578 -11.094 -12.719 1 98.81 263 PHE B CA 1
ATOM 5730 C C . PHE B 1 263 ? -10.227 -12.039 -13.867 1 98.81 263 PHE B C 1
ATOM 5732 O O . PHE B 1 263 ? -9.359 -11.734 -14.688 1 98.81 263 PHE B O 1
ATOM 5739 N N . GLY B 1 264 ? -10.773 -13.188 -13.867 1 98.75 264 GLY B N 1
ATOM 5740 C CA . GLY B 1 264 ? -10.703 -14.07 -15.023 1 98.75 264 GLY B CA 1
ATOM 5741 C C . GLY B 1 264 ? -9.609 -15.117 -14.898 1 98.75 264 GLY B C 1
ATOM 5742 O O . GLY B 1 264 ? -9.555 -16.062 -15.695 1 98.75 264 GLY B O 1
ATOM 5743 N N . ARG B 1 265 ? -8.781 -15.039 -13.906 1 98.75 265 ARG B N 1
ATOM 5744 C CA . ARG B 1 265 ? -7.59 -15.883 -13.797 1 98.75 265 ARG B CA 1
ATOM 5745 C C . ARG B 1 265 ? -7.969 -17.359 -13.695 1 98.75 265 ARG B C 1
ATOM 5747 O O . ARG B 1 265 ? -7.32 -18.203 -14.305 1 98.75 265 ARG B O 1
ATOM 5754 N N . THR B 1 266 ? -9.078 -17.641 -12.992 1 98.5 266 THR B N 1
ATOM 5755 C CA . THR B 1 266 ? -9.484 -19.031 -12.781 1 98.5 266 THR B CA 1
ATOM 5756 C C . THR B 1 266 ? -10.531 -19.453 -13.805 1 98.5 266 THR B C 1
ATOM 5758 O O . THR B 1 266 ? -11.07 -20.562 -13.734 1 98.5 266 THR B O 1
ATOM 5761 N N . GLY B 1 267 ? -10.852 -18.594 -14.734 1 98.25 267 GLY B N 1
ATOM 5762 C CA . GLY B 1 267 ? -11.789 -18.938 -15.789 1 98.25 267 GLY B CA 1
ATOM 5763 C C . GLY B 1 267 ? -13.109 -18.188 -15.695 1 98.25 267 GLY B C 1
ATOM 5764 O O . GLY B 1 267 ? -13.805 -18.016 -16.688 1 98.25 267 GLY B O 1
ATOM 5765 N N . LYS B 1 268 ? -13.508 -17.844 -14.508 1 98.31 268 LYS B N 1
ATOM 5766 C CA . LYS B 1 268 ? -14.633 -16.938 -14.25 1 98.31 268 LYS B CA 1
ATOM 5767 C C . LYS B 1 268 ? -14.148 -15.586 -13.75 1 98.31 268 LYS B C 1
ATOM 5769 O O . LYS B 1 268 ? -12.977 -15.43 -13.398 1 98.31 268 LYS B O 1
ATOM 5774 N N . MET B 1 269 ? -15.016 -14.602 -13.727 1 98.69 269 MET B N 1
ATOM 5775 C CA . MET B 1 269 ? -14.602 -13.273 -13.289 1 98.69 269 MET B CA 1
ATOM 5776 C C . MET B 1 269 ? -13.953 -13.328 -11.914 1 98.69 269 MET B C 1
ATOM 5778 O O . MET B 1 269 ? -12.898 -12.727 -11.695 1 98.69 269 MET B O 1
ATOM 5782 N N . PHE B 1 270 ? -14.617 -14.055 -11.023 1 98.88 270 PHE B N 1
ATOM 5783 C CA . PHE B 1 270 ? -14.047 -14.281 -9.703 1 98.88 270 PHE B CA 1
ATOM 5784 C C . PHE B 1 270 ? -14.133 -15.758 -9.32 1 98.88 270 PHE B C 1
ATOM 5786 O O . PHE B 1 270 ? -15.047 -16.453 -9.75 1 98.88 270 PHE B O 1
ATOM 5793 N N . ALA B 1 271 ? -13.148 -16.234 -8.523 1 98.81 271 ALA B N 1
ATOM 5794 C CA . ALA B 1 271 ? -13.086 -17.625 -8.078 1 98.81 271 ALA B CA 1
ATOM 5795 C C . ALA B 1 271 ? -14.336 -18 -7.297 1 98.81 271 ALA B C 1
ATOM 5797 O O . ALA B 1 271 ? -14.836 -19.125 -7.422 1 98.81 271 ALA B O 1
ATOM 5798 N N . CYS B 1 272 ? -14.898 -17.109 -6.562 1 98.56 272 CYS B N 1
ATOM 5799 C CA . CYS B 1 272 ? -16.109 -17.344 -5.77 1 98.56 272 CYS B CA 1
ATOM 5800 C C . CYS B 1 272 ? -17.266 -17.75 -6.664 1 98.56 272 CYS B C 1
ATOM 5802 O O . CYS B 1 272 ? -18.156 -18.5 -6.238 1 98.56 272 CYS B O 1
ATOM 5804 N N . ASN B 1 273 ? -17.234 -17.25 -7.941 1 98.56 273 ASN B N 1
ATOM 5805 C CA . ASN B 1 273 ? -18.344 -17.516 -8.859 1 98.56 273 ASN B CA 1
ATOM 5806 C C . ASN B 1 273 ? -18.438 -19 -9.219 1 98.56 273 ASN B C 1
ATOM 5808 O O . ASN B 1 273 ? -19.516 -19.484 -9.562 1 98.56 273 ASN B O 1
ATOM 5812 N N . HIS B 1 274 ? -17.359 -19.719 -9.133 1 98.62 274 HIS B N 1
ATOM 5813 C CA . HIS B 1 274 ? -17.344 -21.125 -9.5 1 98.62 274 HIS B CA 1
ATOM 5814 C C . HIS B 1 274 ? -18.266 -21.938 -8.578 1 98.62 274 HIS B C 1
ATOM 5816 O O . HIS B 1 274 ? -18.812 -22.953 -9 1 98.62 274 HIS B O 1
ATOM 5822 N N . GLU B 1 275 ? -18.406 -21.516 -7.332 1 98.62 275 GLU B N 1
ATOM 5823 C CA . GLU B 1 275 ? -19.188 -22.297 -6.371 1 98.62 275 GLU B CA 1
ATOM 5824 C C . GLU B 1 275 ? -20.297 -21.453 -5.746 1 98.62 275 GLU B C 1
ATOM 5826 O O . GLU B 1 275 ? -20.797 -21.781 -4.668 1 98.62 275 GLU B O 1
ATOM 5831 N N . ASP B 1 276 ? -20.609 -20.297 -6.359 1 98.38 276 ASP B N 1
ATOM 5832 C CA . ASP B 1 276 ? -21.688 -19.422 -5.934 1 98.38 276 ASP B CA 1
ATOM 5833 C C . ASP B 1 276 ? -21.516 -19.016 -4.469 1 98.38 276 ASP B C 1
ATOM 5835 O O . ASP B 1 276 ? -22.453 -19.141 -3.674 1 98.38 276 ASP B O 1
ATOM 5839 N N . VAL B 1 277 ? -20.344 -18.656 -4.152 1 98.81 277 VAL B N 1
ATOM 5840 C CA . VAL B 1 277 ? -20.016 -18.266 -2.787 1 98.81 277 VAL B CA 1
ATOM 5841 C C . VAL B 1 277 ? -20.188 -16.75 -2.639 1 98.81 277 VAL B C 1
ATOM 5843 O O . VAL B 1 277 ? -19.828 -15.984 -3.537 1 98.81 277 VAL B O 1
ATOM 5846 N N . GLN B 1 278 ? -20.781 -16.312 -1.57 1 98.56 278 GLN B N 1
ATOM 5847 C CA . GLN B 1 278 ? -20.969 -14.922 -1.184 1 98.56 278 GLN B CA 1
ATOM 5848 C C . GLN B 1 278 ? -20.125 -14.586 0.044 1 98.56 278 GLN B C 1
ATOM 5850 O O . GLN B 1 278 ? -20.578 -14.734 1.179 1 98.56 278 GLN B O 1
ATOM 5855 N N . PRO B 1 279 ? -18.938 -14.078 -0.139 1 98.88 279 PRO B N 1
ATOM 5856 C CA . PRO B 1 279 ? -18.109 -13.742 1.022 1 98.88 279 PRO B CA 1
ATOM 5857 C C . PRO B 1 279 ? -18.594 -12.492 1.752 1 98.88 279 PRO B C 1
ATOM 5859 O O . PRO B 1 279 ? -19.297 -11.664 1.162 1 98.88 279 PRO B O 1
ATOM 5862 N N . ASP B 1 280 ? -18.266 -12.336 3.031 1 98.94 280 ASP B N 1
ATOM 5863 C CA . ASP B 1 280 ? -18.562 -11.125 3.789 1 98.94 280 ASP B CA 1
ATOM 5864 C C . ASP B 1 280 ? -17.641 -9.977 3.375 1 98.94 280 ASP B C 1
ATOM 5866 O O . ASP B 1 280 ? -18.047 -8.812 3.42 1 98.94 280 ASP B O 1
ATOM 5870 N N . ILE B 1 281 ? -16.453 -10.281 3.121 1 98.94 281 ILE B N 1
ATOM 5871 C CA . ILE B 1 281 ? -15.438 -9.336 2.656 1 98.94 281 ILE B CA 1
ATOM 5872 C C . ILE B 1 281 ? -14.641 -9.961 1.512 1 98.94 281 ILE B C 1
ATOM 5874 O O . ILE B 1 281 ? -14.305 -11.148 1.553 1 98.94 281 ILE B O 1
ATOM 5878 N N . MET B 1 282 ? -14.359 -9.203 0.493 1 98.94 282 MET B N 1
ATOM 5879 C CA . MET B 1 282 ? -13.57 -9.648 -0.653 1 98.94 282 MET B CA 1
ATOM 5880 C C . MET B 1 282 ? -12.422 -8.68 -0.929 1 98.94 282 MET B C 1
ATOM 5882 O O . MET B 1 282 ? -12.625 -7.465 -0.963 1 98.94 282 MET B O 1
ATOM 5886 N N . CYS B 1 283 ? -11.25 -9.203 -1.044 1 98.94 283 CYS B N 1
ATOM 5887 C CA . CYS B 1 283 ? -10.07 -8.414 -1.375 1 98.94 283 CYS B CA 1
ATOM 5888 C C . CYS B 1 283 ? -9.727 -8.539 -2.855 1 98.94 283 CYS B C 1
ATOM 5890 O O . CYS B 1 283 ? -9.719 -9.648 -3.402 1 98.94 283 CYS B O 1
ATOM 5892 N N . LEU B 1 284 ? -9.492 -7.43 -3.518 1 98.94 284 LEU B N 1
ATOM 5893 C CA . LEU B 1 284 ? -9.125 -7.387 -4.93 1 98.94 284 LEU B CA 1
ATOM 5894 C C . LEU B 1 284 ? -7.793 -6.676 -5.129 1 98.94 284 LEU B C 1
ATOM 5896 O O . LEU B 1 284 ? -7.379 -5.875 -4.285 1 98.94 284 LEU B O 1
ATOM 5900 N N . GLY B 1 285 ? -7.141 -6.887 -6.203 1 98.56 285 GLY B N 1
ATOM 5901 C CA . GLY B 1 285 ? -5.895 -6.254 -6.602 1 98.56 285 GLY B CA 1
ATOM 5902 C C . GLY B 1 285 ? -5.359 -6.777 -7.922 1 98.56 285 GLY B C 1
ATOM 5903 O O . GLY B 1 285 ? -6.129 -7.047 -8.852 1 98.56 285 GLY B O 1
ATOM 5904 N N . LYS B 1 286 ? -4.133 -6.75 -8.125 1 98.31 286 LYS B N 1
ATOM 5905 C CA . LYS B 1 286 ? -3.367 -7.293 -9.242 1 98.31 286 LYS B CA 1
ATOM 5906 C C . LYS B 1 286 ? -4.016 -6.938 -10.578 1 98.31 286 LYS B C 1
ATOM 5908 O O . LYS B 1 286 ? -3.826 -5.836 -11.094 1 98.31 286 LYS B O 1
ATOM 5913 N N . ALA B 1 287 ? -4.867 -7.73 -11.156 1 98.69 287 ALA B N 1
ATOM 5914 C CA . ALA B 1 287 ? -5.41 -7.598 -12.508 1 98.69 287 ALA B CA 1
ATOM 5915 C C . ALA B 1 287 ? -6.441 -6.473 -12.578 1 98.69 287 ALA B C 1
ATOM 5917 O O . ALA B 1 287 ? -6.863 -6.07 -13.664 1 98.69 287 ALA B O 1
ATOM 5918 N N . ILE B 1 288 ? -6.77 -5.84 -11.477 1 98.75 288 ILE B N 1
ATOM 5919 C CA . ILE B 1 288 ? -7.859 -4.879 -11.383 1 98.75 288 ILE B CA 1
ATOM 5920 C C . ILE B 1 288 ? -7.59 -3.695 -12.305 1 98.75 288 ILE B C 1
ATOM 5922 O O . ILE B 1 288 ? -8.523 -3.096 -12.844 1 98.75 288 ILE B O 1
ATOM 5926 N N . THR B 1 289 ? -6.34 -3.373 -12.562 1 98.62 289 THR B N 1
ATOM 5927 C CA . THR B 1 289 ? -6.016 -2.26 -13.445 1 98.62 289 THR B CA 1
ATOM 5928 C C . THR B 1 289 ? -5.504 -2.77 -14.797 1 98.62 289 THR B C 1
ATOM 5930 O O . THR B 1 289 ? -4.949 -2.002 -15.586 1 98.62 289 THR B O 1
ATOM 5933 N N . GLY B 1 290 ? -5.52 -4.09 -15.008 1 98.56 290 GLY B N 1
ATOM 5934 C CA . GLY B 1 290 ? -5.086 -4.672 -16.266 1 98.56 290 GLY B CA 1
ATOM 5935 C C . GLY B 1 290 ? -3.574 -4.754 -16.391 1 98.56 290 GLY B C 1
ATOM 5936 O O . GLY B 1 290 ? -3.043 -4.809 -17.5 1 98.56 290 GLY B O 1
ATOM 5937 N N . GLY B 1 291 ? -2.865 -4.676 -15.273 1 98.38 291 GLY B N 1
ATOM 5938 C CA . GLY B 1 291 ? -1.412 -4.738 -15.289 1 98.38 291 GLY B CA 1
ATOM 5939 C C . GLY B 1 291 ? -0.757 -3.385 -15.484 1 98.38 291 GLY B C 1
ATOM 5940 O O . GLY B 1 291 ? 0.39 -3.305 -15.93 1 98.38 291 GLY B O 1
ATOM 5941 N N . TYR B 1 292 ? -1.464 -2.318 -15.164 1 98.69 292 TYR B N 1
ATOM 5942 C CA . TYR B 1 292 ? -0.935 -0.999 -15.484 1 98.69 292 TYR B CA 1
ATOM 5943 C C . TYR B 1 292 ? -0.365 -0.321 -14.242 1 98.69 292 TYR B C 1
ATOM 5945 O O . TYR B 1 292 ? 0.79 0.112 -14.242 1 98.69 292 TYR B O 1
ATOM 5953 N N . LEU B 1 293 ? -1.233 -0.252 -13.188 1 98.75 293 LEU B N 1
ATOM 5954 C CA . LEU B 1 293 ? -0.903 0.6 -12.047 1 98.75 293 LEU B CA 1
ATOM 5955 C C . LEU B 1 293 ? -1.351 -0.043 -10.742 1 98.75 293 LEU B C 1
ATOM 5957 O O . LEU B 1 293 ? -2.221 -0.916 -10.742 1 98.75 293 LEU B O 1
ATOM 5961 N N . PRO B 1 294 ? -0.752 0.39 -9.602 1 98.06 294 PRO B N 1
ATOM 5962 C CA . PRO B 1 294 ? -1.161 -0.174 -8.312 1 98.06 294 PRO B CA 1
ATOM 5963 C C . PRO B 1 294 ? -2.553 0.282 -7.887 1 98.06 294 PRO B C 1
ATOM 5965 O O . PRO B 1 294 ? -2.816 1.485 -7.812 1 98.06 294 PRO B O 1
ATOM 5968 N N . LEU B 1 295 ? -3.428 -0.631 -7.609 1 98.56 295 LEU B N 1
ATOM 5969 C CA . LEU B 1 295 ? -4.762 -0.432 -7.059 1 98.56 295 LEU B CA 1
ATOM 5970 C C . LEU B 1 295 ? -5.254 -1.694 -6.355 1 98.56 295 LEU B C 1
ATOM 5972 O O . LEU B 1 295 ? -4.996 -2.807 -6.82 1 98.56 295 LEU B O 1
ATOM 5976 N N . ALA B 1 296 ? -5.906 -1.502 -5.262 1 98.81 296 ALA B N 1
ATOM 5977 C CA . ALA B 1 296 ? -6.648 -2.586 -4.625 1 98.81 296 ALA B CA 1
ATOM 5978 C C . ALA B 1 296 ? -7.984 -2.09 -4.078 1 98.81 296 ALA B C 1
ATOM 5980 O O . ALA B 1 296 ? -8.234 -0.883 -4.027 1 98.81 296 ALA B O 1
ATOM 5981 N N . ALA B 1 297 ? -8.828 -2.977 -3.803 1 98.94 297 ALA B N 1
ATOM 5982 C CA . ALA B 1 297 ? -10.133 -2.678 -3.213 1 98.94 297 ALA B CA 1
ATOM 5983 C C . ALA B 1 297 ? -10.547 -3.764 -2.229 1 98.94 297 ALA B C 1
ATOM 5985 O O . ALA B 1 297 ? -10.211 -4.938 -2.406 1 98.94 297 ALA B O 1
ATOM 5986 N N . THR B 1 298 ? -11.133 -3.377 -1.202 1 98.94 298 THR B N 1
ATOM 5987 C CA . THR B 1 298 ? -11.812 -4.25 -0.25 1 98.94 298 THR B CA 1
ATOM 5988 C C . THR B 1 298 ? -13.312 -4 -0.262 1 98.94 298 THR B C 1
ATOM 5990 O O . THR B 1 298 ? -13.766 -2.887 0.017 1 98.94 298 THR B O 1
ATOM 5993 N N . LEU B 1 299 ? -14.047 -4.984 -0.701 1 98.94 299 LEU B N 1
ATOM 5994 C CA . LEU B 1 299 ? -15.5 -4.871 -0.749 1 98.94 299 LEU B CA 1
ATOM 5995 C C . LEU B 1 299 ? -16.141 -5.582 0.439 1 98.94 299 LEU B C 1
ATOM 5997 O O . LEU B 1 299 ? -15.625 -6.602 0.905 1 98.94 299 LEU B O 1
ATOM 6001 N N . THR B 1 300 ? -17.234 -5.059 0.873 1 98.94 300 THR B N 1
ATOM 6002 C CA . THR B 1 300 ? -17.906 -5.691 1.998 1 98.94 300 THR B CA 1
ATOM 6003 C C . THR B 1 300 ? -19.422 -5.516 1.884 1 98.94 300 THR B C 1
ATOM 6005 O O . THR B 1 300 ? -19.906 -4.848 0.969 1 98.94 300 THR B O 1
ATOM 6008 N N . SER B 1 301 ? -20.172 -6.191 2.73 1 98.69 301 SER B N 1
ATOM 6009 C CA . SER B 1 301 ? -21.625 -6.188 2.734 1 98.69 301 SER B CA 1
ATOM 6010 C C . SER B 1 301 ? -22.172 -4.969 3.475 1 98.69 301 SER B C 1
ATOM 6012 O O . SER B 1 301 ? -21.453 -4.324 4.238 1 98.69 301 SER B O 1
ATOM 6014 N N . LYS B 1 302 ? -23.453 -4.695 3.242 1 98.06 302 LYS B N 1
ATOM 6015 C CA . LYS B 1 302 ? -24.156 -3.637 3.975 1 98.06 302 LYS B CA 1
ATOM 6016 C C . LYS B 1 302 ? -24.188 -3.936 5.469 1 98.06 302 LYS B C 1
ATOM 6018 O O . LYS B 1 302 ? -24.109 -3.021 6.293 1 98.06 302 LYS B O 1
ATOM 6023 N N . LYS B 1 303 ? -24.312 -5.199 5.758 1 98.12 303 LYS B N 1
ATOM 6024 C CA . LYS B 1 303 ? -24.328 -5.613 7.16 1 98.12 303 LYS B CA 1
ATOM 6025 C C . LYS B 1 303 ? -23.078 -5.156 7.891 1 98.12 303 LYS B C 1
ATOM 6027 O O . LYS B 1 303 ? -23.156 -4.539 8.953 1 98.12 303 LYS B O 1
ATOM 6032 N N . ILE B 1 304 ? -21.953 -5.418 7.328 1 98.81 304 ILE B N 1
ATOM 6033 C CA . ILE B 1 304 ? -20.688 -5.039 7.949 1 98.81 304 ILE B CA 1
ATOM 6034 C C . ILE B 1 304 ? -20.547 -3.52 7.938 1 98.81 304 ILE B C 1
ATOM 6036 O O . ILE B 1 304 ? -20.234 -2.914 8.969 1 98.81 304 ILE B O 1
ATOM 6040 N N . TYR B 1 305 ? -20.859 -2.93 6.84 1 98.69 305 TYR B N 1
ATOM 6041 C CA . TYR B 1 305 ? -20.75 -1.484 6.676 1 98.69 305 TYR B CA 1
ATOM 6042 C C . TYR B 1 305 ? -21.594 -0.752 7.707 1 98.69 305 TYR B C 1
ATOM 6044 O O . TYR B 1 305 ? -21.141 0.216 8.32 1 98.69 305 TYR B O 1
ATOM 6052 N N . ASN B 1 306 ? -22.781 -1.197 7.965 1 98.44 306 ASN B N 1
ATOM 6053 C CA . ASN B 1 306 ? -23.719 -0.546 8.867 1 98.44 306 ASN B CA 1
ATOM 6054 C C . ASN B 1 306 ? -23.203 -0.519 10.297 1 98.44 306 ASN B C 1
ATOM 6056 O O . ASN B 1 306 ? -23.516 0.399 11.062 1 98.44 306 ASN B O 1
ATOM 6060 N N . ALA B 1 307 ? -22.391 -1.459 10.641 1 98.56 307 ALA B N 1
ATOM 6061 C CA . ALA B 1 307 ? -21.844 -1.538 11.992 1 98.56 307 ALA B CA 1
ATOM 6062 C C . ALA B 1 307 ? -20.875 -0.399 12.258 1 98.56 307 ALA B C 1
ATOM 6064 O O . ALA B 1 307 ? -20.516 -0.122 13.406 1 98.56 307 ALA B O 1
ATOM 6065 N N . PHE B 1 308 ? -20.438 0.263 11.227 1 98.44 308 PHE B N 1
ATOM 6066 C CA . PHE B 1 308 ? -19.453 1.322 11.359 1 98.44 308 PHE B CA 1
ATOM 6067 C C . PHE B 1 308 ? -20.109 2.693 11.336 1 98.44 308 PHE B C 1
ATOM 6069 O O . PHE B 1 308 ? -19.438 3.717 11.5 1 98.44 308 PHE B O 1
ATOM 6076 N N . LEU B 1 309 ? -21.391 2.799 11.117 1 97.62 309 LEU B N 1
ATOM 6077 C CA . LEU B 1 309 ? -22.094 4.066 10.984 1 97.62 309 LEU B CA 1
ATOM 6078 C C . LEU B 1 309 ? -22.438 4.648 12.352 1 97.62 309 LEU B C 1
ATOM 6080 O O . LEU B 1 309 ? -22.75 3.906 13.289 1 97.62 309 LEU B O 1
ATOM 6084 N N . SER B 1 310 ? -22.281 5.875 12.477 1 96.56 310 SER B N 1
ATOM 6085 C CA . SER B 1 310 ? -22.688 6.656 13.641 1 96.56 310 SER B CA 1
ATOM 6086 C C . SER B 1 310 ? -23 8.102 13.258 1 96.56 310 SER B C 1
ATOM 6088 O O . SER B 1 310 ? -22.719 8.523 12.133 1 96.56 310 SER B O 1
ATOM 6090 N N . ASP B 1 311 ? -23.594 8.859 14.18 1 93.75 311 ASP B N 1
ATOM 6091 C CA . ASP B 1 311 ? -23.875 10.273 13.953 1 93.75 311 ASP B CA 1
ATOM 6092 C C . ASP B 1 311 ? -22.797 11.164 14.547 1 93.75 311 ASP B C 1
ATOM 6094 O O . ASP B 1 311 ? -22.922 12.391 14.562 1 93.75 311 ASP B O 1
ATOM 6098 N N . SER B 1 312 ? -21.766 10.492 15.023 1 91 312 SER B N 1
ATOM 6099 C CA . SER B 1 312 ? -20.625 11.203 15.625 1 91 312 SER B CA 1
ATOM 6100 C C . SER B 1 312 ? -19.312 10.75 15 1 91 312 SER B C 1
ATOM 6102 O O . SER B 1 312 ? -19.047 9.555 14.891 1 91 312 SER B O 1
ATOM 6104 N N . HIS B 1 313 ? -18.453 11.68 14.648 1 86.06 313 HIS B N 1
ATOM 6105 C CA . HIS B 1 313 ? -17.234 11.438 13.883 1 86.06 313 HIS B CA 1
ATOM 6106 C C . HIS B 1 313 ? -16.359 10.391 14.562 1 86.06 313 HIS B C 1
ATOM 6108 O O . HIS B 1 313 ? -15.789 9.523 13.898 1 86.06 313 HIS B O 1
ATOM 6114 N N . GLY B 1 314 ? -16.25 10.367 15.836 1 87.19 314 GLY B N 1
ATOM 6115 C CA . GLY B 1 314 ? -15.273 9.547 16.516 1 87.19 314 GLY B CA 1
ATOM 6116 C C . GLY B 1 314 ? -15.836 8.211 16.984 1 87.19 314 GLY B C 1
ATOM 6117 O O . GLY B 1 314 ? -15.109 7.395 17.562 1 87.19 314 GLY B O 1
ATOM 6118 N N . VAL B 1 315 ? -17.141 7.977 16.625 1 92.69 315 VAL B N 1
ATOM 6119 C CA . VAL B 1 315 ? -17.781 6.773 17.125 1 92.69 315 VAL B CA 1
ATOM 6120 C C . VAL B 1 315 ? -17.891 5.73 16.016 1 92.69 315 VAL B C 1
ATOM 6122 O O . VAL B 1 315 ? -18.453 6.008 14.953 1 92.69 315 VAL B O 1
ATOM 6125 N N . ASN B 1 316 ? -17.344 4.566 16.172 1 95.56 316 ASN B N 1
ATOM 6126 C CA . ASN B 1 316 ? -17.438 3.383 15.32 1 95.56 316 ASN B CA 1
ATOM 6127 C C . ASN B 1 316 ? -16.719 3.6 13.992 1 95.56 316 ASN B C 1
ATOM 6129 O O . ASN B 1 316 ? -16.641 2.688 13.164 1 95.56 316 ASN B O 1
ATOM 6133 N N . THR B 1 317 ? -16.141 4.785 13.789 1 95.94 317 THR B N 1
ATOM 6134 C CA . THR B 1 317 ? -15.547 5.152 12.508 1 95.94 317 THR B CA 1
ATOM 6135 C C . THR B 1 317 ? -14.391 4.223 12.156 1 95.94 317 THR B C 1
ATOM 6137 O O . THR B 1 317 ? -13.594 3.861 13.023 1 95.94 317 THR B O 1
ATOM 6140 N N . PHE B 1 318 ? -14.336 3.771 10.914 1 97.25 318 PHE B N 1
ATOM 6141 C CA . PHE B 1 318 ? -13.188 3.021 10.43 1 97.25 318 PHE B CA 1
ATOM 6142 C C . PHE B 1 318 ? -12.039 3.957 10.086 1 97.25 318 PHE B C 1
ATOM 6144 O O . PHE B 1 318 ? -11.953 4.461 8.961 1 97.25 318 PHE B O 1
ATOM 6151 N N . PHE B 1 319 ? -11.109 4.137 11.008 1 95.06 319 PHE B N 1
ATOM 6152 C CA . PHE B 1 319 ? -9.961 5.012 10.797 1 95.06 319 PHE B CA 1
ATOM 6153 C C . PHE B 1 319 ? -8.859 4.285 10.039 1 95.06 319 PHE B C 1
ATOM 6155 O O . PHE B 1 319 ? -7.938 3.738 10.648 1 95.06 319 PHE B O 1
ATOM 6162 N N . HIS B 1 320 ? -8.938 4.348 8.766 1 96.94 320 HIS B N 1
ATOM 6163 C CA . HIS B 1 320 ? -7.961 3.771 7.852 1 96.94 320 HIS B CA 1
ATOM 6164 C C . HIS B 1 320 ? -7.957 4.508 6.516 1 96.94 320 HIS B C 1
ATOM 6166 O O . HIS B 1 320 ? -9 4.984 6.062 1 96.94 320 HIS B O 1
ATOM 6172 N N . GLY B 1 321 ? -6.836 4.691 5.992 1 96.06 321 GLY B N 1
ATOM 6173 C CA . GLY B 1 321 ? -6.773 5.281 4.664 1 96.06 321 GLY B CA 1
ATOM 6174 C C . GLY B 1 321 ? -5.355 5.551 4.199 1 96.06 321 GLY B C 1
ATOM 6175 O O . GLY B 1 321 ? -4.477 5.859 5.008 1 96.06 321 GLY B O 1
ATOM 6176 N N . HIS B 1 322 ? -5.184 5.48 2.885 1 96.06 322 HIS B N 1
ATOM 6177 C CA . HIS B 1 322 ? -3.922 5.863 2.262 1 96.06 322 HIS B CA 1
ATOM 6178 C C . HIS B 1 322 ? -4.094 7.102 1.392 1 96.06 322 HIS B C 1
ATOM 6180 O O . HIS B 1 322 ? -5.191 7.383 0.913 1 96.06 322 HIS B O 1
ATOM 6186 N N . THR B 1 323 ? -3.041 7.75 1.178 1 96.25 323 THR B N 1
ATOM 6187 C CA . THR B 1 323 ? -3.045 9.086 0.591 1 96.25 323 THR B CA 1
ATOM 6188 C C . THR B 1 323 ? -3.654 9.062 -0.808 1 96.25 323 THR B C 1
ATOM 6190 O O . THR B 1 323 ? -4.504 9.891 -1.136 1 96.25 323 THR B O 1
ATOM 6193 N N . TYR B 1 324 ? -3.385 8.117 -1.605 1 97.88 324 TYR B N 1
ATOM 6194 C CA . TYR B 1 324 ? -3.74 8.133 -3.02 1 97.88 324 TYR B CA 1
ATOM 6195 C C . TYR B 1 324 ? -4.941 7.234 -3.289 1 97.88 324 TYR B C 1
ATOM 6197 O O . TYR B 1 324 ? -5.23 6.902 -4.441 1 97.88 324 TYR B O 1
ATOM 6205 N N . THR B 1 325 ? -5.621 6.762 -2.201 1 97.5 325 THR B N 1
ATOM 6206 C CA . THR B 1 325 ? -6.77 5.902 -2.449 1 97.5 325 THR B CA 1
ATOM 6207 C C . THR B 1 325 ? -7.793 6.609 -3.336 1 97.5 325 THR B C 1
ATOM 6209 O O . THR B 1 325 ? -8.031 7.805 -3.18 1 97.5 325 THR B O 1
ATOM 6212 N N . GLY B 1 326 ? -8.352 5.895 -4.25 1 98 326 GLY B N 1
ATOM 6213 C CA . GLY B 1 326 ? -9.32 6.473 -5.172 1 98 326 GLY B CA 1
ATOM 6214 C C . GLY B 1 326 ? -8.695 7.398 -6.191 1 98 326 GLY B C 1
ATOM 6215 O O . GLY B 1 326 ? -9.367 8.289 -6.723 1 98 326 GLY B O 1
ATOM 6216 N N . ASN B 1 327 ? -7.418 7.273 -6.484 1 98.69 327 ASN B N 1
ATOM 6217 C CA . ASN B 1 327 ? -6.703 8.094 -7.465 1 98.69 327 ASN B CA 1
ATOM 6218 C C . ASN B 1 327 ? -7.418 8.102 -8.812 1 98.69 327 ASN B C 1
ATOM 6220 O O . ASN B 1 327 ? -7.797 7.047 -9.328 1 98.69 327 ASN B O 1
ATOM 6224 N N . GLN B 1 328 ? -7.586 9.227 -9.383 1 98.81 328 GLN B N 1
ATOM 6225 C CA . GLN B 1 328 ? -8.406 9.406 -10.578 1 98.81 328 GLN B CA 1
ATOM 6226 C C . GLN B 1 328 ? -7.82 8.648 -11.766 1 98.81 328 GLN B C 1
ATOM 6228 O O . GLN B 1 328 ? -8.547 7.996 -12.516 1 98.81 328 GLN B O 1
ATOM 6233 N N . ILE B 1 329 ? -6.52 8.68 -11.945 1 98.88 329 ILE B N 1
ATOM 6234 C CA . ILE B 1 329 ? -5.879 7.996 -13.062 1 98.88 329 ILE B CA 1
ATOM 6235 C C . ILE B 1 329 ? -6.055 6.488 -12.922 1 98.88 329 ILE B C 1
ATOM 6237 O O . ILE B 1 329 ? -6.449 5.809 -13.867 1 98.88 329 ILE B O 1
ATOM 6241 N N . VAL B 1 330 ? -5.812 5.996 -11.75 1 98.88 330 VAL B N 1
ATOM 6242 C CA . VAL B 1 330 ? -5.793 4.562 -11.484 1 98.88 330 VAL B CA 1
ATOM 6243 C C . VAL B 1 330 ? -7.211 4 -11.57 1 98.88 330 VAL B C 1
ATOM 6245 O O . VAL B 1 330 ? -7.434 2.947 -12.172 1 98.88 330 VAL B O 1
ATOM 6248 N N . CYS B 1 331 ? -8.164 4.707 -10.984 1 98.94 331 CYS B N 1
ATOM 6249 C CA . CYS B 1 331 ? -9.555 4.25 -11.039 1 98.94 331 CYS B CA 1
ATOM 6250 C C . CYS B 1 331 ? -10.078 4.27 -12.469 1 98.94 331 CYS B C 1
ATOM 6252 O O . CYS B 1 331 ? -10.867 3.404 -12.852 1 98.94 331 CYS B O 1
ATOM 6254 N N . THR B 1 332 ? -9.641 5.254 -13.242 1 98.88 332 THR B N 1
ATOM 6255 C CA . THR B 1 332 ? -10.07 5.352 -14.633 1 98.88 332 THR B CA 1
ATOM 6256 C C . THR B 1 332 ? -9.586 4.145 -15.438 1 98.88 332 THR B C 1
ATOM 6258 O O . THR B 1 332 ? -10.367 3.533 -16.172 1 98.88 332 THR B O 1
ATOM 6261 N N . VAL B 1 333 ? -8.305 3.805 -15.281 1 98.88 333 VAL B N 1
ATOM 6262 C CA . VAL B 1 333 ? -7.781 2.688 -16.062 1 98.88 333 VAL B CA 1
ATOM 6263 C C . VAL B 1 333 ? -8.391 1.38 -15.562 1 98.88 333 VAL B C 1
ATOM 6265 O O . VAL B 1 333 ? -8.617 0.457 -16.344 1 98.88 333 VAL B O 1
ATOM 6268 N N . ALA B 1 334 ? -8.664 1.255 -14.273 1 98.94 334 ALA B N 1
ATOM 6269 C CA . ALA B 1 334 ? -9.312 0.066 -13.734 1 98.94 334 ALA B CA 1
ATOM 6270 C C . ALA B 1 334 ? -10.711 -0.109 -14.32 1 98.94 334 ALA B C 1
ATOM 6272 O O . ALA B 1 334 ? -11.086 -1.212 -14.727 1 98.94 334 ALA B O 1
ATOM 6273 N N . LEU B 1 335 ? -11.477 1.002 -14.352 1 98.94 335 LEU B N 1
ATOM 6274 C CA . LEU B 1 335 ? -12.828 0.975 -14.891 1 98.94 335 LEU B CA 1
ATOM 6275 C C . LEU B 1 335 ? -12.828 0.518 -16.344 1 98.94 335 LEU B C 1
ATOM 6277 O O . LEU B 1 335 ? -13.602 -0.361 -16.734 1 98.94 335 LEU B O 1
ATOM 6281 N N . GLU B 1 336 ? -11.945 1.097 -17.109 1 98.88 336 GLU B N 1
ATOM 6282 C CA . GLU B 1 336 ? -11.922 0.808 -18.531 1 98.88 336 GLU B CA 1
ATOM 6283 C C . GLU B 1 336 ? -11.328 -0.572 -18.812 1 98.88 336 GLU B C 1
ATOM 6285 O O . GLU B 1 336 ? -11.727 -1.245 -19.766 1 98.88 336 GLU B O 1
ATOM 6290 N N . ASN B 1 337 ? -10.375 -1.011 -17.953 1 98.81 337 ASN B N 1
ATOM 6291 C CA . ASN B 1 337 ? -9.938 -2.4 -17.984 1 98.81 337 ASN B CA 1
ATOM 6292 C C . ASN B 1 337 ? -11.117 -3.365 -17.875 1 98.81 337 ASN B C 1
ATOM 6294 O O . ASN B 1 337 ? -11.242 -4.293 -18.688 1 98.81 337 ASN B O 1
ATOM 6298 N N . ILE B 1 338 ? -11.992 -3.17 -16.906 1 98.75 338 ILE B N 1
ATOM 6299 C CA . ILE B 1 338 ? -13.133 -4.043 -16.656 1 98.75 338 ILE B CA 1
ATOM 6300 C C . ILE B 1 338 ? -14.117 -3.959 -17.812 1 98.75 338 ILE B C 1
ATOM 6302 O O . ILE B 1 338 ? -14.664 -4.977 -18.25 1 98.75 338 ILE B O 1
ATOM 6306 N N . ARG B 1 339 ? -14.328 -2.775 -18.344 1 98.5 339 ARG B N 1
ATOM 6307 C CA . ARG B 1 339 ? -15.227 -2.613 -19.484 1 98.5 339 ARG B CA 1
ATOM 6308 C C . ARG B 1 339 ? -14.703 -3.363 -20.703 1 98.5 339 ARG B C 1
ATOM 6310 O O . ARG B 1 339 ? -15.477 -3.906 -21.5 1 98.5 339 ARG B O 1
ATOM 6317 N N . LEU B 1 340 ? -13.398 -3.385 -20.828 1 98.25 340 LEU B N 1
ATOM 6318 C CA . LEU B 1 340 ? -12.766 -4.039 -21.953 1 98.25 340 LEU B CA 1
ATOM 6319 C C . LEU B 1 340 ? -12.977 -5.547 -21.906 1 98.25 340 LEU B C 1
ATOM 6321 O O . LEU B 1 340 ? -12.977 -6.215 -22.938 1 98.25 340 LEU B O 1
ATOM 6325 N N . TYR B 1 341 ? -13.18 -6.16 -20.703 1 98.19 341 TYR B N 1
ATOM 6326 C CA . TYR B 1 341 ? -13.508 -7.578 -20.578 1 98.19 341 TYR B CA 1
ATOM 6327 C C . TYR B 1 341 ? -14.734 -7.926 -21.422 1 98.19 341 TYR B C 1
ATOM 6329 O O . TYR B 1 341 ? -14.734 -8.93 -22.141 1 98.19 341 TYR B O 1
ATOM 6337 N N . GLU B 1 342 ? -15.703 -7.074 -21.25 1 96.06 342 GLU B N 1
ATOM 6338 C CA . GLU B 1 342 ? -16.969 -7.301 -21.938 1 96.06 342 GLU B CA 1
ATOM 6339 C C . GLU B 1 342 ? -16.828 -7.035 -23.438 1 96.06 342 GLU B C 1
ATOM 6341 O O . GLU B 1 342 ? -17.25 -7.848 -24.266 1 96.06 342 GLU B O 1
ATOM 6346 N N . LYS B 1 343 ? -16.234 -5.898 -23.766 1 97.19 343 LYS B N 1
ATOM 6347 C CA . LYS B 1 343 ? -16.094 -5.48 -25.156 1 97.19 343 LYS B CA 1
ATOM 6348 C C . LYS B 1 343 ? -15.344 -6.523 -25.969 1 97.19 343 LYS B C 1
ATOM 6350 O O . LYS B 1 343 ? -15.648 -6.742 -27.141 1 97.19 343 LYS B O 1
ATOM 6355 N N . ARG B 1 344 ? -14.398 -7.219 -25.297 1 97.69 344 ARG B N 1
ATOM 6356 C CA . ARG B 1 344 ? -13.539 -8.156 -26.016 1 97.69 344 ARG B CA 1
ATOM 6357 C C . ARG B 1 344 ? -13.977 -9.594 -25.781 1 97.69 344 ARG B C 1
ATOM 6359 O O . ARG B 1 344 ? -13.328 -10.531 -26.25 1 97.69 344 ARG B O 1
ATOM 6366 N N . LYS B 1 345 ? -15.031 -9.789 -25.078 1 98.06 345 LYS B N 1
ATOM 6367 C CA . LYS B 1 345 ? -15.461 -11.125 -24.703 1 98.06 345 LYS B CA 1
ATOM 6368 C C . LYS B 1 345 ? -14.305 -11.953 -24.156 1 98.06 345 LYS B C 1
ATOM 6370 O O . LYS B 1 345 ? -14.062 -13.078 -24.609 1 98.06 345 LYS B O 1
ATOM 6375 N N . LEU B 1 346 ? -13.609 -11.375 -23.297 1 98.69 346 LEU B N 1
ATOM 6376 C CA . LEU B 1 346 ? -12.344 -11.922 -22.812 1 98.69 346 LEU B CA 1
ATOM 6377 C C . LEU B 1 346 ? -12.57 -13.227 -22.047 1 98.69 346 LEU B C 1
ATOM 6379 O O . LEU B 1 346 ? -11.766 -14.148 -22.141 1 98.69 346 LEU B O 1
ATOM 6383 N N . LEU B 1 347 ? -13.641 -13.367 -21.281 1 98.56 347 LEU B N 1
ATOM 6384 C CA . LEU B 1 347 ? -13.898 -14.578 -20.5 1 98.56 347 LEU B CA 1
ATOM 6385 C C . LEU B 1 347 ? -14.109 -15.773 -21.422 1 98.56 347 LEU B C 1
ATOM 6387 O O . LEU B 1 347 ? -13.664 -16.891 -21.125 1 98.56 347 LEU B O 1
ATOM 6391 N N . SER B 1 348 ? -14.797 -15.531 -22.516 1 98.5 348 SER B N 1
ATOM 6392 C CA . SER B 1 348 ? -14.953 -16.594 -23.5 1 98.5 348 SER B CA 1
ATOM 6393 C C . SER B 1 348 ? -13.609 -17 -24.094 1 98.5 348 SER B C 1
ATOM 6395 O O . SER B 1 348 ? -13.344 -18.188 -24.297 1 98.5 348 SER B O 1
ATOM 6397 N N . HIS B 1 349 ? -12.836 -16.016 -24.406 1 98.69 349 HIS B N 1
ATOM 6398 C CA . HIS B 1 349 ? -11.492 -16.281 -24.922 1 98.69 349 HIS B CA 1
ATOM 6399 C C . HIS B 1 349 ? -10.672 -17.094 -23.922 1 98.69 349 HIS B C 1
ATOM 6401 O O . HIS B 1 349 ? -9.992 -18.047 -24.297 1 98.69 349 HIS B O 1
ATOM 6407 N N . ILE B 1 350 ? -10.75 -16.766 -22.641 1 98.69 350 ILE B N 1
ATOM 6408 C CA . ILE B 1 350 ? -10.023 -17.438 -21.562 1 98.69 350 ILE B CA 1
ATOM 6409 C C . ILE B 1 350 ? -10.469 -18.906 -21.484 1 98.69 350 ILE B C 1
ATOM 6411 O O . ILE B 1 350 ? -9.656 -19.797 -21.25 1 98.69 350 ILE B O 1
ATOM 6415 N N . GLU B 1 351 ? -11.734 -19.156 -21.672 1 98.19 351 GLU B N 1
ATOM 6416 C CA . GLU B 1 351 ? -12.242 -20.531 -21.672 1 98.19 351 GLU B CA 1
ATOM 6417 C C . GLU B 1 351 ? -11.531 -21.375 -22.734 1 98.19 351 GLU B C 1
ATOM 6419 O O . GLU B 1 351 ? -11.133 -22.516 -22.453 1 98.19 351 GLU B O 1
ATOM 6424 N N . THR B 1 352 ? -11.352 -20.812 -23.859 1 98.38 352 THR B N 1
ATOM 6425 C CA . THR B 1 352 ? -10.711 -21.516 -24.953 1 98.38 352 THR B CA 1
ATOM 6426 C C . THR B 1 352 ? -9.227 -21.75 -24.672 1 98.38 352 THR B C 1
ATOM 6428 O O . THR B 1 352 ? -8.727 -22.859 -24.797 1 98.38 352 THR B O 1
ATOM 6431 N N . THR B 1 353 ? -8.555 -20.688 -24.312 1 98.75 353 THR B N 1
ATOM 6432 C CA . THR B 1 353 ? -7.117 -20.781 -24.094 1 98.75 353 THR B CA 1
ATOM 6433 C C . THR B 1 353 ? -6.812 -21.625 -22.859 1 98.75 353 THR B C 1
ATOM 6435 O O . THR B 1 353 ? -5.797 -22.312 -22.812 1 98.75 353 THR B O 1
ATOM 6438 N N . SER B 1 354 ? -7.695 -21.562 -21.875 1 98.56 354 SER B N 1
ATOM 6439 C CA . SER B 1 354 ? -7.531 -22.391 -20.672 1 98.56 354 SER B CA 1
ATOM 6440 C C . SER B 1 354 ? -7.621 -23.875 -21.016 1 98.56 354 SER B C 1
ATOM 6442 O O . SER B 1 354 ? -6.879 -24.688 -20.453 1 98.56 354 SER B O 1
ATOM 6444 N N . SER B 1 355 ? -8.555 -24.219 -21.859 1 98.56 355 SER B N 1
ATOM 6445 C CA . SER B 1 355 ? -8.695 -25.609 -22.281 1 98.56 355 SER B CA 1
ATOM 6446 C C . SER B 1 355 ? -7.438 -26.094 -23 1 98.56 355 SER B C 1
ATOM 6448 O O . SER B 1 355 ? -6.969 -27.203 -22.766 1 98.56 355 SER B O 1
ATOM 6450 N N . THR B 1 356 ? -6.906 -25.25 -23.844 1 98.69 356 THR B N 1
ATOM 6451 C CA . THR B 1 356 ? -5.676 -25.578 -24.562 1 98.69 356 THR B CA 1
ATOM 6452 C C . THR B 1 356 ? -4.52 -25.766 -23.594 1 98.69 356 THR B C 1
ATOM 6454 O O . THR B 1 356 ? -3.771 -26.75 -23.688 1 98.69 356 THR B O 1
ATOM 6457 N N . LEU B 1 357 ? -4.359 -24.844 -22.672 1 98.81 357 LEU B N 1
ATOM 6458 C CA . LEU B 1 357 ? -3.277 -24.922 -21.703 1 98.81 357 LEU B CA 1
ATOM 6459 C C . LEU B 1 357 ? -3.363 -26.203 -20.891 1 98.81 357 LEU B C 1
ATOM 6461 O O . LEU B 1 357 ? -2.365 -26.906 -20.719 1 98.81 357 LEU B O 1
ATOM 6465 N N . GLU B 1 358 ? -4.562 -26.438 -20.359 1 98.5 358 GLU B N 1
ATOM 6466 C CA . GLU B 1 358 ? -4.797 -27.625 -19.547 1 98.5 358 GLU B CA 1
ATOM 6467 C C . GLU B 1 358 ? -4.445 -28.906 -20.312 1 98.5 358 GLU B C 1
ATOM 6469 O O . GLU B 1 358 ? -3.723 -29.766 -19.797 1 98.5 358 GLU B O 1
ATOM 6474 N N . LYS B 1 359 ? -4.953 -29.016 -21.516 1 98.31 359 LYS B N 1
ATOM 6475 C CA . LYS B 1 359 ? -4.715 -30.203 -22.344 1 98.31 359 LYS B CA 1
ATOM 6476 C C . LYS B 1 359 ? -3.229 -30.391 -22.609 1 98.31 359 LYS B C 1
ATOM 6478 O O . LYS B 1 359 ? -2.701 -31.5 -22.469 1 98.31 359 LYS B O 1
ATOM 6483 N N . GLN B 1 360 ? -2.557 -29.344 -22.969 1 98.06 360 GLN B N 1
ATOM 6484 C CA . GLN B 1 360 ? -1.145 -29.422 -23.328 1 98.06 360 GLN B CA 1
ATOM 6485 C C . GLN B 1 360 ? -0.285 -29.766 -22.109 1 98.06 360 GLN B C 1
ATOM 6487 O O . GLN B 1 360 ? 0.647 -30.562 -22.203 1 98.06 360 GLN B O 1
ATOM 6492 N N . LEU B 1 361 ? -0.563 -29.172 -20.953 1 98.44 361 LEU B N 1
ATOM 6493 C CA . LEU B 1 361 ? 0.231 -29.438 -19.766 1 98.44 361 LEU B CA 1
ATOM 6494 C C . LEU B 1 361 ? -0.03 -30.844 -19.234 1 98.44 361 LEU B C 1
ATOM 6496 O O . LEU B 1 361 ? 0.883 -31.484 -18.719 1 98.44 361 LEU B O 1
ATOM 6500 N N . HIS B 1 362 ? -1.287 -31.312 -19.328 1 97.62 362 HIS B N 1
ATOM 6501 C CA . HIS B 1 362 ? -1.629 -32.656 -18.844 1 97.62 362 HIS B CA 1
ATOM 6502 C C . HIS B 1 362 ? -0.933 -33.719 -19.656 1 97.62 362 HIS B C 1
ATOM 6504 O O . HIS B 1 362 ? -0.673 -34.812 -19.156 1 97.62 362 HIS B O 1
ATOM 6510 N N . ALA B 1 363 ? -0.613 -33.406 -20.891 1 96.56 363 ALA B N 1
ATOM 6511 C CA . ALA B 1 363 ? 0.121 -34.344 -21.734 1 96.56 363 ALA B CA 1
ATOM 6512 C C . ALA B 1 363 ? 1.51 -34.625 -21.156 1 96.56 363 ALA B C 1
ATOM 6514 O O . ALA B 1 363 ? 2.117 -35.656 -21.469 1 96.56 363 ALA B O 1
ATOM 6515 N N . LEU B 1 364 ? 1.994 -33.75 -20.297 1 96.06 364 LEU B N 1
ATOM 6516 C CA . LEU B 1 364 ? 3.324 -33.875 -19.719 1 96.06 364 LEU B CA 1
ATOM 6517 C C . LEU B 1 364 ? 3.307 -34.844 -18.547 1 96.06 364 LEU B C 1
ATOM 6519 O O . LEU B 1 364 ? 4.363 -35.281 -18.078 1 96.06 364 LEU B O 1
ATOM 6523 N N . LYS B 1 365 ? 2.129 -35.25 -18.094 1 95.06 365 LYS B N 1
ATOM 6524 C CA . LYS B 1 365 ? 2.002 -36.125 -16.938 1 95.06 365 LYS B CA 1
ATOM 6525 C C . LYS B 1 365 ? 2.695 -37.469 -17.188 1 95.06 365 LYS B C 1
ATOM 6527 O O . LYS B 1 365 ? 3.074 -38.156 -16.234 1 95.06 365 LYS B O 1
ATOM 6532 N N . ARG B 1 366 ? 2.951 -37.812 -18.406 1 93.69 366 ARG B N 1
ATOM 6533 C CA . ARG B 1 366 ? 3.582 -39.062 -18.75 1 93.69 366 ARG B CA 1
ATOM 6534 C C . ARG B 1 366 ? 5.09 -39 -18.531 1 93.69 366 ARG B C 1
ATOM 6536 O O . ARG B 1 366 ? 5.746 -40.062 -18.422 1 93.69 366 ARG B O 1
ATOM 6543 N N . HIS B 1 367 ? 5.59 -37.844 -18.484 1 95.31 367 HIS B N 1
ATOM 6544 C CA . HIS B 1 367 ? 7.02 -37.688 -18.25 1 95.31 367 HIS B CA 1
ATOM 6545 C C . HIS B 1 367 ? 7.402 -38.125 -16.844 1 95.31 367 HIS B C 1
ATOM 6547 O O . HIS B 1 367 ? 6.723 -37.781 -15.867 1 95.31 367 HIS B O 1
ATOM 6553 N N . ARG B 1 368 ? 8.469 -38.812 -16.656 1 95.31 368 ARG B N 1
ATOM 6554 C CA . ARG B 1 368 ? 8.859 -39.469 -15.398 1 95.31 368 ARG B CA 1
ATOM 6555 C C . ARG B 1 368 ? 9.141 -38.438 -14.312 1 95.31 368 ARG B C 1
ATOM 6557 O O . ARG B 1 368 ? 8.969 -38.719 -13.125 1 95.31 368 ARG B O 1
ATOM 6564 N N . ASN B 1 369 ? 9.5 -37.188 -14.719 1 97.44 369 ASN B N 1
ATOM 6565 C CA . ASN B 1 369 ? 9.867 -36.156 -13.727 1 97.44 369 ASN B CA 1
ATOM 6566 C C . ASN B 1 369 ? 8.711 -35.219 -13.445 1 97.44 369 ASN B C 1
ATOM 6568 O O . ASN B 1 369 ? 8.867 -34.25 -12.703 1 97.44 369 ASN B O 1
ATOM 6572 N N . VAL B 1 370 ? 7.566 -35.469 -14.086 1 97.81 370 VAL B N 1
ATOM 6573 C CA . VAL B 1 370 ? 6.391 -34.656 -13.805 1 97.81 370 VAL B CA 1
ATOM 6574 C C . VAL B 1 370 ? 5.5 -35.344 -12.789 1 97.81 370 VAL B C 1
ATOM 6576 O O . VAL B 1 370 ? 4.809 -36.312 -13.117 1 97.81 370 VAL B O 1
ATOM 6579 N N . GLY B 1 371 ? 5.535 -34.844 -11.578 1 97.5 371 GLY B N 1
ATOM 6580 C CA . GLY B 1 371 ? 4.766 -35.438 -10.5 1 97.5 371 GLY B CA 1
ATOM 6581 C C . GLY B 1 371 ? 3.289 -35.094 -10.562 1 97.5 371 GLY B C 1
ATOM 6582 O O . GLY B 1 371 ? 2.439 -35.969 -10.375 1 97.5 371 GLY B O 1
ATOM 6583 N N . ASP B 1 372 ? 2.969 -33.812 -10.805 1 97.31 372 ASP B N 1
ATOM 6584 C CA . ASP B 1 372 ? 1.588 -33.344 -10.805 1 97.31 372 ASP B CA 1
ATOM 6585 C C . ASP B 1 372 ? 1.419 -32.125 -11.719 1 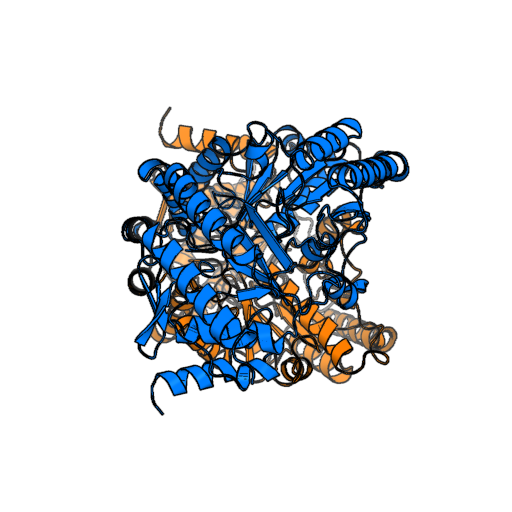97.31 372 ASP B C 1
ATOM 6587 O O . ASP B 1 372 ? 2.369 -31.391 -11.945 1 97.31 372 ASP B O 1
ATOM 6591 N N . VAL B 1 373 ? 0.342 -32.062 -12.375 1 98 373 VAL B N 1
ATOM 6592 C CA . VAL B 1 373 ? -0.133 -30.906 -13.109 1 98 373 VAL B CA 1
ATOM 6593 C C . VAL B 1 373 ? -1.479 -30.453 -12.547 1 98 373 VAL B C 1
ATOM 6595 O O . VAL B 1 373 ? -2.441 -31.234 -12.531 1 98 373 VAL B O 1
ATOM 6598 N N . ARG B 1 374 ? -1.511 -29.25 -12 1 97.81 374 ARG B N 1
ATOM 6599 C CA . ARG B 1 374 ? -2.74 -28.781 -11.367 1 97.81 374 ARG B CA 1
ATOM 6600 C C . ARG B 1 374 ? -2.99 -27.312 -11.695 1 97.81 374 ARG B C 1
ATOM 6602 O O . ARG B 1 374 ? -2.047 -26.547 -11.922 1 97.81 374 ARG B O 1
ATOM 6609 N N . GLY B 1 375 ? -4.27 -26.938 -11.742 1 97.44 375 GLY B N 1
ATOM 6610 C CA . GLY B 1 375 ? -4.621 -25.547 -11.984 1 97.44 375 GLY B CA 1
ATOM 6611 C C . GLY B 1 375 ? -6.074 -25.359 -12.383 1 97.44 375 GLY B C 1
ATOM 6612 O O . GLY B 1 375 ? -6.855 -26.312 -12.359 1 97.44 375 GLY B O 1
ATOM 6613 N N . ARG B 1 376 ? -6.457 -24.172 -12.539 1 97.5 376 ARG B N 1
ATOM 6614 C CA . ARG B 1 376 ? -7.742 -23.719 -13.07 1 97.5 376 ARG B CA 1
ATOM 6615 C C . ARG B 1 376 ? -7.57 -22.5 -13.953 1 97.5 376 ARG B C 1
ATOM 6617 O O . ARG B 1 376 ? -6.758 -21.625 -13.656 1 97.5 376 ARG B O 1
ATOM 6624 N N . GLY B 1 377 ? -8.383 -22.438 -15.055 1 98.44 377 GLY B N 1
ATOM 6625 C CA . GLY B 1 377 ? -8.25 -21.297 -15.945 1 98.44 377 GLY B CA 1
ATOM 6626 C C . GLY B 1 377 ? -6.84 -21.125 -16.484 1 98.44 377 GLY B C 1
ATOM 6627 O O . GLY B 1 377 ? -6.242 -22.062 -17 1 98.44 377 GLY B O 1
ATOM 6628 N N . LEU B 1 378 ? -6.297 -19.906 -16.375 1 98.81 378 LEU B N 1
ATOM 6629 C CA . LEU B 1 378 ? -4.945 -19.594 -16.828 1 98.81 378 LEU B CA 1
ATOM 6630 C C . LEU B 1 378 ? -3.998 -19.422 -15.648 1 98.81 378 LEU B C 1
ATOM 6632 O O . LEU B 1 378 ? -3.24 -18.453 -15.594 1 98.81 378 LEU B O 1
ATOM 6636 N N . MET B 1 379 ? -4.137 -20.359 -14.75 1 98.5 379 MET B N 1
ATOM 6637 C CA . MET B 1 379 ? -3.268 -20.484 -13.586 1 98.5 379 MET B CA 1
ATOM 6638 C C . MET B 1 379 ? -2.943 -21.953 -13.297 1 98.5 379 MET B C 1
ATOM 6640 O O . MET B 1 379 ? -3.732 -22.656 -12.664 1 98.5 379 MET B O 1
ATOM 6644 N N . PHE B 1 380 ? -1.745 -22.406 -13.727 1 98.56 380 PHE B N 1
ATOM 6645 C CA . PHE B 1 380 ? -1.389 -23.812 -13.633 1 98.56 380 PHE B CA 1
ATOM 6646 C C . PHE B 1 380 ? 0.025 -23.984 -13.094 1 98.56 380 PHE B C 1
ATOM 6648 O O . PHE B 1 380 ? 0.859 -23.078 -13.234 1 98.56 380 PHE B O 1
ATOM 6655 N N . GLY B 1 381 ? 0.28 -25.031 -12.414 1 98.06 381 GLY B N 1
ATOM 6656 C CA . GLY B 1 381 ? 1.593 -25.453 -11.945 1 98.06 381 GLY B CA 1
ATOM 6657 C C . GLY B 1 381 ? 1.969 -26.859 -12.375 1 98.06 381 GLY B C 1
ATOM 6658 O O . GLY B 1 381 ? 1.116 -27.734 -12.43 1 98.06 381 GLY B O 1
ATOM 6659 N N . VAL B 1 382 ? 3.141 -27.047 -12.805 1 98.5 382 VAL B N 1
ATOM 6660 C CA . VAL B 1 382 ? 3.732 -28.359 -13.07 1 98.5 382 VAL B CA 1
ATOM 6661 C C . VAL B 1 382 ? 4.781 -28.672 -12.008 1 98.5 382 VAL B C 1
ATOM 6663 O O . VAL B 1 382 ? 5.836 -28.031 -11.953 1 98.5 382 VAL B O 1
ATOM 6666 N N . GLU B 1 383 ? 4.461 -29.578 -11.156 1 98.25 383 GLU B N 1
ATOM 6667 C CA . GLU B 1 383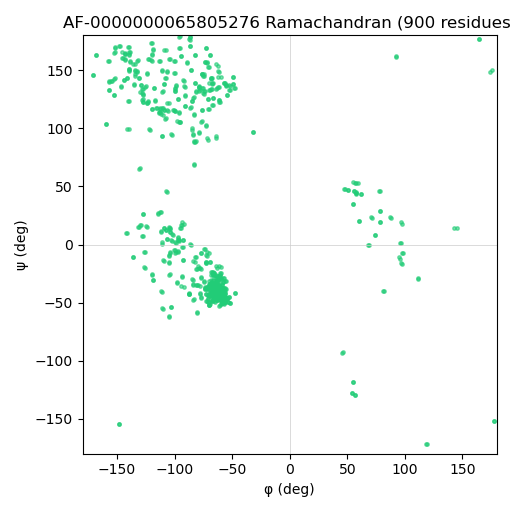 ? 5.383 -29.969 -10.094 1 98.25 383 GLU B CA 1
ATOM 6668 C C . GLU B 1 383 ? 6.375 -31.016 -10.57 1 98.25 383 GLU B C 1
ATOM 6670 O O . GLU B 1 383 ? 5.977 -32.094 -11.016 1 98.25 383 GLU B O 1
ATOM 6675 N N . LEU B 1 384 ? 7.641 -30.719 -10.445 1 98.31 384 LEU B N 1
ATOM 6676 C CA . LEU B 1 384 ? 8.703 -31.578 -10.93 1 98.31 384 LEU B CA 1
ATOM 6677 C C . LEU B 1 384 ? 9.289 -32.406 -9.789 1 98.31 384 LEU B C 1
ATOM 6679 O O . LEU B 1 384 ? 9.547 -31.891 -8.711 1 98.31 384 LEU B O 1
ATOM 6683 N N . VAL B 1 385 ? 9.461 -33.688 -10.055 1 97.88 385 VAL B N 1
ATOM 6684 C CA . VAL B 1 385 ? 9.969 -34.625 -9.055 1 97.88 385 VAL B CA 1
ATOM 6685 C C . VAL B 1 385 ? 11.086 -35.469 -9.664 1 97.88 385 VAL B C 1
ATOM 6687 O O . VAL B 1 385 ? 11.219 -35.562 -10.883 1 97.88 385 VAL B O 1
ATOM 6690 N N . THR B 1 386 ? 11.93 -36.031 -8.773 1 96.5 386 THR B N 1
ATOM 6691 C CA . THR B 1 386 ? 12.961 -36.938 -9.227 1 96.5 386 THR B CA 1
ATOM 6692 C C . THR B 1 386 ? 12.344 -38.281 -9.617 1 96.5 386 THR B C 1
ATOM 6694 O O . THR B 1 386 ? 12.82 -38.938 -10.539 1 96.5 386 THR B O 1
ATOM 6697 N N . ASP B 1 387 ? 11.352 -38.594 -8.797 1 93 387 ASP B N 1
ATOM 6698 C CA . ASP B 1 387 ? 10.633 -39.844 -8.961 1 93 387 ASP B CA 1
ATOM 6699 C C . ASP B 1 387 ? 9.164 -39.688 -8.578 1 93 387 ASP B C 1
ATOM 6701 O O . ASP B 1 387 ? 8.844 -39.094 -7.551 1 93 387 ASP B O 1
ATOM 6705 N N . LYS B 1 388 ? 8.273 -40.25 -9.398 1 93.5 388 LYS B N 1
ATOM 6706 C CA . LYS B 1 388 ? 6.844 -40.062 -9.195 1 93.5 388 LYS B CA 1
ATOM 6707 C C . LYS B 1 388 ? 6.367 -40.812 -7.949 1 93.5 388 LYS B C 1
ATOM 6709 O O . LYS B 1 388 ? 5.445 -40.375 -7.266 1 93.5 388 LYS B O 1
ATOM 6714 N N . ASP B 1 389 ? 6.992 -42 -7.676 1 91.62 389 ASP B N 1
ATOM 6715 C CA . ASP B 1 389 ? 6.57 -42.812 -6.543 1 91.62 389 ASP B CA 1
ATOM 6716 C C . ASP B 1 389 ? 6.965 -42.156 -5.219 1 91.62 389 ASP B C 1
ATOM 6718 O O . ASP B 1 389 ? 6.141 -42.031 -4.312 1 91.62 389 ASP B O 1
ATOM 6722 N N . SER B 1 390 ? 8.164 -41.719 -5.137 1 94.31 390 SER B N 1
ATOM 6723 C CA . SER B 1 390 ? 8.656 -41.094 -3.906 1 94.31 390 SER B CA 1
ATOM 6724 C C . SER B 1 390 ? 8.211 -39.625 -3.803 1 94.31 390 SER B C 1
ATOM 6726 O O . SER B 1 390 ? 8.242 -39.062 -2.719 1 94.31 390 SER B O 1
ATOM 6728 N N . LYS B 1 391 ? 7.879 -39.062 -4.938 1 95.62 391 LYS B N 1
ATOM 6729 C CA . LYS B 1 391 ? 7.457 -37.656 -5.023 1 95.62 391 LYS B CA 1
ATOM 6730 C C . LYS B 1 391 ? 8.555 -36.719 -4.527 1 95.62 391 LYS B C 1
ATOM 6732 O O . LYS B 1 391 ? 8.273 -35.594 -4.105 1 95.62 391 LYS B O 1
ATOM 6737 N N . THR B 1 392 ? 9.789 -37.188 -4.496 1 97.25 392 THR B N 1
ATOM 6738 C CA . THR B 1 392 ? 10.906 -36.344 -4.086 1 97.25 392 THR B CA 1
ATOM 6739 C C . THR B 1 392 ? 11.047 -35.156 -5.012 1 97.25 392 THR B C 1
ATOM 6741 O O . THR B 1 392 ? 11.156 -35.312 -6.23 1 97.25 392 THR B O 1
ATOM 6744 N N . PRO B 1 393 ? 11 -33.938 -4.496 1 97.44 393 PRO B N 1
ATOM 6745 C CA . PRO B 1 393 ? 11.117 -32.75 -5.344 1 97.44 393 PRO B CA 1
ATOM 6746 C C . PRO B 1 393 ? 12.391 -32.75 -6.188 1 97.44 393 PRO B C 1
ATOM 6748 O O . PRO B 1 393 ? 13.453 -33.156 -5.707 1 97.44 393 PRO B O 1
ATOM 6751 N N . LEU B 1 394 ? 12.234 -32.375 -7.41 1 97.75 394 LEU B N 1
ATOM 6752 C CA . LEU B 1 394 ? 13.422 -32.188 -8.242 1 97.75 394 LEU B CA 1
ATOM 6753 C C . LE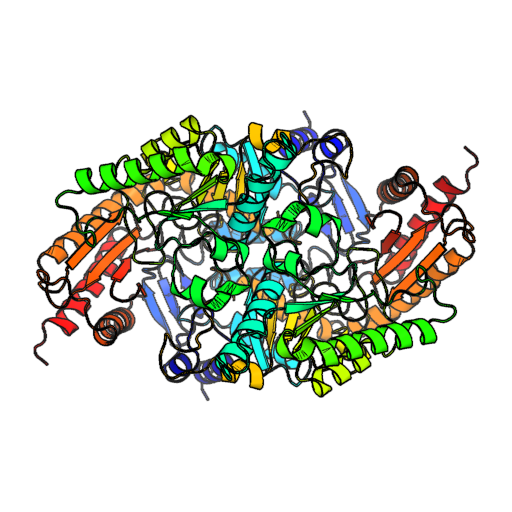U B 1 394 ? 14.344 -31.125 -7.652 1 97.75 394 LEU B C 1
ATOM 6755 O O . LEU B 1 394 ? 13.875 -30.125 -7.082 1 97.75 394 LEU B O 1
ATOM 6759 N N . GLU B 1 395 ? 15.641 -31.312 -7.785 1 95.75 395 GLU B N 1
ATOM 6760 C CA . GLU B 1 395 ? 16.625 -30.359 -7.281 1 95.75 395 GLU B CA 1
ATOM 6761 C C . GLU B 1 395 ? 16.375 -28.969 -7.852 1 95.75 395 GLU B C 1
ATOM 6763 O O . GLU B 1 395 ? 16.156 -28.812 -9.055 1 95.75 395 GLU B O 1
ATOM 6768 N N . ILE B 1 396 ? 16.469 -27.969 -7.008 1 94.31 396 ILE B N 1
ATOM 6769 C CA . ILE B 1 396 ? 16.141 -26.594 -7.363 1 94.31 396 ILE B CA 1
ATOM 6770 C C . ILE B 1 396 ? 17.031 -26.109 -8.508 1 94.31 396 ILE B C 1
ATOM 6772 O O . ILE B 1 396 ? 16.594 -25.344 -9.367 1 94.31 396 ILE B O 1
ATOM 6776 N N . GLU B 1 397 ? 18.234 -26.516 -8.547 1 93.06 397 GLU B N 1
ATOM 6777 C CA . GLU B 1 397 ? 19.156 -26.094 -9.594 1 93.06 397 GLU B CA 1
ATOM 6778 C C . GLU B 1 397 ? 18.672 -26.547 -10.969 1 93.06 397 GLU B C 1
ATOM 6780 O O . GLU B 1 397 ? 18.812 -25.828 -11.953 1 93.06 397 GLU B O 1
ATOM 6785 N N . LYS B 1 398 ? 18.141 -27.797 -11.039 1 96.44 398 LYS B N 1
ATOM 6786 C CA . LYS B 1 398 ? 17.609 -28.312 -12.305 1 96.44 398 LYS B CA 1
ATOM 6787 C C . LYS B 1 398 ? 16.359 -27.547 -12.727 1 96.44 398 LYS B C 1
ATOM 6789 O O . LYS B 1 398 ? 16.172 -27.266 -13.906 1 96.44 398 LYS B O 1
ATOM 6794 N N . VAL B 1 399 ? 15.523 -27.266 -11.742 1 97.38 399 VAL B N 1
ATOM 6795 C CA . VAL B 1 399 ? 14.312 -26.5 -12.008 1 97.38 399 VAL B CA 1
ATOM 6796 C C . VAL B 1 399 ? 14.672 -25.125 -12.586 1 97.38 399 VAL B C 1
ATOM 6798 O O . VAL B 1 399 ? 14.109 -24.703 -13.594 1 97.38 399 VAL B O 1
ATOM 6801 N N . GLU B 1 400 ? 15.648 -24.469 -11.969 1 93.56 400 GLU B N 1
ATOM 6802 C CA . GLU B 1 400 ? 16.078 -23.156 -12.398 1 93.56 400 GLU B CA 1
ATOM 6803 C C . GLU B 1 400 ? 16.734 -23.203 -13.773 1 93.56 400 GLU B C 1
ATOM 6805 O O . GLU B 1 400 ? 16.609 -22.266 -14.562 1 93.56 400 GLU B O 1
ATOM 6810 N N . ARG B 1 401 ? 17.438 -24.281 -14.055 1 96.12 401 ARG B N 1
ATOM 6811 C CA . ARG B 1 401 ? 18.016 -24.469 -15.383 1 96.12 401 ARG B CA 1
ATOM 6812 C C . ARG B 1 401 ? 16.922 -24.562 -16.453 1 96.12 401 ARG B C 1
ATOM 6814 O O . ARG B 1 401 ? 17.094 -24.062 -17.562 1 96.12 401 ARG B O 1
ATOM 6821 N N . ILE B 1 402 ? 15.844 -25.234 -16.078 1 98.12 402 ILE B N 1
ATOM 6822 C CA . ILE B 1 402 ? 14.719 -25.344 -17 1 98.12 402 ILE B CA 1
ATOM 6823 C C . ILE B 1 402 ? 14.141 -23.953 -17.266 1 98.12 402 ILE B C 1
ATOM 6825 O O . ILE B 1 402 ? 13.898 -23.578 -18.422 1 98.12 402 ILE B O 1
ATOM 6829 N N . VAL B 1 403 ? 13.938 -23.188 -16.25 1 96.81 403 VAL B N 1
ATOM 6830 C CA . VAL B 1 403 ? 13.398 -21.828 -16.375 1 96.81 403 VAL B CA 1
ATOM 6831 C C . VAL B 1 403 ? 14.336 -20.969 -17.219 1 96.81 403 VAL B C 1
ATOM 6833 O O . VAL B 1 403 ? 13.891 -20.219 -18.078 1 96.81 403 VAL B O 1
ATOM 6836 N N . ARG B 1 404 ? 15.648 -21.094 -16.969 1 95.19 404 ARG B N 1
ATOM 6837 C CA . ARG B 1 404 ? 16.641 -20.344 -17.75 1 95.19 404 ARG B CA 1
ATOM 6838 C C . ARG B 1 404 ? 16.609 -20.75 -19.219 1 95.19 404 ARG B C 1
ATOM 6840 O O . ARG B 1 404 ? 16.734 -19.891 -20.094 1 95.19 404 ARG B O 1
ATOM 6847 N N . ASN B 1 405 ? 16.5 -22.047 -19.469 1 97.75 405 ASN B N 1
ATOM 6848 C CA . ASN B 1 405 ? 16.406 -22.516 -20.844 1 97.75 405 ASN B CA 1
ATOM 6849 C C . ASN B 1 405 ? 15.172 -21.969 -21.547 1 97.75 405 ASN B C 1
ATOM 6851 O O . ASN B 1 405 ? 15.219 -21.641 -22.734 1 97.75 405 ASN B O 1
ATOM 6855 N N . CYS B 1 406 ? 14.031 -21.906 -20.812 1 98.38 406 CYS B N 1
ATOM 6856 C CA . CYS B 1 406 ? 12.836 -21.297 -21.375 1 98.38 406 CYS B CA 1
ATOM 6857 C C . CYS B 1 406 ? 13.094 -19.844 -21.75 1 98.38 406 CYS B C 1
ATOM 6859 O O . CYS B 1 406 ? 12.719 -19.406 -22.844 1 98.38 406 CYS B O 1
ATOM 6861 N N . LYS B 1 407 ? 13.75 -19.156 -20.875 1 96.69 407 LYS B N 1
ATOM 6862 C CA . LYS B 1 407 ? 14.078 -17.75 -21.109 1 96.69 407 LYS B CA 1
ATOM 6863 C C . LYS B 1 407 ? 14.984 -17.594 -22.328 1 96.69 407 LYS B C 1
ATOM 6865 O O . LYS B 1 407 ? 14.773 -16.703 -23.156 1 96.69 407 LYS B O 1
ATOM 6870 N N . GLU B 1 408 ? 15.977 -18.406 -22.453 1 96.62 408 GLU B N 1
ATOM 6871 C CA . GLU B 1 408 ? 16.891 -18.391 -23.578 1 96.62 408 GLU B CA 1
ATOM 6872 C C . GLU B 1 408 ? 16.156 -18.641 -24.891 1 96.62 408 GLU B C 1
ATOM 6874 O O . GLU B 1 408 ? 16.641 -18.25 -25.969 1 96.62 408 GLU B O 1
ATOM 6879 N N . ASN B 1 409 ? 15.039 -19.297 -24.734 1 98.19 409 ASN B N 1
ATOM 6880 C CA . ASN B 1 409 ? 14.258 -19.625 -25.922 1 98.19 409 ASN B CA 1
ATOM 6881 C C . ASN B 1 409 ? 13.039 -18.719 -26.047 1 98.19 409 ASN B C 1
ATOM 6883 O O . ASN B 1 409 ? 12.078 -19.062 -26.75 1 98.19 409 ASN B O 1
ATOM 6887 N N . GLY B 1 410 ? 12.977 -17.641 -25.297 1 98.19 410 GLY B N 1
ATOM 6888 C CA . GLY B 1 410 ? 12.031 -16.578 -25.562 1 98.19 410 GLY B CA 1
ATOM 6889 C C . GLY B 1 410 ? 10.781 -16.672 -24.703 1 98.19 410 GLY B C 1
ATOM 6890 O O . GLY B 1 410 ? 9.734 -16.109 -25.047 1 98.19 410 GLY B O 1
ATOM 6891 N N . LEU B 1 411 ? 10.844 -17.422 -23.625 1 98.75 411 LEU B N 1
ATOM 6892 C CA . LEU B 1 411 ? 9.703 -17.562 -22.719 1 98.75 411 LEU B CA 1
ATOM 6893 C C . LEU B 1 411 ? 10.078 -17.156 -21.297 1 98.75 411 LEU B C 1
ATOM 6895 O O . LEU B 1 411 ? 11.031 -17.688 -20.734 1 98.75 411 LEU B O 1
ATOM 6899 N N . MET B 1 412 ? 9.344 -16.203 -20.781 1 97.81 412 MET B N 1
ATOM 6900 C CA . MET B 1 412 ? 9.516 -15.828 -19.391 1 97.81 412 MET B CA 1
ATOM 6901 C C . MET B 1 412 ? 8.484 -16.531 -18.5 1 97.81 412 MET B C 1
ATOM 6903 O O . MET B 1 412 ? 7.281 -16.297 -18.641 1 97.81 412 MET B O 1
ATOM 6907 N N . ILE B 1 413 ? 8.914 -17.391 -17.672 1 97.25 413 ILE B N 1
ATOM 6908 C CA . ILE B 1 413 ? 8.109 -18.062 -16.656 1 97.25 413 ILE B CA 1
ATOM 6909 C C . ILE B 1 413 ? 8.906 -18.172 -15.352 1 97.25 413 ILE B C 1
ATOM 6911 O O . ILE B 1 413 ? 10.078 -17.797 -15.305 1 97.25 413 ILE B O 1
ATOM 6915 N N . ARG B 1 414 ? 8.211 -18.578 -14.305 1 95.5 414 ARG B N 1
ATOM 6916 C CA . ARG B 1 414 ? 8.898 -18.672 -13.023 1 95.5 414 ARG B CA 1
ATOM 6917 C C . ARG B 1 414 ? 8.492 -19.922 -12.273 1 95.5 414 ARG B C 1
ATOM 6919 O O . ARG B 1 414 ? 7.457 -20.531 -12.57 1 95.5 414 ARG B O 1
ATOM 6926 N N . ASN B 1 415 ? 9.375 -20.297 -11.391 1 95.81 415 ASN B N 1
ATOM 6927 C CA . ASN B 1 415 ? 9.078 -21.438 -10.516 1 95.81 415 ASN B CA 1
ATOM 6928 C C . ASN B 1 415 ? 8.766 -20.984 -9.094 1 95.81 415 ASN B C 1
ATOM 6930 O O . ASN B 1 415 ? 9.172 -19.891 -8.688 1 95.81 415 ASN B O 1
ATOM 6934 N N . LEU B 1 416 ? 7.961 -21.672 -8.43 1 95.44 416 LEU B N 1
ATOM 6935 C CA . LEU B 1 416 ? 7.836 -21.734 -6.98 1 95.44 416 LEU B CA 1
ATOM 6936 C C . LEU B 1 416 ? 8.477 -23.016 -6.441 1 95.44 416 LEU B C 1
ATOM 6938 O O . LEU B 1 416 ? 7.832 -24.062 -6.406 1 95.44 416 LEU B O 1
ATOM 6942 N N . GLU B 1 417 ? 9.727 -22.844 -6.051 1 93.12 417 GLU B N 1
ATOM 6943 C CA . GLU B 1 417 ? 10.516 -24.031 -5.723 1 93.12 417 GLU B CA 1
ATOM 6944 C C . GLU B 1 417 ? 10.531 -25.016 -6.883 1 93.12 417 GLU B C 1
ATOM 6946 O O . GLU B 1 417 ? 10.898 -24.656 -8 1 93.12 417 GLU B O 1
ATOM 6951 N N . ASN B 1 418 ? 10 -26.219 -6.652 1 96.94 418 ASN B N 1
ATOM 6952 C CA . ASN B 1 418 ? 10.062 -27.234 -7.688 1 96.94 418 ASN B CA 1
ATOM 6953 C C . ASN B 1 418 ? 8.797 -27.25 -8.547 1 96.94 418 ASN B C 1
ATOM 6955 O O . ASN B 1 418 ? 8.547 -28.203 -9.281 1 96.94 418 ASN B O 1
ATOM 6959 N N . VAL B 1 419 ? 7.984 -26.172 -8.5 1 98 419 VAL B N 1
ATOM 6960 C CA . VAL B 1 419 ? 6.762 -26.062 -9.289 1 98 419 VAL B CA 1
ATOM 6961 C C . VAL B 1 419 ? 6.918 -24.969 -10.344 1 98 419 VAL B C 1
ATOM 6963 O O . VAL B 1 419 ? 7.094 -23.781 -10.008 1 98 419 VAL B O 1
ATOM 6966 N N . ILE B 1 420 ? 6.855 -25.344 -11.617 1 98.38 420 ILE B N 1
ATOM 6967 C CA . ILE B 1 420 ? 6.863 -24.359 -12.703 1 98.38 420 ILE B CA 1
ATOM 6968 C C . ILE B 1 420 ? 5.457 -23.797 -12.891 1 98.38 420 ILE B C 1
ATOM 6970 O O . ILE B 1 420 ? 4.484 -24.562 -12.992 1 98.38 420 ILE B O 1
ATOM 6974 N N . THR B 1 421 ? 5.367 -22.547 -12.969 1 98.44 421 THR B N 1
ATOM 6975 C CA . THR B 1 421 ? 4.043 -21.922 -13 1 98.44 421 THR B CA 1
ATOM 6976 C C . THR B 1 421 ? 3.736 -21.375 -14.391 1 98.44 421 THR B C 1
ATOM 6978 O O . THR B 1 421 ? 4.629 -20.875 -15.078 1 98.44 421 THR B O 1
ATOM 6981 N N . PHE B 1 422 ? 2.504 -21.484 -14.797 1 98.62 422 PHE B N 1
ATOM 6982 C CA . PHE B 1 422 ? 1.943 -20.891 -16.016 1 98.62 422 PHE B CA 1
ATOM 6983 C C . PHE B 1 422 ? 0.773 -19.984 -15.68 1 98.62 422 PHE B C 1
ATOM 6985 O O . PHE B 1 422 ? -0.346 -20.453 -15.461 1 98.62 422 PHE B O 1
ATOM 6992 N N . VAL B 1 423 ? 1.013 -18.719 -15.641 1 98.62 423 VAL B N 1
ATOM 6993 C CA . VAL B 1 423 ? 0.028 -17.672 -15.383 1 98.62 423 VAL B CA 1
ATOM 6994 C C . VAL B 1 423 ? 0.149 -16.578 -16.438 1 98.62 423 VAL B C 1
ATOM 6996 O O . VAL B 1 423 ? 0.505 -15.438 -16.125 1 98.62 423 VAL B O 1
ATOM 6999 N N . PRO B 1 424 ? -0.138 -16.875 -17.688 1 98.81 424 PRO B N 1
ATOM 7000 C CA . PRO B 1 424 ? 0.146 -15.992 -18.812 1 98.81 424 PRO B CA 1
ATOM 7001 C C . PRO B 1 424 ? -0.784 -14.781 -18.859 1 98.81 424 PRO B C 1
ATOM 7003 O O . PRO B 1 424 ? -1.76 -14.719 -18.109 1 98.81 424 PRO B O 1
ATOM 7006 N N . VAL B 1 425 ? -0.427 -13.852 -19.719 1 98.81 425 VAL B N 1
ATOM 7007 C CA . VAL B 1 425 ? -1.324 -12.75 -20.062 1 98.81 425 VAL B CA 1
ATOM 7008 C C . VAL B 1 425 ? -2.711 -13.297 -20.391 1 98.81 425 VAL B C 1
ATOM 7010 O O . VAL B 1 425 ? -2.838 -14.281 -21.125 1 98.81 425 VAL B O 1
ATOM 7013 N N . LEU B 1 426 ? -3.756 -12.695 -19.875 1 98.88 426 LEU B N 1
ATOM 7014 C CA . LEU B 1 426 ? -5.09 -13.273 -20 1 98.88 426 LEU B CA 1
ATOM 7015 C C . LEU B 1 426 ? -5.555 -13.266 -21.453 1 98.88 426 LEU B C 1
ATOM 7017 O O . LEU B 1 426 ? -6.281 -14.164 -21.891 1 98.88 426 LEU B O 1
ATOM 7021 N N . SER B 1 427 ? -5.109 -12.305 -22.219 1 98.81 427 SER B N 1
ATOM 7022 C CA . SER B 1 427 ? -5.555 -12.172 -23.609 1 98.81 427 SER B CA 1
ATOM 7023 C C . SER B 1 427 ? -4.609 -12.898 -24.562 1 98.81 427 SER B C 1
ATOM 7025 O O . SER B 1 427 ? -4.738 -12.781 -25.781 1 98.81 427 SER B O 1
ATOM 7027 N N . MET B 1 428 ? -3.621 -13.578 -24 1 98.75 428 MET B N 1
ATOM 7028 C CA . MET B 1 428 ? -2.682 -14.32 -24.844 1 98.75 428 MET B CA 1
ATOM 7029 C C . MET B 1 428 ? -3.42 -15.188 -25.859 1 98.75 428 MET B C 1
ATOM 7031 O O . MET B 1 428 ? -4.426 -15.82 -25.516 1 98.75 428 MET B O 1
ATOM 7035 N N . SER B 1 429 ? -2.963 -15.242 -27.109 1 98.75 429 SER B N 1
ATOM 7036 C CA . SER B 1 429 ? -3.641 -16.016 -28.156 1 98.75 429 SER B CA 1
ATOM 7037 C C . SER B 1 429 ? -3.451 -17.516 -27.938 1 98.75 429 SER B C 1
ATOM 7039 O O . SER B 1 429 ? -2.508 -17.938 -27.266 1 98.75 429 SER B O 1
ATOM 7041 N N . ASN B 1 430 ? -4.402 -18.234 -28.516 1 98.56 430 ASN B N 1
ATOM 7042 C CA . ASN B 1 430 ? -4.305 -19.688 -28.438 1 98.56 430 ASN B CA 1
ATOM 7043 C C . ASN B 1 430 ? -2.99 -20.188 -29.016 1 98.56 430 ASN B C 1
ATOM 7045 O O . ASN B 1 430 ? -2.385 -21.109 -28.484 1 98.56 430 ASN B O 1
ATOM 7049 N N . LYS B 1 431 ? -2.553 -19.594 -30.109 1 98.69 431 LYS B N 1
ATOM 7050 C CA . LYS B 1 431 ? -1.28 -19.938 -30.734 1 98.69 431 LYS B CA 1
ATOM 7051 C C . LYS B 1 431 ? -0.112 -19.656 -29.781 1 98.69 431 LYS B C 1
ATOM 7053 O O . LYS B 1 431 ? 0.816 -20.469 -29.688 1 98.69 431 LYS B O 1
ATOM 7058 N N . GLU B 1 432 ? -0.142 -18.562 -29.109 1 98.88 432 GLU B N 1
ATOM 7059 C CA . GLU B 1 432 ? 0.913 -18.188 -28.172 1 98.88 432 GLU B CA 1
ATOM 7060 C C . GLU B 1 432 ? 0.923 -19.125 -26.953 1 98.88 432 GLU B C 1
ATOM 7062 O O . GLU B 1 432 ? 1.988 -19.453 -26.438 1 98.88 432 GLU B O 1
ATOM 7067 N N . VAL B 1 433 ? -0.246 -19.547 -26.516 1 98.88 433 VAL B N 1
ATOM 7068 C CA . VAL B 1 433 ? -0.335 -20.5 -25.422 1 98.88 433 VAL B CA 1
ATOM 7069 C C . VAL B 1 433 ? 0.353 -21.812 -25.828 1 98.88 433 VAL B C 1
ATOM 7071 O O . VAL B 1 433 ? 1.122 -22.375 -25.047 1 98.88 433 VAL B O 1
ATOM 7074 N N . LYS B 1 434 ? 0.109 -22.281 -27.047 1 98.75 434 LYS B N 1
ATOM 7075 C CA . LYS B 1 434 ? 0.758 -23.484 -27.547 1 98.75 434 LYS B CA 1
ATOM 7076 C C . LYS B 1 434 ? 2.271 -23.297 -27.625 1 98.75 434 LYS B C 1
ATOM 7078 O O . LYS B 1 434 ? 3.031 -24.203 -27.297 1 98.75 434 LYS B O 1
ATOM 7083 N N . THR B 1 435 ? 2.652 -22.109 -28.062 1 98.81 435 THR B N 1
ATOM 7084 C CA . THR B 1 435 ? 4.074 -21.797 -28.156 1 98.81 435 THR B CA 1
ATOM 7085 C C . THR B 1 435 ? 4.73 -21.828 -26.781 1 98.81 435 THR B C 1
ATOM 7087 O O . THR B 1 435 ? 5.82 -22.375 -26.609 1 98.81 435 THR B O 1
ATOM 7090 N N . MET B 1 436 ? 4.066 -21.25 -25.781 1 98.75 436 MET B N 1
ATOM 7091 C CA . MET B 1 436 ? 4.559 -21.234 -24.406 1 98.75 436 MET B CA 1
ATOM 7092 C C . MET B 1 436 ? 4.805 -22.656 -23.891 1 98.75 436 MET B C 1
ATOM 7094 O O . MET B 1 436 ? 5.883 -22.953 -23.375 1 98.75 436 MET B O 1
ATOM 7098 N N . VAL B 1 437 ? 3.85 -23.531 -24.125 1 98.69 437 VAL B N 1
ATOM 7099 C CA . VAL B 1 437 ? 3.951 -24.906 -23.625 1 98.69 437 VAL B CA 1
ATOM 7100 C C . VAL B 1 437 ? 5.012 -25.656 -24.422 1 98.69 437 VAL B C 1
ATOM 7102 O O . VAL B 1 437 ? 5.75 -26.469 -23.859 1 98.69 437 VAL B O 1
ATOM 7105 N N . ARG B 1 438 ? 5.09 -25.406 -25.703 1 98.5 438 ARG B N 1
ATOM 7106 C CA . ARG B 1 438 ? 6.09 -26.062 -26.547 1 98.5 438 ARG B CA 1
ATOM 7107 C C . ARG B 1 438 ? 7.5 -25.734 -26.078 1 98.5 438 ARG B C 1
ATOM 7109 O O . ARG B 1 438 ? 8.352 -26.625 -26 1 98.5 438 ARG B O 1
ATOM 7116 N N . ILE B 1 439 ? 7.746 -24.469 -25.781 1 98.75 439 ILE B N 1
ATOM 7117 C CA . ILE B 1 439 ? 9.062 -24.047 -25.312 1 98.75 439 ILE B CA 1
ATOM 7118 C C . ILE B 1 439 ? 9.391 -24.75 -24 1 98.75 439 ILE B C 1
ATOM 7120 O O . ILE B 1 439 ? 10.508 -25.234 -23.812 1 98.75 439 ILE B O 1
ATOM 7124 N N . PHE B 1 440 ? 8.43 -24.875 -23.156 1 98.62 440 PHE B N 1
ATOM 7125 C CA . PHE B 1 440 ? 8.617 -25.516 -21.859 1 98.62 440 PHE B CA 1
ATOM 7126 C C . PHE B 1 440 ? 8.906 -27 -22.047 1 98.62 440 PHE B C 1
ATOM 7128 O O . PHE B 1 440 ? 9.844 -27.531 -21.438 1 98.62 440 PHE B O 1
ATOM 7135 N N . LYS B 1 441 ? 8.109 -27.656 -22.891 1 97.81 441 LYS B N 1
ATOM 7136 C CA . LYS B 1 441 ? 8.305 -29.078 -23.141 1 97.81 441 LYS B CA 1
ATOM 7137 C C . LYS B 1 441 ? 9.711 -29.344 -23.672 1 97.81 441 LYS B C 1
ATOM 7139 O O . LYS B 1 441 ? 10.367 -30.312 -23.234 1 97.81 441 LYS B O 1
ATOM 7144 N N . LYS B 1 442 ? 10.133 -28.516 -24.531 1 97.75 442 LYS B N 1
ATOM 7145 C CA . LYS B 1 442 ? 11.469 -28.672 -25.094 1 97.75 442 LYS B CA 1
ATOM 7146 C C . LYS B 1 442 ? 12.531 -28.5 -24 1 97.75 442 LYS B C 1
ATOM 7148 O O . LYS B 1 442 ? 13.516 -29.25 -23.984 1 97.75 442 LYS B O 1
ATOM 7153 N N . ALA B 1 443 ? 12.336 -27.5 -23.125 1 98.06 443 ALA B N 1
ATOM 7154 C CA . ALA B 1 443 ? 13.281 -27.266 -22.047 1 98.06 443 ALA B CA 1
ATOM 7155 C C . ALA B 1 443 ? 13.352 -28.484 -21.109 1 98.06 443 ALA B C 1
ATOM 7157 O O . ALA B 1 443 ? 14.43 -28.875 -20.688 1 98.06 443 ALA B O 1
ATOM 7158 N N . VAL B 1 444 ? 12.195 -29.078 -20.781 1 97.12 444 VAL B N 1
ATOM 7159 C CA . VAL B 1 444 ? 12.117 -30.234 -19.922 1 97.12 444 VAL B CA 1
ATOM 7160 C C . VAL B 1 444 ? 12.875 -31.406 -20.547 1 97.12 444 VAL B C 1
ATOM 7162 O O . VAL B 1 444 ? 13.68 -32.062 -19.891 1 97.12 444 VAL B O 1
ATOM 7165 N N . HIS B 1 445 ? 12.695 -31.625 -21.797 1 95.44 445 HIS B N 1
ATOM 7166 C CA . HIS B 1 445 ? 13.359 -32.719 -22.5 1 95.44 445 HIS B CA 1
ATOM 7167 C C . HIS B 1 445 ? 14.859 -32.5 -22.594 1 95.44 445 HIS B C 1
ATOM 7169 O O . HIS B 1 445 ? 15.648 -33.406 -22.391 1 95.44 445 HIS B O 1
ATOM 7175 N N . ASN B 1 446 ? 15.234 -31.25 -22.875 1 95.44 446 ASN B N 1
ATOM 7176 C CA . ASN B 1 446 ? 16.641 -30.906 -23.016 1 95.44 446 ASN B CA 1
ATOM 7177 C C . ASN B 1 446 ? 17.406 -31.109 -21.703 1 95.44 446 ASN B C 1
ATOM 7179 O O . ASN B 1 446 ? 18.562 -31.516 -21.719 1 95.44 446 ASN B O 1
ATOM 7183 N N . ILE B 1 447 ? 16.75 -30.828 -20.594 1 96 447 ILE B N 1
ATOM 7184 C CA . ILE B 1 447 ? 17.469 -30.766 -19.328 1 96 447 ILE B CA 1
ATOM 7185 C C . ILE B 1 447 ? 17.312 -32.094 -18.578 1 96 447 ILE B C 1
ATOM 7187 O O . ILE B 1 447 ? 18.25 -32.562 -17.922 1 96 447 ILE B O 1
ATOM 7191 N N . LEU B 1 448 ? 16.219 -32.75 -18.703 1 94.31 448 LEU B N 1
ATOM 7192 C CA . LEU B 1 448 ? 15.945 -33.875 -17.844 1 94.31 448 LEU B CA 1
ATOM 7193 C C . LEU B 1 448 ? 16.141 -35.188 -18.594 1 94.31 448 LEU B C 1
ATOM 7195 O O . LEU B 1 448 ? 16.297 -36.25 -17.969 1 94.31 448 LEU B O 1
ATOM 7199 N N . ASP B 1 449 ? 16.016 -35.25 -19.891 1 87.56 449 ASP B N 1
ATOM 7200 C CA . ASP B 1 449 ? 16.172 -36.5 -20.641 1 87.56 449 ASP B CA 1
ATOM 7201 C C . ASP B 1 449 ? 17.609 -36.625 -21.141 1 87.56 449 ASP B C 1
ATOM 7203 O O . ASP B 1 449 ? 18.047 -37.75 -21.469 1 87.56 449 ASP B O 1
ATOM 7207 N N . ARG B 1 450 ? 18.219 -35.531 -21.516 1 67.88 450 ARG B N 1
ATOM 7208 C CA . ARG B 1 450 ? 19.594 -35.656 -22.016 1 67.88 450 ARG B CA 1
ATOM 7209 C C . ARG B 1 450 ? 20.531 -36.156 -20.922 1 67.88 450 ARG B C 1
ATOM 7211 O O . ARG B 1 450 ? 20.469 -35.688 -19.781 1 67.88 450 ARG B O 1
ATOM 7218 N N . LYS B 1 451 ? 20.703 -37.562 -20.906 1 56.16 451 LYS B N 1
ATOM 7219 C CA . LYS B 1 451 ? 21.797 -38.188 -20.141 1 56.16 451 LYS B CA 1
ATOM 7220 C C . LYS B 1 451 ? 23.016 -37.25 -20.109 1 56.16 451 LYS B C 1
ATOM 7222 O O . LYS B 1 451 ? 23.484 -36.812 -21.156 1 56.16 451 LYS B O 1
ATOM 7227 N N . CYS B 1 452 ? 23.234 -36.375 -18.953 1 42.31 452 CYS B N 1
ATOM 7228 C CA . CYS B 1 452 ? 24.562 -35.75 -18.859 1 42.31 452 CYS B CA 1
ATOM 7229 C C . CYS B 1 452 ? 25.656 -36.812 -19.016 1 42.31 452 CYS B C 1
ATOM 7231 O O . CYS B 1 452 ? 25.531 -37.938 -18.531 1 42.31 452 CYS B O 1
#

Sequence (904 aa):
MNYTQQLKQKDSEYVWHPFTQMGVYSKEEAIIIEKGKGSYLYDTNGNKYLDGYASLWVNVHGHNNKYLNKVIKKQLNKIAHSTLLGSSNIPSIELAEKLIEITPSNLRKVFYSDTGSASVEIAIKMAYQYWKNIDREKYAKKNKFITLNHGYHGDTIGAVSVGGIKTFHKIFKDLIFENIQVESPSFYRSNYDTENEMMTAILTNIEQILIERNDEIAGFILEPLIQGATGLFVHPKGFLKEVEKLCKKYDVLLICDEVAVGFGRTGKMFACNHEDVQPDIMCLGKAITGGYLPLAATLTSKKIYNAFLSDSHGVNTFFHGHTYTGNQIVCTVALENIRLYEKRKLLSHIETTSSTLEKQLHALKRHRNVGDVRGRGLMFGVELVTDKDSKTPLEIEKVERIVRNCKENGLMIRNLENVITFVPVLSMSNKEVKTMVRIFKKAVHNILDRKCMNYTQQLKQKDSEYVWHPFTQMGVYSKEEAIIIEKGKGSYLYDTNGNKYLDGYASLWVNVHGHNNKYLNKVIKKQLNKIAHSTLLGSSNIPSIELAEKLIEITPSNLRKVFYSDTGSASVEIAIKMAYQYWKNIDREKYAKKNKFITLNHGYHGDTIGAVSVGGIKTFHKIFKDLIFENIQVESPSFYRSNYDTENEMMTAILTNIEQILIERNDEIAGFILEPLIQGATGLFVHPKGFLKEVEKLCKKYDVLLICDEVAVGFGRTGKMFACNHEDVQPDIMCLGKAITGGYLPLAATLTSKKIYNAFLSDSHGVNTFFHGHTYTGNQIVCTVALENIRLYEKRKLLSHIETTSSTLEKQLHALKRHRNVGDVRGRGLMFGVELVTDKDSKTPLEIEKVERIVRNCKENGLMIRNLENVITFVPVLSMSNKEVKTMVRIFKKAVHNILDRKC

Nearest PDB structures (foldseek):
  7b4i-assembly1_AAA  TM=9.578E-01  e=1.760E-45  Pseudomonas sp.
  6g4f-assembly1_B  TM=9.584E-01  e=4.568E-45  Pseudomonas sp.
  7b4j-assembly1_A  TM=9.570E-01  e=4.318E-45  Pseudomonas sp.
  6tb0-assembly1_A  TM=9.566E-01  e=4.083E-45  Pseudomonas sp.
  5ghf-assembly1_B  TM=9.560E-01  e=5.669E-42  Brucella anthropi ATCC 49188

InterPro domains:
  IPR005814 Aminotransferase class-III [PF00202] (29-444)
  IPR005814 Aminotransferase class-III [PIRSF000521] (34-446)
  IPR005814 Aminotransferase class-III [cd00610] (7-444)
  IPR005815 Adenosylmethionine--8-amino-7-oxononanoate aminotransferase BioA [MF_00834] (7-444)
  IPR005815 Adenosylmethionine--8-amino-7-oxononanoate aminotransferase BioA [TIGR00508] (15-444)
  IPR015421 Pyridoxal phosphate-dependent transferase, major domain [G3DSA:3.40.640.10] (65-344)
  IPR015422 Pyridoxal phosphate-dependent transferase, small domain [G3DSA:3.90.1150.10] (15-444)
  IPR015424 Pyridoxal phosphate-dependent transferase [SSF53383] (11-444)
  IPR049704 Aminotransferases class-III pyridoxal-phosphate attachment site [PS00600] (254-291)

Radius of gyration: 26.87 Å; Cα contacts (8 Å, |Δi|>4): 2085; chains: 2; bounding box: 62×81×62 Å